Protein AF-0000000082580115 (afdb_homodimer)

pLDDT: mean 94.59, std 8.76, range [28.86, 98.94]

Structure (mmCIF, N/CA/C/O backbone):
data_AF-0000000082580115-model_v1
#
loop_
_entity.id
_entity.type
_entity.pdbx_description
1 polymer 'Tryptophan halogenase'
#
loop_
_atom_site.group_PDB
_atom_site.id
_atom_site.type_symbol
_atom_site.label_atom_id
_atom_site.label_alt_id
_atom_site.label_comp_id
_atom_site.label_asym_id
_atom_site.label_entity_id
_atom_site.label_seq_id
_atom_site.pdbx_PDB_ins_code
_atom_site.Cartn_x
_atom_site.Cartn_y
_atom_site.Cartn_z
_atom_site.occupancy
_atom_site.B_iso_or_equiv
_atom_site.auth_seq_id
_atom_site.auth_comp_id
_atom_site.auth_asym_id
_atom_site.auth_atom_id
_atom_site.pdbx_PDB_model_num
ATOM 1 N N . MET A 1 1 ? -33.094 -7.703 12.672 1 48.03 1 MET A N 1
ATOM 2 C CA . MET A 1 1 ? -33.906 -7.715 11.445 1 48.03 1 MET A CA 1
ATOM 3 C C . MET A 1 1 ? -33.094 -8.234 10.266 1 48.03 1 MET A C 1
ATOM 5 O O . MET A 1 1 ? -31.906 -7.91 10.133 1 48.03 1 MET A O 1
ATOM 9 N N . ASN A 1 2 ? -33.5 -9.344 9.727 1 67.31 2 ASN A N 1
ATOM 10 C CA . ASN A 1 2 ? -32.875 -9.93 8.555 1 67.31 2 ASN A CA 1
ATOM 11 C C . ASN A 1 2 ? -32.812 -8.945 7.395 1 67.31 2 ASN A C 1
ATOM 13 O O . ASN A 1 2 ? -33.812 -8.312 7.051 1 67.31 2 ASN A O 1
ATOM 17 N N . ASN A 1 3 ? -31.703 -8.391 7.023 1 82.38 3 ASN A N 1
ATOM 18 C CA . ASN A 1 3 ? -31.516 -7.531 5.863 1 82.38 3 ASN A CA 1
ATOM 19 C C . ASN A 1 3 ? -32.188 -8.102 4.625 1 82.38 3 ASN A C 1
ATOM 21 O O . ASN A 1 3 ? -31.797 -9.148 4.117 1 82.38 3 ASN A O 1
ATOM 25 N N . PRO A 1 4 ? -33.375 -7.523 4.305 1 87.88 4 PRO A N 1
ATOM 26 C CA . PRO A 1 4 ? -34.125 -8.07 3.178 1 87.88 4 PRO A CA 1
ATOM 27 C C . PRO A 1 4 ? -33.312 -8.102 1.881 1 87.88 4 PRO A C 1
ATOM 29 O O . PRO A 1 4 ? -33.656 -8.852 0.959 1 87.88 4 PRO A O 1
ATOM 32 N N . ASP A 1 5 ? -32.281 -7.352 1.838 1 92.88 5 ASP A N 1
ATOM 33 C CA . ASP A 1 5 ? -31.516 -7.254 0.603 1 92.88 5 ASP A CA 1
ATOM 34 C C . ASP A 1 5 ? -30.281 -8.141 0.657 1 92.88 5 ASP A C 1
ATOM 36 O O . ASP A 1 5 ? -29.484 -8.164 -0.285 1 92.88 5 ASP A O 1
ATOM 40 N N . ALA A 1 6 ? -30.172 -8.867 1.736 1 93.75 6 ALA A N 1
ATOM 41 C CA . ALA A 1 6 ? -29.016 -9.75 1.886 1 93.75 6 ALA A CA 1
ATOM 42 C C . ALA A 1 6 ? -29.031 -10.852 0.834 1 93.75 6 ALA A C 1
ATOM 44 O O . ALA A 1 6 ? -30.109 -11.305 0.41 1 93.75 6 ALA A O 1
ATOM 45 N N . LEU A 1 7 ? -27.859 -11.312 0.431 1 95.62 7 LEU A N 1
ATOM 46 C CA . LEU A 1 7 ? -27.766 -12.508 -0.402 1 95.62 7 LEU A CA 1
ATOM 47 C C . LEU A 1 7 ? -28.312 -13.727 0.336 1 95.62 7 LEU A C 1
ATOM 49 O O . LEU A 1 7 ? -28.062 -13.898 1.53 1 95.62 7 LEU A O 1
ATOM 53 N N . ARG A 1 8 ? -29.078 -14.477 -0.406 1 95.31 8 ARG A N 1
ATOM 54 C CA . ARG A 1 8 ? -29.609 -15.695 0.193 1 95.31 8 ARG A CA 1
ATOM 55 C C . ARG A 1 8 ? -28.906 -16.922 -0.361 1 95.31 8 ARG A C 1
ATOM 57 O O . ARG A 1 8 ? -28.75 -17.938 0.337 1 95.31 8 ARG A O 1
ATOM 64 N N . LYS A 1 9 ? -28.453 -16.812 -1.549 1 97.06 9 LYS A N 1
ATOM 65 C CA . LYS A 1 9 ? -27.828 -17.953 -2.207 1 97.06 9 LYS A CA 1
ATOM 66 C C . LYS A 1 9 ? -26.781 -17.484 -3.219 1 97.06 9 LYS A C 1
ATOM 68 O O . LYS A 1 9 ? -27.031 -16.578 -4.008 1 97.06 9 LYS A O 1
ATOM 73 N N . VAL A 1 10 ? -25.625 -18.094 -3.154 1 98 10 VAL A N 1
ATOM 74 C CA . VAL A 1 10 ? -24.547 -17.906 -4.121 1 98 10 VAL A CA 1
ATOM 75 C C . VAL A 1 10 ? -24.297 -19.203 -4.879 1 98 10 VAL A C 1
ATOM 77 O O . VAL A 1 10 ? -24.188 -20.266 -4.27 1 98 10 VAL A O 1
ATOM 80 N N . CYS A 1 11 ? -24.234 -19.125 -6.176 1 98.81 11 CYS A N 1
ATOM 81 C CA . CYS A 1 11 ? -23.984 -20.297 -7.012 1 98.81 11 CYS A CA 1
ATOM 82 C C . CYS A 1 11 ? -22.625 -20.188 -7.684 1 98.81 11 CYS A C 1
ATOM 84 O O . CYS A 1 11 ? -22.297 -19.188 -8.305 1 98.81 11 CYS A O 1
ATOM 86 N N . ILE A 1 12 ? -21.812 -21.188 -7.508 1 98.88 12 ILE A N 1
ATOM 87 C CA . ILE A 1 12 ? -20.516 -21.297 -8.18 1 98.88 12 ILE A CA 1
ATOM 88 C C . ILE A 1 12 ? -20.641 -22.25 -9.375 1 98.88 12 ILE A C 1
ATOM 90 O O . ILE A 1 12 ? -21.156 -23.359 -9.242 1 98.88 12 ILE A O 1
ATOM 94 N N . VAL A 1 13 ? -20.234 -21.781 -10.539 1 98.75 13 VAL A N 1
ATOM 95 C CA . VAL A 1 13 ? -20.281 -22.609 -11.734 1 98.75 13 VAL A CA 1
ATOM 96 C C . VAL A 1 13 ? -18.875 -23.062 -12.109 1 98.75 13 VAL A C 1
ATOM 98 O O . VAL A 1 13 ? -18.047 -22.25 -12.555 1 98.75 13 VAL A O 1
ATOM 101 N N . GLY A 1 14 ? -18.641 -24.344 -12.016 1 97.19 14 GLY A N 1
ATOM 102 C CA . GLY A 1 14 ? -17.328 -24.922 -12.266 1 97.19 14 GLY A CA 1
ATOM 103 C C . GLY A 1 14 ? -16.688 -25.5 -11.023 1 97.19 14 GLY A C 1
ATOM 104 O O . GLY A 1 14 ? -16.578 -24.828 -10 1 97.19 14 GLY A O 1
ATOM 105 N N . GLY A 1 15 ? -16.281 -26.75 -11.102 1 95.12 15 GLY A N 1
ATOM 106 C CA . GLY A 1 15 ? -15.742 -27.453 -9.945 1 95.12 15 GLY A CA 1
ATOM 107 C C . GLY A 1 15 ? -14.281 -27.828 -10.102 1 95.12 15 GLY A C 1
ATOM 108 O O . GLY A 1 15 ? -13.891 -28.953 -9.758 1 95.12 15 GLY A O 1
ATOM 109 N N . GLY A 1 16 ? -13.484 -27.016 -10.773 1 93.31 16 GLY A N 1
ATOM 110 C CA . GLY A 1 16 ? -12.039 -27.141 -10.734 1 93.31 16 GLY A CA 1
ATOM 111 C C . GLY A 1 16 ? -11.422 -26.531 -9.492 1 93.31 16 GLY A C 1
ATOM 112 O O . GLY A 1 16 ? -12.102 -26.359 -8.477 1 93.31 16 GLY A O 1
ATOM 113 N N . THR A 1 17 ? -10.148 -26.266 -9.523 1 92.81 17 THR A N 1
ATOM 114 C CA . THR A 1 17 ? -9.422 -25.703 -8.391 1 92.81 17 THR A CA 1
ATOM 115 C C . THR A 1 17 ? -10.031 -24.359 -7.965 1 92.81 17 THR A C 1
ATOM 117 O O . THR A 1 17 ? -10.266 -24.141 -6.773 1 92.81 17 THR A O 1
ATOM 120 N N . ALA A 1 18 ? -10.359 -23.516 -8.945 1 96.12 18 ALA A N 1
ATOM 121 C CA . ALA A 1 18 ? -10.922 -22.188 -8.648 1 96.12 18 ALA A CA 1
ATOM 122 C C . ALA A 1 18 ? -12.258 -22.312 -7.918 1 96.12 18 ALA A C 1
ATOM 124 O O . ALA A 1 18 ? -12.484 -21.641 -6.91 1 96.12 18 ALA A O 1
ATOM 125 N N . GLY A 1 19 ? -13.109 -23.219 -8.422 1 97.69 19 GLY A N 1
ATOM 126 C CA . GLY A 1 19 ? -14.43 -23.375 -7.84 1 97.69 19 GLY A CA 1
ATOM 127 C C . GLY A 1 19 ? -14.391 -23.891 -6.41 1 97.69 19 GLY A C 1
ATOM 128 O O . GLY A 1 19 ? -15.047 -23.328 -5.527 1 97.69 19 GLY A O 1
ATOM 129 N N . TRP A 1 20 ? -13.633 -24.859 -6.215 1 97.19 20 TRP A N 1
ATOM 130 C CA . TRP A 1 20 ? -13.656 -25.484 -4.895 1 97.19 20 TRP A CA 1
ATOM 131 C C . TRP A 1 20 ? -12.836 -24.672 -3.896 1 97.19 20 TRP A C 1
ATOM 133 O O . TRP A 1 20 ? -13.102 -24.703 -2.691 1 97.19 20 TRP A O 1
ATOM 143 N N . ILE A 1 21 ? -11.812 -23.891 -4.363 1 97.06 21 ILE A N 1
ATOM 144 C CA . ILE A 1 21 ? -11.188 -22.922 -3.471 1 97.06 21 ILE A CA 1
ATOM 145 C C . ILE A 1 21 ? -12.211 -21.875 -3.053 1 97.06 21 ILE A C 1
ATOM 147 O O . ILE A 1 21 ? -12.352 -21.562 -1.866 1 97.06 21 ILE A O 1
ATOM 151 N N . ALA A 1 22 ? -12.93 -21.328 -4.012 1 98.31 22 ALA A N 1
ATOM 152 C CA . ALA A 1 22 ? -13.945 -20.312 -3.715 1 98.31 22 ALA A CA 1
ATOM 153 C C . ALA A 1 22 ? -14.977 -20.859 -2.73 1 98.31 22 ALA A C 1
ATOM 155 O O . ALA A 1 22 ? -15.312 -20.188 -1.746 1 98.31 22 ALA A O 1
ATOM 156 N N . ALA A 1 23 ? -15.414 -22.109 -2.977 1 98.31 23 ALA A N 1
ATOM 157 C CA . ALA A 1 23 ? -16.422 -22.734 -2.117 1 98.31 23 ALA A CA 1
ATOM 158 C C . ALA A 1 23 ? -15.875 -22.938 -0.705 1 98.31 23 ALA A C 1
ATOM 160 O O . ALA A 1 23 ? -16.547 -22.609 0.277 1 98.31 23 ALA A O 1
ATOM 161 N N . ALA A 1 24 ? -14.672 -23.453 -0.649 1 97.88 24 ALA A N 1
ATOM 162 C CA . ALA A 1 24 ? -14.078 -23.766 0.646 1 97.88 24 ALA A CA 1
ATOM 163 C C . ALA A 1 24 ? -13.852 -22.5 1.466 1 97.88 24 ALA A C 1
ATOM 165 O O . ALA A 1 24 ? -14.156 -22.469 2.662 1 97.88 24 ALA A O 1
ATOM 166 N N . VAL A 1 25 ? -13.328 -21.484 0.812 1 97.25 25 VAL A N 1
ATOM 167 C CA . VAL A 1 25 ? -13.039 -20.234 1.496 1 97.25 25 VAL A CA 1
ATOM 168 C C . VAL A 1 25 ? -14.336 -19.594 1.988 1 97.25 25 VAL A C 1
ATOM 170 O O . VAL A 1 25 ? -14.43 -19.172 3.141 1 97.25 25 VAL A O 1
ATOM 173 N N . MET A 1 26 ? -15.352 -19.547 1.18 1 96.31 26 MET A N 1
ATOM 174 C CA . MET A 1 26 ? -16.625 -18.953 1.559 1 96.31 26 MET A CA 1
ATOM 175 C C . MET A 1 26 ? -17.281 -19.719 2.697 1 96.31 26 MET A C 1
ATOM 177 O O . MET A 1 26 ? -17.75 -19.141 3.672 1 96.31 26 MET A O 1
ATOM 181 N N . ALA A 1 27 ? -17.266 -21.047 2.533 1 96.06 27 ALA A N 1
ATOM 182 C CA . ALA A 1 27 ? -17.891 -21.891 3.545 1 96.06 27 ALA A CA 1
ATOM 183 C C . ALA A 1 27 ? -17.203 -21.734 4.898 1 96.06 27 ALA A C 1
ATOM 185 O O . ALA A 1 27 ? -17.859 -21.672 5.938 1 96.06 27 ALA A O 1
ATOM 186 N N . HIS A 1 28 ? -15.914 -21.703 4.816 1 93.44 28 HIS A N 1
ATOM 187 C CA . HIS A 1 28 ? -15.133 -21.594 6.047 1 93.44 28 HIS A CA 1
ATOM 188 C C . HIS A 1 28 ? -15.367 -20.234 6.723 1 93.44 28 HIS A C 1
ATOM 190 O O . HIS A 1 28 ? -15.5 -20.172 7.945 1 93.44 28 HIS A O 1
ATOM 196 N N . HIS A 1 29 ? -15.375 -19.156 5.973 1 86.88 29 HIS A N 1
ATOM 197 C CA . HIS A 1 29 ? -15.516 -17.812 6.504 1 86.88 29 HIS A CA 1
ATOM 198 C C . HIS A 1 29 ? -16.922 -17.578 7.039 1 86.88 29 HIS A C 1
ATOM 200 O O . HIS A 1 29 ? -17.109 -16.875 8.039 1 86.88 29 HIS A O 1
ATOM 206 N N . MET A 1 30 ? -17.875 -18.078 6.453 1 86 30 MET A N 1
ATOM 207 C CA . MET A 1 30 ? -19.266 -17.781 6.773 1 86 30 MET A CA 1
ATOM 208 C C . MET A 1 30 ? -19.797 -18.719 7.855 1 86 30 MET A C 1
ATOM 210 O O . MET A 1 30 ? -20.703 -18.344 8.609 1 86 30 MET A O 1
ATOM 214 N N . LYS A 1 31 ? -19.188 -19.906 7.957 1 79.69 31 LYS A N 1
ATOM 215 C CA . LYS A 1 31 ? -19.562 -20.906 8.953 1 79.69 31 LYS A CA 1
ATOM 216 C C . LYS A 1 31 ? -21.078 -21.141 8.969 1 79.69 31 LYS A C 1
ATOM 218 O O . LYS A 1 31 ? -21.703 -21.125 10.031 1 79.69 31 LYS A O 1
ATOM 223 N N . GLY A 1 32 ? -21.594 -21.203 7.746 1 77.44 32 GLY A N 1
ATOM 224 C CA . GLY A 1 32 ? -23 -21.531 7.586 1 77.44 32 GLY A CA 1
ATOM 225 C C . GLY A 1 32 ? -23.922 -20.344 7.816 1 77.44 32 GLY A C 1
ATOM 226 O O . GLY A 1 32 ? -25.141 -20.5 7.824 1 77.44 32 GLY A O 1
ATOM 227 N N . ARG A 1 33 ? -23.281 -19.312 7.969 1 83.31 33 ARG A N 1
ATOM 228 C CA . ARG A 1 33 ? -24.078 -18.094 8.172 1 83.31 33 ARG A CA 1
ATOM 229 C C . ARG A 1 33 ? -24.078 -17.219 6.93 1 83.31 33 ARG A C 1
ATOM 231 O O . ARG A 1 33 ? -23.406 -17.547 5.938 1 83.31 33 ARG A O 1
ATOM 238 N N . LEU A 1 34 ? -25.047 -16.328 6.633 1 87.81 34 LEU A N 1
ATOM 239 C CA . LEU A 1 34 ? -25.172 -15.273 5.633 1 87.81 34 LEU A CA 1
ATOM 240 C C . LEU A 1 34 ? -25.984 -15.758 4.43 1 87.81 34 LEU A C 1
ATOM 242 O O . LEU A 1 34 ? -27.078 -15.266 4.168 1 87.81 34 LEU A O 1
ATOM 246 N N . PHE A 1 35 ? -25.297 -16.812 3.656 1 93.5 35 PHE A N 1
ATOM 247 C CA . PHE A 1 35 ? -26.031 -17.297 2.502 1 93.5 35 PHE A CA 1
ATOM 248 C C . PHE A 1 35 ? -25.688 -18.75 2.207 1 93.5 35 PHE A C 1
ATOM 250 O O . PHE A 1 35 ? -24.672 -19.266 2.695 1 93.5 35 PHE A O 1
ATOM 257 N N . GLU A 1 36 ? -26.562 -19.406 1.501 1 96.25 36 GLU A N 1
ATOM 258 C CA . GLU A 1 36 ? -26.328 -20.75 1.002 1 96.25 36 GLU A CA 1
ATOM 259 C C . GLU A 1 36 ? -25.344 -20.75 -0.165 1 96.25 36 GLU A C 1
ATOM 261 O O . GLU A 1 36 ? -25.312 -19.797 -0.949 1 96.25 36 GLU A O 1
ATOM 266 N N . ILE A 1 37 ? -24.547 -21.828 -0.242 1 98.06 37 ILE A N 1
ATOM 267 C CA . ILE A 1 37 ? -23.594 -21.953 -1.336 1 98.06 37 ILE A CA 1
ATOM 268 C C . ILE A 1 37 ? -23.875 -23.234 -2.117 1 98.06 37 ILE A C 1
ATOM 270 O O . ILE A 1 37 ? -23.953 -24.328 -1.534 1 98.06 37 ILE A O 1
ATOM 274 N N . GLU A 1 38 ? -24.078 -23.078 -3.387 1 98.56 38 GLU A N 1
ATOM 275 C CA . GLU A 1 38 ? -24.25 -24.219 -4.293 1 98.56 38 GLU A CA 1
ATOM 276 C C . GLU A 1 38 ? -23.234 -24.188 -5.422 1 98.56 38 GLU A C 1
ATOM 278 O O . GLU A 1 38 ? -23.031 -23.141 -6.051 1 98.56 38 GLU A O 1
ATOM 283 N N . LEU A 1 39 ? -22.5 -25.281 -5.609 1 98.75 39 LEU A N 1
ATOM 284 C CA . LEU A 1 39 ? -21.516 -25.391 -6.688 1 98.75 39 LEU A CA 1
ATOM 285 C C . LEU A 1 39 ? -21.969 -26.406 -7.727 1 98.75 39 LEU A C 1
ATOM 287 O O . LEU A 1 39 ? -22.266 -27.562 -7.391 1 98.75 39 LEU A O 1
ATOM 291 N N . VAL A 1 40 ? -22.062 -25.969 -8.977 1 98.56 40 VAL A N 1
ATOM 292 C CA . VAL A 1 40 ? -22.484 -26.812 -10.094 1 98.56 40 VAL A CA 1
ATOM 293 C C . VAL A 1 40 ? -21.25 -27.25 -10.891 1 98.56 40 VAL A C 1
ATOM 295 O O . VAL A 1 40 ? -20.453 -26.406 -11.312 1 98.56 40 VAL A O 1
ATOM 298 N N . GLU A 1 41 ? -21.094 -28.484 -11 1 96.94 41 GLU A N 1
ATOM 299 C CA . GLU A 1 41 ? -20.016 -29.047 -11.812 1 96.94 41 GLU A CA 1
ATOM 300 C C . GLU A 1 41 ? -20.469 -30.344 -12.484 1 96.94 41 GLU A C 1
ATOM 302 O O . GLU A 1 41 ? -21.547 -30.859 -12.188 1 96.94 41 GLU A O 1
ATOM 307 N N . SER A 1 42 ? -19.656 -30.734 -13.445 1 92.06 42 SER A N 1
ATOM 308 C CA . SER A 1 42 ? -19.922 -32.031 -14.062 1 92.06 42 SER A CA 1
ATOM 309 C C . SER A 1 42 ? -18.641 -32.844 -14.188 1 92.06 42 SER A C 1
ATOM 311 O O . SER A 1 42 ? -17.594 -32.344 -14.609 1 92.06 42 SER A O 1
ATOM 313 N N . ASP A 1 43 ? -18.672 -34.094 -13.867 1 84.19 43 ASP A N 1
ATOM 314 C CA . ASP A 1 43 ? -17.547 -35.031 -14.039 1 84.19 43 ASP A CA 1
ATOM 315 C C . ASP A 1 43 ? -17.219 -35.219 -15.516 1 84.19 43 ASP A C 1
ATOM 317 O O . ASP A 1 43 ? -16.125 -35.656 -15.859 1 84.19 43 ASP A O 1
ATOM 321 N N . ASP A 1 44 ? -18.141 -34.844 -16.359 1 79.38 44 ASP A N 1
ATOM 322 C CA . ASP A 1 44 ? -17.984 -35 -17.797 1 79.38 44 ASP A CA 1
ATOM 323 C C . ASP A 1 44 ? -17.094 -33.906 -18.391 1 79.38 44 ASP A C 1
ATOM 325 O O . ASP A 1 44 ? -16.609 -34.031 -19.516 1 79.38 44 ASP A O 1
ATOM 329 N N . ILE A 1 45 ? -17.031 -32.969 -17.656 1 74.94 45 ILE A N 1
ATOM 330 C CA . ILE A 1 45 ? -16.188 -31.859 -18.109 1 74.94 45 ILE A CA 1
ATOM 331 C C . ILE A 1 45 ? -14.797 -31.984 -17.5 1 74.94 45 ILE A C 1
ATOM 333 O O . ILE A 1 45 ? -14.641 -31.969 -16.281 1 74.94 45 ILE A O 1
ATOM 337 N N . GLY A 1 46 ? -13.828 -32.344 -18.328 1 67.88 46 GLY A N 1
ATOM 338 C CA . GLY A 1 46 ? -12.461 -32.5 -17.875 1 67.88 46 GLY A CA 1
ATOM 339 C C . GLY A 1 46 ? -11.906 -31.234 -17.234 1 67.88 46 GLY A C 1
ATOM 340 O O . GLY A 1 46 ? -12.297 -30.109 -17.594 1 67.88 46 GLY A O 1
ATOM 341 N N . THR A 1 47 ? -11.211 -31.484 -16.141 1 64.94 47 THR A N 1
ATOM 342 C CA . THR A 1 47 ? -10.531 -30.359 -15.516 1 64.94 47 THR A CA 1
ATOM 343 C C . THR A 1 47 ? -9.156 -30.141 -16.141 1 64.94 47 THR A C 1
ATOM 345 O O . THR A 1 47 ? -8.5 -31.094 -16.562 1 64.94 47 THR A O 1
ATOM 348 N N . ILE A 1 48 ? -8.805 -28.922 -16.594 1 56.91 48 ILE A N 1
ATOM 349 C CA . ILE A 1 48 ? -7.52 -28.594 -17.203 1 56.91 48 ILE A CA 1
ATOM 350 C C . ILE A 1 48 ? -6.406 -28.719 -16.172 1 56.91 48 ILE A C 1
ATOM 352 O O . ILE A 1 48 ? -5.227 -28.797 -16.516 1 56.91 48 ILE A O 1
ATOM 356 N N . GLY A 1 49 ? -6.414 -29.516 -15.102 1 58.53 49 GLY A N 1
ATOM 357 C CA . GLY A 1 49 ? -5.348 -29.5 -14.117 1 58.53 49 GLY A CA 1
ATOM 358 C C . GLY A 1 49 ? -4.086 -30.203 -14.594 1 58.53 49 GLY A C 1
ATOM 359 O O . GLY A 1 49 ? -4.031 -31.422 -14.641 1 58.53 49 GLY A O 1
ATOM 360 N N . VAL A 1 50 ? -2.998 -29.594 -15.516 1 52.72 50 VAL A N 1
ATOM 361 C CA . VAL A 1 50 ? -1.76 -30.109 -16.078 1 52.72 50 VAL A CA 1
ATOM 362 C C . VAL A 1 50 ? -0.708 -30.25 -14.984 1 52.72 50 VAL A C 1
ATOM 364 O O . VAL A 1 50 ? 0.369 -30.812 -15.219 1 52.72 50 VAL A O 1
ATOM 367 N N . GLY A 1 51 ? -0.903 -30.406 -13.688 1 56.72 51 GLY A N 1
ATOM 368 C CA . GLY A 1 51 ? 0.041 -30.281 -12.586 1 56.72 51 GLY A CA 1
ATOM 369 C C . GLY A 1 51 ? 0.272 -28.859 -12.141 1 56.72 51 GLY A C 1
ATOM 370 O O . GLY A 1 51 ? 0.51 -27.969 -12.977 1 56.72 51 GLY A O 1
ATOM 371 N N . GLU A 1 52 ? -0.001 -28.734 -10.773 1 79.75 52 GLU A N 1
ATOM 372 C CA . GLU A 1 52 ? -0.014 -27.344 -10.344 1 79.75 52 GLU A CA 1
ATOM 373 C C . GLU A 1 52 ? 1.066 -27.078 -9.297 1 79.75 52 GLU A C 1
ATOM 375 O O . GLU A 1 52 ? 1.315 -27.922 -8.43 1 79.75 52 GLU A O 1
ATOM 380 N N . SER A 1 53 ? 1.919 -26.328 -9.688 1 91.5 53 SER A N 1
ATOM 381 C CA . SER A 1 53 ? 2.844 -25.703 -8.742 1 91.5 53 SER A CA 1
ATOM 382 C C . SER A 1 53 ? 2.18 -24.547 -7.996 1 91.5 53 SER A C 1
ATOM 384 O O . SER A 1 53 ? 1.311 -23.875 -8.539 1 91.5 53 SER A O 1
ATOM 386 N N . THR A 1 54 ? 2.498 -24.516 -6.703 1 95.81 54 THR A N 1
ATOM 387 C CA . THR A 1 54 ? 1.96 -23.406 -5.91 1 95.81 54 THR A CA 1
ATOM 388 C C . THR A 1 54 ? 3.08 -22.484 -5.438 1 95.81 54 THR A C 1
ATOM 390 O O . THR A 1 54 ? 4.238 -22.656 -5.824 1 95.81 54 THR A O 1
ATOM 393 N N . ILE A 1 55 ? 2.668 -21.453 -4.75 1 95.88 55 ILE A N 1
ATOM 394 C CA . ILE A 1 55 ? 3.586 -20.484 -4.148 1 95.88 55 ILE A CA 1
ATOM 395 C C . ILE A 1 55 ? 3.238 -20.297 -2.676 1 95.88 55 ILE A C 1
ATOM 397 O O . ILE A 1 55 ? 2.178 -20.734 -2.217 1 95.88 55 ILE A O 1
ATOM 401 N N . PRO A 1 56 ? 4.09 -19.656 -1.957 1 96.06 56 PRO A N 1
ATOM 402 C CA . PRO A 1 56 ? 3.982 -19.625 -0.497 1 96.06 56 PRO A CA 1
ATOM 403 C C . PRO A 1 56 ? 2.619 -19.141 -0.01 1 96.06 56 PRO A C 1
ATOM 405 O O . PRO A 1 56 ? 2.09 -19.672 0.976 1 96.06 56 PRO A O 1
ATOM 408 N N . PRO A 1 57 ? 1.981 -18.234 -0.654 1 94.81 57 PRO A N 1
ATOM 409 C CA . PRO A 1 57 ? 0.657 -17.828 -0.175 1 94.81 57 PRO A CA 1
ATOM 410 C C . PRO A 1 57 ? -0.334 -18.984 -0.14 1 94.81 57 PRO A C 1
ATOM 412 O O . PRO A 1 57 ? -1.313 -18.953 0.609 1 94.81 57 PRO A O 1
ATOM 415 N N . PHE A 1 58 ? -0.115 -20 -0.916 1 95.81 58 PHE A N 1
ATOM 416 C CA . PHE A 1 58 ? -0.98 -21.172 -0.89 1 95.81 58 PHE A CA 1
ATOM 417 C C . PHE A 1 58 ? -0.96 -21.844 0.484 1 95.81 58 PHE A C 1
ATOM 419 O O . PHE A 1 58 ? -1.981 -22.344 0.949 1 95.81 58 PHE A O 1
ATOM 426 N N . MET A 1 59 ? 0.164 -21.828 1.132 1 96.12 59 MET A N 1
ATOM 427 C CA . MET A 1 59 ? 0.277 -22.391 2.473 1 96.12 59 MET A CA 1
ATOM 428 C C . MET A 1 59 ? -0.555 -21.594 3.473 1 96.12 59 MET A C 1
ATOM 430 O O . MET A 1 59 ? -1.12 -22.172 4.41 1 96.12 59 MET A O 1
ATOM 434 N N . GLU A 1 60 ? -0.604 -20.328 3.24 1 94.69 60 GLU A N 1
ATOM 435 C CA . GLU A 1 60 ? -1.45 -19.5 4.082 1 94.69 60 GLU A CA 1
ATOM 436 C C . GLU A 1 60 ? -2.926 -19.828 3.9 1 94.69 60 GLU A C 1
ATOM 438 O O . GLU A 1 60 ? -3.699 -19.797 4.859 1 94.69 60 GLU A O 1
ATOM 443 N N . LEU A 1 61 ? -3.283 -20.078 2.672 1 95.06 61 LEU A N 1
ATOM 444 C CA . LEU A 1 61 ? -4.652 -20.5 2.391 1 95.06 61 LEU A CA 1
ATOM 445 C C . LEU A 1 61 ? -4.996 -21.781 3.141 1 95.06 61 LEU A C 1
ATOM 447 O O . LEU A 1 61 ? -6.039 -21.859 3.791 1 95.06 61 LEU A O 1
ATOM 451 N N . ILE A 1 62 ? -4.098 -22.719 3.096 1 96.81 62 ILE A N 1
ATOM 452 C CA . ILE A 1 62 ? -4.301 -24 3.76 1 96.81 62 ILE A CA 1
ATOM 453 C C . ILE A 1 62 ? -4.457 -23.781 5.266 1 96.81 62 ILE A C 1
ATOM 455 O O . ILE A 1 62 ? -5.359 -24.344 5.887 1 96.81 62 ILE A O 1
ATOM 459 N N . ALA A 1 63 ? -3.637 -22.969 5.781 1 96.25 63 ALA A N 1
ATOM 460 C CA . ALA A 1 63 ? -3.691 -22.656 7.207 1 96.25 63 ALA A CA 1
ATOM 461 C C . ALA A 1 63 ? -4.992 -21.938 7.566 1 96.25 63 ALA A C 1
ATOM 463 O O . ALA A 1 63 ? -5.625 -22.25 8.57 1 96.25 63 ALA A O 1
ATOM 464 N N . LYS A 1 64 ? -5.359 -21.031 6.758 1 94.06 64 LYS A N 1
ATOM 465 C CA . LYS A 1 64 ? -6.562 -20.234 7.008 1 94.06 64 LYS A CA 1
ATOM 466 C C . LYS A 1 64 ? -7.812 -21.109 6.98 1 94.06 64 LYS A C 1
ATOM 468 O O . LYS A 1 64 ? -8.805 -20.812 7.645 1 94.06 64 LYS A O 1
ATOM 473 N N . LEU A 1 65 ? -7.773 -22.156 6.25 1 96.81 65 LEU A N 1
ATOM 474 C CA . LEU A 1 65 ? -8.906 -23.062 6.137 1 96.81 65 LEU A CA 1
ATOM 475 C C . LEU A 1 65 ? -8.883 -24.109 7.25 1 96.81 65 LEU A C 1
ATOM 477 O O . LEU A 1 65 ? -9.711 -25.031 7.266 1 96.81 65 LEU A O 1
ATOM 481 N N . ASP A 1 66 ? -7.879 -24.016 8.125 1 96.19 66 ASP A N 1
ATOM 482 C CA . ASP A 1 66 ? -7.707 -24.922 9.258 1 96.19 66 ASP A CA 1
ATOM 483 C C . ASP A 1 66 ? -7.477 -26.359 8.773 1 96.19 66 ASP A C 1
ATOM 485 O O . ASP A 1 66 ? -8 -27.297 9.359 1 96.19 66 ASP A O 1
ATOM 489 N N . ILE A 1 67 ? -6.801 -26.422 7.684 1 97.75 67 ILE A N 1
ATOM 490 C CA . ILE A 1 67 ? -6.445 -27.734 7.133 1 97.75 67 ILE A CA 1
ATOM 491 C C . ILE A 1 67 ? -5.098 -28.172 7.691 1 97.75 67 ILE A C 1
ATOM 493 O O . ILE A 1 67 ? -4.148 -27.391 7.75 1 97.75 67 ILE A O 1
ATOM 497 N N . ASP A 1 68 ? -5.078 -29.406 8.156 1 97.62 68 ASP A N 1
ATOM 498 C CA . ASP A 1 68 ? -3.805 -29.984 8.578 1 97.62 68 ASP A CA 1
ATOM 499 C C . ASP A 1 68 ? -2.867 -30.172 7.383 1 97.62 68 ASP A C 1
ATOM 501 O O . ASP A 1 68 ? -3.186 -30.922 6.453 1 97.62 68 ASP A O 1
ATOM 505 N N . GLU A 1 69 ? -1.796 -29.594 7.445 1 96.88 69 GLU A N 1
ATOM 506 C CA . GLU A 1 69 ? -0.876 -29.578 6.309 1 96.88 69 GLU A CA 1
ATOM 507 C C . GLU A 1 69 ? -0.366 -30.969 5.98 1 96.88 69 GLU A C 1
ATOM 509 O O . GLU A 1 69 ? -0.305 -31.359 4.809 1 96.88 69 GLU A O 1
ATOM 514 N N . GLN A 1 70 ? 0.056 -31.75 6.973 1 96.75 70 GLN A N 1
ATOM 515 C CA . GLN A 1 70 ? 0.59 -33.094 6.742 1 96.75 70 GLN A CA 1
ATOM 516 C C . GLN A 1 70 ? -0.451 -34 6.09 1 96.75 70 GLN A C 1
ATOM 518 O O . GLN A 1 70 ? -0.138 -34.719 5.156 1 96.75 70 GLN A O 1
ATOM 523 N N . ASP A 1 71 ? -1.587 -33.875 6.598 1 97.19 71 ASP A N 1
ATOM 524 C CA . ASP A 1 71 ? -2.678 -34.656 6.027 1 97.19 71 ASP A CA 1
ATOM 525 C C . ASP A 1 71 ? -2.963 -34.25 4.59 1 97.19 71 ASP A C 1
ATOM 527 O O . ASP A 1 71 ? -3.176 -35.094 3.719 1 97.19 71 ASP A O 1
ATOM 531 N N . PHE A 1 72 ? -3.004 -32.969 4.398 1 98 72 PHE A N 1
ATOM 532 C CA . PHE A 1 72 ? -3.23 -32.438 3.061 1 98 72 PHE A CA 1
ATOM 533 C C . PHE A 1 72 ? -2.178 -32.969 2.086 1 98 72 PHE A C 1
ATOM 535 O O . PHE A 1 72 ? -2.51 -33.438 1.007 1 98 72 PHE A O 1
ATOM 542 N N . VAL A 1 73 ? -0.901 -32.906 2.459 1 98.06 73 VAL A N 1
ATOM 543 C CA . VAL A 1 73 ? 0.218 -33.312 1.621 1 98.06 73 VAL A CA 1
ATOM 544 C C . VAL A 1 73 ? 0.067 -34.781 1.26 1 98.06 73 VAL A C 1
ATOM 546 O O . VAL A 1 73 ? 0.241 -35.188 0.101 1 98.06 73 VAL A O 1
ATOM 549 N N . ARG A 1 74 ? -0.322 -35.562 2.205 1 97.44 74 ARG A N 1
ATOM 550 C CA . ARG A 1 74 ? -0.515 -37 1.979 1 97.44 74 ARG A CA 1
ATOM 551 C C . ARG A 1 74 ? -1.671 -37.25 1.017 1 97.44 74 ARG A C 1
ATOM 553 O O . ARG A 1 74 ? -1.521 -37.969 0.033 1 97.44 74 ARG A O 1
ATOM 560 N N . GLN A 1 75 ? -2.711 -36.594 1.255 1 97 75 GLN A N 1
ATOM 561 C CA . GLN A 1 75 ? -3.941 -36.875 0.523 1 97 75 GLN A CA 1
ATOM 562 C C . GLN A 1 75 ? -3.842 -36.406 -0.925 1 97 75 GLN A C 1
ATOM 564 O O . GLN A 1 75 ? -4.418 -37 -1.823 1 97 75 GLN A O 1
ATOM 569 N N . VAL A 1 76 ? -3.094 -35.375 -1.158 1 96.19 76 VAL A N 1
ATOM 570 C CA . VAL A 1 76 ? -3.07 -34.844 -2.514 1 96.19 76 VAL A CA 1
ATOM 571 C C . VAL A 1 76 ? -1.771 -35.25 -3.209 1 96.19 76 VAL A C 1
ATOM 573 O O . VAL A 1 76 ? -1.471 -34.75 -4.301 1 96.19 76 VAL A O 1
ATOM 576 N N . GLN A 1 77 ? -0.972 -36.094 -2.598 1 96.44 77 GLN A N 1
ATOM 577 C CA . GLN A 1 77 ? 0.257 -36.625 -3.176 1 96.44 77 GLN A CA 1
ATOM 578 C C . GLN A 1 77 ? 1.269 -35.5 -3.441 1 96.44 77 GLN A C 1
ATOM 580 O O . GLN A 1 77 ? 1.962 -35.531 -4.461 1 96.44 77 GLN A O 1
ATOM 585 N N . ALA A 1 78 ? 1.32 -34.531 -2.547 1 97.56 78 ALA A N 1
ATOM 586 C CA . ALA A 1 78 ? 2.121 -33.344 -2.777 1 97.56 78 ALA A CA 1
ATOM 587 C C . ALA A 1 78 ? 3.584 -33.594 -2.422 1 97.56 78 ALA A C 1
ATOM 589 O O . ALA A 1 78 ? 3.908 -34.531 -1.709 1 97.56 78 ALA A O 1
ATOM 590 N N . SER A 1 79 ? 4.449 -32.844 -2.959 1 97.75 79 SER A N 1
ATOM 591 C CA . SER A 1 79 ? 5.832 -32.656 -2.545 1 97.75 79 SER A CA 1
ATOM 592 C C . SER A 1 79 ? 6.121 -31.172 -2.25 1 97.75 79 SER A C 1
ATOM 594 O O . SER A 1 79 ? 5.258 -30.312 -2.447 1 97.75 79 SER A O 1
ATOM 596 N N . PHE A 1 80 ? 7.277 -30.906 -1.706 1 98.31 80 PHE A N 1
ATOM 597 C CA . PHE A 1 80 ? 7.59 -29.547 -1.261 1 98.31 80 PHE A CA 1
ATOM 598 C C . PHE A 1 80 ? 8.352 -28.781 -2.34 1 98.31 80 PHE A C 1
ATOM 600 O O . PHE A 1 80 ? 9.086 -29.391 -3.129 1 98.31 80 PHE A O 1
ATOM 607 N N . LYS A 1 81 ? 8.133 -27.516 -2.379 1 98.31 81 LYS A N 1
ATOM 608 C CA . LYS A 1 81 ? 8.703 -26.609 -3.367 1 98.31 81 LYS A CA 1
ATOM 609 C C . LYS A 1 81 ? 9.375 -25.422 -2.695 1 98.31 81 LYS A C 1
ATOM 611 O O . LYS A 1 81 ? 8.75 -24.734 -1.876 1 98.31 81 LYS A O 1
ATOM 616 N N . LEU A 1 82 ? 10.609 -25.188 -3.041 1 98.69 82 LEU A N 1
ATOM 617 C CA . LEU A 1 82 ? 11.391 -24.141 -2.41 1 98.69 82 LEU A CA 1
ATOM 618 C C . LEU A 1 82 ? 11.625 -22.984 -3.379 1 98.69 82 LEU A C 1
ATOM 620 O O . LEU A 1 82 ? 12.125 -21.922 -2.984 1 98.69 82 LEU A O 1
ATOM 624 N N . GLY A 1 83 ? 11.281 -23.125 -4.598 1 98.38 83 GLY A N 1
ATOM 625 C CA . GLY A 1 83 ? 11.461 -22.094 -5.613 1 98.38 83 GLY A CA 1
ATOM 626 C C . GLY A 1 83 ? 11.391 -22.641 -7.027 1 98.38 83 GLY A C 1
ATOM 627 O O . GLY A 1 83 ? 10.766 -23.672 -7.273 1 98.38 83 GLY A O 1
ATOM 628 N N . ILE A 1 84 ? 11.953 -21.906 -7.977 1 98.56 84 ILE A N 1
ATOM 629 C CA . ILE A 1 84 ? 11.914 -22.25 -9.398 1 98.56 84 ILE A CA 1
ATOM 630 C C . ILE A 1 84 ? 13.297 -22.078 -10.008 1 98.56 84 ILE A C 1
ATOM 632 O O . ILE A 1 84 ? 13.945 -21.047 -9.805 1 98.56 84 ILE A O 1
ATOM 636 N N . GLU A 1 85 ? 13.781 -23.078 -10.641 1 98.62 85 GLU A N 1
ATOM 637 C CA . GLU A 1 85 ? 15 -22.969 -11.438 1 98.62 85 GLU A CA 1
ATOM 638 C C . GLU A 1 85 ? 14.68 -22.625 -12.891 1 98.62 85 GLU A C 1
ATOM 640 O O . GLU A 1 85 ? 13.883 -23.297 -13.539 1 98.62 85 GLU A O 1
ATOM 645 N N . PHE A 1 86 ? 15.289 -21.578 -13.359 1 98.81 86 PHE A N 1
ATOM 646 C CA . PHE A 1 86 ? 15.148 -21.156 -14.75 1 98.81 86 PHE A CA 1
ATOM 647 C C . PHE A 1 86 ? 16.391 -21.484 -15.547 1 98.81 86 PHE A C 1
ATOM 649 O O . PHE A 1 86 ? 17.469 -20.938 -15.297 1 98.81 86 PHE A O 1
ATOM 656 N N . LYS A 1 87 ? 16.219 -22.391 -16.469 1 98.69 87 LYS A N 1
ATOM 657 C CA . LYS A 1 87 ? 17.344 -22.844 -17.297 1 98.69 87 LYS A CA 1
ATOM 658 C C . LYS A 1 87 ? 17.203 -22.328 -18.734 1 98.69 87 LYS A C 1
ATOM 660 O O . LYS A 1 87 ? 16.125 -22.422 -19.328 1 98.69 87 LYS A O 1
ATOM 665 N N . ASP A 1 88 ? 18.25 -21.734 -19.297 1 98.69 88 ASP A N 1
ATOM 666 C CA . ASP A 1 88 ? 18.391 -21.375 -20.703 1 98.69 88 ASP A CA 1
ATOM 667 C C . ASP A 1 88 ? 17.516 -20.156 -21.047 1 98.69 88 ASP A C 1
ATOM 669 O O . ASP A 1 88 ? 17.125 -19.984 -22.203 1 98.69 88 ASP A O 1
ATOM 673 N N . TRP A 1 89 ? 17.172 -19.375 -20.031 1 98.81 89 TRP A N 1
ATOM 674 C CA . TRP A 1 89 ? 16.281 -18.234 -20.281 1 98.81 89 TRP A CA 1
ATOM 675 C C . TRP A 1 89 ? 17.094 -17 -20.703 1 98.81 89 TRP A C 1
ATOM 677 O O . TRP A 1 89 ? 16.766 -16.359 -21.703 1 98.81 89 TRP A O 1
ATOM 687 N N . PHE A 1 90 ? 18.125 -16.688 -19.906 1 98.69 90 PHE A N 1
ATOM 688 C CA . PHE A 1 90 ? 18.984 -15.547 -20.25 1 98.69 90 PHE A CA 1
ATOM 689 C C . PHE A 1 90 ? 19.906 -15.891 -21.422 1 98.69 90 PHE A C 1
ATOM 691 O O . PHE A 1 90 ? 19.875 -15.227 -22.453 1 98.69 90 PHE A O 1
ATOM 698 N N . ARG A 1 91 ? 20.688 -16.922 -21.188 1 98.06 91 ARG A N 1
ATOM 699 C CA . ARG A 1 91 ? 21.562 -17.531 -22.188 1 98.06 91 ARG A CA 1
ATOM 700 C C . ARG A 1 91 ? 21.484 -19.062 -22.109 1 98.06 91 ARG A C 1
ATOM 702 O O . ARG A 1 91 ? 21.203 -19.625 -21.047 1 98.06 91 ARG A O 1
ATOM 709 N N . LYS A 1 92 ? 21.75 -19.641 -23.281 1 97.81 92 LYS A N 1
ATOM 710 C CA . LYS A 1 92 ? 21.828 -21.094 -23.281 1 97.81 92 LYS A CA 1
ATOM 711 C C . LYS A 1 92 ? 22.906 -21.578 -22.312 1 97.81 92 LYS A C 1
ATOM 713 O O . LYS A 1 92 ? 23.969 -20.953 -22.172 1 97.81 92 LYS A O 1
ATOM 718 N N . ASP A 1 93 ? 22.609 -22.609 -21.625 1 97.12 93 ASP A N 1
ATOM 719 C CA . ASP A 1 93 ? 23.516 -23.312 -20.719 1 97.12 93 ASP A CA 1
ATOM 720 C C . ASP A 1 93 ? 23.766 -22.516 -19.453 1 97.12 93 ASP A C 1
ATOM 722 O O . ASP A 1 93 ? 24.766 -22.719 -18.766 1 97.12 93 ASP A O 1
ATOM 726 N N . GLU A 1 94 ? 22.922 -21.531 -19.188 1 97.56 94 GLU A N 1
ATOM 727 C CA . GLU A 1 94 ? 22.938 -20.812 -17.906 1 97.56 94 GLU A CA 1
ATOM 728 C C . GLU A 1 94 ? 21.609 -21.016 -17.156 1 97.56 94 GLU A C 1
ATOM 730 O O . GLU A 1 94 ? 20.578 -21.266 -17.781 1 97.56 94 GLU A O 1
ATOM 735 N N . SER A 1 95 ? 21.719 -20.984 -15.836 1 98.12 95 SER A N 1
ATOM 736 C CA . SER A 1 95 ? 20.516 -21.109 -15.008 1 98.12 95 SER A CA 1
ATOM 737 C C . SER A 1 95 ? 20.516 -20.078 -13.891 1 98.12 95 SER A C 1
ATOM 739 O O . SER A 1 95 ? 21.578 -19.562 -13.5 1 98.12 95 SER A O 1
ATOM 741 N N . TYR A 1 96 ? 19.391 -19.688 -13.43 1 98.25 96 TYR A N 1
ATOM 742 C CA . TYR A 1 96 ? 19.219 -18.922 -12.211 1 98.25 96 TYR A CA 1
ATOM 743 C C . TYR A 1 96 ? 18.031 -19.438 -11.398 1 98.25 96 TYR A C 1
ATOM 745 O O . TYR A 1 96 ? 17.281 -20.312 -11.867 1 98.25 96 TYR A O 1
ATOM 753 N N . PHE A 1 97 ? 17.922 -19 -10.133 1 98.69 97 PHE A N 1
ATOM 754 C CA . PHE A 1 97 ? 16.922 -19.531 -9.219 1 98.69 97 PHE A CA 1
ATOM 755 C C . PHE A 1 97 ? 16.094 -18.406 -8.602 1 98.69 97 PHE A C 1
ATOM 757 O O . PHE A 1 97 ? 16.641 -17.344 -8.273 1 98.69 97 PHE A O 1
ATOM 764 N N . HIS A 1 98 ? 14.82 -18.531 -8.586 1 98.62 98 HIS A N 1
ATOM 765 C CA . HIS A 1 98 ? 13.883 -17.688 -7.84 1 98.62 98 HIS A CA 1
ATOM 766 C C . HIS A 1 98 ? 13.445 -18.359 -6.547 1 98.62 98 HIS A C 1
ATOM 768 O O . HIS A 1 98 ? 12.508 -19.156 -6.551 1 98.62 98 HIS A O 1
ATOM 774 N N . PRO A 1 99 ? 14.062 -18.016 -5.41 1 98.62 99 PRO A N 1
ATOM 775 C CA . PRO A 1 99 ? 13.805 -18.703 -4.145 1 98.62 99 PRO A CA 1
ATOM 776 C C . PRO A 1 99 ? 12.578 -18.172 -3.414 1 98.62 99 PRO A C 1
ATOM 778 O O . PRO A 1 99 ? 12.18 -17.031 -3.633 1 98.62 99 PRO A O 1
ATOM 781 N N . PHE A 1 100 ? 12.031 -19.016 -2.625 1 98.06 100 PHE A N 1
ATOM 782 C CA . PHE A 1 100 ? 11.008 -18.562 -1.692 1 98.06 100 PHE A CA 1
ATOM 783 C C . PHE A 1 100 ? 11.625 -18.188 -0.353 1 98.06 100 PHE A C 1
ATOM 785 O O . PHE A 1 100 ? 12.367 -18.969 0.243 1 98.06 100 PHE A O 1
ATOM 792 N N . GLY A 1 101 ? 11.266 -17.047 0.102 1 97.25 101 GLY A N 1
ATOM 793 C CA . GLY A 1 101 ? 11.82 -16.578 1.363 1 97.25 101 GLY A CA 1
ATOM 794 C C . GLY A 1 101 ? 12.922 -15.547 1.188 1 97.25 101 GLY A C 1
ATOM 795 O O . GLY A 1 101 ? 13.016 -14.898 0.142 1 97.25 101 GLY A O 1
ATOM 796 N N . ASP A 1 102 ? 13.781 -15.438 2.09 1 97 102 ASP A N 1
ATOM 797 C CA . ASP A 1 102 ? 14.75 -14.352 2.15 1 97 102 ASP A CA 1
ATOM 798 C C . ASP A 1 102 ? 16.031 -14.703 1.395 1 97 102 ASP A C 1
ATOM 800 O O . ASP A 1 102 ? 16.328 -15.883 1.191 1 97 102 ASP A O 1
ATOM 804 N N . VAL A 1 103 ? 16.688 -13.727 0.938 1 97.94 103 VAL A N 1
ATOM 805 C CA . VAL A 1 103 ? 18.078 -13.781 0.508 1 97.94 103 VAL A CA 1
ATOM 806 C C . VAL A 1 103 ? 18.938 -12.914 1.421 1 97.94 103 VAL A C 1
ATOM 808 O O . VAL A 1 103 ? 18.891 -11.68 1.343 1 97.94 103 VAL A O 1
ATOM 811 N N . GLY A 1 104 ? 19.641 -13.578 2.246 1 96.81 104 GLY A N 1
ATOM 812 C CA . GLY A 1 104 ? 20.438 -12.852 3.217 1 96.81 104 GLY A CA 1
ATOM 813 C C . GLY A 1 104 ? 19.609 -12.102 4.238 1 96.81 104 GLY A C 1
ATOM 814 O O . GLY A 1 104 ? 18.406 -12.297 4.328 1 96.81 104 GLY A O 1
ATOM 815 N N . GLN A 1 105 ? 20.328 -11.375 5.094 1 94.31 105 GLN A N 1
ATOM 816 C CA . GLN A 1 105 ? 19.688 -10.57 6.133 1 94.31 105 GLN A CA 1
ATOM 817 C C . GLN A 1 105 ? 20.125 -9.109 6.035 1 94.31 105 GLN A C 1
ATOM 819 O O . GLN A 1 105 ? 21.234 -8.812 5.59 1 94.31 105 GLN A O 1
ATOM 824 N N . ARG A 1 106 ? 19.234 -8.281 6.422 1 93.81 106 ARG A N 1
ATOM 825 C CA . ARG A 1 106 ? 19.547 -6.855 6.484 1 93.81 106 ARG A CA 1
ATOM 826 C C . ARG A 1 106 ? 20.766 -6.598 7.375 1 93.81 106 ARG A C 1
ATOM 828 O O . ARG A 1 106 ? 20.938 -7.27 8.398 1 93.81 106 ARG A O 1
ATOM 835 N N . VAL A 1 107 ? 21.531 -5.699 7 1 93.44 107 VAL A N 1
ATOM 836 C CA . VAL A 1 107 ? 22.672 -5.262 7.781 1 93.44 107 VAL A CA 1
ATOM 837 C C . VAL A 1 107 ? 22.5 -3.803 8.195 1 93.44 107 VAL A C 1
ATOM 839 O O . VAL A 1 107 ? 22.547 -2.902 7.355 1 93.44 107 VAL A O 1
ATOM 842 N N . GLU A 1 108 ? 22.281 -3.607 9.445 1 87.5 108 GLU A N 1
ATOM 843 C CA . GLU A 1 108 ? 21.938 -2.279 9.953 1 87.5 108 GLU A CA 1
ATOM 844 C C . GLU A 1 108 ? 20.703 -1.717 9.25 1 87.5 108 GLU A C 1
ATOM 846 O O . GLU A 1 108 ? 19.641 -2.348 9.258 1 87.5 108 GLU A O 1
ATOM 851 N N . LEU A 1 109 ? 20.906 -0.63 8.453 1 86.69 109 LEU A N 1
ATOM 852 C CA . LEU A 1 109 ? 19.781 0.027 7.793 1 86.69 109 LEU A CA 1
ATOM 853 C C . LEU A 1 109 ? 19.719 -0.358 6.316 1 86.69 109 LEU A C 1
ATOM 855 O O . LEU A 1 109 ? 18.859 0.131 5.582 1 86.69 109 LEU A O 1
ATOM 859 N N . SER A 1 110 ? 20.578 -1.307 5.938 1 93.31 110 SER A N 1
ATOM 860 C CA . SER A 1 110 ? 20.688 -1.58 4.508 1 93.31 110 SER A CA 1
ATOM 861 C C . SER A 1 110 ? 20.156 -2.965 4.164 1 93.31 110 SER A C 1
ATOM 863 O O . SER A 1 110 ? 20.406 -3.932 4.887 1 93.31 110 SER A O 1
ATOM 865 N N . ASP A 1 111 ? 19.453 -3.037 3.094 1 95.31 111 ASP A N 1
ATOM 866 C CA . ASP A 1 111 ? 18.984 -4.316 2.568 1 95.31 111 ASP A CA 1
ATOM 867 C C . ASP A 1 111 ? 20.156 -5.199 2.15 1 95.31 111 ASP A C 1
ATOM 869 O O . ASP A 1 111 ? 21.172 -4.699 1.658 1 95.31 111 ASP A O 1
ATOM 873 N N . PHE A 1 112 ? 19.969 -6.438 2.246 1 97.25 112 PHE A N 1
ATOM 874 C CA . PHE A 1 112 ? 21.047 -7.391 1.951 1 97.25 112 PHE A CA 1
ATOM 875 C C . PHE A 1 112 ? 21.562 -7.203 0.529 1 97.25 112 PHE A C 1
ATOM 877 O O . PHE A 1 112 ? 22.766 -7.234 0.293 1 97.25 112 PHE A O 1
ATOM 884 N N . TYR A 1 113 ? 20.625 -7.062 -0.433 1 97.75 113 TYR A N 1
ATOM 885 C CA . TYR A 1 113 ? 21.031 -6.973 -1.831 1 97.75 113 TYR A CA 1
ATOM 886 C C . TYR A 1 113 ? 22.016 -5.836 -2.043 1 97.75 113 TYR A C 1
ATOM 888 O O . TYR A 1 113 ? 22.953 -5.965 -2.826 1 97.75 113 TYR A O 1
ATOM 896 N N . GLN A 1 114 ? 21.797 -4.746 -1.356 1 97.38 114 GLN A N 1
ATOM 897 C CA . GLN A 1 114 ? 22.656 -3.576 -1.477 1 97.38 114 GLN A CA 1
ATOM 898 C C . GLN A 1 114 ? 24.047 -3.861 -0.932 1 97.38 114 GLN A C 1
ATOM 900 O O . GLN A 1 114 ? 25.047 -3.453 -1.526 1 97.38 114 GLN A O 1
ATOM 905 N N . CYS A 1 115 ? 24.109 -4.566 0.154 1 97.38 115 CYS A N 1
ATOM 906 C CA . CYS A 1 115 ? 25.375 -4.965 0.747 1 97.38 115 CYS A CA 1
ATOM 907 C C . CYS A 1 115 ? 26.125 -5.934 -0.164 1 97.38 115 CYS A C 1
ATOM 909 O O . CYS A 1 115 ? 27.328 -5.789 -0.372 1 97.38 115 CYS A O 1
ATOM 911 N N . TRP A 1 116 ? 25.359 -6.902 -0.634 1 97.69 116 TRP A N 1
ATOM 912 C CA . TRP A 1 116 ? 25.922 -7.871 -1.568 1 97.69 116 TRP A CA 1
ATOM 913 C C . TRP A 1 116 ? 26.469 -7.18 -2.811 1 97.69 116 TRP A C 1
ATOM 915 O O . TRP A 1 116 ? 27.578 -7.504 -3.275 1 97.69 116 TRP A O 1
ATOM 925 N N . ARG A 1 117 ? 25.734 -6.184 -3.396 1 96.88 117 ARG A N 1
ATOM 926 C CA . ARG A 1 117 ? 26.156 -5.461 -4.598 1 96.88 117 ARG A CA 1
ATOM 927 C C . ARG A 1 117 ? 27.438 -4.691 -4.352 1 96.88 117 ARG A C 1
ATOM 929 O O . ARG A 1 117 ? 28.328 -4.676 -5.207 1 96.88 117 ARG A O 1
ATOM 936 N N . LYS A 1 118 ? 27.547 -4.062 -3.188 1 96.44 118 LYS A N 1
ATOM 937 C CA . LYS A 1 118 ? 28.797 -3.4 -2.838 1 96.44 118 LYS A CA 1
ATOM 938 C C . LYS A 1 118 ? 29.969 -4.383 -2.859 1 96.44 118 LYS A C 1
ATOM 940 O O . LYS A 1 118 ? 31.031 -4.086 -3.42 1 96.44 118 LYS A O 1
ATOM 945 N N . ALA A 1 119 ? 29.781 -5.523 -2.273 1 96.56 119 ALA A N 1
ATOM 946 C CA . ALA A 1 119 ? 30.828 -6.543 -2.211 1 96.56 119 ALA A CA 1
ATOM 947 C C . ALA A 1 119 ? 31.234 -7 -3.611 1 96.56 119 ALA A C 1
ATOM 949 O O . ALA A 1 119 ? 32.406 -7.141 -3.904 1 96.56 119 ALA A O 1
ATOM 950 N N . THR A 1 120 ? 30.266 -7.215 -4.438 1 96 120 THR A N 1
ATOM 951 C CA . THR A 1 120 ? 30.562 -7.711 -5.777 1 96 120 THR A CA 1
ATOM 952 C C . THR A 1 120 ? 31.266 -6.641 -6.605 1 96 120 THR A C 1
ATOM 954 O O . THR A 1 120 ? 32.125 -6.957 -7.43 1 96 120 THR A O 1
ATOM 957 N N . LEU A 1 121 ? 30.922 -5.41 -6.434 1 94.62 121 LEU A N 1
ATOM 958 C CA . LEU A 1 121 ? 31.594 -4.316 -7.121 1 94.62 121 LEU A CA 1
ATOM 959 C C . LEU A 1 121 ? 33.031 -4.18 -6.633 1 94.62 121 LEU A C 1
ATOM 961 O O . LEU A 1 121 ? 33.906 -3.707 -7.375 1 94.62 121 LEU A O 1
ATOM 965 N N . ALA A 1 122 ? 33.25 -4.633 -5.457 1 94.81 122 ALA A N 1
ATOM 966 C CA . ALA A 1 122 ? 34.594 -4.598 -4.887 1 94.81 122 ALA A CA 1
ATOM 967 C C . ALA A 1 122 ? 35.406 -5.805 -5.336 1 94.81 122 ALA A C 1
ATOM 969 O O . ALA A 1 122 ? 36.562 -5.961 -4.934 1 94.81 122 ALA A O 1
ATOM 970 N N . GLY A 1 123 ? 34.812 -6.73 -6.027 1 94.38 123 GLY A N 1
ATOM 971 C CA . GLY A 1 123 ? 35.562 -7.805 -6.645 1 94.38 123 GLY A CA 1
ATOM 972 C C . GLY A 1 123 ? 35.344 -9.156 -6.004 1 94.38 123 GLY A C 1
ATOM 973 O O . GLY A 1 123 ? 35.875 -10.172 -6.453 1 94.38 123 GLY A O 1
ATOM 974 N N . HIS A 1 124 ? 34.469 -9.148 -4.957 1 94.94 124 HIS A N 1
ATOM 975 C CA . HIS A 1 124 ? 34.156 -10.43 -4.344 1 94.94 124 HIS A CA 1
ATOM 976 C C . HIS A 1 124 ? 33.25 -11.273 -5.238 1 94.94 124 HIS A C 1
ATOM 978 O O . HIS A 1 124 ? 32.312 -10.75 -5.84 1 94.94 124 HIS A O 1
ATOM 984 N N . ASP A 1 125 ? 33.594 -12.469 -5.367 1 91.56 125 ASP A N 1
ATOM 985 C CA . ASP A 1 125 ? 32.812 -13.383 -6.207 1 91.56 125 ASP A CA 1
ATOM 986 C C . ASP A 1 125 ? 31.812 -14.164 -5.383 1 91.56 125 ASP A C 1
ATOM 988 O O . ASP A 1 125 ? 32.062 -15.297 -4.965 1 91.56 125 ASP A O 1
ATOM 992 N N . PHE A 1 126 ? 30.688 -13.648 -5.094 1 92.31 126 PHE A N 1
ATOM 993 C CA . PHE A 1 126 ? 29.609 -14.242 -4.32 1 92.31 126 PHE A CA 1
ATOM 994 C C . PHE A 1 126 ? 28.359 -14.438 -5.188 1 92.31 126 PHE A C 1
ATOM 996 O O . PHE A 1 126 ? 27.703 -13.469 -5.559 1 92.31 126 PHE A O 1
ATOM 1003 N N . PRO A 1 127 ? 28.062 -15.672 -5.559 1 95.44 127 PRO A N 1
ATOM 1004 C CA . PRO A 1 127 ? 26.75 -15.828 -6.164 1 95.44 127 PRO A CA 1
ATOM 1005 C C . PRO A 1 127 ? 25.609 -15.445 -5.219 1 95.44 127 PRO A C 1
ATOM 1007 O O . PRO A 1 127 ? 25.578 -15.898 -4.07 1 95.44 127 PRO A O 1
ATOM 1010 N N . LEU A 1 128 ? 24.734 -14.594 -5.625 1 97.62 128 LEU A N 1
ATOM 1011 C CA . LEU A 1 128 ? 23.656 -14.055 -4.805 1 97.62 128 LEU A CA 1
ATOM 1012 C C . LEU A 1 128 ? 22.875 -15.18 -4.129 1 97.62 128 LEU A C 1
ATOM 1014 O O . LEU A 1 128 ? 22.547 -15.086 -2.943 1 97.62 128 LEU A O 1
ATOM 1018 N N . GLN A 1 129 ? 22.656 -16.234 -4.852 1 97.94 129 GLN A N 1
ATOM 1019 C CA . GLN A 1 129 ? 21.766 -17.312 -4.418 1 97.94 129 GLN A CA 1
ATOM 1020 C C . GLN A 1 129 ? 22.438 -18.188 -3.367 1 97.94 129 GLN A C 1
ATOM 1022 O O . GLN A 1 129 ? 21.766 -19.016 -2.73 1 97.94 129 GLN A O 1
ATOM 1027 N N . ASP A 1 130 ? 23.719 -18.047 -3.145 1 98.06 130 ASP A N 1
ATOM 1028 C CA . ASP A 1 130 ? 24.391 -18.734 -2.053 1 98.06 130 ASP A CA 1
ATOM 1029 C C . ASP A 1 130 ? 23.906 -18.234 -0.696 1 98.06 130 ASP A C 1
ATOM 1031 O O . ASP A 1 130 ? 24.156 -18.875 0.332 1 98.06 130 ASP A O 1
ATOM 1035 N N . PHE A 1 131 ? 23.219 -17.141 -0.756 1 98.38 131 PHE A N 1
ATOM 1036 C CA . PHE A 1 131 ? 22.734 -16.547 0.487 1 98.38 131 PHE A CA 1
ATOM 1037 C C . PHE A 1 131 ? 21.234 -16.781 0.664 1 98.38 131 PHE A C 1
ATOM 1039 O O . PHE A 1 131 ? 20.625 -16.234 1.571 1 98.38 131 PHE A O 1
ATOM 1046 N N . ALA A 1 132 ? 20.609 -17.531 -0.144 1 98.56 132 ALA A N 1
ATOM 1047 C CA . ALA A 1 132 ? 19.188 -17.891 -0.064 1 98.56 132 ALA A CA 1
ATOM 1048 C C . ALA A 1 132 ? 19.016 -19.312 0.458 1 98.56 132 ALA A C 1
ATOM 1050 O O . ALA A 1 132 ? 19.281 -20.281 -0.263 1 98.56 132 ALA A O 1
ATOM 1051 N N . PRO A 1 133 ? 18.547 -19.438 1.656 1 98.56 133 PRO A N 1
ATOM 1052 C CA . PRO A 1 133 ? 18.406 -20.797 2.207 1 98.56 133 PRO A CA 1
ATOM 1053 C C . PRO A 1 133 ? 17.594 -21.719 1.303 1 98.56 133 PRO A C 1
ATOM 1055 O O . PRO A 1 133 ? 17.938 -22.891 1.131 1 98.56 133 PRO A O 1
ATOM 1058 N N . ALA A 1 134 ? 16.547 -21.219 0.694 1 98.75 134 ALA A N 1
ATOM 1059 C CA . ALA A 1 134 ? 15.703 -22.031 -0.177 1 98.75 134 ALA A CA 1
ATOM 1060 C C . ALA A 1 134 ? 16.484 -22.531 -1.385 1 98.75 134 ALA A C 1
ATOM 1062 O O . ALA A 1 134 ? 16.344 -23.688 -1.786 1 98.75 134 ALA A O 1
ATOM 1063 N N . THR A 1 135 ? 17.328 -21.688 -1.959 1 98.69 135 THR A N 1
ATOM 1064 C CA . THR A 1 135 ? 18.125 -22.078 -3.113 1 98.69 135 THR A CA 1
ATOM 1065 C C . THR A 1 135 ? 19.141 -23.156 -2.73 1 98.69 135 THR A C 1
ATOM 1067 O O . THR A 1 135 ? 19.297 -24.156 -3.439 1 98.69 135 THR A O 1
ATOM 1070 N N . VAL A 1 136 ? 19.828 -22.922 -1.624 1 98.69 136 VAL A N 1
ATOM 1071 C CA . VAL A 1 136 ? 20.875 -23.859 -1.194 1 98.69 136 VAL A CA 1
ATOM 1072 C C . VAL A 1 136 ? 20.25 -25.203 -0.859 1 98.69 136 VAL A C 1
ATOM 1074 O O . VAL A 1 136 ? 20.781 -26.25 -1.254 1 98.69 136 VAL A O 1
ATOM 1077 N N . MET A 1 137 ? 19.125 -25.188 -0.195 1 98.81 137 MET A N 1
ATOM 1078 C CA . MET A 1 137 ? 18.422 -26.422 0.099 1 98.81 137 MET A CA 1
ATOM 1079 C C . MET A 1 137 ? 17.969 -27.109 -1.186 1 98.81 137 MET A C 1
ATOM 1081 O O . MET A 1 137 ? 18.172 -28.328 -1.352 1 98.81 137 MET A O 1
ATOM 1085 N N . ALA A 1 138 ? 17.391 -26.375 -2.086 1 98.69 138 ALA A N 1
ATOM 1086 C CA . ALA A 1 138 ? 16.859 -26.906 -3.336 1 98.69 138 ALA A CA 1
ATOM 1087 C C . ALA A 1 138 ? 17.953 -27.578 -4.156 1 98.69 138 ALA A C 1
ATOM 1089 O O . ALA A 1 138 ? 17.781 -28.719 -4.613 1 98.69 138 ALA A O 1
ATOM 1090 N N . HIS A 1 139 ? 19.047 -26.906 -4.336 1 98 139 HIS A N 1
ATOM 1091 C CA . HIS A 1 139 ? 20.141 -27.406 -5.164 1 98 139 HIS A CA 1
ATOM 1092 C C . HIS A 1 139 ? 20.766 -28.656 -4.543 1 98 139 HIS A C 1
ATOM 1094 O O . HIS A 1 139 ? 21.281 -29.516 -5.262 1 98 139 HIS A O 1
ATOM 1100 N N . ALA A 1 140 ? 20.688 -28.734 -3.221 1 98.06 140 ALA A N 1
ATOM 1101 C CA . ALA A 1 140 ? 21.234 -29.906 -2.523 1 98.06 140 ALA A CA 1
ATOM 1102 C C . ALA A 1 140 ? 20.203 -31.031 -2.436 1 98.06 140 ALA A C 1
ATOM 1104 O O . ALA A 1 140 ? 20.5 -32.125 -1.946 1 98.06 140 ALA A O 1
ATOM 1105 N N . GLY A 1 141 ? 18.953 -30.797 -2.863 1 97.81 141 GLY A N 1
ATOM 1106 C CA . GLY A 1 141 ? 17.875 -31.781 -2.775 1 97.81 141 GLY A CA 1
ATOM 1107 C C . GLY A 1 141 ? 17.422 -32.031 -1.354 1 97.81 141 GLY A C 1
ATOM 1108 O O . GLY A 1 141 ? 16.984 -33.125 -1.022 1 97.81 141 GLY A O 1
ATOM 1109 N N . ARG A 1 142 ? 17.656 -31.031 -0.54 1 98.06 142 ARG A N 1
ATOM 1110 C CA . ARG A 1 142 ? 17.375 -31.188 0.886 1 98.06 142 ARG A CA 1
ATOM 1111 C C . ARG A 1 142 ? 16.188 -30.328 1.302 1 98.06 142 ARG A C 1
ATOM 1113 O O . ARG A 1 142 ? 15.859 -29.344 0.646 1 98.06 142 ARG A O 1
ATOM 1120 N N . PHE A 1 143 ? 15.539 -30.781 2.396 1 98 143 PHE A N 1
ATOM 1121 C CA . PHE A 1 143 ? 14.352 -30.047 2.824 1 98 143 PHE A CA 1
ATOM 1122 C C . PHE A 1 143 ? 14.094 -30.25 4.312 1 98 143 PHE A C 1
ATOM 1124 O O . PHE A 1 143 ? 14.32 -31.344 4.844 1 98 143 PHE A O 1
ATOM 1131 N N . MET A 1 144 ? 13.68 -29.203 4.879 1 96.38 144 MET A N 1
ATOM 1132 C CA . MET A 1 144 ? 13.102 -29.125 6.219 1 96.38 144 MET A CA 1
ATOM 1133 C C . MET A 1 144 ? 12.117 -27.969 6.324 1 96.38 144 MET A C 1
ATOM 1135 O O . MET A 1 144 ? 12.188 -27 5.551 1 96.38 144 MET A O 1
ATOM 1139 N N . LEU A 1 145 ? 11.172 -28.141 7.227 1 95.94 145 LEU A N 1
ATOM 1140 C CA . LEU A 1 145 ? 10.266 -27.016 7.449 1 95.94 145 LEU A CA 1
ATOM 1141 C C . LEU A 1 145 ? 10.992 -25.844 8.102 1 95.94 145 LEU A C 1
ATOM 1143 O O . LEU A 1 145 ? 11.398 -25.938 9.266 1 95.94 145 LEU A O 1
ATOM 1147 N N . PRO A 1 146 ? 11.039 -24.703 7.445 1 92.94 146 PRO A N 1
ATOM 1148 C CA . PRO A 1 146 ? 11.859 -23.609 7.965 1 92.94 146 PRO A CA 1
ATOM 1149 C C . PRO A 1 146 ? 11.336 -23.062 9.289 1 92.94 146 PRO A C 1
ATOM 1151 O O . PRO A 1 146 ? 12.125 -22.672 10.156 1 92.94 146 PRO A O 1
ATOM 1154 N N . PHE A 1 147 ? 10.039 -23 9.43 1 88.62 147 PHE A N 1
ATOM 1155 C CA . PHE A 1 147 ? 9.484 -22.406 10.648 1 88.62 147 PHE A CA 1
ATOM 1156 C C . PHE A 1 147 ? 9.82 -23.266 11.859 1 88.62 147 PHE A C 1
ATOM 1158 O O . PHE A 1 147 ? 9.742 -22.812 13 1 88.62 147 PHE A O 1
ATOM 1165 N N . LYS A 1 148 ? 10.227 -24.516 11.664 1 88.62 148 LYS A N 1
ATOM 1166 C CA . LYS A 1 148 ? 10.656 -25.406 12.742 1 88.62 148 LYS A CA 1
ATOM 1167 C C . LYS A 1 148 ? 12.148 -25.25 13.008 1 88.62 148 LYS A C 1
ATOM 1169 O O . LYS A 1 148 ? 12.68 -25.859 13.953 1 88.62 148 LYS A O 1
ATOM 1174 N N . ALA A 1 149 ? 12.758 -24.625 12.172 1 89.81 149 ALA A N 1
ATOM 1175 C CA . ALA A 1 149 ? 14.188 -24.375 12.312 1 89.81 149 ALA A CA 1
ATOM 1176 C C . ALA A 1 149 ? 14.477 -22.906 12.57 1 89.81 149 ALA A C 1
ATOM 1178 O O . ALA A 1 149 ? 15.344 -22.312 11.922 1 89.81 149 ALA A O 1
ATOM 1179 N N . ARG A 1 150 ? 13.742 -22.562 13.648 1 83.88 150 ARG A N 1
ATOM 1180 C CA . ARG A 1 150 ? 13.922 -21.156 14.016 1 83.88 150 ARG A CA 1
ATOM 1181 C C . ARG A 1 150 ? 15.32 -20.906 14.555 1 83.88 150 ARG A C 1
ATOM 1183 O O . ARG A 1 150 ? 15.969 -21.828 15.078 1 83.88 150 ARG A O 1
ATOM 1190 N N . ASN A 1 151 ? 16.109 -19.953 14.219 1 91.06 151 ASN A N 1
ATOM 1191 C CA . ASN A 1 151 ? 17.422 -19.547 14.711 1 91.06 151 ASN A CA 1
ATOM 1192 C C . ASN A 1 151 ? 18.531 -20.297 13.984 1 91.06 151 ASN A C 1
ATOM 1194 O O . ASN A 1 151 ? 19.578 -20.594 14.578 1 91.06 151 ASN A O 1
ATOM 1198 N N . THR A 1 152 ? 18.156 -20.922 12.992 1 95.69 152 THR A N 1
ATOM 1199 C CA . THR A 1 152 ? 19.141 -21.547 12.133 1 95.69 152 THR A CA 1
ATOM 1200 C C . THR A 1 152 ? 19.312 -20.734 10.844 1 95.69 152 THR A C 1
ATOM 1202 O O . THR A 1 152 ? 18.5 -19.859 10.539 1 95.69 152 THR A O 1
ATOM 1205 N N . PRO A 1 153 ? 20.281 -21.062 10.07 1 95.94 153 PRO A N 1
ATOM 1206 C CA . PRO A 1 153 ? 20.562 -20.312 8.836 1 95.94 153 PRO A CA 1
ATOM 1207 C C . PRO A 1 153 ? 19.469 -20.516 7.781 1 95.94 153 PRO A C 1
ATOM 1209 O O . PRO A 1 153 ? 19.453 -19.797 6.777 1 95.94 153 PRO A O 1
ATOM 1212 N N . ILE A 1 154 ? 18.562 -21.469 7.969 1 97.25 154 ILE A N 1
ATOM 1213 C CA . ILE A 1 154 ? 17.578 -21.703 6.926 1 97.25 154 ILE A CA 1
ATOM 1214 C C . ILE A 1 154 ? 16.25 -21.062 7.324 1 97.25 154 ILE A C 1
ATOM 1216 O O . ILE A 1 154 ? 15.242 -21.219 6.625 1 97.25 154 ILE A O 1
ATOM 1220 N N . ALA A 1 155 ? 16.219 -20.328 8.461 1 95.88 155 ALA A N 1
ATOM 1221 C CA . ALA A 1 155 ? 14.992 -19.797 9.047 1 95.88 155 ALA A CA 1
ATOM 1222 C C . ALA A 1 155 ? 14.281 -18.859 8.078 1 95.88 155 ALA A C 1
ATOM 1224 O O . ALA A 1 155 ? 13.055 -18.75 8.109 1 95.88 155 ALA A O 1
ATOM 1225 N N . GLY A 1 156 ? 15.008 -18.234 7.238 1 96.19 156 GLY A N 1
ATOM 1226 C CA . GLY A 1 156 ? 14.438 -17.234 6.336 1 96.19 156 GLY A CA 1
ATOM 1227 C C . GLY A 1 156 ? 13.812 -17.859 5.098 1 96.19 156 GLY A C 1
ATOM 1228 O O . GLY A 1 156 ? 13.203 -17.156 4.285 1 96.19 156 GLY A O 1
ATOM 1229 N N . ALA A 1 157 ? 13.859 -19.188 4.949 1 97.81 157 ALA A N 1
ATOM 1230 C CA . ALA A 1 157 ? 13.281 -19.859 3.785 1 97.81 157 ALA A CA 1
ATOM 1231 C C . ALA A 1 157 ? 11.758 -19.938 3.902 1 97.81 157 ALA A C 1
ATOM 1233 O O . ALA A 1 157 ? 11.211 -19.859 5.004 1 97.81 157 ALA A O 1
ATOM 1234 N N . SER A 1 158 ? 11.156 -19.969 2.812 1 97.5 158 SER A N 1
ATOM 1235 C CA . SER A 1 158 ? 9.734 -20.297 2.68 1 97.5 158 SER A CA 1
ATOM 1236 C C . SER A 1 158 ? 9.531 -21.469 1.719 1 97.5 158 SER A C 1
ATOM 1238 O O . SER A 1 158 ? 10.492 -21.953 1.115 1 97.5 158 SER A O 1
ATOM 1240 N N . TYR A 1 159 ? 8.391 -21.953 1.729 1 97.88 159 TYR A N 1
ATOM 1241 C CA . TYR A 1 159 ? 8.125 -23.094 0.852 1 97.88 159 TYR A CA 1
ATOM 1242 C C . TYR A 1 159 ? 6.664 -23.094 0.401 1 97.88 159 TYR A C 1
ATOM 1244 O O . TYR A 1 159 ? 5.848 -22.328 0.908 1 97.88 159 TYR A O 1
ATOM 1252 N N . ALA A 1 160 ? 6.395 -23.891 -0.593 1 97.81 160 ALA A N 1
ATOM 1253 C CA . ALA A 1 160 ? 5.074 -24.219 -1.128 1 97.81 160 ALA A CA 1
ATOM 1254 C C . ALA A 1 160 ? 4.988 -25.688 -1.532 1 97.81 160 ALA A C 1
ATOM 1256 O O . ALA A 1 160 ? 5.68 -26.531 -0.961 1 97.81 160 ALA A O 1
ATOM 1257 N N . LEU A 1 161 ? 4.051 -26 -2.369 1 97.75 161 LEU A N 1
ATOM 1258 C CA . LEU A 1 161 ? 3.84 -27.406 -2.689 1 97.75 161 LEU A CA 1
ATOM 1259 C C . LEU A 1 161 ? 3.709 -27.609 -4.195 1 97.75 161 LEU A C 1
ATOM 1261 O O . LEU A 1 161 ? 3.209 -26.734 -4.902 1 97.75 161 LEU A O 1
ATOM 1265 N N . HIS A 1 162 ? 4.188 -28.703 -4.645 1 97.19 162 HIS A N 1
ATOM 1266 C CA . HIS A 1 162 ? 3.68 -29.328 -5.859 1 97.19 162 HIS A CA 1
ATOM 1267 C C . HIS A 1 162 ? 2.479 -30.219 -5.555 1 97.19 162 HIS A C 1
ATOM 1269 O O . HIS A 1 162 ? 2.543 -31.078 -4.668 1 97.19 162 HIS A O 1
ATOM 1275 N N . VAL A 1 163 ? 1.431 -29.984 -6.336 1 95.94 163 VAL A N 1
ATOM 1276 C CA . VAL A 1 163 ? 0.208 -30.672 -5.945 1 95.94 163 VAL A CA 1
ATOM 1277 C C . VAL A 1 163 ? -0.434 -31.328 -7.172 1 95.94 163 VAL A C 1
ATOM 1279 O O . VAL A 1 163 ? -0.113 -30.969 -8.305 1 95.94 163 VAL A O 1
ATOM 1282 N N . ASP A 1 164 ? -1.258 -32.312 -6.875 1 93.56 164 ASP A N 1
ATOM 1283 C CA . ASP A 1 164 ? -2.188 -32.844 -7.867 1 93.56 164 ASP A CA 1
ATOM 1284 C C . ASP A 1 164 ? -3.486 -32.062 -7.891 1 93.56 164 ASP A C 1
ATOM 1286 O O . ASP A 1 164 ? -4.297 -32.156 -6.969 1 93.56 164 ASP A O 1
ATOM 1290 N N . ALA A 1 165 ? -3.691 -31.328 -8.953 1 91.06 165 ALA A N 1
ATOM 1291 C CA . ALA A 1 165 ? -4.809 -30.391 -9.039 1 91.06 165 ALA A CA 1
ATOM 1292 C C . ALA A 1 165 ? -6.141 -31.109 -8.812 1 91.06 165 ALA A C 1
ATOM 1294 O O . ALA A 1 165 ? -7.031 -30.578 -8.148 1 91.06 165 ALA A O 1
ATOM 1295 N N . LYS A 1 166 ? -6.289 -32.25 -9.375 1 90.12 166 LYS A N 1
ATOM 1296 C CA . LYS A 1 166 ? -7.527 -33 -9.234 1 90.12 166 LYS A CA 1
ATOM 1297 C C . LYS A 1 166 ? -7.762 -33.406 -7.781 1 90.12 166 LYS A C 1
ATOM 1299 O O . LYS A 1 166 ? -8.883 -33.312 -7.277 1 90.12 166 LYS A O 1
ATOM 1304 N N . ARG A 1 167 ? -6.727 -33.844 -7.152 1 93.31 167 ARG A N 1
ATOM 1305 C CA . ARG A 1 167 ? -6.836 -34.281 -5.762 1 93.31 167 ARG A CA 1
ATOM 1306 C C . ARG A 1 167 ? -7.074 -33.062 -4.836 1 93.31 167 ARG A C 1
ATOM 1308 O O . ARG A 1 167 ? -7.762 -33.188 -3.822 1 93.31 167 ARG A O 1
ATOM 1315 N N . VAL A 1 168 ? -6.477 -31.953 -5.191 1 94.5 168 VAL A N 1
ATOM 1316 C CA . VAL A 1 168 ? -6.727 -30.75 -4.422 1 94.5 168 VAL A CA 1
ATOM 1317 C C . VAL A 1 168 ? -8.211 -30.391 -4.477 1 94.5 168 VAL A C 1
ATOM 1319 O O . VAL A 1 168 ? -8.836 -30.141 -3.445 1 94.5 168 VAL A O 1
ATOM 1322 N N . ALA A 1 169 ? -8.75 -30.375 -5.684 1 93.75 169 ALA A N 1
ATOM 1323 C CA . ALA A 1 169 ? -10.172 -30.078 -5.848 1 93.75 169 ALA A CA 1
ATOM 1324 C C . ALA A 1 169 ? -11.031 -31.047 -5.047 1 93.75 169 ALA A C 1
ATOM 1326 O O . ALA A 1 169 ? -11.984 -30.641 -4.375 1 93.75 169 ALA A O 1
ATOM 1327 N N . GLN A 1 170 ? -10.688 -32.312 -5.094 1 94.5 170 GLN A N 1
ATOM 1328 C CA . GLN A 1 170 ? -11.438 -33.344 -4.363 1 94.5 170 GLN A CA 1
ATOM 1329 C C . GLN A 1 170 ? -11.336 -33.125 -2.857 1 94.5 170 GLN A C 1
ATOM 1331 O O . GLN A 1 170 ? -12.336 -33.219 -2.141 1 94.5 170 GLN A O 1
ATOM 1336 N N . PHE A 1 171 ? -10.141 -32.875 -2.432 1 96.94 171 PHE A N 1
ATOM 1337 C CA . PHE A 1 171 ? -9.922 -32.594 -1.015 1 96.94 171 PHE A CA 1
ATOM 1338 C C . PHE A 1 171 ? -10.758 -31.406 -0.551 1 96.94 171 PHE A C 1
ATOM 1340 O O . PHE A 1 171 ? -11.453 -31.484 0.463 1 96.94 171 PHE A O 1
ATOM 1347 N N . LEU A 1 172 ? -10.711 -30.328 -1.323 1 97.31 172 LEU A N 1
ATOM 1348 C CA . LEU A 1 172 ? -11.398 -29.109 -0.945 1 97.31 172 LEU A CA 1
ATOM 1349 C C . LEU A 1 172 ? -12.914 -29.281 -1.07 1 97.31 172 LEU A C 1
ATOM 1351 O O . LEU A 1 172 ? -13.672 -28.656 -0.324 1 97.31 172 LEU A O 1
ATOM 1355 N N . ARG A 1 173 ? -13.352 -30.094 -2.039 1 97.06 173 ARG A N 1
ATOM 1356 C CA . ARG A 1 173 ? -14.766 -30.438 -2.119 1 97.06 173 ARG A CA 1
ATOM 1357 C C . ARG A 1 173 ? -15.25 -31.047 -0.808 1 97.06 173 ARG A C 1
ATOM 1359 O O . ARG A 1 173 ? -16.266 -30.609 -0.254 1 97.06 173 ARG A O 1
ATOM 1366 N N . GLY A 1 174 ? -14.508 -32.062 -0.344 1 97.69 174 GLY A N 1
ATOM 1367 C CA . GLY A 1 174 ? -14.875 -32.656 0.929 1 97.69 174 GLY A CA 1
ATOM 1368 C C . GLY A 1 174 ? -14.914 -31.656 2.068 1 97.69 174 GLY A C 1
ATOM 1369 O O . GLY A 1 174 ? -15.852 -31.672 2.871 1 97.69 174 GLY A O 1
ATOM 1370 N N . HIS A 1 175 ? -13.906 -30.812 2.109 1 97.25 175 HIS A N 1
ATOM 1371 C CA . HIS A 1 175 ? -13.805 -29.781 3.131 1 97.25 175 HIS A CA 1
ATOM 1372 C C . HIS A 1 175 ? -15.008 -28.844 3.082 1 97.25 175 HIS A C 1
ATOM 1374 O O . HIS A 1 175 ? -15.586 -28.516 4.121 1 97.25 175 HIS A O 1
ATOM 1380 N N . ALA A 1 176 ? -15.383 -28.438 1.872 1 97.56 176 ALA A N 1
ATOM 1381 C CA . ALA A 1 176 ? -16.484 -27.5 1.664 1 97.56 176 ALA A CA 1
ATOM 1382 C C . ALA A 1 176 ? -17.828 -28.141 1.957 1 97.56 176 ALA A C 1
ATOM 1384 O O . ALA A 1 176 ? -18.688 -27.547 2.621 1 97.56 176 ALA A O 1
ATOM 1385 N N . GLU A 1 177 ? -18.016 -29.359 1.486 1 97.69 177 GLU A N 1
ATOM 1386 C CA . GLU A 1 177 ? -19.266 -30.078 1.707 1 97.69 177 GLU A CA 1
ATOM 1387 C C . GLU A 1 177 ? -19.516 -30.328 3.193 1 97.69 177 GLU A C 1
ATOM 1389 O O . GLU A 1 177 ? -20.656 -30.219 3.666 1 97.69 177 GLU A O 1
ATOM 1394 N N . ALA A 1 178 ? -18.469 -30.594 3.891 1 96.88 178 ALA A N 1
ATOM 1395 C CA . ALA A 1 178 ? -18.562 -30.797 5.332 1 96.88 178 ALA A CA 1
ATOM 1396 C C . ALA A 1 178 ? -19.016 -29.516 6.035 1 96.88 178 ALA A C 1
ATOM 1398 O O . ALA A 1 178 ? -19.469 -29.562 7.176 1 96.88 178 ALA A O 1
ATOM 1399 N N . ARG A 1 179 ? -18.969 -28.453 5.375 1 96 179 ARG A N 1
ATOM 1400 C CA . ARG A 1 179 ? -19.312 -27.172 5.965 1 96 179 ARG A CA 1
ATOM 1401 C C . ARG A 1 179 ? -20.547 -26.578 5.316 1 96 179 ARG A C 1
ATOM 1403 O O . ARG A 1 179 ? -20.797 -25.375 5.406 1 96 179 ARG A O 1
ATOM 1410 N N . GLY A 1 180 ? -21.188 -27.375 4.527 1 96.12 180 GLY A N 1
ATOM 1411 C CA . GLY A 1 180 ? -22.547 -27 4.148 1 96.12 180 GLY A CA 1
ATOM 1412 C C . GLY A 1 180 ? -22.688 -26.641 2.682 1 96.12 180 GLY A C 1
ATOM 1413 O O . GLY A 1 180 ? -23.781 -26.328 2.213 1 96.12 180 GLY A O 1
ATOM 1414 N N . VAL A 1 181 ? -21.656 -26.734 1.889 1 98.06 181 VAL A N 1
ATOM 1415 C CA . VAL A 1 181 ? -21.766 -26.453 0.464 1 98.06 181 VAL A CA 1
ATOM 1416 C C . VAL A 1 181 ? -22.531 -27.562 -0.238 1 98.06 181 VAL A C 1
ATOM 1418 O O . VAL A 1 181 ? -22.266 -28.75 -0 1 98.06 181 VAL A O 1
ATOM 1421 N N . LYS A 1 182 ? -23.469 -27.156 -1.037 1 98.25 182 LYS A N 1
ATOM 1422 C CA . LYS A 1 182 ? -24.203 -28.125 -1.837 1 98.25 182 LYS A CA 1
ATOM 1423 C C . LYS A 1 182 ? -23.562 -28.312 -3.207 1 98.25 182 LYS A C 1
ATOM 1425 O O . LYS A 1 182 ? -23.438 -27.359 -3.977 1 98.25 182 LYS A O 1
ATOM 1430 N N . ARG A 1 183 ? -23.078 -29.453 -3.48 1 98.44 183 ARG A N 1
ATOM 1431 C CA . ARG A 1 183 ? -22.609 -29.797 -4.82 1 98.44 183 ARG A CA 1
ATOM 1432 C C . ARG A 1 183 ? -23.766 -30.281 -5.695 1 98.44 183 ARG A C 1
ATOM 1434 O O . ARG A 1 183 ? -24.562 -31.141 -5.273 1 98.44 183 ARG A O 1
ATOM 1441 N N . THR A 1 184 ? -23.891 -29.781 -6.828 1 98.38 184 THR A N 1
ATOM 1442 C CA . THR A 1 184 ? -24.859 -30.219 -7.812 1 98.38 184 THR A CA 1
ATOM 1443 C C . THR A 1 184 ? -24.172 -30.688 -9.094 1 98.38 184 THR A C 1
ATOM 1445 O O . THR A 1 184 ? -23.469 -29.922 -9.734 1 98.38 184 THR A O 1
ATOM 1448 N N . GLU A 1 185 ? -24.359 -31.938 -9.422 1 97.38 185 GLU A N 1
ATOM 1449 C CA . GLU A 1 185 ? -23.828 -32.5 -10.672 1 97.38 185 GLU A CA 1
ATOM 1450 C C . GLU A 1 185 ? -24.688 -32.094 -11.859 1 97.38 185 GLU A C 1
ATOM 1452 O O . GLU A 1 185 ? -25.891 -32.312 -11.867 1 97.38 185 GLU A O 1
ATOM 1457 N N . GLY A 1 186 ? -24.094 -31.453 -12.828 1 96.75 186 GLY A N 1
ATOM 1458 C CA . GLY A 1 186 ? -24.828 -31.094 -14.031 1 96.75 186 GLY A CA 1
ATOM 1459 C C . GLY A 1 186 ? -24.047 -30.172 -14.945 1 96.75 186 GLY A C 1
ATOM 1460 O O . GLY A 1 186 ? -23.047 -29.562 -14.523 1 96.75 186 GLY A O 1
ATOM 1461 N N . ILE A 1 187 ? -24.484 -30.141 -16.172 1 96.75 187 ILE A N 1
ATOM 1462 C CA . ILE A 1 187 ? -23.922 -29.266 -17.172 1 96.75 187 ILE A CA 1
ATOM 1463 C C . ILE A 1 187 ? -24.891 -28.109 -17.453 1 96.75 187 ILE A C 1
ATOM 1465 O O . ILE A 1 187 ? -26.047 -28.328 -17.781 1 96.75 187 ILE A O 1
ATOM 1469 N N . VAL A 1 188 ? -24.406 -26.922 -17.281 1 97.94 188 VAL A N 1
ATOM 1470 C CA . VAL A 1 188 ? -25.219 -25.75 -17.562 1 97.94 188 VAL A CA 1
ATOM 1471 C C . VAL A 1 188 ? -25.391 -25.594 -19.078 1 97.94 188 VAL A C 1
ATOM 1473 O O . VAL A 1 188 ? -24.406 -25.516 -19.812 1 97.94 188 VAL A O 1
ATOM 1476 N N . THR A 1 189 ? -26.594 -25.5 -19.547 1 97.31 189 THR A N 1
ATOM 1477 C CA . THR A 1 189 ? -26.828 -25.422 -20.984 1 97.31 189 THR A CA 1
ATOM 1478 C C . THR A 1 189 ? -27.438 -24.062 -21.344 1 97.31 189 THR A C 1
ATOM 1480 O O . THR A 1 189 ? -27.391 -23.656 -22.516 1 97.31 189 THR A O 1
ATOM 1483 N N . ASP A 1 190 ? -28.062 -23.422 -20.359 1 97.81 190 ASP A N 1
ATOM 1484 C CA . ASP A 1 190 ? -28.688 -22.125 -20.625 1 97.81 190 ASP A CA 1
ATOM 1485 C C . ASP A 1 190 ? -28.594 -21.219 -19.406 1 97.81 190 ASP A C 1
ATOM 1487 O O . ASP A 1 190 ? -28.562 -21.688 -18.266 1 97.81 190 ASP A O 1
ATOM 1491 N N . VAL A 1 191 ? -28.453 -19.953 -19.703 1 98.69 191 VAL A N 1
ATOM 1492 C CA . VAL A 1 191 ? -28.375 -18.906 -18.672 1 98.69 191 VAL A CA 1
ATOM 1493 C C . VAL A 1 191 ? -29.422 -17.828 -18.938 1 98.69 191 VAL A C 1
ATOM 1495 O O . VAL A 1 191 ? -29.406 -17.188 -20 1 98.69 191 VAL A O 1
ATOM 1498 N N . ALA A 1 192 ? -30.344 -17.609 -18.031 1 98.56 192 ALA A N 1
ATOM 1499 C CA . ALA A 1 192 ? -31.375 -16.578 -18.172 1 98.56 192 ALA A CA 1
ATOM 1500 C C . ALA A 1 192 ? -30.984 -15.305 -17.438 1 98.56 192 ALA A C 1
ATOM 1502 O O . ALA A 1 192 ? -30.422 -15.367 -16.344 1 98.56 192 ALA A O 1
ATOM 1503 N N . LEU A 1 193 ? -31.297 -14.211 -18 1 98.38 193 LEU A N 1
ATOM 1504 C CA . LEU A 1 193 ? -31.094 -12.906 -17.391 1 98.38 193 LEU A CA 1
ATOM 1505 C C . LEU A 1 193 ? -32.438 -12.289 -16.984 1 98.38 193 LEU A C 1
ATOM 1507 O O . LEU A 1 193 ? -33.438 -12.484 -17.672 1 98.38 193 LEU A O 1
ATOM 1511 N N . ASP A 1 194 ? -32.438 -11.602 -15.93 1 97.94 194 ASP A N 1
ATOM 1512 C CA . ASP A 1 194 ? -33.656 -10.898 -15.539 1 97.94 194 ASP A CA 1
ATOM 1513 C C . ASP A 1 194 ? -33.719 -9.5 -16.156 1 97.94 194 ASP A C 1
ATOM 1515 O O . ASP A 1 194 ? -32.906 -9.18 -17.047 1 97.94 194 ASP A O 1
ATOM 1519 N N . ALA A 1 195 ? -34.625 -8.633 -15.719 1 96.75 195 ALA A N 1
ATOM 1520 C CA . ALA A 1 195 ? -34.875 -7.324 -16.328 1 96.75 195 ALA A CA 1
ATOM 1521 C C . ALA A 1 195 ? -33.719 -6.371 -16.078 1 96.75 195 ALA A C 1
ATOM 1523 O O . ALA A 1 195 ? -33.5 -5.422 -16.828 1 96.75 195 ALA A O 1
ATOM 1524 N N . ARG A 1 196 ? -32.906 -6.648 -15.125 1 95.12 196 ARG A N 1
ATOM 1525 C CA . ARG A 1 196 ? -31.766 -5.82 -14.766 1 95.12 196 ARG A CA 1
ATOM 1526 C C . ARG A 1 196 ? -30.531 -6.23 -15.555 1 95.12 196 ARG A C 1
ATOM 1528 O O . ARG A 1 196 ? -29.484 -5.566 -15.492 1 95.12 196 ARG A O 1
ATOM 1535 N N . GLY A 1 197 ? -30.641 -7.285 -16.266 1 97.94 197 GLY A N 1
ATOM 1536 C CA . GLY A 1 197 ? -29.484 -7.844 -16.922 1 97.94 197 GLY A CA 1
ATOM 1537 C C . GLY A 1 197 ? -28.656 -8.742 -16.031 1 97.94 197 GLY A C 1
ATOM 1538 O O . GLY A 1 197 ? -27.516 -9.109 -16.375 1 97.94 197 GLY A O 1
ATOM 1539 N N . PHE A 1 198 ? -29.219 -9.039 -14.844 1 98.5 198 PHE A N 1
ATOM 1540 C CA . PHE A 1 198 ? -28.547 -9.961 -13.922 1 98.5 198 PHE A CA 1
ATOM 1541 C C . PHE A 1 198 ? -28.828 -11.406 -14.32 1 98.5 198 PHE A C 1
ATOM 1543 O O . PHE A 1 198 ? -29.906 -11.727 -14.812 1 98.5 198 PHE A O 1
ATOM 1550 N N . VAL A 1 199 ? -27.844 -12.25 -14.125 1 98.75 199 VAL A N 1
ATOM 1551 C CA . VAL A 1 199 ? -28.094 -13.68 -14.25 1 98.75 199 VAL A CA 1
ATOM 1552 C C . VAL A 1 199 ? -29.125 -14.117 -13.203 1 98.75 199 VAL A C 1
ATOM 1554 O O . VAL A 1 199 ? -28.984 -13.812 -12.016 1 98.75 199 VAL A O 1
ATOM 1557 N N . SER A 1 200 ? -30.219 -14.781 -13.656 1 98.12 200 SER A N 1
ATOM 1558 C CA . SER A 1 200 ? -31.297 -15.141 -12.734 1 98.12 200 SER A CA 1
ATOM 1559 C C . SER A 1 200 ? -31.359 -16.656 -12.531 1 98.12 200 SER A C 1
ATOM 1561 O O . SER A 1 200 ? -31.531 -17.125 -11.406 1 98.12 200 SER A O 1
ATOM 1563 N N . THR A 1 201 ? -31.219 -17.344 -13.641 1 98.19 201 THR A N 1
ATOM 1564 C CA . THR A 1 201 ? -31.469 -18.781 -13.57 1 98.19 201 THR A CA 1
ATOM 1565 C C . THR A 1 201 ? -30.547 -19.531 -14.523 1 98.19 201 THR A C 1
ATOM 1567 O O . THR A 1 201 ? -30.328 -19.109 -15.656 1 98.19 201 THR A O 1
ATOM 1570 N N . LEU A 1 202 ? -29.969 -20.688 -14 1 98.75 202 LEU A N 1
ATOM 1571 C CA . LEU A 1 202 ? -29.234 -21.641 -14.828 1 98.75 202 LEU A CA 1
ATOM 1572 C C . LEU A 1 202 ? -30.078 -22.859 -15.148 1 98.75 202 LEU A C 1
ATOM 1574 O O . LEU A 1 202 ? -30.797 -23.359 -14.281 1 98.75 202 LEU A O 1
ATOM 1578 N N . THR A 1 203 ? -30.047 -23.25 -16.375 1 98.69 203 THR A N 1
ATOM 1579 C CA . THR A 1 203 ? -30.688 -24.5 -16.781 1 98.69 203 THR A CA 1
ATOM 1580 C C . THR A 1 203 ? -29.641 -25.578 -17.062 1 98.69 203 THR A C 1
ATOM 1582 O O . THR A 1 203 ? -28.703 -25.344 -17.812 1 98.69 203 THR A O 1
ATOM 1585 N N . LEU A 1 204 ? -29.797 -26.672 -16.391 1 98.19 204 LEU A N 1
ATOM 1586 C CA . LEU A 1 204 ? -28.891 -27.797 -16.594 1 98.19 204 LEU A CA 1
ATOM 1587 C C . LEU A 1 204 ? -29.375 -28.672 -17.75 1 98.19 204 LEU A C 1
ATOM 1589 O O . LEU A 1 204 ? -30.531 -28.578 -18.172 1 98.19 204 LEU A O 1
ATOM 1593 N N . LYS A 1 205 ? -28.516 -29.484 -18.25 1 97.25 205 LYS A N 1
ATOM 1594 C CA . LYS A 1 205 ? -28.781 -30.359 -19.406 1 97.25 205 LYS A CA 1
ATOM 1595 C C . LYS A 1 205 ? -29.969 -31.266 -19.125 1 97.25 205 LYS A C 1
ATOM 1597 O O . LYS A 1 205 ? -30.75 -31.578 -20.031 1 97.25 205 LYS A O 1
ATOM 1602 N N . ASP A 1 206 ? -30.234 -31.703 -17.859 1 96.94 206 ASP A N 1
ATOM 16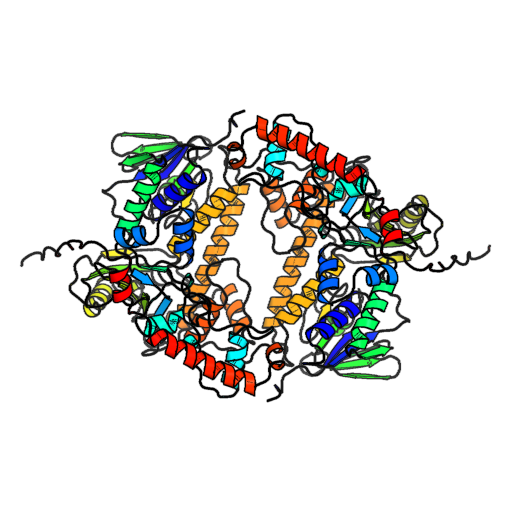03 C CA . ASP A 1 206 ? -31.312 -32.625 -17.531 1 96.94 206 ASP A CA 1
ATOM 1604 C C . ASP A 1 206 ? -32.625 -31.859 -17.25 1 96.94 206 ASP A C 1
ATOM 1606 O O . ASP A 1 206 ? -33.594 -32.438 -16.812 1 96.94 206 ASP A O 1
ATOM 1610 N N . GLY A 1 207 ? -32.594 -30.531 -17.312 1 96.81 207 GLY A N 1
ATOM 1611 C CA . GLY A 1 207 ? -33.812 -29.75 -17.188 1 96.81 207 GLY A CA 1
ATOM 1612 C C . GLY A 1 207 ? -33.938 -29.062 -15.844 1 96.81 207 GLY A C 1
ATOM 1613 O O . GLY A 1 207 ? -34.75 -28.141 -15.695 1 96.81 207 GLY A O 1
ATOM 1614 N N . ARG A 1 208 ? -33.156 -29.422 -14.836 1 97.75 208 ARG A N 1
ATOM 1615 C CA . ARG A 1 208 ? -33.188 -28.75 -13.539 1 97.75 208 ARG A CA 1
ATOM 1616 C C . ARG A 1 208 ? -32.781 -27.297 -13.672 1 97.75 208 ARG A C 1
ATOM 1618 O O . ARG A 1 208 ? -31.984 -26.953 -14.555 1 97.75 208 ARG A O 1
ATOM 1625 N N . THR A 1 209 ? -33.312 -26.531 -12.852 1 98.38 209 THR A N 1
ATOM 1626 C CA . THR A 1 209 ? -32.969 -25.125 -12.828 1 98.38 209 THR A CA 1
ATOM 1627 C C . THR A 1 209 ? -32.375 -24.734 -11.469 1 98.38 209 THR A C 1
ATOM 1629 O O . THR A 1 209 ? -32.719 -25.312 -10.445 1 98.38 209 THR A O 1
ATOM 1632 N N . ILE A 1 210 ? -31.469 -23.859 -11.492 1 98.5 210 ILE A N 1
ATOM 1633 C CA . ILE A 1 210 ? -30.844 -23.344 -10.281 1 98.5 210 ILE A CA 1
ATOM 1634 C C . ILE A 1 210 ? -30.969 -21.828 -10.25 1 98.5 210 ILE A C 1
ATOM 1636 O O . ILE A 1 210 ? -30.516 -21.141 -11.172 1 98.5 210 ILE A O 1
ATOM 1640 N N . ASP A 1 211 ? -31.641 -21.297 -9.242 1 98.25 211 ASP A N 1
ATOM 1641 C CA . ASP A 1 211 ? -31.734 -19.859 -9 1 98.25 211 ASP A CA 1
ATOM 1642 C C . ASP A 1 211 ? -30.75 -19.438 -7.902 1 98.25 211 ASP A C 1
ATOM 1644 O O . ASP A 1 211 ? -30.516 -20.172 -6.945 1 98.25 211 ASP A O 1
ATOM 1648 N N . ALA A 1 212 ? -30.188 -18.266 -8.031 1 98.38 212 ALA A N 1
ATOM 1649 C CA . ALA A 1 212 ? -29.328 -17.672 -7.012 1 98.38 212 ALA A CA 1
ATOM 1650 C C . ALA A 1 212 ? -29.328 -16.156 -7.113 1 98.38 212 ALA A C 1
ATOM 1652 O O . ALA A 1 212 ? -29.812 -15.594 -8.094 1 98.38 212 ALA A O 1
ATOM 1653 N N . ASP A 1 213 ? -28.844 -15.492 -6.109 1 98.06 213 ASP A N 1
ATOM 1654 C CA . ASP A 1 213 ? -28.766 -14.039 -6.082 1 98.06 213 ASP A CA 1
ATOM 1655 C C . ASP A 1 213 ? -27.469 -13.547 -6.703 1 98.06 213 ASP A C 1
ATOM 1657 O O . ASP A 1 213 ? -27.406 -12.43 -7.23 1 98.06 213 ASP A O 1
ATOM 1661 N N . PHE A 1 214 ? -26.422 -14.328 -6.559 1 98.56 214 PHE A N 1
ATOM 1662 C CA . PHE A 1 214 ? -25.078 -14.008 -7.008 1 98.56 214 PHE A CA 1
ATOM 1663 C C . PHE A 1 214 ? -24.391 -15.25 -7.559 1 98.56 214 PHE A C 1
ATOM 1665 O O . PHE A 1 214 ? -24.609 -16.359 -7.078 1 98.56 214 PHE A O 1
ATOM 1672 N N . PHE A 1 215 ? -23.531 -15.008 -8.555 1 98.94 215 PHE A N 1
ATOM 1673 C CA . PHE A 1 215 ? -22.891 -16.125 -9.234 1 98.94 215 PHE A CA 1
ATOM 1674 C C . PHE A 1 215 ? -21.375 -15.93 -9.297 1 98.94 215 PHE A C 1
ATOM 1676 O O . PHE A 1 215 ? -20.891 -14.82 -9.523 1 98.94 215 PHE A O 1
ATOM 1683 N N . ILE A 1 216 ? -20.641 -16.984 -9.078 1 98.88 216 ILE A N 1
ATOM 1684 C CA . ILE A 1 216 ? -19.203 -17.016 -9.273 1 98.88 216 ILE A CA 1
ATOM 1685 C C . ILE A 1 216 ? -18.859 -17.906 -10.453 1 98.88 216 ILE A C 1
ATOM 1687 O O . ILE A 1 216 ? -19.125 -19.109 -10.43 1 98.88 216 ILE A O 1
ATOM 1691 N N . ASP A 1 217 ? -18.312 -17.297 -11.453 1 98.88 217 ASP A N 1
ATOM 1692 C CA . ASP A 1 217 ? -17.984 -18 -12.695 1 98.88 217 ASP A CA 1
ATOM 1693 C C . ASP A 1 217 ? -16.609 -18.641 -12.602 1 98.88 217 ASP A C 1
ATOM 1695 O O . ASP A 1 217 ? -15.586 -17.969 -12.805 1 98.88 217 ASP A O 1
ATOM 1699 N N . CYS A 1 218 ? -16.578 -19.875 -12.391 1 98.12 218 CYS A N 1
ATOM 1700 C CA . CYS A 1 218 ? -15.375 -20.703 -12.391 1 98.12 218 CYS A CA 1
ATOM 1701 C C . CYS A 1 218 ? -15.391 -21.703 -13.547 1 98.12 218 CYS A C 1
ATOM 1703 O O . CYS A 1 218 ? -14.938 -22.828 -13.391 1 98.12 218 CYS A O 1
ATOM 1705 N N . SER A 1 219 ? -15.906 -21.266 -14.664 1 96.94 219 SER A N 1
ATOM 1706 C CA . SER A 1 219 ? -16.125 -22.156 -15.797 1 96.94 219 SER A CA 1
ATOM 1707 C C . SER A 1 219 ? -14.914 -22.156 -16.734 1 96.94 219 SER A C 1
ATOM 1709 O O . SER A 1 219 ? -15.055 -22.406 -17.938 1 96.94 219 SER A O 1
ATOM 1711 N N . GLY A 1 220 ? -13.766 -21.781 -16.219 1 94.38 220 GLY A N 1
ATOM 1712 C CA . GLY A 1 220 ? -12.531 -21.859 -16.984 1 94.38 220 GLY A CA 1
ATOM 1713 C C . GLY A 1 220 ? -12.492 -20.875 -18.141 1 94.38 220 GLY A C 1
ATOM 1714 O O . GLY A 1 220 ? -12.992 -19.75 -18.031 1 94.38 220 GLY A O 1
ATOM 1715 N N . PHE A 1 221 ? -11.844 -21.25 -19.219 1 93.56 221 PHE A N 1
ATOM 1716 C CA . PHE A 1 221 ? -11.633 -20.391 -20.375 1 93.56 221 PHE A CA 1
ATOM 1717 C C . PHE A 1 221 ? -12.945 -20.125 -21.094 1 93.56 221 PHE A C 1
ATOM 1719 O O . PHE A 1 221 ? -13.062 -19.172 -21.859 1 93.56 221 PHE A O 1
ATOM 1726 N N . ARG A 1 222 ? -13.914 -20.984 -20.844 1 94.25 222 ARG A N 1
ATOM 1727 C CA . ARG A 1 222 ? -15.203 -20.812 -21.484 1 94.25 222 ARG A CA 1
ATOM 1728 C C . ARG A 1 222 ? -15.883 -19.531 -21.016 1 94.25 222 ARG A C 1
ATOM 1730 O O . ARG A 1 222 ? -16.594 -18.875 -21.797 1 94.25 222 ARG A O 1
ATOM 1737 N N . ALA A 1 223 ? -15.633 -19.203 -19.734 1 97.62 223 ALA A N 1
ATOM 1738 C CA . ALA A 1 223 ? -16.234 -18 -19.156 1 97.62 223 ALA A CA 1
ATOM 1739 C C . ALA A 1 223 ? -17.719 -17.922 -19.453 1 97.62 223 ALA A C 1
ATOM 1741 O O . ALA A 1 223 ? -18.219 -16.938 -20 1 97.62 223 ALA A O 1
ATOM 1742 N N . LEU A 1 224 ? -18.406 -18.922 -19 1 98.19 224 LEU A N 1
ATOM 1743 C CA . LEU A 1 224 ? -19.781 -19.203 -19.391 1 98.19 224 LEU A CA 1
ATOM 1744 C C . LEU A 1 224 ? -20.703 -18.047 -18.984 1 98.19 224 LEU A C 1
ATOM 1746 O O . LEU A 1 224 ? -21.594 -17.672 -19.75 1 98.19 224 LEU A O 1
ATOM 1750 N N . LEU A 1 225 ? -20.484 -17.531 -17.797 1 98.81 225 LEU A N 1
ATOM 1751 C CA . LEU A 1 225 ? -21.375 -16.5 -17.297 1 98.81 225 LEU A CA 1
ATOM 1752 C C . LEU A 1 225 ? -20.844 -15.102 -17.625 1 98.81 225 LEU A C 1
ATOM 1754 O O . LEU A 1 225 ? -21.484 -14.328 -18.328 1 98.81 225 LEU A O 1
ATOM 1758 N N . ILE A 1 226 ? -19.609 -14.797 -17.266 1 98.81 226 ILE A N 1
ATOM 1759 C CA . ILE A 1 226 ? -19.062 -13.453 -17.266 1 98.81 226 ILE A CA 1
ATOM 1760 C C . ILE A 1 226 ? -18.891 -12.961 -18.703 1 98.81 226 ILE A C 1
ATOM 1762 O O . ILE A 1 226 ? -19.031 -11.766 -18.969 1 98.81 226 ILE A O 1
ATOM 1766 N N . GLU A 1 227 ? -18.547 -13.891 -19.609 1 98.06 227 GLU A N 1
ATOM 1767 C CA . GLU A 1 227 ? -18.312 -13.461 -20.984 1 98.06 227 GLU A CA 1
ATOM 1768 C C . GLU A 1 227 ? -19.469 -13.875 -21.891 1 98.06 227 GLU A C 1
ATOM 1770 O O . GLU A 1 227 ? -20.094 -13.023 -22.531 1 98.06 227 GLU A O 1
ATOM 1775 N N . LYS A 1 228 ? -19.797 -15.164 -21.953 1 98 228 LYS A N 1
ATOM 1776 C CA . LYS A 1 228 ? -20.797 -15.641 -22.906 1 98 228 LYS A CA 1
ATOM 1777 C C . LYS A 1 228 ? -22.172 -15.031 -22.594 1 98 228 LYS A C 1
ATOM 1779 O O . LYS A 1 228 ? -22.891 -14.641 -23.516 1 98 228 LYS A O 1
ATOM 1784 N N . ALA A 1 229 ? -22.516 -14.984 -21.281 1 98.38 229 ALA A N 1
ATOM 1785 C CA . ALA A 1 229 ? -23.828 -14.469 -20.922 1 98.38 229 ALA A CA 1
ATOM 1786 C C . ALA A 1 229 ? -23.812 -12.953 -20.812 1 98.38 229 ALA A C 1
ATOM 1788 O O . ALA A 1 229 ? -24.75 -12.281 -21.266 1 98.38 229 ALA A O 1
ATOM 1789 N N . LEU A 1 230 ? -22.688 -12.344 -20.219 1 98.38 230 LEU A N 1
ATOM 1790 C CA . LEU A 1 230 ? -22.766 -10.938 -19.844 1 98.38 230 LEU A CA 1
ATOM 1791 C C . LEU A 1 230 ? -21.906 -10.078 -20.766 1 98.38 230 LEU A C 1
ATOM 1793 O O . LEU A 1 230 ? -22.047 -8.859 -20.781 1 98.38 230 LEU A O 1
ATOM 1797 N N . GLY A 1 231 ? -21 -10.656 -21.484 1 97.06 231 GLY A N 1
ATOM 1798 C CA . GLY A 1 231 ? -20.172 -9.875 -22.391 1 97.06 231 GLY A CA 1
ATOM 1799 C C . GLY A 1 231 ? -19.281 -8.875 -21.672 1 97.06 231 GLY A C 1
ATOM 1800 O O . GLY A 1 231 ? -19.281 -7.688 -22 1 97.06 231 GLY A O 1
ATOM 1801 N N . SER A 1 232 ? -18.422 -9.312 -20.781 1 95.94 232 SER A N 1
ATOM 1802 C CA . SER A 1 232 ? -17.672 -8.43 -19.906 1 95.94 232 SER A CA 1
ATOM 1803 C C . SER A 1 232 ? -16.438 -7.879 -20.594 1 95.94 232 SER A C 1
ATOM 1805 O O . SER A 1 232 ? -15.844 -6.898 -20.141 1 95.94 232 SER A O 1
ATOM 1807 N N . GLY A 1 233 ? -15.992 -8.469 -21.703 1 96.06 233 GLY A N 1
ATOM 1808 C CA . GLY A 1 233 ? -14.828 -7.984 -22.438 1 96.06 233 GLY A CA 1
ATOM 1809 C C . GLY A 1 233 ? -13.523 -8.586 -21.938 1 96.06 233 GLY A C 1
ATOM 1810 O O . GLY A 1 233 ? -13.469 -9.18 -20.859 1 96.06 233 GLY A O 1
ATOM 1811 N N . TYR A 1 234 ? -12.461 -8.461 -22.75 1 97.12 234 TYR A N 1
ATOM 1812 C CA . TYR A 1 234 ? -11.164 -9.07 -22.469 1 97.12 234 TYR A CA 1
ATOM 1813 C C . TYR A 1 234 ? -10.023 -8.211 -23 1 97.12 234 TYR A C 1
ATOM 1815 O O . TYR A 1 234 ? -10.039 -7.797 -24.156 1 97.12 234 TYR A O 1
ATOM 1823 N N . THR A 1 235 ? -9.125 -7.812 -22.156 1 97.88 235 THR A N 1
ATOM 1824 C CA . THR A 1 235 ? -7.895 -7.145 -22.562 1 97.88 235 THR A CA 1
ATOM 1825 C C . THR A 1 235 ? -6.824 -8.164 -22.953 1 97.88 235 THR A C 1
ATOM 1827 O O . THR A 1 235 ? -6.336 -8.906 -22.094 1 97.88 235 THR A O 1
ATOM 1830 N N . ASP A 1 236 ? -6.465 -8.125 -24.141 1 97.88 236 ASP A N 1
ATOM 1831 C CA . ASP A 1 236 ? -5.531 -9.086 -24.719 1 97.88 236 ASP A CA 1
ATOM 1832 C C . ASP A 1 236 ? -4.086 -8.672 -24.438 1 97.88 236 ASP A C 1
ATOM 1834 O O . ASP A 1 236 ? -3.721 -7.508 -24.594 1 97.88 236 ASP A O 1
ATOM 1838 N N . TRP A 1 237 ? -3.248 -9.609 -24 1 98.12 237 TRP A N 1
ATOM 1839 C CA . TRP A 1 237 ? -1.851 -9.328 -23.688 1 98.12 237 TRP A CA 1
ATOM 1840 C C . TRP A 1 237 ? -0.917 -10.125 -24.594 1 98.12 237 TRP A C 1
ATOM 1842 O O . TRP A 1 237 ? 0.263 -10.297 -24.281 1 98.12 237 TRP A O 1
ATOM 1852 N N . SER A 1 238 ? -1.416 -10.594 -25.734 1 97.25 238 SER A N 1
ATOM 1853 C CA . SER A 1 238 ? -0.63 -11.414 -26.656 1 97.25 238 SER A CA 1
ATOM 1854 C C . SER A 1 238 ? 0.512 -10.609 -27.266 1 97.25 238 SER A C 1
ATOM 1856 O O . SER A 1 238 ? 1.428 -11.18 -27.859 1 97.25 238 SER A O 1
ATOM 1858 N N . ASN A 1 239 ? 0.501 -9.328 -27.141 1 96.44 239 ASN A N 1
ATOM 1859 C CA . ASN A 1 239 ? 1.594 -8.5 -27.641 1 96.44 239 ASN A CA 1
ATOM 1860 C C . ASN A 1 239 ? 2.803 -8.547 -26.703 1 96.44 239 ASN A C 1
ATOM 1862 O O . ASN A 1 239 ? 3.906 -8.156 -27.094 1 96.44 239 ASN A O 1
ATOM 1866 N N . TYR A 1 240 ? 2.588 -8.953 -25.453 1 97.19 240 TYR A N 1
ATOM 1867 C CA . TYR A 1 240 ? 3.666 -9.047 -24.484 1 97.19 240 TYR A CA 1
ATOM 1868 C C . TYR A 1 240 ? 4.031 -10.5 -24.203 1 97.19 240 TYR A C 1
ATOM 1870 O O . TYR A 1 240 ? 5.176 -10.805 -23.859 1 97.19 240 TYR A O 1
ATOM 1878 N N . LEU A 1 241 ? 3.066 -11.359 -24.25 1 98.12 241 LEU A N 1
ATOM 1879 C CA . LEU A 1 241 ? 3.197 -12.789 -23.984 1 98.12 241 LEU A CA 1
ATOM 1880 C C . LEU A 1 241 ? 2.799 -13.602 -25.219 1 98.12 241 LEU A C 1
ATOM 1882 O O . LEU A 1 241 ? 1.609 -13.781 -25.484 1 98.12 241 LEU A O 1
ATOM 1886 N N . PHE A 1 242 ? 3.742 -14.195 -25.828 1 98.25 242 PHE A N 1
ATOM 1887 C CA . PHE A 1 242 ? 3.547 -14.703 -27.188 1 98.25 242 PHE A CA 1
ATOM 1888 C C . PHE A 1 242 ? 3.057 -16.141 -27.156 1 98.25 242 PHE A C 1
ATOM 1890 O O . PHE A 1 242 ? 2.543 -16.656 -28.156 1 98.25 242 PHE A O 1
ATOM 1897 N N . CYS A 1 243 ? 3.297 -16.875 -26.047 1 98.38 243 CYS A N 1
ATOM 1898 C CA . CYS A 1 243 ? 2.844 -18.25 -25.969 1 98.38 243 CYS A CA 1
ATOM 1899 C C . CYS A 1 243 ? 1.325 -18.328 -25.859 1 98.38 243 CYS A C 1
ATOM 1901 O O . CYS A 1 243 ? 0.708 -17.5 -25.188 1 98.38 243 CYS A O 1
ATOM 1903 N N . ASP A 1 244 ? 0.739 -19.344 -26.531 1 97.81 244 ASP A N 1
ATOM 1904 C CA . ASP A 1 244 ? -0.718 -19.422 -26.547 1 97.81 244 ASP A CA 1
ATOM 1905 C C . ASP A 1 244 ? -1.183 -20.875 -26.469 1 97.81 244 ASP A C 1
ATOM 1907 O O . ASP A 1 244 ? -2.357 -21.172 -26.703 1 97.81 244 ASP A O 1
ATOM 1911 N N . ARG A 1 245 ? -0.21 -21.828 -26.203 1 96.69 245 ARG A N 1
ATOM 1912 C CA . ARG A 1 245 ? -0.503 -23.25 -26.078 1 96.69 245 ARG A CA 1
ATOM 1913 C C . ARG A 1 245 ? 0.337 -23.875 -24.969 1 96.69 245 ARG A C 1
ATOM 1915 O O . ARG A 1 245 ? 1.443 -23.422 -24.688 1 96.69 245 ARG A O 1
ATOM 1922 N N . ALA A 1 246 ? -0.255 -24.891 -24.422 1 95.69 246 ALA A N 1
ATOM 1923 C CA . ALA A 1 246 ? 0.486 -25.75 -23.5 1 95.69 246 ALA A CA 1
ATOM 1924 C C . ALA A 1 246 ? 0.205 -27.219 -23.781 1 95.69 246 ALA A C 1
ATOM 1926 O O . ALA A 1 246 ? -0.917 -27.594 -24.141 1 95.69 246 ALA A O 1
ATOM 1927 N N . ILE A 1 247 ? 1.2 -28.016 -23.688 1 95.75 247 ILE A N 1
ATOM 1928 C CA . ILE A 1 247 ? 1.062 -29.469 -23.719 1 95.75 247 ILE A CA 1
ATOM 1929 C C . ILE A 1 247 ? 1.404 -30.047 -22.344 1 95.75 247 ILE A C 1
ATOM 1931 O O . ILE A 1 247 ? 2.426 -29.688 -21.75 1 95.75 247 ILE A O 1
ATOM 1935 N N . ALA A 1 248 ? 0.577 -30.891 -21.844 1 93.62 248 ALA A N 1
ATOM 1936 C CA . ALA A 1 248 ? 0.83 -31.516 -20.547 1 93.62 248 ALA A CA 1
ATOM 1937 C C . ALA A 1 248 ? 0.979 -33.031 -20.688 1 93.62 248 ALA A C 1
ATOM 1939 O O . ALA A 1 248 ? 0.264 -33.656 -21.469 1 93.62 248 ALA A O 1
ATOM 1940 N N . ALA A 1 249 ? 1.914 -33.562 -19.984 1 94 249 ALA A N 1
ATOM 1941 C CA . ALA A 1 249 ? 2.131 -35 -19.875 1 94 249 ALA A CA 1
ATOM 1942 C C . ALA A 1 249 ? 2.578 -35.406 -18.469 1 94 249 ALA A C 1
ATOM 1944 O O . ALA A 1 249 ? 3.225 -34.594 -17.781 1 94 249 ALA A O 1
ATOM 1945 N N . GLN A 1 250 ? 2.18 -36.594 -18.047 1 93.88 250 GLN A N 1
ATOM 1946 C CA . GLN A 1 250 ? 2.598 -37.125 -16.766 1 93.88 250 GLN A CA 1
ATOM 1947 C C . GLN A 1 250 ? 3.514 -38.344 -16.938 1 93.88 250 GLN A C 1
ATOM 1949 O O . GLN A 1 250 ? 3.295 -39.188 -17.828 1 93.88 250 GLN A O 1
ATOM 1954 N N . THR A 1 251 ? 4.527 -38.438 -16.141 1 94.94 251 THR A N 1
ATOM 1955 C CA . THR A 1 251 ? 5.449 -39.562 -16.188 1 94.94 251 THR A CA 1
ATOM 1956 C C . THR A 1 251 ? 5.566 -40.188 -14.805 1 94.94 251 THR A C 1
ATOM 1958 O O . THR A 1 251 ? 5.242 -39.562 -13.789 1 94.94 251 THR A O 1
ATOM 1961 N N . GLU A 1 252 ? 6 -41.375 -14.805 1 94.56 252 GLU A N 1
ATOM 1962 C CA . GLU A 1 252 ? 6.449 -41.969 -13.555 1 94.56 252 GLU A CA 1
ATOM 1963 C C . GLU A 1 252 ? 7.645 -41.219 -12.977 1 94.56 252 GLU A C 1
ATOM 1965 O O . GLU A 1 252 ? 8.359 -40.531 -13.695 1 94.56 252 GLU A O 1
ATOM 1970 N N . ASN A 1 253 ? 7.75 -41.375 -11.648 1 94.06 253 ASN A N 1
ATOM 1971 C CA . ASN A 1 253 ? 8.922 -40.781 -11.016 1 94.06 253 ASN A CA 1
ATOM 1972 C C . ASN A 1 253 ? 10.188 -41.562 -11.352 1 94.06 253 ASN A C 1
ATOM 1974 O O . ASN A 1 253 ? 10.164 -42.812 -11.43 1 94.06 253 ASN A O 1
ATOM 1978 N N . VAL A 1 254 ? 11.289 -40.906 -11.609 1 94.06 254 VAL A N 1
ATOM 1979 C CA . VAL A 1 254 ? 12.555 -41.594 -11.891 1 94.06 254 VAL A CA 1
ATOM 1980 C C . VAL A 1 254 ? 13.508 -41.375 -10.711 1 94.06 254 VAL A C 1
ATOM 1982 O O . VAL A 1 254 ? 14.688 -41.75 -10.789 1 94.06 254 VAL A O 1
ATOM 1985 N N . GLY A 1 255 ? 13.188 -40.938 -9.625 1 90.94 255 GLY A N 1
ATOM 1986 C CA . GLY A 1 255 ? 13.992 -40.688 -8.453 1 90.94 255 GLY A CA 1
ATOM 1987 C C . GLY A 1 255 ? 13.312 -39.75 -7.453 1 90.94 255 GLY A C 1
ATOM 1988 O O . GLY A 1 255 ? 12.109 -39.5 -7.559 1 90.94 255 GLY A O 1
ATOM 1989 N N . PRO A 1 256 ? 14.141 -39.375 -6.492 1 93.69 256 PRO A N 1
ATOM 1990 C CA . PRO A 1 256 ? 13.57 -38.469 -5.496 1 93.69 256 PRO A CA 1
ATOM 1991 C C . PRO A 1 256 ? 13.094 -37.156 -6.102 1 93.69 256 PRO A C 1
ATOM 1993 O O . PRO A 1 256 ? 13.742 -36.594 -7.004 1 93.69 256 PRO A O 1
ATOM 1996 N N . PRO A 1 257 ? 11.977 -36.688 -5.641 1 95.12 257 PRO A N 1
ATOM 1997 C CA . PRO A 1 257 ? 11.484 -35.406 -6.164 1 95.12 257 PRO A CA 1
ATOM 1998 C C . PRO A 1 257 ? 12.375 -34.219 -5.781 1 95.12 257 PRO A C 1
ATOM 2000 O O . PRO A 1 257 ? 12.688 -34.031 -4.602 1 95.12 257 PRO A O 1
ATOM 2003 N N . ARG A 1 258 ? 12.719 -33.469 -6.77 1 95.25 258 ARG A N 1
ATOM 2004 C CA . ARG A 1 258 ? 13.438 -32.219 -6.508 1 95.25 258 ARG A CA 1
ATOM 2005 C C . ARG A 1 258 ? 12.523 -31.188 -5.852 1 95.25 258 ARG A C 1
ATOM 2007 O O . ARG A 1 258 ? 11.359 -31.062 -6.227 1 95.25 258 ARG A O 1
ATOM 2014 N N . PRO A 1 259 ? 13.008 -30.453 -4.852 1 98 259 PRO A N 1
ATOM 2015 C CA . PRO A 1 259 ? 12.141 -29.516 -4.133 1 98 259 PRO A CA 1
ATOM 2016 C C . PRO A 1 259 ? 12.008 -28.156 -4.84 1 98 259 PRO A C 1
ATOM 2018 O O . PRO A 1 259 ? 12.07 -27.109 -4.191 1 98 259 PRO A O 1
ATOM 2021 N N . TYR A 1 260 ? 11.906 -28.125 -6.121 1 98.12 260 TYR A N 1
ATOM 2022 C CA . TYR A 1 260 ? 11.68 -26.922 -6.902 1 98.12 260 TYR A CA 1
ATOM 2023 C C . TYR A 1 260 ? 11.07 -27.25 -8.258 1 98.12 260 TYR A C 1
ATOM 2025 O O . TYR A 1 260 ? 11.117 -28.406 -8.703 1 98.12 260 TYR A O 1
ATOM 2033 N N . THR A 1 261 ? 10.445 -26.344 -8.891 1 97.81 261 THR A N 1
ATOM 2034 C CA . THR A 1 261 ? 9.977 -26.438 -10.266 1 97.81 261 THR A CA 1
ATOM 2035 C C . THR A 1 261 ? 11.102 -26.109 -11.242 1 97.81 261 THR A C 1
ATOM 2037 O O . THR A 1 261 ? 11.859 -25.172 -11.031 1 97.81 261 THR A O 1
ATOM 2040 N N . LEU A 1 262 ? 11.242 -26.922 -12.219 1 97.62 262 LEU A N 1
ATOM 2041 C CA . LEU A 1 262 ? 12.125 -26.562 -13.328 1 97.62 262 LEU A CA 1
ATOM 2042 C C . LEU A 1 262 ? 11.359 -25.844 -14.43 1 97.62 262 LEU A C 1
ATOM 2044 O O . LEU A 1 262 ? 10.312 -26.328 -14.875 1 97.62 262 LEU A O 1
ATOM 2048 N N . ALA A 1 263 ? 11.781 -24.719 -14.789 1 98.12 263 ALA A N 1
ATOM 2049 C CA . ALA A 1 263 ? 11.352 -24.016 -15.992 1 98.12 263 ALA A CA 1
ATOM 2050 C C . ALA A 1 263 ? 12.508 -23.875 -16.984 1 98.12 263 ALA A C 1
ATOM 2052 O O . ALA A 1 263 ? 13.422 -23.078 -16.781 1 98.12 263 ALA A O 1
ATOM 2053 N N . GLU A 1 264 ? 12.445 -24.641 -18.031 1 98.5 264 GLU A N 1
ATOM 2054 C CA . GLU A 1 264 ? 13.531 -24.672 -19 1 98.5 264 GLU A CA 1
ATOM 2055 C C . GLU A 1 264 ? 13.094 -24.062 -20.344 1 98.5 264 GLU A C 1
ATOM 2057 O O . GLU A 1 264 ? 12.188 -24.594 -20.984 1 98.5 264 GLU A O 1
ATOM 2062 N N . ALA A 1 265 ? 13.766 -22.984 -20.734 1 98.69 265 ALA A N 1
ATOM 2063 C CA . ALA A 1 265 ? 13.445 -22.344 -22 1 98.69 265 ALA A CA 1
ATOM 2064 C C . ALA A 1 265 ? 13.758 -23.281 -23.172 1 98.69 265 ALA A C 1
ATOM 2066 O O . ALA A 1 265 ? 14.766 -23.984 -23.172 1 98.69 265 ALA A O 1
ATOM 2067 N N . GLN A 1 266 ? 12.859 -23.344 -24.125 1 98.31 266 GLN A N 1
ATOM 2068 C CA . GLN A 1 266 ? 13 -24.094 -25.359 1 98.31 266 GLN A CA 1
ATOM 2069 C C . GLN A 1 266 ? 13.125 -23.156 -26.562 1 98.31 266 GLN A C 1
ATOM 2071 O O . GLN A 1 266 ? 13.406 -21.969 -26.391 1 98.31 266 GLN A O 1
ATOM 2076 N N . ASP A 1 267 ? 12.93 -23.672 -27.766 1 98.06 267 ASP A N 1
ATOM 2077 C CA . ASP A 1 267 ? 13.172 -22.875 -28.969 1 98.06 267 ASP A CA 1
ATOM 2078 C C . ASP A 1 267 ? 12.078 -21.828 -29.172 1 98.06 267 ASP A C 1
ATOM 2080 O O . ASP A 1 267 ? 12.312 -20.781 -29.766 1 98.06 267 ASP A O 1
ATOM 2084 N N . ALA A 1 268 ? 10.867 -22.156 -28.75 1 98.5 268 ALA A N 1
ATOM 2085 C CA . ALA A 1 268 ? 9.75 -21.219 -28.859 1 98.5 268 ALA A CA 1
ATOM 2086 C C . ALA A 1 268 ? 8.812 -21.328 -27.672 1 98.5 268 ALA A C 1
ATOM 2088 O O . ALA A 1 268 ? 7.605 -21.516 -27.828 1 98.5 268 ALA A O 1
ATOM 2089 N N . GLY A 1 269 ? 9.328 -21.078 -26.484 1 98.25 269 GLY A N 1
ATOM 2090 C CA . GLY A 1 269 ? 8.602 -21.234 -25.234 1 98.25 269 GLY A CA 1
ATOM 2091 C C . GLY A 1 269 ? 9.43 -21.891 -24.141 1 98.25 269 GLY A C 1
ATOM 2092 O O . GLY A 1 269 ? 10.609 -21.578 -23.984 1 98.25 269 GLY A O 1
ATOM 2093 N N . TRP A 1 270 ? 8.805 -22.719 -23.359 1 98.38 270 TRP A N 1
ATOM 2094 C CA . TRP A 1 270 ? 9.516 -23.328 -22.234 1 98.38 270 TRP A CA 1
ATOM 2095 C C . TRP A 1 270 ? 8.789 -24.578 -21.734 1 98.38 270 TRP A C 1
ATOM 2097 O O . TRP A 1 270 ? 7.613 -24.781 -22.047 1 98.38 270 TRP A O 1
ATOM 2107 N N . ARG A 1 271 ? 9.469 -25.406 -21.047 1 97.19 271 ARG A N 1
ATOM 2108 C CA . ARG A 1 271 ? 8.898 -26.609 -20.438 1 97.19 271 ARG A CA 1
ATOM 2109 C C . ARG A 1 271 ? 9.008 -26.562 -18.922 1 97.19 271 ARG A C 1
ATOM 2111 O O . ARG A 1 271 ? 9.914 -25.922 -18.375 1 97.19 271 ARG A O 1
ATOM 2118 N N . TRP A 1 272 ? 8.078 -27.266 -18.281 1 96.75 272 TRP A N 1
ATOM 2119 C CA . TRP A 1 272 ? 8.156 -27.359 -16.828 1 96.75 272 TRP A CA 1
ATOM 2120 C C . TRP A 1 272 ? 8.273 -28.828 -16.391 1 96.75 272 TRP A C 1
ATOM 2122 O O . TRP A 1 272 ? 7.961 -29.734 -17.156 1 96.75 272 TRP A O 1
ATOM 2132 N N . ARG A 1 273 ? 8.82 -29.062 -15.297 1 96.06 273 ARG A N 1
ATOM 2133 C CA . ARG A 1 273 ? 8.859 -30.328 -14.578 1 96.06 273 ARG A CA 1
ATOM 2134 C C . ARG A 1 273 ? 8.477 -30.125 -13.117 1 96.06 273 ARG A C 1
ATOM 2136 O O . ARG A 1 273 ? 9.117 -29.359 -12.391 1 96.06 273 ARG A O 1
ATOM 2143 N N . ILE A 1 274 ? 7.477 -30.812 -12.641 1 95.88 274 ILE A N 1
ATOM 2144 C CA . ILE A 1 274 ? 6.895 -30.688 -11.312 1 95.88 274 ILE A CA 1
ATOM 2145 C C . ILE A 1 274 ? 6.766 -32.062 -10.672 1 95.88 274 ILE A C 1
ATOM 2147 O O . ILE A 1 274 ? 5.848 -32.812 -10.992 1 95.88 274 ILE A O 1
ATOM 2151 N N . PRO A 1 275 ? 7.605 -32.375 -9.789 1 95.81 275 PRO A N 1
ATOM 2152 C CA . PRO A 1 275 ? 7.578 -33.719 -9.203 1 95.81 275 PRO A CA 1
ATOM 2153 C C . PRO A 1 275 ? 6.621 -33.844 -8.023 1 95.81 275 PRO A C 1
ATOM 2155 O O . PRO A 1 275 ? 6.66 -33 -7.109 1 95.81 275 PRO A O 1
ATOM 2158 N N . LEU A 1 276 ? 5.762 -34.812 -8.039 1 96.31 276 LEU A N 1
ATOM 2159 C CA . LEU A 1 276 ? 4.898 -35.188 -6.926 1 96.31 276 LEU A CA 1
ATOM 2160 C C . LEU A 1 276 ? 5.348 -36.531 -6.324 1 96.31 276 LEU A C 1
ATOM 2162 O O . LEU A 1 276 ? 6.387 -37.062 -6.707 1 96.31 276 LEU A O 1
ATOM 2166 N N . GLN A 1 277 ? 4.609 -37 -5.324 1 96.38 277 GLN A N 1
ATOM 2167 C CA . GLN A 1 277 ? 5.016 -38.25 -4.672 1 96.38 277 GLN A CA 1
ATOM 2168 C C . GLN A 1 277 ? 4.766 -39.438 -5.578 1 96.38 277 GLN A C 1
ATOM 2170 O O . GLN A 1 277 ? 5.539 -40.406 -5.57 1 96.38 277 GLN A O 1
ATOM 2175 N N . HIS A 1 278 ? 3.697 -39.375 -6.445 1 94.25 278 HIS A N 1
ATOM 2176 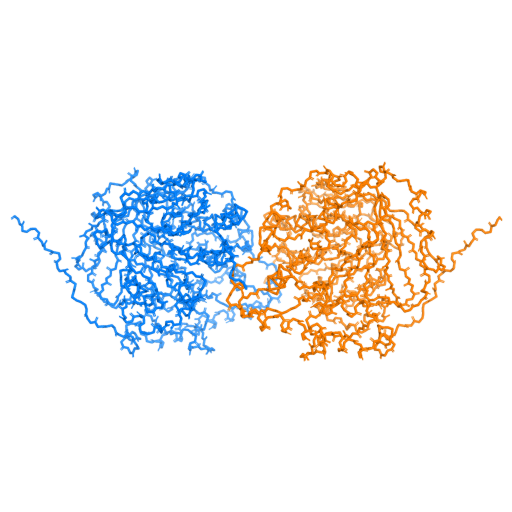C CA . HIS A 1 278 ? 3.312 -40.594 -7.172 1 94.25 278 HIS A CA 1
ATOM 2177 C C . HIS A 1 278 ? 3.674 -40.469 -8.648 1 94.25 278 HIS A C 1
ATOM 2179 O O . HIS A 1 278 ? 3.67 -41.469 -9.367 1 94.25 278 HIS A O 1
ATOM 2185 N N . ARG A 1 279 ? 3.926 -39.312 -9.125 1 94.44 279 ARG A N 1
ATOM 2186 C CA . ARG A 1 279 ? 4.227 -39.062 -10.531 1 94.44 279 ARG A CA 1
ATOM 2187 C C . ARG A 1 279 ? 4.895 -37.688 -10.711 1 94.44 279 ARG A C 1
ATOM 2189 O O . ARG A 1 279 ? 5.016 -36.938 -9.758 1 94.44 279 ARG A O 1
ATOM 2196 N N . THR A 1 280 ? 5.363 -37.438 -11.906 1 95.25 280 THR A N 1
ATOM 2197 C CA . THR A 1 280 ? 5.926 -36.125 -12.258 1 95.25 280 THR A CA 1
ATOM 2198 C C . THR A 1 280 ? 5.109 -35.469 -13.367 1 95.25 280 THR A C 1
ATOM 2200 O O . THR A 1 280 ? 4.781 -36.125 -14.367 1 95.25 280 THR A O 1
ATOM 2203 N N . GLY A 1 281 ? 4.676 -34.219 -13.094 1 94.38 281 GLY A N 1
ATOM 2204 C CA . GLY A 1 281 ? 4.035 -33.438 -14.133 1 94.38 281 GLY A CA 1
ATOM 2205 C C . GLY A 1 281 ? 5.027 -32.719 -15.039 1 94.38 281 GLY A C 1
ATOM 2206 O O . GLY A 1 281 ? 6.016 -32.156 -14.562 1 94.38 281 GLY A O 1
ATOM 2207 N N . ASN A 1 282 ? 4.801 -32.844 -16.359 1 95.38 282 ASN A N 1
ATOM 2208 C CA . ASN A 1 282 ? 5.605 -32.156 -17.375 1 95.38 282 ASN A CA 1
ATOM 2209 C C . ASN A 1 282 ? 4.734 -31.359 -18.328 1 95.38 282 ASN A C 1
ATOM 2211 O O . ASN A 1 282 ? 3.57 -31.688 -18.547 1 95.38 282 ASN A O 1
ATOM 2215 N N . GLY A 1 283 ? 5.32 -30.359 -18.844 1 95.81 283 GLY A N 1
ATOM 2216 C CA . GLY A 1 283 ? 4.594 -29.609 -19.859 1 95.81 283 GLY A CA 1
ATOM 2217 C C . GLY A 1 283 ? 5.492 -28.75 -20.719 1 95.81 283 GLY A C 1
ATOM 2218 O O . GLY A 1 283 ? 6.684 -28.609 -20.438 1 95.81 283 GLY A O 1
ATOM 2219 N N . HIS A 1 284 ? 4.973 -28.328 -21.828 1 97.31 284 HIS A N 1
ATOM 2220 C CA . HIS A 1 284 ? 5.617 -27.453 -22.797 1 97.31 284 HIS A CA 1
ATOM 2221 C C . HIS A 1 284 ? 4.691 -26.312 -23.203 1 97.31 284 HIS A C 1
ATOM 2223 O O . HIS A 1 284 ? 3.643 -26.531 -23.812 1 97.31 284 HIS A O 1
ATOM 2229 N N . VAL A 1 285 ? 4.977 -25.109 -22.781 1 97.69 285 VAL A N 1
ATOM 2230 C CA . VAL A 1 285 ? 4.285 -23.891 -23.188 1 97.69 285 VAL A CA 1
ATOM 2231 C C . VAL A 1 285 ? 4.98 -23.281 -24.406 1 97.69 285 VAL A C 1
ATOM 2233 O O . VAL A 1 285 ? 6.195 -23.078 -24.406 1 97.69 285 VAL A O 1
ATOM 2236 N N . TYR A 1 286 ? 4.238 -23.016 -25.453 1 98.25 286 TYR A N 1
ATOM 2237 C CA . TYR A 1 286 ? 4.891 -22.562 -26.672 1 98.25 286 TYR A CA 1
ATOM 2238 C C . TYR A 1 286 ? 3.99 -21.625 -27.453 1 98.25 286 TYR A C 1
ATOM 2240 O O . TYR A 1 286 ? 2.812 -21.453 -27.125 1 98.25 286 TYR A O 1
ATOM 2248 N N . SER A 1 287 ? 4.586 -20.906 -28.391 1 98.62 287 SER A N 1
ATOM 2249 C CA . SER A 1 287 ? 3.885 -20.016 -29.312 1 98.62 287 SER A CA 1
ATOM 2250 C C . SER A 1 287 ? 3.561 -20.734 -30.625 1 98.62 287 SER A C 1
ATOM 2252 O O . SER A 1 287 ? 4.465 -21.141 -31.359 1 98.62 287 SER A O 1
ATOM 2254 N N . SER A 1 288 ? 2.32 -20.766 -30.938 1 98.25 288 SER A N 1
ATOM 2255 C CA . SER A 1 288 ? 1.888 -21.438 -32.156 1 98.25 288 SER A CA 1
ATOM 2256 C C . SER A 1 288 ? 2.371 -20.688 -33.406 1 98.25 288 SER A C 1
ATOM 2258 O O . SER A 1 288 ? 2.342 -21.219 -34.5 1 98.25 288 SER A O 1
ATOM 2260 N N . GLU A 1 289 ? 2.771 -19.469 -33.188 1 98.31 289 GLU A N 1
ATOM 2261 C CA . GLU A 1 289 ? 3.373 -18.703 -34.281 1 98.31 289 GLU A CA 1
ATOM 2262 C C . GLU A 1 289 ? 4.699 -19.312 -34.719 1 98.31 289 GLU A C 1
ATOM 2264 O O . GLU A 1 289 ? 5.066 -19.234 -35.906 1 98.31 289 GLU A O 1
ATOM 2269 N N . PHE A 1 290 ? 5.391 -20.031 -33.875 1 98.69 290 PHE A N 1
ATOM 2270 C CA . PHE A 1 290 ? 6.766 -20.422 -34.156 1 98.69 290 PHE A CA 1
ATOM 2271 C C . PHE A 1 290 ? 6.926 -21.938 -34.062 1 98.69 290 PHE A C 1
ATOM 2273 O O . PHE A 1 290 ? 7.957 -22.484 -34.469 1 98.69 290 PHE A O 1
ATOM 2280 N N . MET A 1 291 ? 5.953 -22.562 -33.469 1 98.19 291 MET A N 1
ATOM 2281 C CA . MET A 1 291 ? 6.086 -24 -33.219 1 98.19 291 MET A CA 1
ATOM 2282 C C . MET A 1 291 ? 4.73 -24.688 -33.312 1 98.19 291 MET A C 1
ATOM 2284 O O . MET A 1 291 ? 3.754 -24.234 -32.719 1 98.19 291 MET A O 1
ATOM 2288 N N . SER A 1 292 ? 4.711 -25.797 -34.062 1 98.31 292 SER A N 1
ATOM 2289 C CA . SER A 1 292 ? 3.467 -26.562 -34.188 1 98.31 292 SER A CA 1
ATOM 2290 C C . SER A 1 292 ? 3.225 -27.422 -32.938 1 98.31 292 SER A C 1
ATOM 2292 O O . SER A 1 292 ? 4.156 -27.719 -32.188 1 98.31 292 SER A O 1
ATOM 2294 N N . ASP A 1 293 ? 1.994 -27.859 -32.812 1 98.06 293 ASP A N 1
ATOM 2295 C CA . ASP A 1 293 ? 1.647 -28.781 -31.719 1 98.06 293 ASP A CA 1
ATOM 2296 C C . ASP A 1 293 ? 2.467 -30.062 -31.812 1 98.06 293 ASP A C 1
ATOM 2298 O O . ASP A 1 293 ? 2.918 -30.578 -30.781 1 98.06 293 ASP A O 1
ATOM 2302 N N . GLU A 1 294 ? 2.639 -30.516 -32.969 1 97.88 294 GLU A N 1
ATOM 2303 C CA . GLU A 1 294 ? 3.379 -31.75 -33.156 1 97.88 294 GLU A CA 1
ATOM 2304 C C . GLU A 1 294 ? 4.84 -31.594 -32.75 1 97.88 294 GLU A C 1
ATOM 2306 O O . GLU A 1 294 ? 5.395 -32.469 -32.094 1 97.88 294 GLU A O 1
ATOM 2311 N N . GLU A 1 295 ? 5.391 -30.562 -33.219 1 98.19 295 GLU A N 1
ATOM 2312 C CA . GLU A 1 295 ? 6.789 -30.312 -32.875 1 98.19 295 GLU A CA 1
ATOM 2313 C C . GLU A 1 295 ? 6.969 -30.156 -31.359 1 98.19 295 GLU A C 1
ATOM 2315 O O . GLU A 1 295 ? 7.887 -30.734 -30.781 1 98.19 295 GLU A O 1
ATOM 2320 N N . ALA A 1 296 ? 6.141 -29.344 -30.766 1 98.19 296 ALA A N 1
ATOM 2321 C CA . ALA A 1 296 ? 6.191 -29.125 -29.328 1 98.19 296 ALA A CA 1
ATOM 2322 C C . ALA A 1 296 ? 6.023 -30.438 -28.562 1 98.19 296 ALA A C 1
ATOM 2324 O O . ALA A 1 296 ? 6.703 -30.672 -27.562 1 98.19 296 ALA A O 1
ATOM 2325 N N . THR A 1 297 ? 5.105 -31.312 -29.031 1 97.62 297 THR A N 1
ATOM 2326 C CA . THR A 1 297 ? 4.867 -32.594 -28.406 1 97.62 297 THR A CA 1
ATOM 2327 C C . THR A 1 297 ? 6.109 -33.5 -28.5 1 97.62 297 THR A C 1
ATOM 2329 O O . THR A 1 297 ? 6.504 -34.125 -27.516 1 97.62 297 THR A O 1
ATOM 2332 N N . ARG A 1 298 ? 6.676 -33.5 -29.656 1 97.62 298 ARG A N 1
ATOM 2333 C CA . ARG A 1 298 ? 7.883 -34.281 -29.859 1 97.62 298 ARG A CA 1
ATOM 2334 C C . ARG A 1 298 ? 9 -33.844 -28.906 1 97.62 298 ARG A C 1
ATOM 2336 O O . ARG A 1 298 ? 9.648 -34.656 -28.266 1 97.62 298 ARG A O 1
ATOM 2343 N N . ILE A 1 299 ? 9.195 -32.562 -28.859 1 97.62 299 ILE A N 1
ATOM 2344 C CA . ILE A 1 299 ? 10.242 -32 -28 1 97.62 299 ILE A CA 1
ATOM 2345 C C . ILE A 1 299 ? 9.984 -32.406 -26.547 1 97.62 299 ILE A C 1
ATOM 2347 O O . ILE A 1 299 ? 10.898 -32.844 -25.859 1 97.62 299 ILE A O 1
ATOM 2351 N N . LEU A 1 300 ? 8.758 -32.25 -26.094 1 97.38 300 LEU A N 1
ATOM 2352 C CA . LEU A 1 300 ? 8.406 -32.594 -24.719 1 97.38 300 LEU A CA 1
ATOM 2353 C C . LEU A 1 300 ? 8.695 -34.062 -24.453 1 97.38 300 LEU A C 1
ATOM 2355 O O . LEU A 1 300 ? 9.383 -34.406 -23.469 1 97.38 300 LEU A O 1
ATOM 2359 N N . LEU A 1 301 ? 8.242 -34.938 -25.297 1 97 301 LEU A N 1
ATOM 2360 C CA . LEU A 1 301 ? 8.336 -36.375 -25.078 1 97 301 LEU A CA 1
ATOM 2361 C C . LEU A 1 301 ? 9.789 -36.844 -25.156 1 97 301 LEU A C 1
ATOM 2363 O O . LEU A 1 301 ? 10.172 -37.844 -24.5 1 97 301 LEU A O 1
ATOM 2367 N N . GLU A 1 302 ? 10.586 -36.125 -25.906 1 96.94 302 GLU A N 1
ATOM 2368 C CA . GLU A 1 302 ? 12.008 -36.438 -25.984 1 96.94 302 GLU A CA 1
ATOM 2369 C C . GLU A 1 302 ? 12.734 -36.062 -24.703 1 96.94 302 GLU A C 1
ATOM 2371 O O . GLU A 1 302 ? 13.766 -36.656 -24.359 1 96.94 302 GLU A O 1
ATOM 2376 N N . LYS A 1 303 ? 12.195 -35.188 -24.016 1 95.94 303 LYS A N 1
ATOM 2377 C CA . LYS A 1 303 ? 12.93 -34.625 -22.906 1 95.94 303 LYS A CA 1
ATOM 2378 C C . LYS A 1 303 ? 12.398 -35.125 -21.562 1 95.94 303 LYS A C 1
ATOM 2380 O O . LYS A 1 303 ? 13.062 -35 -20.531 1 95.94 303 LYS A O 1
ATOM 2385 N N . VAL A 1 304 ? 11.188 -35.625 -21.531 1 94.94 304 VAL A N 1
ATOM 2386 C CA . VAL A 1 304 ? 10.641 -36.094 -20.266 1 94.94 304 VAL A CA 1
ATOM 2387 C C . VAL A 1 304 ? 11.477 -37.25 -19.734 1 94.94 304 VAL A C 1
ATOM 2389 O O . VAL A 1 304 ? 12.086 -37.969 -20.516 1 94.94 304 VAL A O 1
ATOM 2392 N N . GLU A 1 305 ? 11.516 -37.344 -18.438 1 93.81 305 GLU A N 1
ATOM 2393 C CA . GLU A 1 305 ? 12.172 -38.438 -17.75 1 93.81 305 GLU A CA 1
ATOM 2394 C C . GLU A 1 305 ? 11.148 -39.438 -17.203 1 93.81 305 GLU A C 1
ATOM 2396 O O . GLU A 1 305 ? 10.172 -39.031 -16.547 1 93.81 305 GLU A O 1
ATOM 2401 N N . GLY A 1 306 ? 11.336 -40.688 -17.531 1 92.88 306 GLY A N 1
ATOM 2402 C CA . GLY A 1 306 ? 10.398 -41.688 -17.078 1 92.88 306 GLY A CA 1
ATOM 2403 C C . GLY A 1 306 ? 9.359 -42.062 -18.125 1 92.88 306 GLY A C 1
ATOM 2404 O O . GLY A 1 306 ? 9.227 -41.375 -19.141 1 92.88 306 GLY A O 1
ATOM 2405 N N . GLU A 1 307 ? 8.609 -43.094 -17.844 1 94.88 307 GLU A N 1
ATOM 2406 C CA . GLU A 1 307 ? 7.559 -43.562 -18.75 1 94.88 307 GLU A CA 1
ATOM 2407 C C . GLU A 1 307 ? 6.332 -42.656 -18.688 1 94.88 307 GLU A C 1
ATOM 2409 O O . GLU A 1 307 ? 5.875 -42.312 -17.594 1 94.88 307 GLU A O 1
ATOM 2414 N N . VAL A 1 308 ? 5.852 -42.25 -19.859 1 94.56 308 VAL A N 1
ATOM 2415 C CA . VAL A 1 308 ? 4.652 -41.406 -19.922 1 94.56 308 VAL A CA 1
ATOM 2416 C C . VAL A 1 308 ? 3.434 -42.219 -19.5 1 94.56 308 VAL A C 1
ATOM 2418 O O . VAL A 1 308 ? 3.188 -43.312 -20.031 1 94.56 308 VAL A O 1
ATOM 2421 N N . VAL A 1 309 ? 2.684 -41.719 -18.578 1 92.62 309 VAL A N 1
ATOM 2422 C CA . VAL A 1 309 ? 1.557 -42.469 -18.047 1 92.62 309 VAL A CA 1
ATOM 2423 C C . VAL A 1 309 ? 0.25 -41.75 -18.359 1 92.62 309 VAL A C 1
ATOM 2425 O O . VAL A 1 309 ? -0.832 -42.344 -18.25 1 92.62 309 VAL A O 1
ATOM 2428 N N . ALA A 1 310 ? 0.281 -40.562 -18.75 1 90.12 310 ALA A N 1
ATOM 2429 C CA . ALA A 1 310 ? -0.882 -39.781 -19.156 1 90.12 310 ALA A CA 1
ATOM 2430 C C . ALA A 1 310 ? -0.483 -38.688 -20.125 1 90.12 310 ALA A C 1
ATOM 2432 O O . ALA A 1 310 ? 0.578 -38.062 -19.969 1 90.12 310 ALA A O 1
ATOM 2433 N N . GLY A 1 311 ? -1.446 -38.344 -21.031 1 87.94 311 GLY A N 1
ATOM 2434 C CA . GLY A 1 311 ? -1.146 -37.344 -22.062 1 87.94 311 GLY A CA 1
ATOM 2435 C C . GLY A 1 311 ? -0.415 -37.938 -23.25 1 87.94 311 GLY A C 1
ATOM 2436 O O . GLY A 1 311 ? -0.361 -39.156 -23.422 1 87.94 311 GLY A O 1
ATOM 2437 N N . PRO A 1 312 ? 0.046 -37.062 -24.062 1 93.31 312 PRO A N 1
ATOM 2438 C CA . PRO A 1 312 ? 0.057 -35.594 -24.047 1 93.31 312 PRO A CA 1
ATOM 2439 C C . PRO A 1 312 ? -1.31 -35 -24.375 1 93.31 312 PRO A C 1
ATOM 2441 O O . PRO A 1 312 ? -2.08 -35.594 -25.141 1 93.31 312 PRO A O 1
ATOM 2444 N N . MET A 1 313 ? -1.571 -33.875 -23.766 1 91.62 313 MET A N 1
ATOM 2445 C CA . MET A 1 313 ? -2.793 -33.125 -24 1 91.62 313 MET A CA 1
ATOM 2446 C C . MET A 1 313 ? -2.469 -31.672 -24.359 1 91.62 313 MET A C 1
ATOM 2448 O O . MET A 1 313 ? -1.755 -31 -23.609 1 91.62 313 MET A O 1
ATOM 2452 N N . VAL A 1 314 ? -2.977 -31.203 -25.484 1 94 314 VAL A N 1
ATOM 2453 C CA . VAL A 1 314 ? -2.748 -29.828 -25.906 1 94 314 VAL A CA 1
ATOM 2454 C C . VAL A 1 314 ? -3.844 -28.922 -25.344 1 94 314 VAL A C 1
ATOM 2456 O O . VAL A 1 314 ? -5.031 -29.25 -25.438 1 94 314 VAL A O 1
ATOM 2459 N N . VAL A 1 315 ? -3.48 -27.812 -24.766 1 92.94 315 VAL A N 1
ATOM 2460 C CA . VAL A 1 315 ? -4.418 -26.844 -24.219 1 92.94 315 VAL A CA 1
ATOM 2461 C C . VAL A 1 315 ? -4.137 -25.469 -24.812 1 92.94 315 VAL A C 1
ATOM 2463 O O . VAL A 1 315 ? -3.16 -24.812 -24.453 1 92.94 315 VAL A O 1
ATOM 2466 N N . PRO A 1 316 ? -5.02 -25 -25.688 1 94.75 316 PRO A N 1
ATOM 2467 C CA . PRO A 1 316 ? -4.887 -23.609 -26.141 1 94.75 316 PRO A CA 1
ATOM 2468 C C . PRO A 1 316 ? -5.312 -22.609 -25.078 1 94.75 316 PRO A C 1
ATOM 2470 O O . PRO A 1 316 ? -6.195 -22.891 -24.266 1 94.75 316 PRO A O 1
ATOM 2473 N N . PHE A 1 317 ? -4.684 -21.453 -25.031 1 94.81 317 PHE A N 1
ATOM 2474 C CA . PHE A 1 317 ? -5.086 -20.391 -24.125 1 94.81 317 PHE A CA 1
ATOM 2475 C C . PHE A 1 317 ? -4.781 -19.016 -24.719 1 94.81 317 PHE A C 1
ATOM 2477 O O . PHE A 1 317 ? -4.059 -18.922 -25.719 1 94.81 317 PHE A O 1
ATOM 2484 N N . ARG A 1 318 ? -5.43 -18.031 -24.141 1 94.94 318 ARG A N 1
ATOM 2485 C CA . ARG A 1 318 ? -5.191 -16.625 -24.484 1 94.94 318 ARG A CA 1
ATOM 2486 C C . ARG A 1 318 ? -4.773 -15.828 -23.25 1 94.94 318 ARG A C 1
ATOM 2488 O O . ARG A 1 318 ? -5.48 -15.812 -22.25 1 94.94 318 ARG A O 1
ATOM 2495 N N . THR A 1 319 ? -3.639 -15.156 -23.375 1 97.38 319 THR A N 1
ATOM 2496 C CA . THR A 1 319 ? -3.172 -14.352 -22.25 1 97.38 319 THR A CA 1
ATOM 2497 C C . THR A 1 319 ? -3.936 -13.031 -22.172 1 97.38 319 THR A C 1
ATOM 2499 O O . THR A 1 319 ? -4.258 -12.438 -23.203 1 97.38 319 THR A O 1
ATOM 2502 N N . GLY A 1 320 ? -4.277 -12.641 -21.031 1 98.12 320 GLY A N 1
ATOM 2503 C CA . GLY A 1 320 ? -5.016 -11.406 -20.828 1 98.12 320 GLY A CA 1
ATOM 2504 C C . GLY A 1 320 ? -5.832 -11.398 -19.547 1 98.12 320 GLY A C 1
ATOM 2505 O O . GLY A 1 320 ? -5.629 -12.242 -18.672 1 98.12 320 GLY A O 1
ATOM 2506 N N . VAL A 1 321 ? -6.691 -10.453 -19.422 1 98.5 321 VAL A N 1
ATOM 2507 C CA . VAL A 1 321 ? -7.543 -10.32 -18.234 1 98.5 321 VAL A CA 1
ATOM 2508 C C . VAL A 1 321 ? -8.891 -9.719 -18.641 1 98.5 321 VAL A C 1
ATOM 2510 O O . VAL A 1 321 ? -8.961 -8.922 -19.578 1 98.5 321 VAL A O 1
ATOM 2513 N N . ARG A 1 322 ? -9.922 -10.133 -18 1 98 322 ARG A N 1
ATOM 2514 C CA . ARG A 1 322 ? -11.242 -9.555 -18.219 1 98 322 ARG A CA 1
ATOM 2515 C C . ARG A 1 322 ? -11.234 -8.055 -17.922 1 98 322 ARG A C 1
ATOM 2517 O O . ARG A 1 322 ? -10.617 -7.605 -16.953 1 98 322 ARG A O 1
ATOM 2524 N N . GLU A 1 323 ? -11.906 -7.301 -18.75 1 96.75 323 GLU A N 1
ATOM 2525 C CA . GLU A 1 323 ? -12.07 -5.875 -18.484 1 96.75 323 GLU A CA 1
ATOM 2526 C C . GLU A 1 323 ? -12.891 -5.645 -17.219 1 96.75 323 GLU A C 1
ATOM 2528 O O . GLU A 1 323 ? -12.562 -4.773 -16.406 1 96.75 323 GLU A O 1
ATOM 2533 N N . ARG A 1 324 ? -13.953 -6.355 -17.125 1 97.62 324 ARG A N 1
ATOM 2534 C CA . ARG A 1 324 ? -14.766 -6.395 -15.922 1 97.62 324 ARG A CA 1
ATOM 2535 C C . ARG A 1 324 ? -14.805 -7.801 -15.328 1 97.62 324 ARG A C 1
ATOM 2537 O O . ARG A 1 324 ? -15.641 -8.617 -15.719 1 97.62 324 ARG A O 1
ATOM 2544 N N . ILE A 1 325 ? -13.945 -8.062 -14.352 1 98.81 325 ILE A N 1
ATOM 2545 C CA . ILE A 1 325 ? -13.852 -9.359 -13.688 1 98.81 325 ILE A CA 1
ATOM 2546 C C . ILE A 1 325 ? -15.133 -9.617 -12.891 1 98.81 325 ILE A C 1
ATOM 2548 O O . ILE A 1 325 ? -15.586 -10.758 -12.789 1 98.81 325 ILE A O 1
ATOM 2552 N N . TRP A 1 326 ? -15.617 -8.586 -12.312 1 98.88 326 TRP A N 1
ATOM 2553 C CA . TRP A 1 326 ? -16.938 -8.555 -11.703 1 98.88 326 TRP A CA 1
ATOM 2554 C C . TRP A 1 326 ? -17.891 -7.652 -12.492 1 98.88 326 TRP A C 1
ATOM 2556 O O . TRP A 1 326 ? -17.594 -6.477 -12.711 1 98.88 326 TRP A O 1
ATOM 2566 N N . TYR A 1 327 ? -19 -8.156 -12.992 1 98.75 327 TYR A N 1
ATOM 2567 C CA . TYR A 1 327 ? -20 -7.402 -13.719 1 98.75 327 TYR A CA 1
ATOM 2568 C C . TYR A 1 327 ? -21.406 -7.832 -13.305 1 98.75 327 TYR A C 1
ATOM 2570 O O . TYR A 1 327 ? -21.75 -9.016 -13.391 1 98.75 327 TYR A O 1
ATOM 2578 N N . ARG A 1 328 ? -22.203 -6.82 -12.836 1 98.44 328 ARG A N 1
ATOM 2579 C CA . ARG A 1 328 ? -23.547 -7.105 -12.336 1 98.44 328 ARG A CA 1
ATOM 2580 C C . ARG A 1 328 ? -23.5 -8.109 -11.188 1 98.44 328 ARG A C 1
ATOM 2582 O O . ARG A 1 328 ? -22.812 -7.879 -10.188 1 98.44 328 ARG A O 1
ATOM 2589 N N . ASN A 1 329 ? -24.203 -9.242 -11.297 1 98.81 329 ASN A N 1
ATOM 2590 C CA . ASN A 1 329 ? -24.203 -10.172 -10.18 1 98.81 329 ASN A CA 1
ATOM 2591 C C . ASN A 1 329 ? -23.328 -11.391 -10.469 1 98.81 329 ASN A C 1
ATOM 2593 O O . ASN A 1 329 ? -23.562 -12.477 -9.945 1 98.81 329 ASN A O 1
ATOM 2597 N N . VAL A 1 330 ? -22.25 -11.211 -11.336 1 98.94 330 VAL A N 1
ATOM 2598 C CA . VAL A 1 330 ? -21.359 -12.312 -11.672 1 98.94 330 VAL A CA 1
ATOM 2599 C C . VAL A 1 330 ? -19.906 -11.898 -11.398 1 98.94 330 VAL A C 1
ATOM 2601 O O . VAL A 1 330 ? -19.453 -10.844 -11.859 1 98.94 330 VAL A O 1
ATOM 2604 N N . LEU A 1 331 ? -19.25 -12.68 -10.633 1 98.94 331 LEU A N 1
ATOM 2605 C CA . LEU A 1 331 ? -17.812 -12.539 -10.367 1 98.94 331 LEU A CA 1
ATOM 2606 C C . LEU A 1 331 ? -17.031 -13.68 -11.016 1 98.94 331 LEU A C 1
ATOM 2608 O O . LEU A 1 331 ? -17.344 -14.852 -10.805 1 98.94 331 LEU A O 1
ATOM 2612 N N . ALA A 1 332 ? -16.047 -13.297 -11.789 1 98.88 332 ALA A N 1
ATOM 2613 C CA . ALA A 1 332 ? -15.188 -14.305 -12.398 1 98.88 332 ALA A CA 1
ATOM 2614 C C . ALA A 1 332 ? -14 -14.641 -11.5 1 98.88 332 ALA A C 1
ATOM 2616 O O . ALA A 1 332 ? -13.305 -13.742 -11.016 1 98.88 332 ALA A O 1
ATOM 2617 N N . ILE A 1 333 ? -13.758 -15.922 -11.266 1 98.56 333 ILE A N 1
ATOM 2618 C CA . ILE A 1 333 ? -12.633 -16.406 -10.484 1 98.56 333 ILE A CA 1
ATOM 2619 C C . ILE A 1 333 ? -11.891 -17.5 -11.258 1 98.56 333 ILE A C 1
ATOM 2621 O O . ILE A 1 333 ? -12.516 -18.422 -11.773 1 98.56 333 ILE A O 1
ATOM 2625 N N . GLY A 1 334 ? -10.562 -17.438 -11.281 1 96.56 334 GLY A N 1
ATOM 2626 C CA . GLY A 1 334 ? -9.758 -18.391 -12.039 1 96.56 334 GLY A CA 1
ATOM 2627 C C . GLY A 1 334 ? -9.578 -18 -13.492 1 96.56 334 GLY A C 1
ATOM 2628 O O . GLY A 1 334 ? -9.422 -16.812 -13.805 1 96.56 334 GLY A O 1
ATOM 2629 N N . LEU A 1 335 ? -9.633 -18.984 -14.391 1 95.88 335 LEU A N 1
ATOM 2630 C CA . LEU A 1 335 ? -9.312 -18.781 -15.805 1 95.88 335 LEU A CA 1
ATOM 2631 C C . LEU A 1 335 ? -10.375 -17.938 -16.484 1 95.88 335 LEU A C 1
ATOM 2633 O O . LEU A 1 335 ? -10.117 -17.328 -17.531 1 95.88 335 LEU A O 1
ATOM 2637 N N . SER A 1 336 ? -11.57 -17.859 -15.898 1 97.88 336 SER A N 1
ATOM 2638 C CA . SER A 1 336 ? -12.602 -17 -16.469 1 97.88 336 SER A CA 1
ATOM 2639 C C . SER A 1 336 ? -12.266 -15.516 -16.266 1 97.88 336 SER A C 1
ATOM 2641 O O . SER A 1 336 ? -12.805 -14.656 -16.953 1 97.88 336 SER A O 1
ATOM 2643 N N . SER A 1 337 ? -11.406 -15.211 -15.297 1 98.19 337 SER A N 1
ATOM 2644 C CA . SER A 1 337 ? -11.016 -13.836 -14.977 1 98.19 337 SER A CA 1
ATOM 2645 C C . SER A 1 337 ? -9.891 -13.359 -15.891 1 98.19 337 SER A C 1
ATOM 2647 O O . SER A 1 337 ? -9.844 -12.188 -16.266 1 98.19 337 SER A O 1
ATOM 2649 N N . GLY A 1 338 ? -9.055 -14.148 -16.109 1 97.31 338 GLY A N 1
ATOM 2650 C CA . GLY A 1 338 ? -7.832 -13.852 -16.844 1 97.31 338 GLY A CA 1
ATOM 2651 C C . GLY A 1 338 ? -6.781 -14.938 -16.719 1 97.31 338 GLY A C 1
ATOM 2652 O O . GLY A 1 338 ? -6.91 -15.844 -15.891 1 97.31 338 GLY A O 1
ATOM 2653 N N . PHE A 1 339 ? -5.852 -14.828 -17.609 1 96.44 339 PHE A N 1
ATOM 2654 C CA . PHE A 1 339 ? -4.773 -15.805 -17.609 1 96.44 339 PHE A CA 1
ATOM 2655 C C . PHE A 1 339 ? -3.484 -15.188 -18.141 1 96.44 339 PHE A C 1
ATOM 2657 O O . PHE A 1 339 ? -3.467 -14.609 -19.219 1 96.44 339 PHE A O 1
ATOM 2664 N N . ILE A 1 340 ? -2.439 -15.266 -17.453 1 95.5 340 ILE A N 1
ATOM 2665 C CA . ILE A 1 340 ? -1.146 -14.727 -17.859 1 95.5 340 ILE A CA 1
ATOM 2666 C C . ILE A 1 340 ? -0.317 -15.82 -18.516 1 95.5 340 ILE A C 1
ATOM 2668 O O . ILE A 1 340 ? -0.038 -15.758 -19.719 1 95.5 340 ILE A O 1
ATOM 2672 N N . GLU A 1 341 ? 0.077 -16.844 -17.875 1 92.56 341 GLU A N 1
ATOM 2673 C CA . GLU A 1 341 ? 0.779 -18.078 -18.219 1 92.56 341 GLU A CA 1
ATOM 2674 C C . GLU A 1 341 ? 1.118 -18.891 -16.969 1 92.56 341 GLU A C 1
ATOM 2676 O O . GLU A 1 341 ? 1.091 -18.359 -15.859 1 92.56 341 GLU A O 1
ATOM 2681 N N . PRO A 1 342 ? 1.351 -20.094 -17.172 1 91.94 342 PRO A N 1
ATOM 2682 C CA . PRO A 1 342 ? 1.594 -20.859 -15.938 1 91.94 342 PRO A CA 1
ATOM 2683 C C . PRO A 1 342 ? 3.037 -20.75 -15.453 1 91.94 342 PRO A C 1
ATOM 2685 O O . PRO A 1 342 ? 3.527 -21.641 -14.758 1 91.94 342 PRO A O 1
ATOM 2688 N N . LEU A 1 343 ? 3.676 -19.672 -15.922 1 95.06 343 LEU A N 1
ATOM 2689 C CA . LEU A 1 343 ? 5 -19.359 -15.406 1 95.06 343 LEU A CA 1
ATOM 2690 C C . LEU A 1 343 ? 4.906 -18.719 -14.023 1 95.06 343 LEU A C 1
ATOM 2692 O O . LEU A 1 343 ? 4.098 -17.797 -13.812 1 95.06 343 LEU A O 1
ATOM 2696 N N . GLU A 1 344 ? 5.578 -19.141 -12.977 1 94.12 344 GLU A N 1
ATOM 2697 C CA . GLU A 1 344 ? 5.652 -18.625 -11.609 1 94.12 344 GLU A CA 1
ATOM 2698 C C . GLU A 1 344 ? 4.41 -18.984 -10.812 1 94.12 344 GLU A C 1
ATOM 2700 O O . GLU A 1 344 ? 4.199 -18.469 -9.711 1 94.12 344 GLU A O 1
ATOM 2705 N N . SER A 1 345 ? 3.51 -19.75 -11.32 1 91.25 345 SER A N 1
ATOM 2706 C CA . SER A 1 345 ? 2.402 -20.359 -10.578 1 91.25 345 SER A CA 1
ATOM 2707 C C . SER A 1 345 ? 1.528 -19.281 -9.93 1 91.25 345 SER A C 1
ATOM 2709 O O . SER A 1 345 ? 1.211 -19.359 -8.742 1 91.25 345 SER A O 1
ATOM 2711 N N . THR A 1 346 ? 1.064 -18.297 -10.68 1 92 346 THR A N 1
ATOM 2712 C CA . THR A 1 346 ? 0.388 -17.156 -10.086 1 92 346 THR A CA 1
ATOM 2713 C C . THR A 1 346 ? -1.126 -17.344 -10.109 1 92 346 THR A C 1
ATOM 2715 O O . THR A 1 346 ? -1.859 -16.625 -9.43 1 92 346 THR A O 1
ATOM 2718 N N . ALA A 1 347 ? -1.649 -18.328 -10.844 1 91.75 347 ALA A N 1
ATOM 2719 C CA . ALA A 1 347 ? -3.086 -18.438 -11.086 1 91.75 347 ALA A CA 1
ATOM 2720 C C . ALA A 1 347 ? -3.844 -18.672 -9.781 1 91.75 347 ALA A C 1
ATOM 2722 O O . ALA A 1 347 ? -4.848 -18.016 -9.516 1 91.75 347 ALA A O 1
ATOM 2723 N N . ILE A 1 348 ? -3.377 -19.609 -9 1 92.62 348 ILE A N 1
ATOM 2724 C CA . ILE A 1 348 ? -4.066 -19.938 -7.758 1 92.62 348 ILE A CA 1
ATOM 2725 C C . ILE A 1 348 ? -4.016 -18.75 -6.805 1 92.62 348 ILE A C 1
ATOM 2727 O O . ILE A 1 348 ? -4.973 -18.5 -6.07 1 92.62 348 ILE A O 1
ATOM 2731 N N . HIS A 1 349 ? -2.855 -18.094 -6.812 1 93.81 349 HIS A N 1
ATOM 2732 C CA . HIS A 1 349 ? -2.732 -16.906 -5.988 1 93.81 349 HIS A CA 1
ATOM 2733 C C . HIS A 1 349 ? -3.818 -15.883 -6.32 1 93.81 349 HIS A C 1
ATOM 2735 O O . HIS A 1 349 ? -4.43 -15.305 -5.422 1 93.81 349 HIS A O 1
ATOM 2741 N N . LEU A 1 350 ? -4.078 -15.688 -7.539 1 96.31 350 LEU A N 1
ATOM 2742 C CA . LEU A 1 350 ? -5.047 -14.695 -7.984 1 96.31 350 LEU A CA 1
ATOM 2743 C C . LEU A 1 350 ? -6.469 -15.125 -7.633 1 96.31 350 LEU A C 1
ATOM 2745 O O . LEU A 1 350 ? -7.355 -14.281 -7.48 1 96.31 350 LEU A O 1
ATOM 2749 N N . ILE A 1 351 ? -6.707 -16.453 -7.465 1 96.56 351 ILE A N 1
ATOM 2750 C CA . ILE A 1 351 ? -8 -16.953 -7.008 1 96.56 351 ILE A CA 1
ATOM 2751 C C . ILE A 1 351 ? -8.25 -16.5 -5.57 1 96.56 351 ILE A C 1
ATOM 2753 O O . ILE A 1 351 ? -9.289 -15.922 -5.262 1 96.56 351 ILE A O 1
ATOM 2757 N N . TYR A 1 352 ? -7.301 -16.797 -4.809 1 93.88 352 TYR A N 1
ATOM 2758 C CA . TYR A 1 352 ? -7.473 -16.469 -3.395 1 93.88 352 TYR A CA 1
ATOM 2759 C C . TYR A 1 352 ? -7.523 -14.961 -3.184 1 93.88 352 TYR A C 1
ATOM 2761 O O . TYR A 1 352 ? -8.297 -14.469 -2.357 1 93.88 352 TYR A O 1
ATOM 2769 N N . ARG A 1 353 ? -6.699 -14.211 -3.902 1 95.31 353 ARG A N 1
ATOM 2770 C CA . ARG A 1 353 ? -6.762 -12.758 -3.848 1 95.31 353 ARG A CA 1
ATOM 2771 C C . ARG A 1 353 ? -8.148 -12.25 -4.238 1 95.31 353 ARG A C 1
ATOM 2773 O O . ARG A 1 353 ? -8.68 -11.336 -3.605 1 95.31 353 ARG A O 1
ATOM 2780 N N . GLY A 1 354 ? -8.633 -12.82 -5.281 1 97.56 354 GLY A N 1
ATOM 2781 C CA . GLY A 1 354 ? -9.984 -12.477 -5.707 1 97.56 354 GLY A CA 1
ATOM 2782 C C . GLY A 1 354 ? -11.023 -12.703 -4.629 1 97.56 354 GLY A C 1
ATOM 2783 O O . GLY A 1 354 ? -11.906 -11.867 -4.426 1 97.56 354 GLY A O 1
ATOM 2784 N N . MET A 1 355 ? -10.891 -13.781 -3.914 1 97.5 355 MET A N 1
ATOM 2785 C CA . MET A 1 355 ? -11.844 -14.102 -2.852 1 97.5 355 MET A CA 1
ATOM 2786 C C . MET A 1 355 ? -11.703 -13.125 -1.688 1 97.5 355 MET A C 1
ATOM 2788 O O . MET A 1 355 ? -12.703 -12.742 -1.071 1 97.5 355 MET A O 1
ATOM 2792 N N . ASP A 1 356 ? -10.484 -12.758 -1.398 1 95.38 356 ASP A N 1
ATOM 2793 C CA . ASP A 1 356 ? -10.266 -11.766 -0.354 1 95.38 356 ASP A CA 1
ATOM 2794 C C . ASP A 1 356 ? -10.992 -10.461 -0.672 1 95.38 356 ASP A C 1
ATOM 2796 O O . ASP A 1 356 ? -11.672 -9.898 0.19 1 95.38 356 ASP A O 1
ATOM 2800 N N . PHE A 1 357 ? -10.836 -10 -1.873 1 96.75 357 PHE A N 1
ATOM 2801 C CA . PHE A 1 357 ? -11.477 -8.75 -2.271 1 96.75 357 PHE A CA 1
ATOM 2802 C C . PHE A 1 357 ? -12.992 -8.922 -2.369 1 96.75 357 PHE A C 1
ATOM 2804 O O . PHE A 1 357 ? -13.742 -7.988 -2.094 1 96.75 357 PHE A O 1
ATOM 2811 N N . PHE A 1 358 ? -13.438 -10.133 -2.738 1 97.69 358 PHE A N 1
ATOM 2812 C CA . PHE A 1 358 ? -14.875 -10.383 -2.746 1 97.69 358 PHE A CA 1
ATOM 2813 C C . PHE A 1 358 ? -15.469 -10.18 -1.357 1 97.69 358 PHE A C 1
ATOM 2815 O O . PHE A 1 358 ? -16.5 -9.523 -1.208 1 97.69 358 PHE A O 1
ATOM 2822 N N . PHE A 1 359 ? -14.773 -10.734 -0.39 1 95.44 359 PHE A N 1
ATOM 2823 C CA . PHE A 1 359 ? -15.266 -10.586 0.976 1 95.44 359 PHE A CA 1
ATOM 2824 C C . PHE A 1 359 ? -15.234 -9.125 1.405 1 95.44 359 PHE A C 1
ATOM 2826 O O . PHE A 1 359 ? -16.156 -8.648 2.074 1 95.44 359 PHE A O 1
ATOM 2833 N N . ARG A 1 360 ? -14.266 -8.445 0.993 1 95.56 360 ARG A N 1
ATOM 2834 C CA . ARG A 1 360 ? -14.133 -7.035 1.356 1 95.56 360 ARG A CA 1
ATOM 2835 C C . ARG A 1 360 ? -15.25 -6.203 0.739 1 95.56 360 ARG A C 1
ATOM 2837 O O . ARG A 1 360 ? -15.727 -5.242 1.35 1 95.56 360 ARG A O 1
ATOM 2844 N N . PHE A 1 361 ? -15.648 -6.594 -0.485 1 97.5 361 PHE A N 1
ATOM 2845 C CA . PHE A 1 361 ? -16.656 -5.836 -1.225 1 97.5 361 PHE A CA 1
ATOM 2846 C C . PHE A 1 361 ? -17.953 -6.629 -1.348 1 97.5 361 PHE A C 1
ATOM 2848 O O . PHE A 1 361 ? -18.656 -6.516 -2.35 1 97.5 361 PHE A O 1
ATOM 2855 N N . LEU A 1 362 ? -18.203 -7.492 -0.38 1 96.56 362 LEU A N 1
ATOM 2856 C CA . LEU A 1 362 ? -19.375 -8.367 -0.401 1 96.56 362 LEU A CA 1
ATOM 2857 C C . LEU A 1 362 ? -20.641 -7.566 -0.664 1 96.56 362 LEU A C 1
ATOM 2859 O O . LEU A 1 362 ? -20.969 -6.645 0.085 1 96.56 362 LEU A O 1
ATOM 2863 N N . PRO A 1 363 ? -21.375 -7.93 -1.721 1 96.62 363 PRO A N 1
ATOM 2864 C CA . PRO A 1 363 ? -22.562 -7.168 -2.082 1 96.62 363 PRO A CA 1
ATOM 2865 C C . PRO A 1 363 ? -23.828 -7.688 -1.395 1 96.62 363 PRO A C 1
ATOM 2867 O O . PRO A 1 363 ? -23.812 -8.773 -0.804 1 96.62 363 PRO A O 1
ATOM 2870 N N . ASP A 1 364 ? -24.875 -6.914 -1.386 1 96 364 ASP A N 1
ATOM 2871 C CA . ASP A 1 364 ? -26.234 -7.41 -1.231 1 96 364 ASP A CA 1
ATOM 2872 C C . ASP A 1 364 ? -26.859 -7.723 -2.588 1 96 364 ASP A C 1
ATOM 2874 O O . ASP A 1 364 ? -26.156 -7.816 -3.596 1 96 364 ASP A O 1
ATOM 2878 N N . ARG A 1 365 ? -28.125 -7.918 -2.645 1 95.69 365 ARG A N 1
ATOM 2879 C CA . ARG A 1 365 ? -28.781 -8.375 -3.857 1 95.69 365 ARG A CA 1
ATOM 2880 C C . ARG A 1 365 ? -28.797 -7.289 -4.922 1 95.69 365 ARG A C 1
ATOM 2882 O O . ARG A 1 365 ? -29.109 -7.555 -6.09 1 95.69 365 ARG A O 1
ATOM 2889 N N . HIS A 1 366 ? -28.469 -6.047 -4.547 1 95 366 HIS A N 1
ATOM 2890 C CA . HIS A 1 366 ? -28.453 -4.938 -5.5 1 95 366 HIS A CA 1
ATOM 2891 C C . HIS A 1 366 ? -27.141 -4.902 -6.285 1 95 366 HIS A C 1
ATOM 2893 O O . HIS A 1 366 ? -27.094 -4.332 -7.379 1 95 366 HIS A O 1
ATOM 2899 N N . CYS A 1 367 ? -26.109 -5.484 -5.742 1 97 367 CYS A N 1
ATOM 2900 C CA . CYS A 1 367 ? -24.812 -5.535 -6.414 1 97 367 CYS A CA 1
ATOM 2901 C C . CYS A 1 367 ? -24.406 -4.156 -6.922 1 97 367 CYS A C 1
ATOM 2903 O O . CYS A 1 367 ? -24.172 -3.971 -8.117 1 97 367 CYS A O 1
ATOM 2905 N N . ASP A 1 368 ? -24.297 -3.211 -6.004 1 97.12 368 ASP A N 1
ATOM 2906 C CA . ASP A 1 368 ? -23.938 -1.837 -6.344 1 97.12 368 ASP A CA 1
ATOM 2907 C C . ASP A 1 368 ? -22.703 -1.792 -7.234 1 97.12 368 ASP A C 1
ATOM 2909 O O . ASP A 1 368 ? -21.656 -2.354 -6.891 1 97.12 368 ASP A O 1
ATOM 2913 N N . PRO A 1 369 ? -22.766 -1.122 -8.398 1 97.5 369 PRO A N 1
ATOM 2914 C CA . PRO A 1 369 ? -21.656 -1.099 -9.344 1 97.5 369 PRO A CA 1
ATOM 2915 C C . PRO A 1 369 ? -20.375 -0.495 -8.742 1 97.5 369 PRO A C 1
ATOM 2917 O O . PRO A 1 369 ? -19.281 -0.802 -9.195 1 97.5 369 PRO A O 1
ATOM 2920 N N . ALA A 1 370 ? -20.469 0.352 -7.742 1 97.69 370 ALA A N 1
ATOM 2921 C CA . ALA A 1 370 ? -19.281 0.952 -7.125 1 97.69 370 ALA A CA 1
ATOM 2922 C C . ALA A 1 370 ? -18.406 -0.112 -6.48 1 97.69 370 ALA A C 1
ATOM 2924 O O . ALA A 1 370 ? -17.188 0.013 -6.469 1 97.69 370 ALA A O 1
ATOM 2925 N N . LEU A 1 371 ? -19.031 -1.131 -5.887 1 98.19 371 LEU A N 1
ATOM 2926 C CA . LEU A 1 371 ? -18.297 -2.24 -5.305 1 98.19 371 LEU A CA 1
ATOM 2927 C C . LEU A 1 371 ? -17.547 -3.021 -6.383 1 98.19 371 LEU A C 1
ATOM 2929 O O . LEU A 1 371 ? -16.359 -3.316 -6.234 1 98.19 371 LEU A O 1
ATOM 2933 N N . ALA A 1 372 ? -18.266 -3.303 -7.469 1 98.38 372 ALA A N 1
ATOM 2934 C CA . ALA A 1 372 ? -17.656 -4.02 -8.594 1 98.38 372 ALA A CA 1
ATOM 2935 C C . ALA A 1 372 ? -16.516 -3.219 -9.211 1 98.38 372 ALA A C 1
ATOM 2937 O O . ALA A 1 372 ? -15.469 -3.775 -9.539 1 98.38 372 ALA A O 1
ATOM 2938 N N . ASP A 1 373 ? -16.766 -1.941 -9.359 1 97.75 373 ASP A N 1
ATOM 2939 C CA . ASP A 1 373 ? -15.75 -1.076 -9.953 1 97.75 373 ASP A CA 1
ATOM 2940 C C . ASP A 1 373 ? -14.461 -1.104 -9.133 1 97.75 373 ASP A C 1
ATOM 2942 O O . ASP A 1 373 ? -13.367 -1.156 -9.695 1 97.75 373 ASP A O 1
ATOM 2946 N N . GLU A 1 374 ? -14.594 -1.027 -7.836 1 97.5 374 GLU A N 1
ATOM 2947 C CA . GLU A 1 374 ? -13.406 -1.052 -6.988 1 97.5 374 GLU A CA 1
ATOM 2948 C C . GLU A 1 374 ? -12.727 -2.418 -7.023 1 97.5 374 GLU A C 1
ATOM 2950 O O . GLU A 1 374 ? -11.5 -2.508 -7.062 1 97.5 374 GLU A O 1
ATOM 2955 N N . TYR A 1 375 ? -13.516 -3.5 -6.992 1 97.94 375 TYR A N 1
ATOM 2956 C CA . TYR A 1 375 ? -12.977 -4.844 -7.152 1 97.94 375 TYR A CA 1
ATOM 2957 C C . TYR A 1 375 ? -12.164 -4.957 -8.438 1 97.94 375 TYR A C 1
ATOM 2959 O O . TYR A 1 375 ? -11.023 -5.434 -8.414 1 97.94 375 TYR A O 1
ATOM 2967 N N . ASN A 1 376 ? -12.781 -4.535 -9.508 1 98.38 376 ASN A N 1
ATOM 2968 C CA . ASN A 1 376 ? -12.148 -4.605 -10.82 1 98.38 376 ASN A CA 1
ATOM 2969 C C . ASN A 1 376 ? -10.844 -3.809 -10.859 1 98.38 376 ASN A C 1
ATOM 2971 O O . ASN A 1 376 ? -9.82 -4.301 -11.344 1 98.38 376 ASN A O 1
ATOM 2975 N N . ARG A 1 377 ? -10.898 -2.611 -10.32 1 96.12 377 ARG A N 1
ATOM 2976 C CA . ARG A 1 377 ? -9.703 -1.781 -10.289 1 96.12 377 ARG A CA 1
ATOM 2977 C C . ARG A 1 377 ? -8.562 -2.492 -9.562 1 96.12 377 ARG A C 1
ATOM 2979 O O . ARG A 1 377 ? -7.441 -2.547 -10.062 1 96.12 377 ARG A O 1
ATOM 2986 N N . ARG A 1 378 ? -8.828 -3.068 -8.453 1 95.25 378 ARG A N 1
ATOM 2987 C CA . ARG A 1 378 ? -7.812 -3.691 -7.613 1 95.25 378 ARG A CA 1
ATOM 2988 C C . ARG A 1 378 ? -7.277 -4.969 -8.258 1 95.25 378 ARG A C 1
ATOM 2990 O O . ARG A 1 378 ? -6.062 -5.18 -8.312 1 95.25 378 ARG A O 1
ATOM 2997 N N . MET A 1 379 ? -8.133 -5.754 -8.703 1 97.12 379 MET A N 1
ATOM 2998 C CA . MET A 1 379 ? -7.723 -7.035 -9.273 1 97.12 379 MET A CA 1
ATOM 2999 C C . MET A 1 379 ? -6.949 -6.836 -10.57 1 97.12 379 MET A C 1
ATOM 3001 O O . MET A 1 379 ? -5.945 -7.516 -10.812 1 97.12 379 MET A O 1
ATOM 3005 N N . VAL A 1 380 ? -7.418 -5.941 -11.398 1 97.06 380 VAL A N 1
ATOM 3006 C CA . VAL A 1 380 ? -6.723 -5.688 -12.656 1 97.06 380 VAL A CA 1
ATOM 3007 C C . VAL A 1 380 ? -5.32 -5.148 -12.375 1 97.06 380 VAL A C 1
ATOM 3009 O O . VAL A 1 380 ? -4.367 -5.48 -13.086 1 97.06 380 VAL A O 1
ATOM 3012 N N . ALA A 1 381 ? -5.203 -4.332 -11.352 1 94.94 381 ALA A N 1
ATOM 3013 C CA . ALA A 1 381 ? -3.885 -3.848 -10.961 1 94.94 381 ALA A CA 1
ATOM 3014 C C . ALA A 1 381 ? -2.969 -5.004 -10.57 1 94.94 381 ALA A C 1
ATOM 3016 O O . ALA A 1 381 ? -1.782 -5.008 -10.906 1 94.94 381 ALA A O 1
ATOM 3017 N N . ASP A 1 382 ? -3.459 -5.984 -9.828 1 95.94 382 ASP A N 1
ATOM 3018 C CA . ASP A 1 382 ? -2.674 -7.16 -9.461 1 95.94 382 ASP A CA 1
ATOM 3019 C C . ASP A 1 382 ? -2.254 -7.949 -10.695 1 95.94 382 ASP A C 1
ATOM 3021 O O . ASP A 1 382 ? -1.092 -8.336 -10.828 1 95.94 382 ASP A O 1
ATOM 3025 N N . TYR A 1 383 ? -3.23 -8.141 -11.602 1 97.19 383 TYR A N 1
ATOM 3026 C CA . TYR A 1 383 ? -2.922 -8.844 -12.844 1 97.19 383 TYR A CA 1
ATOM 3027 C C . TYR A 1 383 ? -1.81 -8.133 -13.609 1 97.19 383 TYR A C 1
ATOM 3029 O O . TYR A 1 383 ? -0.89 -8.773 -14.117 1 97.19 383 TYR A O 1
ATOM 3037 N N . THR A 1 384 ? -1.886 -6.879 -13.672 1 96.88 384 THR A N 1
ATOM 3038 C CA . THR A 1 384 ? -0.937 -6.086 -14.445 1 96.88 384 THR A CA 1
ATOM 3039 C C . THR A 1 384 ? 0.461 -6.172 -13.844 1 96.88 384 THR A C 1
ATOM 3041 O O . THR A 1 384 ? 1.449 -6.312 -14.57 1 96.88 384 THR A O 1
ATOM 3044 N N . GLU A 1 385 ? 0.524 -6.059 -12.57 1 96.62 385 GLU A N 1
ATOM 3045 C CA . GLU A 1 385 ? 1.817 -6.156 -11.898 1 96.62 385 GLU A CA 1
ATOM 3046 C C . GLU A 1 385 ? 2.436 -7.539 -12.102 1 96.62 385 GLU A C 1
ATOM 3048 O O . GLU A 1 385 ? 3.641 -7.656 -12.336 1 96.62 385 GLU A O 1
ATOM 3053 N N . ILE A 1 386 ? 1.656 -8.531 -12 1 96.94 386 ILE A N 1
ATOM 3054 C CA . ILE A 1 386 ? 2.139 -9.898 -12.188 1 96.94 386 ILE A CA 1
ATOM 3055 C C . ILE A 1 386 ? 2.551 -10.109 -13.641 1 96.94 386 ILE A C 1
ATOM 3057 O O . ILE A 1 386 ? 3.564 -10.758 -13.914 1 96.94 386 ILE A O 1
ATOM 3061 N N . ARG A 1 387 ? 1.72 -9.539 -14.562 1 97.62 387 ARG A N 1
ATOM 3062 C CA . ARG A 1 387 ? 2.1 -9.586 -15.969 1 97.62 387 ARG A CA 1
ATOM 3063 C C . ARG A 1 387 ? 3.498 -9.016 -16.172 1 97.62 387 ARG A C 1
ATOM 3065 O O . ARG A 1 387 ? 4.324 -9.617 -16.859 1 97.62 387 ARG A O 1
ATOM 3072 N N . ASP A 1 388 ? 3.771 -7.863 -15.594 1 97.75 388 ASP A N 1
ATOM 3073 C CA . ASP A 1 388 ? 5.074 -7.227 -15.75 1 97.75 388 ASP A CA 1
ATOM 3074 C C . ASP A 1 388 ? 6.195 -8.148 -15.273 1 97.75 388 ASP A C 1
ATOM 3076 O O . ASP A 1 388 ? 7.238 -8.25 -15.922 1 97.75 388 ASP A O 1
ATOM 3080 N N . PHE A 1 389 ? 5.996 -8.781 -14.164 1 98 389 PHE A N 1
ATOM 3081 C CA . PHE A 1 389 ? 7.008 -9.68 -13.625 1 98 389 PHE A CA 1
ATOM 3082 C C . PHE A 1 389 ? 7.258 -10.852 -14.57 1 98 389 PHE A C 1
ATOM 3084 O O . PHE A 1 389 ? 8.406 -11.25 -14.773 1 98 389 PHE A O 1
ATOM 3091 N N . ILE A 1 390 ? 6.176 -11.367 -15.133 1 98.12 390 ILE A N 1
ATOM 3092 C CA . ILE A 1 390 ? 6.305 -12.5 -16.047 1 98.12 390 ILE A CA 1
ATOM 3093 C C . ILE A 1 390 ? 6.996 -12.047 -17.328 1 98.12 390 ILE A C 1
ATOM 3095 O O . ILE A 1 390 ? 7.891 -12.734 -17.828 1 98.12 390 ILE A O 1
ATOM 3099 N N . VAL A 1 391 ? 6.594 -10.938 -17.859 1 98.56 391 VAL A N 1
ATOM 3100 C CA . VAL A 1 391 ? 7.172 -10.398 -19.094 1 98.56 391 VAL A CA 1
ATOM 3101 C C . VAL A 1 391 ? 8.672 -10.188 -18.906 1 98.56 391 VAL A C 1
ATOM 3103 O O . VAL A 1 391 ? 9.453 -10.375 -19.844 1 98.56 391 VAL A O 1
ATOM 3106 N N . LEU A 1 392 ? 9.094 -9.852 -17.719 1 98.56 392 LEU A N 1
ATOM 3107 C CA . LEU A 1 392 ? 10.492 -9.641 -17.359 1 98.56 392 LEU A CA 1
ATOM 3108 C C . LEU A 1 392 ? 11.344 -10.844 -17.75 1 98.56 392 LEU A C 1
ATOM 3110 O O . LEU A 1 392 ? 12.484 -10.688 -18.203 1 98.56 392 LEU A O 1
ATOM 3114 N N . HIS A 1 393 ? 10.844 -12.078 -17.594 1 98.56 393 HIS A N 1
ATOM 3115 C CA . HIS A 1 393 ? 11.586 -13.297 -17.906 1 98.56 393 HIS A CA 1
ATOM 3116 C C . HIS A 1 393 ? 11.875 -13.406 -19.391 1 98.56 393 HIS A C 1
ATOM 3118 O O . HIS A 1 393 ? 12.812 -14.094 -19.797 1 98.56 393 HIS A O 1
ATOM 3124 N N . TYR A 1 394 ? 11.031 -12.758 -20.203 1 98.69 394 TYR A N 1
ATOM 3125 C CA . TYR A 1 394 ? 11.117 -12.898 -21.656 1 98.69 394 TYR A CA 1
ATOM 3126 C C . TYR A 1 394 ? 11.898 -11.742 -22.266 1 98.69 394 TYR A C 1
ATOM 3128 O O . TYR A 1 394 ? 12.898 -11.953 -22.969 1 98.69 394 TYR A O 1
ATOM 3136 N N . CYS A 1 395 ? 11.484 -10.547 -21.969 1 98.5 395 CYS A N 1
ATOM 3137 C CA . CYS A 1 395 ? 11.898 -9.375 -22.734 1 98.5 395 CYS A CA 1
ATOM 3138 C C . CYS A 1 395 ? 13.344 -9.008 -22.422 1 98.5 395 CYS A C 1
ATOM 3140 O O . CYS A 1 395 ? 13.961 -8.234 -23.156 1 98.5 395 CYS A O 1
ATOM 3142 N N . THR A 1 396 ? 13.914 -9.57 -21.375 1 98.5 396 THR A N 1
ATOM 3143 C CA . THR A 1 396 ? 15.273 -9.211 -20.984 1 98.5 396 THR A CA 1
ATOM 3144 C C . THR A 1 396 ? 16.266 -10.305 -21.391 1 98.5 396 THR A C 1
ATOM 3146 O O . THR A 1 396 ? 17.406 -10.312 -20.953 1 98.5 396 THR A O 1
ATOM 3149 N N . THR A 1 397 ? 15.875 -11.266 -22.203 1 98.75 397 THR A N 1
ATOM 3150 C CA . THR A 1 397 ? 16.703 -12.383 -22.656 1 98.75 397 THR A CA 1
ATOM 3151 C C . THR A 1 397 ? 17.859 -11.891 -23.516 1 98.75 397 THR A C 1
ATOM 3153 O O . THR A 1 397 ? 17.75 -10.852 -24.172 1 98.75 397 THR A O 1
ATOM 3156 N N . ALA A 1 398 ? 18.984 -12.617 -23.469 1 98.38 398 ALA A N 1
ATOM 3157 C CA . ALA A 1 398 ? 20.094 -12.383 -24.375 1 98.38 398 ALA A CA 1
ATOM 3158 C C . ALA A 1 398 ? 20.094 -13.391 -25.516 1 98.38 398 ALA A C 1
ATOM 3160 O O . ALA A 1 398 ? 20.984 -13.383 -26.375 1 98.38 398 ALA A O 1
ATOM 3161 N N . ARG A 1 399 ? 19.078 -14.211 -25.5 1 98.25 399 ARG A N 1
ATOM 3162 C CA . ARG A 1 399 ? 18.984 -15.234 -26.531 1 98.25 399 ARG A CA 1
ATOM 3163 C C . ARG A 1 399 ? 18.656 -14.617 -27.891 1 98.25 399 ARG A C 1
ATOM 3165 O O . ARG A 1 399 ? 17.844 -13.688 -27.969 1 98.25 399 ARG A O 1
ATOM 3172 N N . ASP A 1 400 ? 19.266 -15.055 -28.891 1 97.75 400 ASP A N 1
ATOM 3173 C CA . ASP A 1 400 ? 19 -14.641 -30.266 1 97.75 400 ASP A CA 1
ATOM 3174 C C . ASP A 1 400 ? 19.062 -15.828 -31.219 1 97.75 400 ASP A C 1
ATOM 3176 O O . ASP A 1 400 ? 19.188 -15.656 -32.438 1 97.75 400 ASP A O 1
ATOM 3180 N N . ASP A 1 401 ? 19.016 -16.969 -30.656 1 98.25 401 ASP A N 1
ATOM 3181 C CA . ASP A 1 401 ? 19.312 -18.172 -31.422 1 98.25 401 ASP A CA 1
ATOM 3182 C C . ASP A 1 401 ? 18.094 -18.641 -32.219 1 98.25 401 ASP A C 1
ATOM 3184 O O . ASP A 1 401 ? 18.219 -19.406 -33.156 1 98.25 401 ASP A O 1
ATOM 3188 N N . THR A 1 402 ? 16.859 -18.312 -31.828 1 98.56 402 THR A N 1
ATOM 3189 C CA . THR A 1 402 ? 15.656 -18.672 -32.531 1 98.56 402 THR A CA 1
ATOM 3190 C C . THR A 1 402 ? 14.812 -17.438 -32.844 1 98.56 402 THR A C 1
ATOM 3192 O O . THR A 1 402 ? 14.953 -16.406 -32.188 1 98.56 402 THR A O 1
ATOM 3195 N N . PRO A 1 403 ? 13.922 -17.562 -33.844 1 98.56 403 PRO A N 1
ATOM 3196 C CA . PRO A 1 403 ? 13.047 -16.438 -34.125 1 98.56 403 PRO A CA 1
ATOM 3197 C C . PRO A 1 403 ? 12.195 -16 -32.938 1 98.56 403 PRO A C 1
ATOM 3199 O O . PRO A 1 403 ? 11.961 -14.812 -32.719 1 98.56 403 PRO A O 1
ATOM 3202 N N . PHE A 1 404 ? 11.789 -16.906 -32.156 1 98.62 404 PHE A N 1
ATOM 3203 C CA . PHE A 1 404 ? 10.969 -16.625 -30.984 1 98.62 404 PHE A CA 1
ATOM 3204 C C . PHE A 1 404 ? 11.727 -15.758 -29.984 1 98.62 404 PHE A C 1
ATOM 3206 O O . PHE A 1 404 ? 11.203 -14.742 -29.531 1 98.62 404 PHE A O 1
ATOM 3213 N N . TRP A 1 405 ? 12.875 -16.109 -29.688 1 98.69 405 TRP A N 1
ATOM 3214 C CA . TRP A 1 405 ? 13.625 -15.398 -28.656 1 98.69 405 TRP A CA 1
ATOM 3215 C C . TRP A 1 405 ? 14.109 -14.039 -29.172 1 98.69 405 TRP A C 1
ATOM 3217 O O . TRP A 1 405 ? 14.242 -13.094 -28.406 1 98.69 405 TRP A O 1
ATOM 3227 N N . ARG A 1 406 ? 14.367 -13.938 -30.516 1 98.75 406 ARG A N 1
ATOM 3228 C CA . ARG A 1 406 ? 14.641 -12.625 -31.078 1 98.75 406 ARG A CA 1
ATOM 3229 C C . ARG A 1 406 ? 13.43 -11.703 -30.953 1 98.75 406 ARG A C 1
ATOM 3231 O O . ARG A 1 406 ? 13.578 -10.516 -30.656 1 98.75 406 ARG A O 1
ATOM 3238 N N . LYS A 1 407 ? 12.234 -12.289 -31.125 1 98.62 407 LYS A N 1
ATOM 3239 C CA . LYS A 1 407 ? 11.016 -11.508 -30.938 1 98.62 407 LYS A CA 1
ATOM 3240 C C . LYS A 1 407 ? 10.867 -11.039 -29.5 1 98.62 407 LYS A C 1
ATOM 3242 O O . LYS A 1 407 ? 10.5 -9.898 -29.234 1 98.62 407 LYS A O 1
ATOM 3247 N N . CYS A 1 408 ? 11.164 -11.914 -28.562 1 98.62 408 CYS A N 1
ATOM 3248 C CA . CYS A 1 408 ? 11.109 -11.562 -27.156 1 98.62 408 CYS A CA 1
ATOM 3249 C C . CYS A 1 408 ? 12.094 -10.445 -26.828 1 98.62 408 CYS A C 1
ATOM 3251 O O . CYS A 1 408 ? 11.734 -9.453 -26.188 1 98.62 408 CYS A O 1
ATOM 3253 N N . ARG A 1 409 ? 13.297 -10.641 -27.297 1 98.06 409 ARG A N 1
ATOM 3254 C CA . ARG A 1 409 ? 14.383 -9.695 -27.031 1 98.06 409 ARG A CA 1
ATOM 3255 C C . ARG A 1 409 ? 14.047 -8.312 -27.578 1 98.06 409 ARG A C 1
ATOM 3257 O O . ARG A 1 409 ? 14.383 -7.301 -26.953 1 98.06 409 ARG A O 1
ATOM 3264 N N . ASP A 1 410 ? 13.359 -8.242 -28.719 1 98.12 410 ASP A N 1
ATOM 3265 C CA . ASP A 1 410 ? 13.211 -6.988 -29.453 1 98.12 410 ASP A CA 1
ATOM 3266 C C . ASP A 1 410 ? 11.836 -6.367 -29.203 1 98.12 410 ASP A C 1
ATOM 3268 O O . ASP A 1 410 ? 11.523 -5.297 -29.734 1 98.12 410 ASP A O 1
ATOM 3272 N N . MET A 1 411 ? 11.047 -6.98 -28.344 1 98 411 MET A N 1
ATOM 3273 C CA . MET A 1 411 ? 9.68 -6.504 -28.141 1 98 411 MET A CA 1
ATOM 3274 C C . MET A 1 411 ? 9.672 -5.184 -27.375 1 98 411 MET A C 1
ATOM 3276 O O . MET A 1 411 ? 10.648 -4.852 -26.688 1 98 411 MET A O 1
ATOM 3280 N N . ASP A 1 412 ? 8.578 -4.477 -27.531 1 97 412 ASP A N 1
ATOM 3281 C CA . ASP A 1 412 ? 8.352 -3.324 -26.656 1 97 412 ASP A CA 1
ATOM 3282 C C . ASP A 1 412 ? 7.945 -3.762 -25.25 1 97 412 ASP A C 1
ATOM 3284 O O . ASP A 1 412 ? 7.156 -4.695 -25.094 1 97 412 ASP A O 1
ATOM 3288 N N . TRP A 1 413 ? 8.57 -3.139 -24.266 1 97.81 413 TRP A N 1
ATOM 3289 C CA . TRP A 1 413 ? 8.234 -3.432 -22.891 1 97.81 413 TRP A CA 1
ATOM 3290 C C . TRP A 1 413 ? 6.996 -2.652 -22.453 1 97.81 413 TRP A C 1
ATOM 3292 O O . TRP A 1 413 ? 6.754 -1.543 -22.938 1 97.81 413 TRP A O 1
ATOM 3302 N N . PRO A 1 414 ? 6.184 -3.199 -21.531 1 97.44 414 PRO A N 1
ATOM 3303 C CA . PRO A 1 414 ? 5.254 -2.307 -20.844 1 97.44 414 PRO A CA 1
ATOM 3304 C C . PRO A 1 414 ? 5.957 -1.152 -20.125 1 97.44 414 PRO A C 1
ATOM 3306 O O . PRO A 1 414 ? 7.023 -1.343 -19.547 1 97.44 414 PRO A O 1
ATOM 3309 N N . ASP A 1 415 ? 5.383 0.048 -20.172 1 96.75 415 ASP A N 1
ATOM 3310 C CA . ASP A 1 415 ? 6.008 1.229 -19.578 1 96.75 415 ASP A CA 1
ATOM 3311 C C . ASP A 1 415 ? 6.293 1.02 -18.094 1 96.75 415 ASP A C 1
ATOM 3313 O O . ASP A 1 415 ? 7.355 1.408 -17.594 1 96.75 415 ASP A O 1
ATOM 3317 N N . SER A 1 416 ? 5.352 0.422 -17.406 1 95.75 416 SER A N 1
ATOM 3318 C CA . SER A 1 416 ? 5.516 0.192 -15.969 1 95.75 416 SER A CA 1
ATOM 3319 C C . SER A 1 416 ? 6.711 -0.709 -15.688 1 95.75 416 SER A C 1
ATOM 3321 O O . SER A 1 416 ? 7.441 -0.495 -14.711 1 95.75 416 SER A O 1
ATOM 3323 N N . LEU A 1 417 ? 6.945 -1.693 -16.5 1 97.81 417 LEU A N 1
ATOM 3324 C CA . LEU A 1 417 ? 8.094 -2.58 -16.344 1 97.81 417 LEU A CA 1
ATOM 3325 C C . LEU A 1 417 ? 9.391 -1.847 -16.641 1 97.81 417 LEU A C 1
ATOM 3327 O O . LEU A 1 417 ? 10.383 -2.008 -15.922 1 97.81 417 LEU A O 1
ATOM 3331 N N . LYS A 1 418 ? 9.391 -1.077 -17.719 1 97.56 418 LYS A N 1
ATOM 3332 C CA . LYS A 1 418 ? 10.57 -0.293 -18.062 1 97.56 418 LYS A CA 1
ATOM 3333 C C . LYS A 1 418 ? 11 0.601 -16.906 1 97.56 418 LYS A C 1
ATOM 3335 O O . LYS A 1 418 ? 12.188 0.682 -16.594 1 97.56 418 LYS A O 1
ATOM 3340 N N . GLU A 1 419 ? 10.07 1.234 -16.297 1 96.75 419 GLU A N 1
ATOM 3341 C CA . GLU A 1 419 ? 10.344 2.129 -15.18 1 96.75 419 GLU A CA 1
ATOM 3342 C C . GLU A 1 419 ? 10.945 1.37 -14 1 96.75 419 GLU A C 1
ATOM 3344 O O . GLU A 1 419 ? 11.875 1.853 -13.359 1 96.75 419 GLU A O 1
ATOM 3349 N N . ARG A 1 420 ? 10.445 0.208 -13.727 1 96.94 420 ARG A N 1
ATOM 3350 C CA . ARG A 1 420 ? 10.945 -0.618 -12.633 1 96.94 420 ARG A CA 1
ATOM 3351 C C . ARG A 1 420 ? 12.391 -1.039 -12.883 1 96.94 420 ARG A C 1
ATOM 3353 O O . ARG A 1 420 ? 13.219 -1.004 -11.977 1 96.94 420 ARG A O 1
ATOM 3360 N N . VAL A 1 421 ? 12.625 -1.421 -14.078 1 98.19 421 VAL A N 1
ATOM 3361 C CA . VAL A 1 421 ? 13.945 -1.938 -14.414 1 98.19 421 VAL A CA 1
ATOM 3362 C C . VAL A 1 421 ? 14.969 -0.802 -14.406 1 98.19 421 VAL A C 1
ATOM 3364 O O . VAL A 1 421 ? 16.078 -0.967 -13.914 1 98.19 421 VAL A O 1
ATOM 3367 N N . GLU A 1 422 ? 14.578 0.347 -14.922 1 97.75 422 GLU A N 1
ATOM 3368 C CA . GLU A 1 422 ? 15.484 1.491 -14.93 1 97.75 422 GLU A CA 1
ATOM 3369 C C . GLU A 1 422 ? 15.805 1.956 -13.508 1 97.75 422 GLU A C 1
ATOM 3371 O O . GLU A 1 422 ? 16.938 2.324 -13.211 1 97.75 422 GLU A O 1
ATOM 3376 N N . LEU A 1 423 ? 14.805 1.965 -12.641 1 98.06 423 LEU A N 1
ATOM 3377 C CA . LEU A 1 423 ? 15.039 2.295 -11.242 1 98.06 423 LEU A CA 1
ATOM 3378 C C . LEU A 1 423 ? 16.031 1.329 -10.609 1 98.06 423 LEU A C 1
ATOM 3380 O O . LEU A 1 423 ? 16.984 1.755 -9.953 1 98.06 423 LEU A O 1
ATOM 3384 N N . PHE A 1 424 ? 15.867 0.083 -10.883 1 98.19 424 PHE A N 1
ATOM 3385 C CA . PHE A 1 424 ? 16.75 -0.938 -10.344 1 98.19 424 PHE A CA 1
ATOM 3386 C C . PHE A 1 424 ? 18.172 -0.771 -10.883 1 98.19 424 PHE A C 1
ATOM 3388 O O . PHE A 1 424 ? 19.141 -0.899 -10.141 1 98.19 424 PHE A O 1
ATOM 3395 N N . ARG A 1 425 ? 18.297 -0.505 -12.172 1 97.94 425 ARG A N 1
ATOM 3396 C CA . ARG A 1 425 ? 19.594 -0.351 -12.828 1 97.94 425 ARG A CA 1
ATOM 3397 C C . ARG A 1 425 ? 20.391 0.795 -12.211 1 97.94 425 ARG A C 1
ATOM 3399 O O . ARG A 1 425 ? 21.625 0.779 -12.219 1 97.94 425 ARG A O 1
ATOM 3406 N N . SER A 1 426 ? 19.672 1.729 -11.68 1 97.19 426 SER A N 1
ATOM 3407 C CA . SER A 1 426 ? 20.344 2.889 -11.094 1 97.19 426 SER A CA 1
ATOM 3408 C C . SER A 1 426 ? 21.203 2.488 -9.906 1 97.19 426 SER A C 1
ATOM 3410 O O . SER A 1 426 ? 22.438 2.609 -9.961 1 97.19 426 SER A O 1
ATOM 3412 N N . ASN A 1 427 ? 20.609 1.904 -8.875 1 97 427 ASN A N 1
ATOM 3413 C CA . ASN A 1 427 ? 21.406 1.561 -7.703 1 97 427 ASN A CA 1
ATOM 3414 C C . ASN A 1 427 ? 20.797 0.385 -6.941 1 97 427 ASN A C 1
ATOM 3416 O O . ASN A 1 427 ? 21.031 0.236 -5.738 1 97 427 ASN A O 1
ATOM 3420 N N . GLY A 1 428 ? 19.938 -0.371 -7.574 1 97.44 428 GLY A N 1
ATOM 3421 C CA . GLY A 1 428 ? 19.359 -1.559 -6.961 1 97.44 428 GLY A CA 1
ATOM 3422 C C . GLY A 1 428 ? 18.078 -1.277 -6.207 1 97.44 428 GLY A C 1
ATOM 3423 O O . GLY A 1 428 ? 17.516 -2.174 -5.574 1 97.44 428 GLY A O 1
ATOM 3424 N N . THR A 1 429 ? 17.578 -0.06 -6.27 1 96.88 429 THR A N 1
ATOM 3425 C CA . THR A 1 429 ? 16.328 0.305 -5.621 1 96.88 429 THR A CA 1
ATOM 3426 C C . THR A 1 429 ? 15.141 -0.317 -6.348 1 96.88 429 THR A C 1
ATOM 3428 O O . THR A 1 429 ? 15.102 -0.333 -7.582 1 96.88 429 THR A O 1
ATOM 3431 N N . LEU A 1 430 ? 14.242 -0.834 -5.562 1 96 430 LEU A N 1
ATOM 3432 C CA . LEU A 1 430 ? 13.047 -1.456 -6.129 1 96 430 LEU A CA 1
ATOM 3433 C C . LEU A 1 430 ? 11.797 -0.647 -5.789 1 96 430 LEU A C 1
ATOM 3435 O O . LEU A 1 430 ? 11.688 -0.096 -4.691 1 96 430 LEU A O 1
ATOM 3439 N N . ARG A 1 431 ? 10.922 -0.618 -6.738 1 92.88 431 ARG A N 1
ATOM 3440 C CA . ARG A 1 431 ? 9.625 0.017 -6.531 1 92.88 431 ARG A CA 1
ATOM 3441 C C . ARG A 1 431 ? 8.758 -0.8 -5.574 1 92.88 431 ARG A C 1
ATOM 3443 O O . ARG A 1 431 ? 8.758 -2.031 -5.633 1 92.88 431 ARG A O 1
ATOM 3450 N N . GLU A 1 432 ? 8.031 -0.09 -4.797 1 83.12 432 GLU A N 1
ATOM 3451 C CA . GLU A 1 432 ? 7.055 -0.781 -3.961 1 83.12 432 GLU A CA 1
ATOM 3452 C C . GLU A 1 432 ? 5.914 -1.354 -4.801 1 83.12 432 GLU A C 1
ATOM 3454 O O . GLU A 1 432 ? 5.434 -0.703 -5.73 1 83.12 432 GLU A O 1
ATOM 3459 N N . GLY A 1 433 ? 5.574 -2.506 -4.523 1 77.31 433 GLY A N 1
ATOM 3460 C CA . GLY A 1 433 ? 4.516 -3.15 -5.281 1 77.31 433 GLY A CA 1
ATOM 3461 C C . GLY A 1 433 ? 3.152 -3.031 -4.625 1 77.31 433 GLY A C 1
ATOM 3462 O O . GLY A 1 433 ? 3.055 -2.705 -3.441 1 77.31 433 GLY A O 1
ATOM 3463 N N . LEU A 1 434 ? 2.109 -3.248 -5.445 1 75.56 434 LEU A N 1
ATOM 3464 C CA . LEU A 1 434 ? 0.729 -3.309 -4.977 1 75.56 434 LEU A CA 1
ATOM 3465 C C . LEU A 1 434 ? 0.37 -4.719 -4.52 1 75.56 434 LEU A C 1
ATOM 3467 O O . LEU A 1 434 ? -0.265 -4.898 -3.479 1 75.56 434 LEU A O 1
ATOM 3471 N N . ASP A 1 435 ? 0.827 -5.605 -5.41 1 78.94 435 ASP A N 1
ATOM 3472 C CA . ASP A 1 435 ? 0.543 -7.004 -5.094 1 78.94 435 ASP A CA 1
ATOM 3473 C C . ASP A 1 435 ? 1.518 -7.539 -4.047 1 78.94 435 ASP A C 1
ATOM 3475 O O . ASP A 1 435 ? 2.68 -7.129 -4.008 1 78.94 435 ASP A O 1
ATOM 3479 N N . GLU A 1 436 ? 1.094 -8.484 -3.283 1 74.75 436 GLU A N 1
ATOM 3480 C CA . GLU A 1 436 ? 1.88 -9.016 -2.176 1 74.75 436 GLU A CA 1
ATOM 3481 C C . GLU A 1 436 ? 2.734 -10.203 -2.625 1 74.75 436 GLU A C 1
ATOM 3483 O O . GLU A 1 436 ? 3.508 -10.75 -1.839 1 74.75 436 GLU A O 1
ATOM 3488 N N . LEU A 1 437 ? 2.598 -10.461 -3.869 1 88.81 437 LEU A N 1
ATOM 3489 C CA . LEU A 1 437 ? 3.191 -11.711 -4.32 1 88.81 437 LEU A CA 1
ATOM 3490 C C . LEU A 1 437 ? 4.688 -11.547 -4.578 1 88.81 437 LEU A C 1
ATOM 3492 O O . LEU A 1 437 ? 5.512 -12.125 -3.869 1 88.81 437 LEU A O 1
ATOM 3496 N N . PHE A 1 438 ? 5 -10.727 -5.52 1 93.56 438 PHE A N 1
ATOM 3497 C CA . PHE A 1 438 ? 6.398 -10.555 -5.891 1 93.56 438 PHE A CA 1
ATOM 3498 C C . PHE A 1 438 ? 7.004 -9.359 -5.168 1 93.56 438 PHE A C 1
ATOM 3500 O O . PHE A 1 438 ? 6.805 -8.211 -5.574 1 93.56 438 PHE A O 1
ATOM 3507 N N . ARG A 1 439 ? 7.766 -9.711 -4.156 1 92.62 439 ARG A N 1
ATOM 3508 C CA . ARG A 1 439 ? 8.43 -8.68 -3.373 1 92.62 439 ARG A CA 1
ATOM 3509 C C . ARG A 1 439 ? 9.891 -8.539 -3.783 1 92.62 439 ARG A C 1
ATOM 3511 O O . ARG A 1 439 ? 10.273 -8.938 -4.887 1 92.62 439 ARG A O 1
ATOM 3518 N N . SER A 1 440 ? 10.648 -7.93 -3 1 95.19 440 SER A N 1
ATOM 3519 C CA . SER A 1 440 ? 12 -7.523 -3.373 1 95.19 440 SER A CA 1
ATOM 3520 C C . SER A 1 440 ? 12.844 -8.719 -3.797 1 95.19 440 SER A C 1
ATOM 3522 O O . SER A 1 440 ? 13.539 -8.672 -4.812 1 95.19 440 SER A O 1
ATOM 3524 N N . VAL A 1 441 ? 12.711 -9.828 -3.117 1 96.56 441 VAL A N 1
ATOM 3525 C CA . VAL A 1 441 ? 13.516 -11.008 -3.396 1 96.56 441 VAL A CA 1
ATOM 3526 C C . VAL A 1 441 ? 13.188 -11.539 -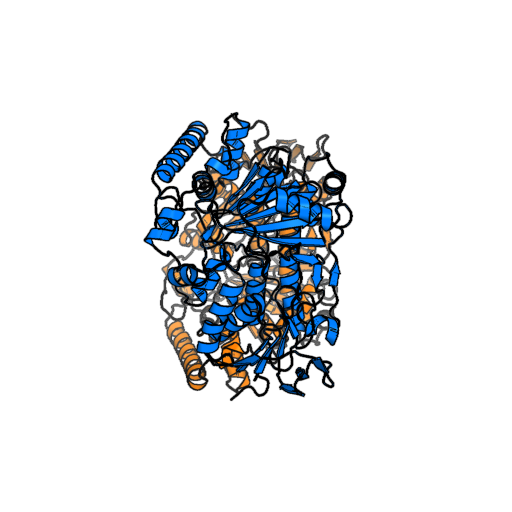4.789 1 96.56 441 VAL A C 1
ATOM 3528 O O . VAL A 1 441 ? 14.086 -11.938 -5.539 1 96.56 441 VAL A O 1
ATOM 3531 N N . SER A 1 442 ? 11.898 -11.555 -5.094 1 97.44 442 SER A N 1
ATOM 3532 C CA . SER A 1 442 ? 11.484 -12.016 -6.414 1 97.44 442 SER A CA 1
ATOM 3533 C C . SER A 1 442 ? 12.094 -11.148 -7.516 1 97.44 442 SER A C 1
ATOM 3535 O O . SER A 1 442 ? 12.688 -11.672 -8.461 1 97.44 442 SER A O 1
ATOM 3537 N N . TRP A 1 443 ? 12.023 -9.883 -7.344 1 97.5 443 TRP A N 1
ATOM 3538 C CA . TRP A 1 443 ? 12.461 -8.953 -8.383 1 97.5 443 TRP A CA 1
ATOM 3539 C C . TRP A 1 443 ? 13.977 -9.023 -8.555 1 97.5 443 TRP A C 1
ATOM 3541 O O . TRP A 1 443 ? 14.469 -9.242 -9.672 1 97.5 443 TRP A O 1
ATOM 3551 N N . PHE A 1 444 ? 14.758 -8.898 -7.438 1 97.44 444 PHE A N 1
ATOM 3552 C CA . PHE A 1 444 ? 16.203 -8.82 -7.68 1 97.44 444 PHE A CA 1
ATOM 3553 C C . PHE A 1 444 ? 16.75 -10.195 -8.047 1 97.44 444 PHE A C 1
ATOM 3555 O O . PHE A 1 444 ? 17.812 -10.289 -8.672 1 97.44 444 PHE A O 1
ATOM 3562 N N . SER A 1 445 ? 16.031 -11.328 -7.707 1 98.12 445 SER A N 1
ATOM 3563 C CA . SER A 1 445 ? 16.484 -12.648 -8.133 1 98.12 445 SER A CA 1
ATOM 3564 C C . SER A 1 445 ? 16.344 -12.812 -9.648 1 98.12 445 SER A C 1
ATOM 3566 O O . SER A 1 445 ? 17.25 -13.305 -10.312 1 98.12 445 SER A O 1
ATOM 3568 N N . VAL A 1 446 ? 15.195 -12.383 -10.188 1 98.38 446 VAL A N 1
ATOM 3569 C CA . VAL A 1 446 ? 14.953 -12.547 -11.617 1 98.38 446 VAL A CA 1
ATOM 3570 C C . VAL A 1 446 ? 15.766 -11.516 -12.406 1 98.38 446 VAL A C 1
ATOM 3572 O O . VAL A 1 446 ? 16.359 -11.844 -13.438 1 98.38 446 VAL A O 1
ATOM 3575 N N . LEU A 1 447 ? 15.852 -10.289 -11.875 1 98.5 447 LEU A N 1
ATOM 3576 C CA . LEU A 1 447 ? 16.656 -9.273 -12.539 1 98.5 447 LEU A CA 1
ATOM 3577 C C . LEU A 1 447 ? 18.125 -9.711 -12.641 1 98.5 447 LEU A C 1
ATOM 3579 O O . LEU A 1 447 ? 18.703 -9.688 -13.719 1 98.5 447 LEU A O 1
ATOM 3583 N N . GLU A 1 448 ? 18.656 -10.219 -11.539 1 97.56 448 GLU A N 1
ATOM 3584 C CA . GLU A 1 448 ? 20.031 -10.727 -11.539 1 97.56 448 GLU A CA 1
ATOM 3585 C C . GLU A 1 448 ? 20.172 -11.945 -12.453 1 97.56 448 GLU A C 1
ATOM 3587 O O . GLU A 1 448 ? 21.141 -12.055 -13.203 1 97.56 448 GLU A O 1
ATOM 3592 N N . GLY A 1 449 ? 19.188 -12.82 -12.328 1 98 449 GLY A N 1
ATOM 3593 C CA . GLY A 1 449 ? 19.203 -14.023 -13.148 1 98 449 GLY A CA 1
ATOM 3594 C C . GLY A 1 449 ? 19.156 -13.734 -14.641 1 98 449 GLY A C 1
ATOM 3595 O O . GLY A 1 449 ? 19.688 -14.5 -15.445 1 98 449 GLY A O 1
ATOM 3596 N N . MET A 1 450 ? 18.562 -12.594 -14.992 1 98.44 450 MET A N 1
ATOM 3597 C CA . MET A 1 450 ? 18.406 -12.227 -16.391 1 98.44 450 MET A CA 1
ATOM 3598 C C . MET A 1 450 ? 19.469 -11.211 -16.812 1 98.44 450 MET A C 1
ATOM 3600 O O . MET A 1 450 ? 19.328 -10.555 -17.859 1 98.44 450 MET A O 1
ATOM 3604 N N . GLY A 1 451 ? 20.422 -11.023 -16 1 97 451 GLY A N 1
ATOM 3605 C CA . GLY A 1 451 ? 21.609 -10.289 -16.391 1 97 451 GLY A CA 1
ATOM 3606 C C . GLY A 1 451 ? 21.5 -8.797 -16.156 1 97 451 GLY A C 1
ATOM 3607 O O . GLY A 1 451 ? 22.266 -8.008 -16.703 1 97 451 GLY A O 1
ATOM 3608 N N . ILE A 1 452 ? 20.547 -8.398 -15.375 1 97.81 452 ILE A N 1
ATOM 3609 C CA . ILE A 1 452 ? 20.375 -6.977 -15.078 1 97.81 452 ILE A CA 1
ATOM 3610 C C . ILE A 1 452 ? 20.922 -6.664 -13.688 1 97.81 452 ILE A C 1
ATOM 3612 O O . ILE A 1 452 ? 20.375 -7.133 -12.688 1 97.81 452 ILE A O 1
ATOM 3616 N N . ARG A 1 453 ? 21.922 -5.922 -13.586 1 96 453 ARG A N 1
ATOM 3617 C CA . ARG A 1 453 ? 22.531 -5.504 -12.328 1 96 453 ARG A CA 1
ATOM 3618 C C . ARG A 1 453 ? 22.594 -3.984 -12.219 1 96 453 ARG A C 1
ATOM 3620 O O . ARG A 1 453 ? 22.781 -3.293 -13.219 1 96 453 ARG A O 1
ATOM 3627 N N . PRO A 1 454 ? 22.5 -3.541 -11.07 1 97.19 454 PRO A N 1
ATOM 3628 C CA . PRO A 1 454 ? 22.594 -2.09 -10.891 1 97.19 454 PRO A CA 1
ATOM 3629 C C . PRO A 1 454 ? 24 -1.553 -11.148 1 97.19 454 PRO A C 1
ATOM 3631 O O . PRO A 1 454 ? 24.984 -2.26 -10.922 1 97.19 454 PRO A O 1
ATOM 3634 N N . ARG A 1 455 ? 24.047 -0.358 -11.562 1 95.62 455 ARG A N 1
ATOM 3635 C CA . ARG A 1 455 ? 25.297 0.307 -11.859 1 95.62 455 ARG A CA 1
ATOM 3636 C C . ARG A 1 455 ? 26.094 0.575 -10.586 1 95.62 455 ARG A C 1
ATOM 3638 O O . ARG A 1 455 ? 27.328 0.637 -10.609 1 95.62 455 ARG A O 1
ATOM 3645 N N . THR A 1 456 ? 25.422 0.772 -9.547 1 96.12 456 THR A N 1
ATOM 3646 C CA . THR A 1 456 ? 25.984 1.034 -8.234 1 96.12 456 THR A CA 1
ATOM 3647 C C . THR A 1 456 ? 25.094 0.459 -7.133 1 96.12 456 THR A C 1
ATOM 3649 O O . THR A 1 456 ? 24.406 -0.534 -7.348 1 96.12 456 THR A O 1
ATOM 3652 N N . TYR A 1 457 ? 25.297 0.856 -5.887 1 96.62 457 TYR A N 1
ATOM 3653 C CA . TYR A 1 457 ? 24.516 0.44 -4.73 1 96.62 457 TYR A CA 1
ATOM 3654 C C . TYR A 1 457 ? 24 1.648 -3.961 1 96.62 457 TYR A C 1
ATOM 3656 O O . TYR A 1 457 ? 24.375 2.787 -4.254 1 96.62 457 TYR A O 1
ATOM 3664 N N . HIS A 1 458 ? 23.094 1.443 -3.109 1 96.12 458 HIS A N 1
ATOM 3665 C CA . HIS A 1 458 ? 22.516 2.508 -2.295 1 96.12 458 HIS A CA 1
ATOM 3666 C C . HIS A 1 458 ? 23.562 3.113 -1.36 1 96.12 458 HIS A C 1
ATOM 3668 O O . HIS A 1 458 ? 24.234 2.389 -0.617 1 96.12 458 HIS A O 1
ATOM 3674 N N . PRO A 1 459 ? 23.625 4.371 -1.248 1 93.75 459 PRO A N 1
ATOM 3675 C CA . PRO A 1 459 ? 24.719 5.027 -0.535 1 93.75 459 PRO A CA 1
ATOM 3676 C C . PRO A 1 459 ? 24.734 4.707 0.959 1 93.75 459 PRO A C 1
ATOM 3678 O O . PRO A 1 459 ? 25.781 4.777 1.604 1 93.75 459 PRO A O 1
ATOM 3681 N N . LEU A 1 460 ? 23.656 4.344 1.546 1 91.69 460 LEU A N 1
ATOM 3682 C CA . LEU A 1 460 ? 23.578 4.047 2.971 1 91.69 460 LEU A CA 1
ATOM 3683 C C . LEU A 1 460 ? 24.5 2.9 3.346 1 91.69 460 LEU A C 1
ATOM 3685 O O . LEU A 1 460 ? 24.906 2.779 4.504 1 91.69 460 LEU A O 1
ATOM 3689 N N . VAL A 1 461 ? 24.859 2.074 2.367 1 93.81 461 VAL A N 1
ATOM 3690 C CA . VAL A 1 461 ? 25.703 0.906 2.602 1 93.81 461 VAL A CA 1
ATOM 3691 C C . VAL A 1 461 ? 27.109 1.353 2.988 1 93.81 461 VAL A C 1
ATOM 3693 O O . VAL A 1 461 ? 27.844 0.603 3.629 1 93.81 461 VAL A O 1
ATOM 3696 N N . ASP A 1 462 ? 27.453 2.561 2.686 1 91.75 462 ASP A N 1
ATOM 3697 C CA . ASP A 1 462 ? 28.812 3.059 2.906 1 91.75 462 ASP A CA 1
ATOM 3698 C C . ASP A 1 462 ? 29.078 3.299 4.391 1 91.75 462 ASP A C 1
ATOM 3700 O O . ASP A 1 462 ? 30.219 3.488 4.805 1 91.75 462 ASP A O 1
ATOM 3704 N N . ARG A 1 463 ? 28.031 3.238 5.184 1 88.19 463 ARG A N 1
ATOM 3705 C CA . ARG A 1 463 ? 28.188 3.375 6.625 1 88.19 463 ARG A CA 1
ATOM 3706 C C . ARG A 1 463 ? 28.766 2.104 7.234 1 88.19 463 ARG A C 1
ATOM 3708 O O . ARG A 1 463 ? 29.266 2.119 8.367 1 88.19 463 ARG A O 1
ATOM 3715 N N . ILE A 1 464 ? 28.688 1.001 6.512 1 91.56 464 ILE A N 1
ATOM 3716 C CA . ILE A 1 464 ? 29.078 -0.309 7.023 1 91.56 464 ILE A CA 1
ATOM 3717 C C . ILE A 1 464 ? 30.562 -0.541 6.773 1 91.56 464 ILE A C 1
ATOM 3719 O O . ILE A 1 464 ? 31.078 -0.249 5.688 1 91.56 464 ILE A O 1
ATOM 3723 N N . ASP A 1 465 ? 31.266 -1.026 7.801 1 92.25 465 ASP A N 1
ATOM 3724 C CA . ASP A 1 465 ? 32.656 -1.386 7.656 1 92.25 465 ASP A CA 1
ATOM 3725 C C . ASP A 1 465 ? 32.844 -2.498 6.625 1 92.25 465 ASP A C 1
ATOM 3727 O O . ASP A 1 465 ? 32.25 -3.572 6.754 1 92.25 465 ASP A O 1
ATOM 3731 N N . GLU A 1 466 ? 33.75 -2.291 5.664 1 93.12 466 GLU A N 1
ATOM 3732 C CA . GLU A 1 466 ? 33.844 -3.195 4.523 1 93.12 466 GLU A CA 1
ATOM 3733 C C . GLU A 1 466 ? 34.438 -4.547 4.949 1 93.12 466 GLU A C 1
ATOM 3735 O O . GLU A 1 466 ? 33.938 -5.594 4.523 1 93.12 466 GLU A O 1
ATOM 3740 N N . ALA A 1 467 ? 35.438 -4.461 5.742 1 93.94 467 ALA A N 1
ATOM 3741 C CA . ALA A 1 467 ? 36.094 -5.711 6.156 1 93.94 467 ALA A CA 1
ATOM 3742 C C . ALA A 1 467 ? 35.125 -6.598 6.918 1 93.94 467 ALA A C 1
ATOM 3744 O O . ALA A 1 467 ? 35.062 -7.809 6.688 1 93.94 467 ALA A O 1
ATOM 3745 N N . MET A 1 468 ? 34.406 -5.957 7.738 1 94.88 468 MET A N 1
ATOM 3746 C CA . MET A 1 468 ? 33.406 -6.676 8.516 1 94.88 468 MET A CA 1
ATOM 3747 C C . MET A 1 468 ? 32.312 -7.238 7.605 1 94.88 468 MET A C 1
ATOM 3749 O O . MET A 1 468 ? 31.875 -8.375 7.777 1 94.88 468 MET A O 1
ATOM 3753 N N . LEU A 1 469 ? 31.891 -6.441 6.668 1 95.56 469 LEU A N 1
ATOM 3754 C CA . LEU A 1 469 ? 30.844 -6.84 5.746 1 95.56 469 LEU A CA 1
ATOM 3755 C C . LEU A 1 469 ? 31.25 -8.062 4.934 1 95.56 469 LEU A C 1
ATOM 3757 O O . LEU A 1 469 ? 30.516 -9.047 4.867 1 95.56 469 LEU A O 1
ATOM 3761 N N . TYR A 1 470 ? 32.469 -8.07 4.383 1 95.88 470 TYR A N 1
ATOM 3762 C CA . TYR A 1 470 ? 32.906 -9.133 3.496 1 95.88 470 TYR A CA 1
ATOM 3763 C C . TYR A 1 470 ? 33.188 -10.414 4.273 1 95.88 470 TYR A C 1
ATOM 3765 O O . TYR A 1 470 ? 32.844 -11.508 3.816 1 95.88 470 TYR A O 1
ATOM 3773 N N . ALA A 1 471 ? 33.719 -10.227 5.469 1 96 471 ALA A N 1
ATOM 3774 C CA . ALA A 1 471 ? 33.938 -11.391 6.324 1 96 471 ALA A CA 1
ATOM 3775 C C . ALA A 1 471 ? 32.594 -12.016 6.754 1 96 471 ALA A C 1
ATOM 3777 O O . ALA A 1 471 ? 32.469 -13.242 6.828 1 96 471 ALA A O 1
ATOM 3778 N N . GLY A 1 472 ? 31.703 -11.125 7.023 1 96.62 472 GLY A N 1
ATOM 3779 C CA . GLY A 1 472 ? 30.375 -11.586 7.395 1 96.62 472 GLY A CA 1
ATOM 3780 C C . GLY A 1 472 ? 29.688 -12.367 6.293 1 96.62 472 GLY A C 1
ATOM 3781 O O . GLY A 1 472 ? 29.031 -13.383 6.551 1 96.62 472 GLY A O 1
ATOM 3782 N N . LEU A 1 473 ? 29.812 -11.922 5.102 1 96.94 473 LEU A N 1
ATOM 3783 C CA . LEU A 1 473 ? 29.219 -12.602 3.953 1 96.94 473 LEU A CA 1
ATOM 3784 C C . LEU A 1 473 ? 29.859 -13.977 3.75 1 96.94 473 LEU A C 1
ATOM 3786 O O . LEU A 1 473 ? 29.141 -14.961 3.514 1 96.94 473 LEU A O 1
ATOM 3790 N N . ASP A 1 474 ? 31.141 -14.023 3.879 1 96.25 474 ASP A N 1
ATOM 3791 C CA . ASP A 1 474 ? 31.844 -15.289 3.732 1 96.25 474 ASP A CA 1
ATOM 3792 C C . ASP A 1 474 ? 31.391 -16.297 4.781 1 96.25 474 ASP A C 1
ATOM 3794 O O . ASP A 1 474 ? 31.094 -17.453 4.457 1 96.25 474 ASP A O 1
ATOM 3798 N N . LYS A 1 475 ? 31.312 -15.812 5.949 1 96.94 475 LYS A N 1
ATOM 3799 C CA . LYS A 1 475 ? 30.906 -16.672 7.059 1 96.94 475 LYS A CA 1
ATOM 3800 C C . LYS A 1 475 ? 29.469 -17.156 6.887 1 96.94 475 LYS A C 1
ATOM 3802 O O . LYS A 1 475 ? 29.172 -18.328 7.121 1 96.94 475 LYS A O 1
ATOM 3807 N N . ALA A 1 476 ? 28.594 -16.234 6.531 1 97 476 ALA A N 1
ATOM 3808 C CA . ALA A 1 476 ? 27.188 -16.562 6.352 1 97 476 ALA A CA 1
ATOM 3809 C C . ALA A 1 476 ? 27.016 -17.625 5.273 1 97 476 ALA A C 1
ATOM 3811 O O . ALA A 1 476 ? 26.219 -18.562 5.434 1 97 476 ALA A O 1
ATOM 3812 N N . ARG A 1 477 ? 27.703 -17.453 4.199 1 97.06 477 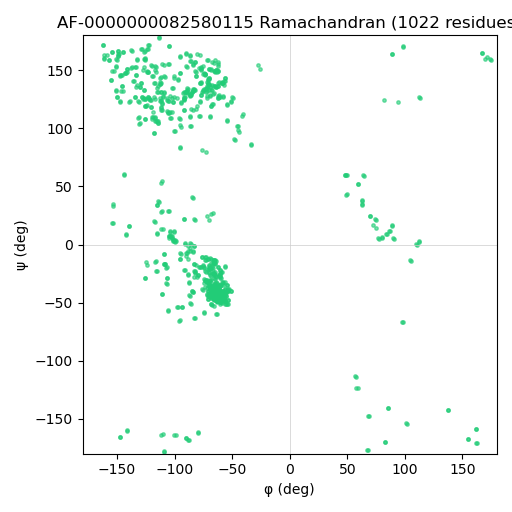ARG A N 1
ATOM 3813 C CA . ARG A 1 477 ? 27.641 -18.391 3.084 1 97.06 477 ARG A CA 1
ATOM 3814 C C . ARG A 1 477 ? 28.094 -19.781 3.514 1 97.06 477 ARG A C 1
ATOM 3816 O O . ARG A 1 477 ? 27.422 -20.781 3.217 1 97.06 477 ARG A O 1
ATOM 3823 N N . GLU A 1 478 ? 29.141 -19.844 4.25 1 97.19 478 GLU A N 1
ATOM 3824 C CA . GLU A 1 478 ? 29.688 -21.109 4.707 1 97.19 478 GLU A CA 1
ATOM 3825 C C . GLU A 1 478 ? 28.766 -21.781 5.723 1 97.19 478 GLU A C 1
ATOM 3827 O O . GLU A 1 478 ? 28.578 -23 5.688 1 97.19 478 GLU A O 1
ATOM 3832 N N . GLN A 1 479 ? 28.266 -20.969 6.562 1 97.81 479 GLN A N 1
ATOM 3833 C CA . GLN A 1 479 ? 27.375 -21.5 7.594 1 97.81 479 GLN A CA 1
ATOM 3834 C C . GLN A 1 479 ? 26.109 -22.078 6.98 1 97.81 479 GLN A C 1
ATOM 3836 O O . GLN A 1 479 ? 25.656 -23.156 7.395 1 97.81 479 GLN A O 1
ATOM 3841 N N . LEU A 1 480 ? 25.562 -21.375 6.066 1 98.25 480 LEU A N 1
ATOM 3842 C CA . LEU A 1 480 ? 24.344 -21.859 5.406 1 98.25 480 LEU A CA 1
ATOM 3843 C C . LEU A 1 480 ? 24.594 -23.172 4.672 1 98.25 480 LEU A C 1
ATOM 3845 O O . LEU A 1 480 ? 23.859 -24.141 4.848 1 98.25 480 LEU A O 1
ATOM 3849 N N . ALA A 1 481 ? 25.688 -23.25 3.891 1 98.06 481 ALA A N 1
ATOM 3850 C CA . ALA A 1 481 ? 26.031 -24.453 3.15 1 98.06 481 ALA A CA 1
ATOM 3851 C C . ALA A 1 481 ? 26.281 -25.625 4.098 1 98.06 481 ALA A C 1
ATOM 3853 O O . ALA A 1 481 ? 25.828 -26.75 3.838 1 98.06 481 ALA A O 1
ATOM 3854 N N . GLY A 1 482 ? 27 -25.312 5.164 1 98.19 482 GLY A N 1
ATOM 3855 C CA . GLY A 1 482 ? 27.297 -26.344 6.148 1 98.19 482 GLY A CA 1
ATOM 3856 C C . GLY A 1 482 ? 26.047 -26.906 6.812 1 98.19 482 GLY A C 1
ATOM 3857 O O . GLY A 1 482 ? 25.938 -28.125 6.992 1 98.19 482 GLY A O 1
ATOM 3858 N N . PHE A 1 483 ? 25.172 -26.047 7.164 1 98.19 483 PHE A N 1
ATOM 3859 C CA . PHE A 1 483 ? 23.938 -26.484 7.824 1 98.19 483 PHE A CA 1
ATOM 3860 C C . PHE A 1 483 ? 23.078 -27.312 6.883 1 98.19 483 PHE A C 1
ATOM 3862 O O . PHE A 1 483 ? 22.547 -28.344 7.277 1 98.19 483 PHE A O 1
ATOM 3869 N N . VAL A 1 484 ? 22.938 -26.906 5.66 1 98.44 484 VAL A N 1
ATOM 3870 C CA . VAL A 1 484 ? 22.078 -27.547 4.684 1 98.44 484 VAL A CA 1
ATOM 3871 C C . VAL A 1 484 ? 22.562 -28.969 4.406 1 98.44 484 VAL A C 1
ATOM 3873 O O . VAL A 1 484 ? 21.766 -29.875 4.203 1 98.44 484 VAL A O 1
ATOM 3876 N N . ARG A 1 485 ? 23.859 -29.172 4.461 1 97.5 485 ARG A N 1
ATOM 3877 C CA . ARG A 1 485 ? 24.438 -30.469 4.191 1 97.5 485 ARG A CA 1
ATOM 3878 C C . ARG A 1 485 ? 23.953 -31.516 5.203 1 97.5 485 ARG A C 1
ATOM 3880 O O . ARG A 1 485 ? 23.953 -32.719 4.918 1 97.5 485 ARG A O 1
ATOM 3887 N N . GLN A 1 486 ? 23.484 -31 6.289 1 97.12 486 GLN A N 1
ATOM 3888 C CA . GLN A 1 486 ? 23.078 -31.906 7.367 1 97.12 486 GLN A CA 1
ATOM 3889 C C . GLN A 1 486 ? 21.594 -32.219 7.312 1 97.12 486 GLN A C 1
ATOM 3891 O O . GLN A 1 486 ? 21.094 -33.062 8.055 1 97.12 486 GLN A O 1
ATOM 3896 N N . LEU A 1 487 ? 20.891 -31.562 6.496 1 97.81 487 LEU A N 1
ATOM 3897 C CA . LEU A 1 487 ? 19.438 -31.734 6.406 1 97.81 487 LEU A CA 1
ATOM 3898 C C . LEU A 1 487 ? 19.109 -33.031 5.688 1 97.81 487 LEU A C 1
ATOM 3900 O O . LEU A 1 487 ? 19.891 -33.531 4.891 1 97.81 487 LEU A O 1
ATOM 3904 N N . PRO A 1 488 ? 17.953 -33.594 5.98 1 97.56 488 PRO A N 1
ATOM 3905 C CA . PRO A 1 488 ? 17.516 -34.719 5.18 1 97.56 488 PRO A CA 1
ATOM 3906 C C . PRO A 1 488 ? 17.188 -34.344 3.736 1 97.56 488 PRO A C 1
ATOM 3908 O O . PRO A 1 488 ? 16.953 -33.156 3.443 1 97.56 488 PRO A O 1
ATOM 3911 N N . THR A 1 489 ? 17.25 -35.312 2.855 1 97.69 489 THR A N 1
ATOM 3912 C CA . THR A 1 489 ? 16.703 -35.125 1.523 1 97.69 489 THR A CA 1
ATOM 3913 C C . THR A 1 489 ? 15.188 -34.875 1.594 1 97.69 489 THR A C 1
ATOM 3915 O O . THR A 1 489 ? 14.547 -35.25 2.586 1 97.69 489 THR A O 1
ATOM 3918 N N . GLN A 1 490 ? 14.633 -34.25 0.582 1 97.94 490 GLN A N 1
ATOM 3919 C CA . GLN A 1 490 ? 13.188 -34.094 0.566 1 97.94 490 GLN A CA 1
ATOM 3920 C C . GLN A 1 490 ? 12.477 -35.438 0.71 1 97.94 490 GLN A C 1
ATOM 3922 O O . GLN A 1 490 ? 11.492 -35.562 1.447 1 97.94 490 GLN A O 1
ATOM 3927 N N . GLN A 1 491 ? 13.023 -36.5 0.016 1 97.75 491 GLN A N 1
ATOM 3928 C CA . GLN A 1 491 ? 12.406 -37.812 0.079 1 97.75 491 GLN A CA 1
ATOM 3929 C C . GLN A 1 491 ? 12.414 -38.344 1.505 1 97.75 491 GLN A C 1
ATOM 3931 O O . GLN A 1 491 ? 11.414 -38.906 1.969 1 97.75 491 GLN A O 1
ATOM 3936 N N . GLN A 1 492 ? 13.547 -38.219 2.127 1 98 492 GLN A N 1
ATOM 3937 C CA . GLN A 1 492 ? 13.641 -38.656 3.512 1 98 492 GLN A CA 1
ATOM 3938 C C . GLN A 1 492 ? 12.633 -37.938 4.398 1 98 492 GLN A C 1
ATOM 3940 O O . GLN A 1 492 ? 12.008 -38.562 5.266 1 98 492 GLN A O 1
ATOM 3945 N N . PHE A 1 493 ? 12.523 -36.656 4.215 1 97.94 493 PHE A N 1
ATOM 3946 C CA . PHE A 1 493 ? 11.57 -35.875 4.992 1 97.94 493 PHE A CA 1
ATOM 3947 C C . PHE A 1 493 ? 10.148 -36.344 4.738 1 97.94 493 PHE A C 1
ATOM 3949 O O . PHE A 1 493 ? 9.383 -36.562 5.68 1 97.94 493 PHE A O 1
ATOM 3956 N N . ILE A 1 494 ? 9.773 -36.5 3.463 1 97.94 494 ILE A N 1
ATOM 3957 C CA . ILE A 1 494 ? 8.438 -36.938 3.084 1 97.94 494 ILE A CA 1
ATOM 3958 C C . ILE A 1 494 ? 8.164 -38.312 3.709 1 97.94 494 ILE A C 1
ATOM 3960 O O . ILE A 1 494 ? 7.117 -38.531 4.32 1 97.94 494 ILE A O 1
ATOM 3964 N N . ASP A 1 495 ? 9.109 -39.219 3.639 1 97.69 495 ASP A N 1
ATOM 3965 C CA . ASP A 1 495 ? 8.953 -40.562 4.164 1 97.69 495 ASP A CA 1
ATOM 3966 C C . ASP A 1 495 ? 8.695 -40.562 5.668 1 97.69 495 ASP A C 1
ATOM 3968 O O . ASP A 1 495 ? 7.914 -41.344 6.18 1 97.69 495 ASP A O 1
ATOM 3972 N N . ALA A 1 496 ? 9.32 -39.625 6.262 1 97.25 496 ALA A N 1
ATOM 3973 C CA . ALA A 1 496 ? 9.266 -39.594 7.723 1 97.25 496 ALA A CA 1
ATOM 3974 C C . ALA A 1 496 ? 7.992 -38.906 8.203 1 97.25 496 ALA A C 1
ATOM 3976 O O . ALA A 1 496 ? 7.477 -39.219 9.273 1 97.25 496 ALA A O 1
ATOM 3977 N N . HIS A 1 497 ? 7.441 -38 7.422 1 96.5 497 HIS A N 1
ATOM 3978 C CA . HIS A 1 497 ? 6.469 -37.094 8.039 1 96.5 497 HIS A CA 1
ATOM 3979 C C . HIS A 1 497 ? 5.145 -37.125 7.281 1 96.5 497 HIS A C 1
ATOM 3981 O O . HIS A 1 497 ? 4.094 -36.844 7.855 1 96.5 497 HIS A O 1
ATOM 3987 N N . CYS A 1 498 ? 5.16 -37.406 5.945 1 97 498 CYS A N 1
ATOM 3988 C CA . CYS A 1 498 ? 3.928 -37.219 5.188 1 97 498 CYS A CA 1
ATOM 3989 C C . CYS A 1 498 ? 3.889 -38.125 3.965 1 97 498 CYS A C 1
ATOM 3991 O O . CYS A 1 498 ? 3.402 -37.719 2.906 1 97 498 CYS A O 1
ATOM 3993 N N . ARG A 1 499 ? 4.426 -39.281 4.059 1 97.12 499 ARG A N 1
ATOM 3994 C CA . ARG A 1 499 ? 4.402 -40.25 2.963 1 97.12 499 ARG A CA 1
ATOM 3995 C C . ARG A 1 499 ? 2.971 -40.562 2.557 1 97.12 499 ARG A C 1
ATOM 3997 O O . ARG A 1 499 ? 2.141 -40.906 3.402 1 97.12 499 ARG A O 1
ATOM 4004 N N . ALA A 1 500 ? 2.709 -40.438 1.27 1 96.69 500 ALA A N 1
ATOM 4005 C CA . ALA A 1 500 ? 1.375 -40.719 0.745 1 96.69 500 ALA A CA 1
ATOM 4006 C C . ALA A 1 500 ? 1.212 -42.219 0.424 1 96.69 500 ALA A C 1
ATOM 4008 O O . ALA A 1 500 ? 2.199 -42.906 0.196 1 96.69 500 ALA A O 1
ATOM 4009 N N . GLU A 1 501 ? -0.037 -42.656 0.394 1 93.88 501 GLU A N 1
ATOM 4010 C CA . GLU A 1 501 ? -0.333 -44 -0.048 1 93.88 501 GLU A CA 1
ATOM 4011 C C . GLU A 1 501 ? -0.052 -44.156 -1.538 1 93.88 501 GLU A C 1
ATOM 4013 O O . GLU A 1 501 ? -0.214 -43.219 -2.316 1 93.88 501 GLU A O 1
ATOM 4018 N N . LYS A 1 502 ? 0.271 -45.312 -1.86 1 91.19 502 LYS A N 1
ATOM 4019 C CA . LYS A 1 502 ? 0.572 -45.594 -3.262 1 91.19 502 LYS A CA 1
ATOM 4020 C C . LYS A 1 502 ? -0.678 -45.469 -4.129 1 91.19 502 LYS A C 1
ATOM 4022 O O . LYS A 1 502 ? -1.765 -45.875 -3.723 1 91.19 502 LYS A O 1
ATOM 4027 N N . VAL A 1 503 ? -0.512 -44.844 -5.281 1 89.5 503 VAL A N 1
ATOM 4028 C CA . VAL A 1 503 ? -1.589 -44.656 -6.25 1 89.5 503 VAL A CA 1
ATOM 4029 C C . VAL A 1 503 ? -1.259 -45.438 -7.531 1 89.5 503 VAL A C 1
ATOM 4031 O O . VAL A 1 503 ? -0.107 -45.469 -7.969 1 89.5 503 VAL A O 1
ATOM 4034 N N . ASP A 1 504 ? -2.244 -46.156 -8.07 1 80.56 504 ASP A N 1
ATOM 4035 C CA . ASP A 1 504 ? -2.062 -46.875 -9.336 1 80.56 504 ASP A CA 1
ATOM 4036 C C . ASP A 1 504 ? -2.152 -45.906 -10.523 1 80.56 504 ASP A C 1
ATOM 4038 O O . ASP A 1 504 ? -3.176 -45.25 -10.719 1 80.56 504 ASP A O 1
ATOM 4042 N N . LEU A 1 505 ? -1.043 -45.688 -11.164 1 80.56 505 LEU A N 1
ATOM 4043 C CA . LEU A 1 505 ? -1.023 -44.844 -12.344 1 80.56 505 LEU A CA 1
ATOM 4044 C C . LEU A 1 505 ? -1.479 -45.625 -13.578 1 80.56 505 LEU A C 1
ATOM 4046 O O . LEU A 1 505 ? -1.176 -46.812 -13.719 1 80.56 505 LEU A O 1
ATOM 4050 N N . ALA A 1 506 ? -2.627 -45.219 -14.227 1 66.25 506 ALA A N 1
ATOM 4051 C CA . ALA A 1 506 ? -3.16 -45.906 -15.391 1 66.25 506 ALA A CA 1
ATOM 4052 C C . ALA A 1 506 ? -2.102 -46.031 -16.484 1 66.25 506 ALA A C 1
ATOM 4054 O O . ALA A 1 506 ? -1.272 -45.125 -16.656 1 66.25 506 ALA A O 1
ATOM 4055 N N . ARG A 1 507 ? -1.711 -47.188 -16.938 1 58.41 507 ARG A N 1
ATOM 4056 C CA . ARG A 1 507 ? -0.829 -47.406 -18.062 1 58.41 507 ARG A CA 1
ATOM 4057 C C . ARG A 1 507 ? -1.514 -47.031 -19.375 1 58.41 507 ARG A C 1
ATOM 4059 O O . ARG A 1 507 ? -2.672 -47.375 -19.609 1 58.41 507 ARG A O 1
ATOM 4066 N N . PRO A 1 508 ? -0.991 -45.875 -19.984 1 52.28 508 PRO A N 1
ATOM 4067 C CA . PRO A 1 508 ? -1.628 -45.562 -21.266 1 52.28 508 PRO A CA 1
ATOM 4068 C C . PRO A 1 508 ? -1.899 -46.812 -22.109 1 52.28 508 PRO A C 1
ATOM 4070 O O . PRO A 1 508 ? -1.096 -47.75 -22.109 1 52.28 508 PRO A O 1
ATOM 4073 N N . VAL A 1 509 ? -3.209 -47.219 -22.344 1 41.72 509 VAL A N 1
ATOM 4074 C CA . VAL A 1 509 ? -3.5 -48.281 -23.281 1 41.72 509 VAL A CA 1
ATOM 4075 C C . VAL A 1 509 ? -2.758 -48.031 -24.594 1 41.72 509 VAL A C 1
ATOM 4077 O O . VAL A 1 509 ? -2.984 -47.031 -25.266 1 41.72 509 VAL A O 1
ATOM 4080 N N . MET A 1 510 ? -1.652 -48.469 -24.781 1 40.59 510 MET A N 1
ATOM 4081 C CA . MET A 1 510 ? -1.02 -48.438 -26.094 1 40.59 510 MET A CA 1
ATOM 4082 C C . MET A 1 510 ? -1.995 -48.875 -27.172 1 40.59 510 MET A C 1
ATOM 4084 O O . MET A 1 510 ? -2.668 -49.906 -27.031 1 40.59 510 MET A O 1
ATOM 4088 N N . ALA A 1 511 ? -2.713 -48.062 -27.984 1 40.47 511 ALA A N 1
ATOM 4089 C CA . ALA A 1 511 ? -3.328 -48.531 -29.219 1 40.47 511 ALA A CA 1
ATOM 4090 C C . ALA A 1 511 ? -2.465 -49.625 -29.875 1 40.47 511 ALA A C 1
ATOM 4092 O O . ALA A 1 511 ? -1.272 -49.406 -30.109 1 40.47 511 ALA A O 1
ATOM 4093 N N . GLY A 1 512 ? -2.545 -50.844 -29.594 1 31.41 512 GLY A N 1
ATOM 4094 C CA . GLY A 1 512 ? -1.903 -51.781 -30.484 1 31.41 512 GLY A CA 1
ATOM 4095 C C . GLY A 1 512 ? -1.801 -51.281 -31.906 1 31.41 512 GLY A C 1
ATOM 4096 O O . GLY A 1 512 ? -2.6 -50.438 -32.344 1 31.41 512 GLY A O 1
ATOM 4097 N N . ALA A 1 513 ? -0.754 -51.812 -32.688 1 28.97 513 ALA A N 1
ATOM 4098 C CA . ALA A 1 513 ? -0.655 -51.688 -34.156 1 28.97 513 ALA A CA 1
ATOM 4099 C C . ALA A 1 513 ? -1.962 -52.125 -34.812 1 28.97 513 ALA A C 1
ATOM 4101 O O . ALA A 1 513 ? -2.609 -53.062 -34.406 1 28.97 513 ALA A O 1
ATOM 4102 N N . MET B 1 1 ? 36.719 1.111 0.245 1 47.75 1 MET B N 1
ATOM 4103 C CA . MET B 1 1 ? 37 2.123 -0.771 1 47.75 1 MET B CA 1
ATOM 4104 C C . MET B 1 1 ? 35.906 3.189 -0.788 1 47.75 1 MET B C 1
ATOM 4106 O O . MET B 1 1 ? 34.719 2.875 -0.654 1 47.75 1 MET B O 1
ATOM 4110 N N . ASN B 1 2 ? 36.281 4.383 -0.462 1 66.56 2 ASN B N 1
ATOM 4111 C CA . ASN B 1 2 ? 35.375 5.527 -0.49 1 66.56 2 ASN B CA 1
ATOM 4112 C C . ASN B 1 2 ? 34.719 5.688 -1.855 1 66.56 2 ASN B C 1
ATOM 4114 O O . ASN B 1 2 ? 35.406 5.695 -2.883 1 66.56 2 ASN B O 1
ATOM 4118 N N . ASN B 1 3 ? 33.469 5.379 -2.053 1 82.31 3 ASN B N 1
ATOM 4119 C CA . ASN B 1 3 ? 32.719 5.598 -3.281 1 82.31 3 ASN B CA 1
ATOM 4120 C C . ASN B 1 3 ? 32.969 6.992 -3.85 1 82.31 3 ASN B C 1
ATOM 4122 O O . ASN B 1 3 ? 32.562 7.992 -3.24 1 82.31 3 ASN B O 1
ATOM 4126 N N . PRO B 1 4 ? 33.812 7.047 -4.891 1 87.75 4 PRO B N 1
ATOM 4127 C CA . PRO B 1 4 ? 34.156 8.359 -5.441 1 87.75 4 PRO B CA 1
ATOM 4128 C C . PRO B 1 4 ? 32.938 9.172 -5.871 1 87.75 4 PRO B C 1
ATOM 4130 O O . PRO B 1 4 ? 33.031 10.391 -5.996 1 87.75 4 PRO B O 1
ATOM 4133 N N . ASP B 1 5 ? 31.875 8.508 -6.055 1 92.75 5 ASP B N 1
ATOM 4134 C CA . ASP B 1 5 ? 30.688 9.188 -6.559 1 92.75 5 ASP B CA 1
ATOM 4135 C C . ASP B 1 5 ? 29.719 9.539 -5.422 1 92.75 5 ASP B C 1
ATOM 4137 O O . ASP B 1 5 ? 28.656 10.102 -5.656 1 92.75 5 ASP B O 1
ATOM 4141 N N . ALA B 1 6 ? 30.156 9.234 -4.23 1 93.69 6 ALA B N 1
ATOM 4142 C CA . ALA B 1 6 ? 29.312 9.523 -3.076 1 93.69 6 ALA B CA 1
ATOM 4143 C C . ALA B 1 6 ? 29.125 11.023 -2.896 1 93.69 6 ALA B C 1
ATOM 4145 O O . ALA B 1 6 ? 30.016 11.812 -3.219 1 93.69 6 ALA B O 1
ATOM 4146 N N . LEU B 1 7 ? 27.984 11.422 -2.355 1 95.56 7 LEU B N 1
ATOM 4147 C CA . LEU B 1 7 ? 27.781 12.805 -1.941 1 95.56 7 LEU B CA 1
ATOM 4148 C C . LEU B 1 7 ? 28.766 13.18 -0.837 1 95.56 7 LEU B C 1
ATOM 4150 O O . LEU B 1 7 ? 29.016 12.391 0.074 1 95.56 7 LEU B O 1
ATOM 4154 N N . ARG B 1 8 ? 29.312 14.359 -1.008 1 95.25 8 ARG B N 1
ATOM 4155 C CA . ARG B 1 8 ? 30.234 14.836 0.028 1 95.25 8 ARG B CA 1
ATOM 4156 C C . ARG B 1 8 ? 29.578 15.93 0.864 1 95.25 8 ARG B C 1
ATOM 4158 O O . ARG B 1 8 ? 29.875 16.078 2.053 1 95.25 8 ARG B O 1
ATOM 4165 N N . LYS B 1 9 ? 28.703 16.625 0.243 1 97 9 LYS B N 1
ATOM 4166 C CA . LYS B 1 9 ? 28.078 17.75 0.924 1 97 9 LYS B CA 1
ATOM 4167 C C . LYS B 1 9 ? 26.656 18 0.394 1 97 9 LYS B C 1
ATOM 4169 O O . LYS B 1 9 ? 26.438 18 -0.819 1 97 9 LYS B O 1
ATOM 4174 N N . VAL B 1 10 ? 25.734 18.172 1.306 1 98 10 VAL B N 1
ATOM 4175 C CA . VAL B 1 10 ? 24.359 18.547 1.006 1 98 10 VAL B CA 1
ATOM 4176 C C . VAL B 1 10 ? 24.078 19.922 1.604 1 98 10 VAL B C 1
ATOM 4178 O O . VAL B 1 10 ? 24.391 20.188 2.77 1 98 10 VAL B O 1
ATOM 4181 N N . CYS B 1 11 ? 23.516 20.812 0.817 1 98.81 11 CYS B N 1
ATOM 4182 C CA . CYS B 1 11 ? 23.172 22.156 1.27 1 98.81 11 CYS B CA 1
ATOM 4183 C C . CYS B 1 11 ? 21.656 22.344 1.32 1 98.81 11 CYS B C 1
ATOM 4185 O O . CYS B 1 11 ? 20.969 22.062 0.344 1 98.81 11 CYS B O 1
ATOM 4187 N N . ILE B 1 12 ? 21.156 22.719 2.447 1 98.88 12 ILE B N 1
ATOM 4188 C CA . ILE B 1 12 ? 19.75 23.078 2.625 1 98.88 12 ILE B CA 1
ATOM 4189 C C . ILE B 1 12 ? 19.578 24.594 2.57 1 98.88 12 ILE B C 1
ATOM 4191 O O . ILE B 1 12 ? 20.281 25.328 3.262 1 98.88 12 ILE B O 1
ATOM 4195 N N . VAL B 1 13 ? 18.688 25.047 1.703 1 98.75 13 VAL B N 1
ATOM 4196 C CA . VAL B 1 13 ? 18.438 26.484 1.599 1 98.75 13 VAL B CA 1
ATOM 4197 C C . VAL B 1 13 ? 17.078 26.812 2.227 1 98.75 13 VAL B C 1
ATOM 4199 O O . VAL B 1 13 ? 16.031 26.453 1.684 1 98.75 13 VAL B O 1
ATOM 4202 N N . GLY B 1 14 ? 17.125 27.562 3.295 1 97.19 14 GLY B N 1
ATOM 4203 C CA . GLY B 1 14 ? 15.93 27.906 4.059 1 97.19 14 GLY B CA 1
ATOM 4204 C C . GLY B 1 14 ? 15.914 27.297 5.445 1 97.19 14 GLY B C 1
ATOM 4205 O O . GLY B 1 14 ? 16.078 26.078 5.594 1 97.19 14 GLY B O 1
ATOM 4206 N N . GLY B 1 15 ? 15.727 28.125 6.441 1 95.12 15 GLY B N 1
ATOM 4207 C CA . GLY B 1 15 ? 15.789 27.672 7.824 1 95.12 15 GLY B CA 1
ATOM 4208 C C . GLY B 1 15 ? 14.469 27.781 8.555 1 95.12 15 GLY B C 1
ATOM 4209 O O . GLY B 1 15 ? 14.422 28.219 9.703 1 95.12 15 GLY B O 1
ATOM 4210 N N . GLY B 1 16 ? 13.344 27.578 7.883 1 93.38 16 GLY B N 1
ATOM 4211 C CA . GLY B 1 16 ? 12.062 27.375 8.531 1 93.38 16 GLY B CA 1
ATOM 4212 C C . GLY B 1 16 ? 11.859 25.969 9.047 1 93.38 16 GLY B C 1
ATOM 4213 O O . GLY B 1 16 ? 12.828 25.234 9.242 1 93.38 16 GLY B O 1
ATOM 4214 N N . THR B 1 17 ? 10.641 25.594 9.305 1 92.81 17 THR B N 1
ATOM 4215 C CA . THR B 1 17 ? 10.312 24.281 9.828 1 92.81 17 THR B CA 1
ATOM 4216 C C . THR B 1 17 ? 10.797 23.188 8.883 1 92.81 17 THR B C 1
ATOM 4218 O O . THR B 1 17 ? 11.406 22.203 9.32 1 92.81 17 THR B O 1
ATOM 4221 N N . ALA B 1 18 ? 10.586 23.375 7.566 1 96.12 18 ALA B N 1
ATOM 4222 C CA . ALA B 1 18 ? 10.977 22.375 6.578 1 96.12 18 ALA B CA 1
ATOM 4223 C C . ALA B 1 18 ? 12.484 22.156 6.59 1 96.12 18 ALA B C 1
ATOM 4225 O O . ALA B 1 18 ? 12.953 21.016 6.602 1 96.12 18 ALA B O 1
ATOM 4226 N N . GLY B 1 19 ? 13.227 23.266 6.625 1 97.69 19 GLY B N 1
ATOM 4227 C CA . GLY B 1 19 ? 14.68 23.188 6.59 1 97.69 19 GLY B CA 1
ATOM 4228 C C . GLY B 1 19 ? 15.266 22.484 7.801 1 97.69 19 GLY B C 1
ATOM 4229 O O . GLY B 1 19 ? 16.094 21.594 7.664 1 97.69 19 GLY B O 1
ATOM 4230 N N . TRP B 1 20 ? 14.812 22.859 8.906 1 97.19 20 TRP B N 1
ATOM 4231 C CA . TRP B 1 20 ? 15.43 22.328 10.117 1 97.19 20 TRP B CA 1
ATOM 4232 C C . TRP B 1 20 ? 14.922 20.922 10.414 1 97.19 20 TRP B C 1
ATOM 4234 O O . TRP B 1 20 ? 15.617 20.109 11.039 1 97.19 20 TRP B O 1
ATOM 4244 N N . ILE B 1 21 ? 13.68 20.562 9.961 1 97.06 21 ILE B N 1
ATOM 4245 C CA . ILE B 1 21 ? 13.281 19.156 10.016 1 97.06 21 ILE B CA 1
ATOM 4246 C C . ILE B 1 21 ? 14.195 18.328 9.109 1 97.06 21 ILE B C 1
ATOM 4248 O O . ILE B 1 21 ? 14.711 17.281 9.531 1 97.06 21 ILE B O 1
ATOM 4252 N N . ALA B 1 22 ? 14.391 18.781 7.891 1 98.31 22 ALA B N 1
ATOM 4253 C CA . ALA B 1 22 ? 15.258 18.062 6.957 1 98.31 22 ALA B CA 1
ATOM 4254 C C . ALA B 1 22 ? 16.656 17.891 7.531 1 98.31 22 ALA B C 1
ATOM 4256 O O . ALA B 1 22 ? 17.219 16.781 7.496 1 98.31 22 ALA B O 1
ATOM 4257 N N . ALA B 1 23 ? 17.188 18.984 8.133 1 98.31 23 ALA B N 1
ATOM 4258 C CA . ALA B 1 23 ? 18.516 18.953 8.703 1 98.31 23 ALA B CA 1
ATOM 4259 C C . ALA B 1 23 ? 18.594 17.969 9.875 1 98.31 23 ALA B C 1
ATOM 4261 O O . ALA B 1 23 ? 19.516 17.156 9.969 1 98.31 23 ALA B O 1
ATOM 4262 N N . ALA B 1 24 ? 17.609 18.062 10.734 1 97.88 24 ALA B N 1
ATOM 4263 C CA . ALA B 1 24 ? 17.594 17.234 11.938 1 97.88 24 ALA B CA 1
ATOM 4264 C C . ALA B 1 24 ? 17.484 15.758 11.578 1 97.88 24 ALA B C 1
ATOM 4266 O O . ALA B 1 24 ? 18.188 14.922 12.141 1 97.88 24 ALA B O 1
ATOM 4267 N N . VAL B 1 25 ? 16.578 15.461 10.664 1 97.19 25 VAL B N 1
ATOM 4268 C CA . VAL B 1 25 ? 16.359 14.078 10.258 1 97.19 25 VAL B CA 1
ATOM 4269 C C . VAL B 1 25 ? 17.625 13.523 9.602 1 97.19 25 VAL B C 1
ATOM 4271 O O . VAL B 1 25 ? 18.062 12.414 9.922 1 97.19 25 VAL B O 1
ATOM 4274 N N . MET B 1 26 ? 18.234 14.25 8.711 1 96.19 26 MET B N 1
ATOM 4275 C CA . MET B 1 26 ? 19.438 13.797 8.023 1 96.19 26 MET B CA 1
ATOM 4276 C C . MET B 1 26 ? 20.578 13.602 9.008 1 96.19 26 MET B C 1
ATOM 4278 O O . MET B 1 26 ? 21.281 12.586 8.969 1 96.19 26 MET B O 1
ATOM 4282 N N . ALA B 1 27 ? 20.734 14.609 9.883 1 96 27 ALA B N 1
ATOM 4283 C CA . ALA B 1 27 ? 21.828 14.547 10.844 1 96 27 ALA B CA 1
ATOM 4284 C C . ALA B 1 27 ? 21.672 13.344 11.773 1 96 27 ALA B C 1
ATOM 4286 O O . ALA B 1 27 ? 22.656 12.672 12.094 1 96 27 ALA B O 1
ATOM 4287 N N . HIS B 1 28 ? 20.469 13.156 12.18 1 93.25 28 HIS B N 1
ATOM 4288 C CA . HIS B 1 28 ? 20.203 12.055 13.102 1 93.25 28 HIS B CA 1
ATOM 4289 C C . HIS B 1 28 ? 20.438 10.703 12.43 1 93.25 28 HIS B C 1
ATOM 4291 O O . HIS B 1 28 ? 21 9.797 13.047 1 93.25 28 HIS B O 1
ATOM 4297 N N . HIS B 1 29 ? 19.984 10.508 11.219 1 86.56 29 HIS B N 1
ATOM 4298 C CA . HIS B 1 29 ? 20.094 9.242 10.5 1 86.56 29 HIS B CA 1
ATOM 4299 C C . HIS B 1 29 ? 21.547 8.953 10.117 1 86.56 29 HIS B C 1
ATOM 4301 O O . HIS B 1 29 ? 21.969 7.793 10.125 1 86.56 29 HIS B O 1
ATOM 4307 N N . MET B 1 30 ? 22.266 9.883 9.773 1 85.88 30 MET B N 1
ATOM 4308 C CA . MET B 1 30 ? 23.609 9.688 9.219 1 85.88 30 MET B CA 1
ATOM 4309 C C . MET B 1 30 ? 24.656 9.633 10.32 1 85.88 30 MET B C 1
ATOM 4311 O O . MET B 1 30 ? 25.703 8.992 10.164 1 85.88 30 MET B O 1
ATOM 4315 N N . LYS B 1 31 ? 24.359 10.273 11.469 1 79.75 31 LYS B N 1
ATOM 4316 C CA . LYS B 1 31 ? 25.25 10.289 12.633 1 79.75 31 LYS B CA 1
ATOM 4317 C C . LYS B 1 31 ? 26.656 10.68 12.234 1 79.75 31 LYS B C 1
ATOM 4319 O O . LYS B 1 31 ? 27.625 10.016 12.617 1 79.75 31 LYS B O 1
ATOM 4324 N N . GLY B 1 32 ? 26.688 11.695 11.383 1 77.56 32 GLY B N 1
ATOM 4325 C CA . GLY B 1 32 ? 27.969 12.258 10.992 1 77.56 32 GLY B CA 1
ATOM 4326 C C . GLY B 1 32 ? 28.688 11.453 9.93 1 77.56 32 GLY B C 1
ATOM 4327 O O . GLY B 1 32 ? 29.828 11.758 9.578 1 77.56 32 GLY B O 1
ATOM 4328 N N . ARG B 1 33 ? 27.984 10.531 9.516 1 83.25 33 ARG B N 1
ATOM 4329 C CA . ARG B 1 33 ? 28.562 9.703 8.469 1 83.25 33 ARG B CA 1
ATOM 4330 C C . ARG B 1 33 ? 27.938 10.016 7.113 1 83.25 33 ARG B C 1
ATOM 4332 O O . ARG B 1 33 ? 27.016 10.828 7.02 1 83.25 33 ARG B O 1
ATOM 4339 N N . LEU B 1 34 ? 28.562 9.797 5.914 1 87.69 34 LEU B N 1
ATOM 4340 C CA . LEU B 1 34 ? 28.125 9.844 4.523 1 87.69 34 LEU B CA 1
ATOM 4341 C C . LEU B 1 34 ? 28.484 11.172 3.883 1 87.69 34 LEU B C 1
ATOM 4343 O O . LEU B 1 34 ? 29.328 11.227 2.973 1 87.69 34 LEU B O 1
ATOM 4347 N N . PHE B 1 35 ? 27.75 12.328 4.445 1 93.44 35 PHE B N 1
ATOM 4348 C CA . PHE B 1 35 ? 28.094 13.617 3.855 1 93.44 35 PHE B CA 1
ATOM 4349 C C . PHE B 1 35 ? 27.906 14.742 4.871 1 93.44 35 PHE B C 1
ATOM 4351 O O . PHE B 1 35 ? 27.25 14.555 5.895 1 93.44 35 PHE B O 1
ATOM 4358 N N . GLU B 1 36 ? 28.562 15.836 4.605 1 96.19 36 GLU B N 1
ATOM 4359 C CA . GLU B 1 36 ? 28.391 17.062 5.383 1 96.19 36 GLU B CA 1
ATOM 4360 C C . GLU B 1 36 ? 27.047 17.734 5.066 1 96.19 36 GLU B C 1
ATOM 4362 O O . GLU B 1 36 ? 26.562 17.656 3.936 1 96.19 36 GLU B O 1
ATOM 4367 N N . ILE B 1 37 ? 26.469 18.359 6.102 1 98.06 37 ILE B N 1
ATOM 4368 C CA . ILE B 1 37 ? 25.219 19.078 5.922 1 98.06 37 ILE B CA 1
ATOM 4369 C C . ILE B 1 37 ? 25.406 20.547 6.289 1 98.06 37 ILE B C 1
ATOM 4371 O O . ILE B 1 37 ? 25.875 20.875 7.383 1 98.06 37 ILE B O 1
ATOM 4375 N N . GLU B 1 38 ? 25.094 21.406 5.371 1 98.56 38 GLU B N 1
ATOM 4376 C CA . GLU B 1 38 ? 25.109 22.859 5.594 1 98.56 38 GLU B CA 1
ATOM 4377 C C . GLU B 1 38 ? 23.75 23.469 5.301 1 98.56 38 GLU B C 1
ATOM 4379 O O . GLU B 1 38 ? 23.141 23.203 4.262 1 98.56 38 GLU B O 1
ATOM 4384 N N . LEU B 1 39 ? 23.203 24.219 6.254 1 98.75 39 LEU B N 1
ATOM 4385 C CA . LEU B 1 39 ? 21.922 24.891 6.074 1 98.75 39 LEU B CA 1
ATOM 4386 C C . LEU B 1 39 ? 22.109 26.406 6.043 1 98.75 39 LEU B C 1
ATOM 4388 O O . LEU B 1 39 ? 22.703 26.984 6.961 1 98.75 39 LEU B O 1
ATOM 4392 N N . VAL B 1 40 ? 21.656 27.031 4.961 1 98.56 40 VAL B N 1
ATOM 4393 C CA . VAL B 1 40 ? 21.766 28.484 4.773 1 98.56 40 VAL B CA 1
ATOM 4394 C C . VAL B 1 40 ? 20.422 29.141 5.086 1 98.56 40 VAL B C 1
ATOM 4396 O O . VAL B 1 40 ? 19.391 28.766 4.531 1 98.56 40 VAL B O 1
ATOM 4399 N N . GLU B 1 41 ? 20.453 30.016 5.98 1 96.94 41 GLU B N 1
ATOM 4400 C CA . GLU B 1 41 ? 19.266 30.797 6.32 1 96.94 41 GLU B CA 1
ATOM 4401 C C . GLU B 1 41 ? 19.641 32.219 6.699 1 96.94 41 GLU B C 1
ATOM 4403 O O . GLU B 1 41 ? 20.828 32.562 6.844 1 96.94 41 GLU B O 1
ATOM 4408 N N . SER B 1 42 ? 18.609 33.062 6.723 1 92.19 42 SER B N 1
ATOM 4409 C CA . SER B 1 42 ? 18.844 34.406 7.203 1 92.19 42 SER B CA 1
ATOM 4410 C C . SER B 1 42 ? 17.766 34.812 8.203 1 92.19 42 SER B C 1
ATOM 4412 O O . SER B 1 42 ? 16.578 34.625 7.969 1 92.19 42 SER B O 1
ATOM 4414 N N . ASP B 1 43 ? 18.125 35.438 9.273 1 84.44 43 ASP B N 1
ATOM 4415 C CA . ASP B 1 43 ? 17.188 36 10.258 1 84.44 43 ASP B CA 1
ATOM 4416 C C . ASP B 1 43 ? 16.375 37.125 9.664 1 84.44 43 ASP B C 1
ATOM 4418 O O . ASP B 1 43 ? 15.32 37.5 10.195 1 84.44 43 ASP B O 1
ATOM 4422 N N . ASP B 1 44 ? 16.828 37.625 8.555 1 80 44 ASP B N 1
ATOM 4423 C CA . ASP B 1 44 ? 16.172 38.781 7.91 1 80 44 ASP B CA 1
ATOM 4424 C C . ASP B 1 44 ? 14.969 38.312 7.094 1 80 44 ASP B C 1
ATOM 4426 O O . ASP B 1 44 ? 14.133 39.125 6.703 1 80 44 ASP B O 1
ATOM 4430 N N . ILE B 1 45 ? 15.016 37.125 6.867 1 75.44 45 ILE B N 1
ATOM 4431 C CA . ILE B 1 45 ? 13.898 36.562 6.113 1 75.44 45 ILE B CA 1
ATOM 4432 C C . ILE B 1 45 ? 12.875 35.969 7.074 1 75.44 45 ILE B C 1
ATOM 4434 O O . ILE B 1 45 ? 13.188 35.031 7.816 1 75.44 45 ILE B O 1
ATOM 4438 N N . GLY B 1 46 ? 11.734 36.625 7.188 1 68.88 46 GLY B N 1
ATOM 4439 C CA . GLY B 1 46 ? 10.688 36.125 8.07 1 68.88 46 GLY B CA 1
ATOM 4440 C C . GLY B 1 46 ? 10.227 34.719 7.727 1 68.88 46 GLY B C 1
ATOM 4441 O O . GLY B 1 46 ? 10.273 34.312 6.566 1 68.88 46 GLY B O 1
ATOM 4442 N N . THR B 1 47 ? 10.031 34 8.781 1 66.81 47 THR B N 1
ATOM 4443 C CA . THR B 1 47 ? 9.461 32.656 8.57 1 66.81 47 THR B CA 1
ATOM 4444 C C . THR B 1 47 ? 7.934 32.719 8.523 1 66.81 47 THR B C 1
ATOM 4446 O O . THR B 1 47 ? 7.328 33.562 9.195 1 66.81 47 THR B O 1
ATOM 4449 N N . ILE B 1 48 ? 7.27 32.156 7.508 1 57.78 48 ILE B N 1
ATOM 4450 C CA . ILE B 1 48 ? 5.82 32.156 7.355 1 57.78 48 ILE B CA 1
ATOM 4451 C C . ILE B 1 48 ? 5.184 31.297 8.43 1 57.78 48 ILE B C 1
ATOM 4453 O O . ILE B 1 48 ? 3.982 31.391 8.688 1 57.78 48 ILE B O 1
ATOM 4457 N N . GLY B 1 49 ? 5.707 31.047 9.617 1 58.5 49 GLY B N 1
ATOM 4458 C CA . GLY B 1 49 ? 5.047 30.141 10.547 1 58.5 49 GLY B CA 1
ATOM 4459 C C . GLY B 1 49 ? 3.795 30.734 11.164 1 58.5 49 GLY B C 1
ATOM 4460 O O . GLY B 1 49 ? 3.877 31.578 12.062 1 58.5 49 GLY B O 1
ATOM 4461 N N . VAL B 1 50 ? 2.408 30.812 10.469 1 52.69 50 VAL B N 1
ATOM 4462 C CA . VAL B 1 50 ? 1.154 31.406 10.906 1 52.69 50 VAL B CA 1
ATOM 4463 C C . VAL B 1 50 ? 0.562 30.594 12.062 1 52.69 50 VAL B C 1
ATOM 4465 O O . VAL B 1 50 ? -0.423 31.016 12.68 1 52.69 50 VAL B O 1
ATOM 4468 N N . GLY B 1 51 ? 1.162 29.766 12.875 1 57.72 51 GLY B N 1
ATOM 4469 C CA . GLY B 1 51 ? 0.639 28.828 13.859 1 57.72 51 GLY B CA 1
ATOM 4470 C C . GLY B 1 51 ? 0.457 27.422 13.32 1 57.72 51 GLY B C 1
ATOM 4471 O O . GLY B 1 51 ? -0.131 27.234 12.25 1 57.72 51 GLY B O 1
ATOM 4472 N N . GLU B 1 52 ? 1.203 26.469 14.094 1 80.06 52 GLU B N 1
ATOM 4473 C CA . GLU B 1 52 ? 1.276 25.188 13.398 1 80.06 52 GLU B CA 1
ATOM 4474 C C . GLU B 1 52 ? 0.642 24.078 14.227 1 80.06 52 GLU B C 1
ATOM 4476 O O . GLU B 1 52 ? 0.846 24 15.445 1 80.06 52 GLU B O 1
ATOM 4481 N N . SER B 1 53 ? -0.431 23.703 13.766 1 91.5 53 SER B N 1
ATOM 4482 C CA . SER B 1 53 ? -1.021 22.438 14.211 1 91.5 53 SER B CA 1
ATOM 4483 C C . SER B 1 53 ? -0.328 21.25 13.555 1 91.5 53 SER B C 1
ATOM 4485 O O . SER B 1 53 ? 0.141 21.344 12.422 1 91.5 53 SER B O 1
ATOM 4487 N N . THR B 1 54 ? -0.134 20.219 14.398 1 95.81 54 THR B N 1
ATOM 4488 C CA . THR B 1 54 ? 0.465 19.016 13.859 1 95.81 54 THR B CA 1
ATOM 4489 C C . THR B 1 54 ? -0.534 17.859 13.883 1 95.81 54 THR B C 1
ATOM 4491 O O . THR B 1 54 ? -1.702 18.047 14.227 1 95.81 54 THR B O 1
ATOM 4494 N N . ILE B 1 55 ? -0.078 16.734 13.367 1 95.88 55 ILE B N 1
ATOM 4495 C CA . ILE B 1 55 ? -0.852 15.5 13.359 1 95.88 55 ILE B CA 1
ATOM 4496 C C . ILE B 1 55 ? -0.015 14.359 13.945 1 95.88 55 ILE B C 1
ATOM 4498 O O . ILE B 1 55 ? 1.196 14.508 14.133 1 95.88 55 ILE B O 1
ATOM 4502 N N . PRO B 1 56 ? -0.628 13.266 14.227 1 96.06 56 PRO B N 1
ATOM 4503 C CA . PRO B 1 56 ? 0.011 12.219 15.023 1 96.06 56 PRO B CA 1
ATOM 4504 C C . PRO B 1 56 ? 1.355 11.781 14.445 1 96.06 56 PRO B C 1
ATOM 4506 O O . PRO B 1 56 ? 2.293 11.508 15.203 1 96.06 56 PRO B O 1
ATOM 4509 N N . PRO B 1 57 ? 1.541 11.742 13.172 1 94.88 57 PRO B N 1
ATOM 4510 C CA . PRO B 1 57 ? 2.861 11.352 12.664 1 94.88 57 PRO B CA 1
ATOM 4511 C C . PRO B 1 57 ? 3.973 12.273 13.164 1 94.88 57 PRO B C 1
ATOM 4513 O O . PRO B 1 57 ? 5.141 11.875 13.203 1 94.88 57 PRO B O 1
ATOM 4516 N N . PHE B 1 58 ? 3.652 13.477 13.531 1 95.81 58 PHE B N 1
ATOM 4517 C CA . PHE B 1 58 ? 4.648 14.391 14.07 1 95.81 58 PHE B CA 1
ATOM 4518 C C . PHE B 1 58 ? 5.254 13.836 15.352 1 95.81 58 PHE B C 1
ATOM 4520 O O . PHE B 1 58 ? 6.445 14.016 15.617 1 95.81 58 PHE B O 1
ATOM 4527 N N . MET B 1 59 ? 4.465 13.156 16.125 1 96.19 59 MET B N 1
ATOM 4528 C CA . MET B 1 59 ? 4.961 12.555 17.359 1 96.19 59 MET B CA 1
ATOM 4529 C C . MET B 1 59 ? 5.957 11.438 17.062 1 96.19 59 MET B C 1
ATOM 4531 O O . MET B 1 59 ? 6.914 11.234 17.812 1 96.19 59 MET B O 1
ATOM 4535 N N . GLU B 1 60 ? 5.703 10.773 16 1 94.69 60 GLU B N 1
ATOM 4536 C CA . GLU B 1 60 ? 6.645 9.742 15.562 1 94.69 60 GLU B CA 1
ATOM 4537 C C . GLU B 1 60 ? 7.98 10.359 15.156 1 94.69 60 GLU B C 1
ATOM 4539 O O . GLU B 1 60 ? 9.039 9.773 15.398 1 94.69 60 GLU B O 1
ATOM 4544 N N . LEU B 1 61 ? 7.891 11.469 14.477 1 95.06 61 LEU B N 1
ATOM 4545 C CA . LEU B 1 61 ? 9.102 12.188 14.102 1 95.06 61 LEU B CA 1
ATOM 4546 C C . LEU B 1 61 ? 9.914 12.562 15.336 1 95.06 61 LEU B C 1
ATOM 4548 O O . LEU B 1 61 ? 11.125 12.328 15.383 1 95.06 61 LEU B O 1
ATOM 4552 N N . ILE B 1 62 ? 9.242 13.062 16.328 1 96.81 62 ILE B N 1
ATOM 4553 C CA . ILE B 1 62 ? 9.891 13.477 17.562 1 96.81 62 ILE B CA 1
ATOM 4554 C C . ILE B 1 62 ? 10.555 12.273 18.219 1 96.81 62 ILE B C 1
ATOM 4556 O O . ILE B 1 62 ? 11.711 12.352 18.656 1 96.81 62 ILE B O 1
ATOM 4560 N N . ALA B 1 63 ? 9.859 11.211 18.234 1 96.25 63 ALA B N 1
ATOM 4561 C CA . ALA B 1 63 ? 10.391 9.977 18.812 1 96.25 63 ALA B CA 1
ATOM 4562 C C . ALA B 1 63 ? 11.586 9.461 18.016 1 96.25 63 ALA B C 1
ATOM 4564 O O . ALA B 1 63 ? 12.594 9.055 18.594 1 96.25 63 ALA B O 1
ATOM 4565 N N . LYS B 1 64 ? 11.469 9.508 16.766 1 94.06 64 LYS B N 1
ATOM 4566 C CA . LYS B 1 64 ? 12.523 9 15.891 1 94.06 64 LYS B CA 1
ATOM 4567 C C . LYS B 1 64 ? 13.805 9.82 16.047 1 94.06 64 LYS B C 1
ATOM 4569 O O . LYS B 1 64 ? 14.898 9.305 15.836 1 94.06 64 LYS B O 1
ATOM 4574 N N . LEU B 1 65 ? 13.664 11.039 16.375 1 96.75 65 LEU B N 1
ATOM 4575 C CA . LEU B 1 65 ? 14.812 11.922 16.547 1 96.75 65 LEU B CA 1
ATOM 4576 C C . LEU B 1 65 ? 15.391 11.812 17.953 1 96.75 65 LEU B C 1
ATOM 4578 O O . LEU B 1 65 ? 16.297 12.562 18.312 1 96.75 65 LEU B O 1
ATOM 4582 N N . ASP B 1 66 ? 14.781 10.938 18.766 1 96.12 66 ASP B N 1
ATOM 4583 C CA . ASP B 1 66 ? 15.203 10.703 20.156 1 96.12 66 ASP B CA 1
ATOM 4584 C C . ASP B 1 66 ? 15.055 11.969 21 1 96.12 66 ASP B C 1
ATOM 4586 O O . ASP B 1 66 ? 15.914 12.273 21.828 1 96.12 66 ASP B O 1
ATOM 4590 N N . ILE B 1 67 ? 14.047 12.688 20.656 1 97.69 67 ILE B N 1
ATOM 4591 C CA . ILE B 1 67 ? 13.742 13.898 21.422 1 97.69 67 ILE B CA 1
ATOM 4592 C C . ILE B 1 67 ? 12.805 13.562 22.578 1 97.69 67 ILE B C 1
ATOM 4594 O O . ILE B 1 67 ? 11.828 12.828 22.391 1 97.69 67 ILE B O 1
ATOM 4598 N N . ASP B 1 68 ? 13.164 14.062 23.734 1 97.62 68 ASP B N 1
ATOM 4599 C CA . ASP B 1 68 ? 12.258 13.922 24.875 1 97.62 68 ASP B CA 1
ATOM 4600 C C . ASP B 1 68 ? 10.992 14.75 24.672 1 97.62 68 ASP B C 1
ATOM 4602 O O . ASP B 1 68 ? 11.062 15.977 24.547 1 97.62 68 ASP B O 1
ATOM 4606 N N . GLU B 1 69 ? 9.93 14.133 24.688 1 96.94 69 GLU B N 1
ATOM 4607 C CA . GLU B 1 69 ? 8.664 14.781 24.359 1 96.94 69 GLU B CA 1
ATOM 4608 C C . GLU B 1 69 ? 8.32 15.867 25.359 1 96.94 69 GLU B C 1
ATOM 4610 O O . GLU B 1 69 ? 7.891 16.953 24.984 1 96.94 69 GLU B O 1
ATOM 4615 N N . GLN B 1 70 ? 8.438 15.594 26.656 1 96.75 70 GLN B N 1
ATOM 4616 C CA . GLN B 1 70 ? 8.094 16.562 27.703 1 96.75 70 GLN B CA 1
ATOM 4617 C C . GLN B 1 70 ? 8.945 17.812 27.578 1 96.75 70 GLN B C 1
ATOM 4619 O O . GLN B 1 70 ? 8.438 18.938 27.703 1 96.75 70 GLN B O 1
ATOM 4624 N N . ASP B 1 71 ? 10.156 17.562 27.375 1 97.19 71 ASP B N 1
ATOM 4625 C CA . ASP B 1 71 ? 11.07 18.688 27.203 1 97.19 71 ASP B CA 1
ATOM 4626 C C . ASP B 1 71 ? 10.719 19.5 25.953 1 97.19 71 ASP B C 1
ATOM 4628 O O . ASP B 1 71 ? 10.734 20.734 25.984 1 97.19 71 ASP B O 1
ATOM 4632 N N . PHE B 1 72 ? 10.477 18.797 24.922 1 98 72 PHE B N 1
ATOM 4633 C CA . PHE B 1 72 ? 10.094 19.453 23.672 1 98 72 PHE B CA 1
ATOM 4634 C C . PHE B 1 72 ? 8.859 20.328 23.875 1 98 72 PHE B C 1
ATOM 4636 O O . PHE B 1 72 ? 8.844 21.484 23.469 1 98 72 PHE B O 1
ATOM 4643 N N . VAL B 1 73 ? 7.824 19.781 24.516 1 98.06 73 VAL B N 1
ATOM 4644 C CA . VAL B 1 73 ? 6.562 20.484 24.75 1 98.06 73 VAL B CA 1
ATOM 4645 C C . VAL B 1 73 ? 6.812 21.75 25.547 1 98.06 73 VAL B C 1
ATOM 4647 O O . VAL B 1 73 ? 6.289 22.812 25.219 1 98.06 73 VAL B O 1
ATOM 4650 N N . ARG B 1 74 ? 7.652 21.656 26.531 1 97.5 74 ARG B N 1
ATOM 4651 C CA . ARG B 1 74 ? 7.984 22.812 27.359 1 97.5 74 ARG B CA 1
ATOM 4652 C C . ARG B 1 74 ? 8.719 23.875 26.562 1 97.5 74 ARG B C 1
ATOM 4654 O O . ARG B 1 74 ? 8.344 25.047 26.562 1 97.5 74 ARG B O 1
ATOM 4661 N N . GLN B 1 75 ? 9.648 23.438 25.812 1 97 75 GLN B N 1
ATOM 4662 C CA . GLN B 1 75 ? 10.539 24.359 25.141 1 97 75 GLN B CA 1
ATOM 4663 C C . GLN B 1 75 ? 9.828 25.078 24 1 97 75 GLN B C 1
ATOM 4665 O O . GLN B 1 75 ? 10.117 26.234 23.703 1 97 75 GLN B O 1
ATOM 4670 N N . VAL B 1 76 ? 8.891 24.438 23.406 1 96.12 76 VAL B N 1
ATOM 4671 C CA . VAL B 1 76 ? 8.273 25.062 22.234 1 96.12 76 VAL B CA 1
ATOM 4672 C C . VAL B 1 76 ? 6.895 25.609 22.609 1 96.12 76 VAL B C 1
ATOM 4674 O O . VAL B 1 76 ? 6.129 26.031 21.734 1 96.12 76 VAL B O 1
ATOM 4677 N N . GLN B 1 77 ? 6.539 25.594 23.875 1 96.38 77 GLN B N 1
ATOM 4678 C CA . GLN B 1 77 ? 5.293 26.156 24.391 1 96.38 77 GLN B CA 1
ATOM 4679 C C . GLN B 1 77 ? 4.082 25.438 23.797 1 96.38 77 GLN B C 1
ATOM 4681 O O . GLN B 1 77 ? 3.072 26.062 23.484 1 96.38 77 GLN B O 1
ATOM 4686 N N . ALA B 1 78 ? 4.195 24.125 23.625 1 97.5 78 ALA B N 1
ATOM 4687 C CA . ALA B 1 78 ? 3.176 23.359 22.922 1 97.5 78 ALA B CA 1
ATOM 4688 C C . ALA B 1 78 ? 2.012 23 23.844 1 97.5 78 ALA B C 1
ATOM 4690 O O . ALA B 1 78 ? 2.141 23.078 25.062 1 97.5 78 ALA B O 1
ATOM 4691 N N . SER B 1 79 ? 0.903 22.75 23.312 1 97.75 79 SER B N 1
ATOM 4692 C CA . SER B 1 79 ? -0.24 22.078 23.938 1 97.75 79 SER B CA 1
ATOM 4693 C C . SER B 1 79 ? -0.64 20.828 23.141 1 97.75 79 SER B C 1
ATOM 4695 O O . SER B 1 79 ? -0.073 20.547 22.094 1 97.75 79 SER B O 1
ATOM 4697 N N . PHE B 1 80 ? -1.539 20.062 23.703 1 98.31 80 PHE B N 1
ATOM 4698 C CA . PHE B 1 80 ? -1.889 18.781 23.094 1 98.31 80 PHE B CA 1
ATOM 4699 C C . PHE B 1 80 ? -3.117 18.906 22.203 1 98.31 80 PHE B C 1
ATOM 4701 O O . PHE B 1 80 ? -3.979 19.75 22.453 1 98.31 80 PHE B O 1
ATOM 4708 N N . LYS B 1 81 ? -3.143 18.125 21.172 1 98.31 81 LYS B N 1
ATOM 4709 C CA . LYS B 1 81 ? -4.184 18.141 20.156 1 98.31 81 LYS B CA 1
ATOM 4710 C C . LYS B 1 81 ? -4.746 16.734 19.938 1 98.31 81 LYS B C 1
ATOM 4712 O O . LYS B 1 81 ? -3.996 15.797 19.672 1 98.31 81 LYS B O 1
ATOM 4717 N N . LEU B 1 82 ? -6.039 16.641 20.031 1 98.69 82 LEU B N 1
ATOM 4718 C CA . LEU B 1 82 ? -6.699 15.336 19.922 1 98.69 82 LEU B CA 1
ATOM 4719 C C . LEU B 1 82 ? -7.469 15.227 18.609 1 98.69 82 LEU B C 1
ATOM 4721 O O . LEU B 1 82 ? -7.961 14.156 18.266 1 98.69 82 LEU B O 1
ATOM 4725 N N . GLY B 1 83 ? -7.586 16.266 17.891 1 98.38 83 GLY B N 1
ATOM 4726 C CA . GLY B 1 83 ? -8.305 16.281 16.625 1 98.38 83 GLY B CA 1
ATOM 4727 C C . GLY B 1 83 ? -8.68 17.688 16.172 1 98.38 83 GLY B C 1
ATOM 4728 O O . GLY B 1 83 ? -8.023 18.656 16.547 1 98.38 83 GLY B O 1
ATOM 4729 N N . ILE B 1 84 ? -9.672 17.781 15.297 1 98.56 84 ILE B N 1
ATOM 4730 C CA . ILE B 1 84 ? -10.109 19.047 14.711 1 98.56 84 ILE B CA 1
ATOM 4731 C C . ILE B 1 84 ? -11.633 19.141 14.742 1 98.56 84 ILE B C 1
ATOM 4733 O O . ILE B 1 84 ? -12.32 18.188 14.359 1 98.56 84 ILE B O 1
ATOM 4737 N N . GLU B 1 85 ? -12.133 20.188 15.281 1 98.69 85 GLU B N 1
ATOM 4738 C CA . GLU B 1 85 ? -13.562 20.484 15.203 1 98.69 85 GLU B CA 1
ATOM 4739 C C . GLU B 1 85 ? -13.875 21.359 13.984 1 98.69 85 GLU B C 1
ATOM 4741 O O . GLU B 1 85 ? -13.273 22.422 13.805 1 98.69 85 GLU B O 1
ATOM 4746 N N . PHE B 1 86 ? -14.781 20.891 13.18 1 98.81 86 PHE B N 1
ATOM 4747 C CA . PHE B 1 86 ? -15.242 21.625 12.008 1 98.81 86 PHE B CA 1
ATOM 4748 C C . PHE B 1 86 ? -16.625 22.219 12.258 1 98.81 86 PHE B C 1
ATOM 4750 O O . PHE B 1 86 ? -17.609 21.484 12.414 1 98.81 86 PHE B O 1
ATOM 4757 N N . LYS B 1 87 ? -16.656 23.531 12.312 1 98.69 87 LYS B N 1
ATOM 4758 C CA . LYS B 1 87 ? -17.906 24.219 12.57 1 98.69 87 LYS B CA 1
ATOM 4759 C C . LYS B 1 87 ? -18.406 24.938 11.32 1 98.69 87 LYS B C 1
ATOM 4761 O O . LYS B 1 87 ? -17.625 25.625 10.641 1 98.69 87 LYS B O 1
ATOM 4766 N N . ASP B 1 88 ? -19.672 24.766 10.945 1 98.69 88 ASP B N 1
ATOM 4767 C CA . ASP B 1 88 ? -20.375 25.531 9.914 1 98.69 88 ASP B CA 1
ATOM 4768 C C . ASP B 1 88 ? -19.922 25.109 8.516 1 98.69 88 ASP B C 1
ATOM 4770 O O . ASP B 1 88 ? -20.016 25.891 7.574 1 98.69 88 ASP B O 1
ATOM 4774 N N . TRP B 1 89 ? -19.359 23.906 8.406 1 98.81 89 TRP B N 1
ATOM 4775 C CA . TRP B 1 89 ? -18.844 23.469 7.109 1 98.81 89 TRP B CA 1
ATOM 4776 C C . TRP B 1 89 ? -19.953 22.828 6.277 1 98.81 89 TRP B C 1
ATOM 4778 O O . TRP B 1 89 ? -20.141 23.172 5.113 1 98.81 89 TRP B O 1
ATOM 4788 N N . PHE B 1 90 ? -20.656 21.859 6.895 1 98.69 90 PHE B N 1
ATOM 4789 C CA . PHE B 1 90 ? -21.75 21.203 6.195 1 98.69 90 PHE B CA 1
ATOM 4790 C C . PHE B 1 90 ? -22.969 22.109 6.113 1 98.69 90 PHE B C 1
ATOM 4792 O O . PHE B 1 90 ? -23.438 22.422 5.02 1 98.69 90 PHE B O 1
ATOM 4799 N N . ARG B 1 91 ? -23.406 22.5 7.285 1 98.12 91 ARG B N 1
ATOM 4800 C CA . ARG B 1 91 ? -24.484 23.484 7.477 1 98.12 91 ARG B CA 1
ATOM 4801 C C . ARG B 1 91 ? -24.125 24.453 8.594 1 98.12 91 ARG B C 1
ATOM 4803 O O . ARG B 1 91 ? -23.375 24.125 9.508 1 98.12 91 ARG B O 1
ATOM 4810 N N . LYS B 1 92 ? -24.703 25.641 8.43 1 97.81 92 LYS B N 1
ATOM 4811 C CA . LYS B 1 92 ? -24.531 26.594 9.516 1 97.81 92 LYS B CA 1
ATOM 4812 C C . LYS B 1 92 ? -25.078 26.047 10.828 1 97.81 92 LYS B C 1
ATOM 4814 O O . LYS B 1 92 ? -26.094 25.344 10.844 1 97.81 92 LYS B O 1
ATOM 4819 N N . ASP B 1 93 ? -24.359 26.281 11.867 1 97.19 93 ASP B N 1
ATOM 4820 C CA . ASP B 1 93 ? -24.75 25.953 13.242 1 97.19 93 ASP B CA 1
ATOM 4821 C C . ASP B 1 93 ? -24.625 24.453 13.492 1 97.19 93 ASP B C 1
ATOM 4823 O O . ASP B 1 93 ? -25.266 23.906 14.398 1 97.19 93 ASP B O 1
ATOM 4827 N N . GLU B 1 94 ? -23.938 23.734 12.617 1 97.62 94 GLU B N 1
ATOM 4828 C CA . GLU B 1 94 ? -23.578 22.344 12.836 1 97.62 94 GLU B CA 1
ATOM 4829 C C . GLU B 1 94 ? -22.062 22.156 12.922 1 97.62 94 GLU B C 1
ATOM 4831 O O . GLU B 1 94 ? -21.312 22.953 12.352 1 97.62 94 GLU B O 1
ATOM 4836 N N . SER B 1 95 ? -21.672 21.172 13.711 1 98.12 95 SER B N 1
ATOM 4837 C CA . SER B 1 95 ? -20.25 20.859 13.836 1 98.12 95 SER B CA 1
ATOM 4838 C C . SER B 1 95 ? -20 19.359 13.734 1 98.12 95 SER B C 1
ATOM 4840 O O . SER B 1 95 ? -20.906 18.562 13.984 1 98.12 95 SER B O 1
ATOM 4842 N N . TYR B 1 96 ? -18.875 18.969 13.305 1 98.31 96 TYR B N 1
ATOM 4843 C CA . TYR B 1 96 ? -18.375 17.594 13.391 1 98.31 96 TYR B CA 1
ATOM 4844 C C . TYR B 1 96 ? -16.906 17.562 13.805 1 98.31 96 TYR B C 1
ATOM 4846 O O . TYR B 1 96 ? -16.25 18.609 13.867 1 98.31 96 TYR B O 1
ATOM 4854 N N . PHE B 1 97 ? -16.406 16.375 14.18 1 98.69 97 PHE B N 1
ATOM 4855 C CA . PHE B 1 97 ? -15.062 16.234 14.727 1 98.69 97 PHE B CA 1
ATOM 4856 C C . PHE B 1 97 ? -14.281 15.18 13.953 1 98.69 97 PHE B C 1
ATOM 4858 O O . PHE B 1 97 ? -14.828 14.141 13.578 1 98.69 97 PHE B O 1
ATOM 4865 N N . HIS B 1 98 ? -13.086 15.469 13.578 1 98.62 98 HIS B N 1
ATOM 4866 C CA . HIS B 1 98 ? -12.102 14.523 13.047 1 98.62 98 HIS B CA 1
ATOM 4867 C C . HIS B 1 98 ? -11.094 14.117 14.125 1 98.62 98 HIS B C 1
ATOM 4869 O O . HIS B 1 98 ? -10.102 14.812 14.352 1 98.62 98 HIS B O 1
ATOM 4875 N N . PRO B 1 99 ? -11.297 12.961 14.766 1 98.62 99 PRO B N 1
ATOM 4876 C CA . PRO B 1 99 ? -10.469 12.555 15.906 1 98.62 99 PRO B CA 1
ATOM 4877 C C . PRO B 1 99 ? -9.172 11.875 15.484 1 98.62 99 PRO B C 1
ATOM 4879 O O . PRO B 1 99 ? -9.086 11.336 14.375 1 98.62 99 PRO B O 1
ATOM 4882 N N . PHE B 1 100 ? -8.234 11.953 16.344 1 98.06 100 PHE B N 1
ATOM 4883 C CA . PHE B 1 100 ? -7.031 11.148 16.172 1 98.06 100 PHE B CA 1
ATOM 4884 C C . PHE B 1 100 ? -7.16 9.812 16.906 1 98.06 100 PHE B C 1
ATOM 4886 O O . PHE B 1 100 ? -7.492 9.781 18.094 1 98.06 100 PHE B O 1
ATOM 4893 N N . GLY B 1 101 ? -6.848 8.797 16.219 1 97.19 101 GLY B N 1
ATOM 4894 C CA . GLY B 1 101 ? -6.961 7.473 16.812 1 97.19 101 GLY B CA 1
ATOM 4895 C C . GLY B 1 101 ? -8.211 6.727 16.375 1 97.19 101 GLY B C 1
ATOM 4896 O O . GLY B 1 101 ? -8.797 7.039 15.344 1 97.19 101 GLY B O 1
ATOM 4897 N N . ASP B 1 102 ? -8.672 5.855 17.156 1 97 102 ASP B N 1
ATOM 4898 C CA . ASP B 1 102 ? -9.719 4.914 16.766 1 97 102 ASP B CA 1
ATOM 4899 C C . ASP B 1 102 ? -11.109 5.48 17.047 1 97 102 ASP B C 1
ATOM 4901 O O . ASP B 1 102 ? -11.258 6.359 17.906 1 97 102 ASP B O 1
ATOM 4905 N N . VAL B 1 103 ? -12.047 5.047 16.312 1 97.94 103 VAL B N 1
ATOM 4906 C CA . VAL B 1 103 ? -13.469 5.156 16.625 1 97.94 103 VAL B CA 1
ATOM 4907 C C . VAL B 1 103 ? -14.062 3.764 16.844 1 97.94 103 VAL B C 1
ATOM 4909 O O . VAL B 1 103 ? -14.25 3.01 15.883 1 97.94 103 VAL B O 1
ATOM 4912 N N . GLY B 1 104 ? -14.273 3.492 18.062 1 96.88 104 GLY B N 1
ATOM 4913 C CA . GLY B 1 104 ? -14.766 2.168 18.391 1 96.88 104 GLY B CA 1
ATOM 4914 C C . GLY B 1 104 ? -13.758 1.068 18.141 1 96.88 104 GLY B C 1
ATOM 4915 O O . GLY B 1 104 ? -12.578 1.344 17.891 1 96.88 104 GLY B O 1
ATOM 4916 N N . GLN B 1 105 ? -14.211 -0.156 18.375 1 94.31 105 GLN B N 1
ATOM 4917 C CA . GLN B 1 105 ? -13.383 -1.337 18.156 1 94.31 105 GLN B CA 1
ATOM 4918 C C . GLN B 1 105 ? -14.062 -2.318 17.203 1 94.31 105 GLN B C 1
ATOM 4920 O O . GLN B 1 105 ? -15.297 -2.391 17.156 1 94.31 105 GLN B O 1
ATOM 4925 N N . ARG B 1 106 ? -13.258 -3 16.484 1 93.88 106 ARG B N 1
ATOM 4926 C CA . ARG B 1 106 ? -13.758 -4.051 15.617 1 93.88 106 ARG B CA 1
ATOM 4927 C C . ARG B 1 106 ? -14.57 -5.074 16.406 1 93.88 106 ARG B C 1
ATOM 4929 O O . ARG B 1 106 ? -14.234 -5.398 17.547 1 93.88 106 ARG B O 1
ATOM 4936 N N . VAL B 1 107 ? -15.57 -5.543 15.812 1 93.5 107 VAL B N 1
ATOM 4937 C CA . VAL B 1 107 ? -16.406 -6.602 16.375 1 93.5 107 VAL B CA 1
ATOM 4938 C C . VAL B 1 107 ? -16.328 -7.84 15.492 1 93.5 107 VAL B C 1
ATOM 4940 O O . VAL B 1 107 ? -16.844 -7.844 14.375 1 93.5 107 VAL B O 1
ATOM 4943 N N . GLU B 1 108 ? -15.68 -8.836 15.984 1 87.56 108 GLU B N 1
ATOM 4944 C CA . GLU B 1 108 ? -15.414 -10.031 15.188 1 87.56 108 GLU B CA 1
ATOM 4945 C C . GLU B 1 108 ? -14.648 -9.68 13.914 1 87.56 108 GLU B C 1
ATOM 4947 O O . GLU B 1 108 ? -13.578 -9.078 13.977 1 87.56 108 GLU B O 1
ATOM 4952 N N . LEU B 1 109 ? -15.32 -9.875 12.734 1 86.69 109 LEU B N 1
ATOM 4953 C CA . LEU B 1 109 ? -14.656 -9.641 11.461 1 86.69 109 LEU B CA 1
ATOM 4954 C C . LEU B 1 109 ? -15.086 -8.305 10.859 1 86.69 109 LEU B C 1
ATOM 4956 O O . LEU B 1 109 ? -14.664 -7.949 9.758 1 86.69 109 LEU B O 1
ATOM 4960 N N . SER B 1 110 ? -15.844 -7.543 11.656 1 93.38 110 SER B N 1
ATOM 4961 C CA . SER B 1 110 ? -16.438 -6.348 11.07 1 93.38 110 SER B CA 1
ATOM 4962 C C . SER B 1 110 ? -15.844 -5.078 11.672 1 93.38 110 SER B C 1
ATOM 4964 O O . SER B 1 110 ? -15.641 -5 12.891 1 93.38 110 SER B O 1
ATOM 4966 N N . ASP B 1 111 ? -15.594 -4.137 10.852 1 95.38 111 ASP B N 1
ATOM 4967 C CA . ASP B 1 111 ? -15.148 -2.818 11.297 1 95.38 111 ASP B CA 1
ATOM 4968 C C . ASP B 1 111 ? -16.219 -2.131 12.133 1 95.38 111 ASP B C 1
ATOM 4970 O O . ASP B 1 111 ? -17.422 -2.281 11.867 1 95.38 111 ASP B O 1
ATOM 4974 N N . PHE B 1 112 ? -15.805 -1.334 13.016 1 97.31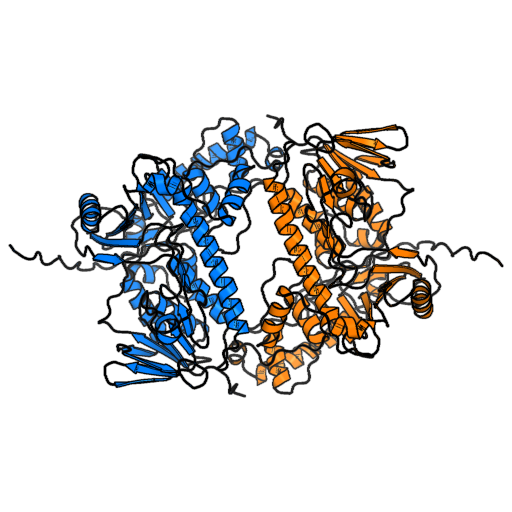 112 PHE B N 1
ATOM 4975 C CA . PHE B 1 112 ? -16.719 -0.667 13.938 1 97.31 112 PHE B CA 1
ATOM 4976 C C . PHE B 1 112 ? -17.75 0.148 13.172 1 97.31 112 PHE B C 1
ATOM 4978 O O . PHE B 1 112 ? -18.938 0.129 13.508 1 97.31 112 PHE B O 1
ATOM 4985 N N . TYR B 1 113 ? -17.297 0.914 12.156 1 97.75 113 TYR B N 1
ATOM 4986 C CA . TYR B 1 113 ? -18.203 1.799 11.438 1 97.75 113 TYR B CA 1
ATOM 4987 C C . TYR B 1 113 ? -19.375 1.021 10.859 1 97.75 113 TYR B C 1
ATOM 4989 O O . TYR B 1 113 ? -20.5 1.509 10.852 1 97.75 113 TYR B O 1
ATOM 4997 N N . GLN B 1 114 ? -19.094 -0.166 10.375 1 97.38 114 GLN B N 1
ATOM 4998 C CA . GLN B 1 114 ? -20.125 -1.01 9.773 1 97.38 114 GLN B CA 1
ATOM 4999 C C . GLN B 1 114 ? -21.141 -1.454 10.82 1 97.38 114 GLN B C 1
ATOM 5001 O O . GLN B 1 114 ? -22.344 -1.471 10.547 1 97.38 114 GLN B O 1
ATOM 5006 N N . CYS B 1 115 ? -20.672 -1.78 11.992 1 97.44 115 CYS B N 1
ATOM 5007 C CA . CYS B 1 115 ? -21.547 -2.164 13.094 1 97.44 115 CYS B CA 1
ATOM 5008 C C . CYS B 1 115 ? -22.406 -0.987 13.547 1 97.44 115 CYS B C 1
ATOM 5010 O O . CYS B 1 115 ? -23.594 -1.14 13.773 1 97.44 115 CYS B O 1
ATOM 5012 N N . TRP B 1 116 ? -21.719 0.13 13.695 1 97.75 116 TRP B N 1
ATOM 5013 C CA . TRP B 1 116 ? -22.406 1.358 14.07 1 97.75 116 TRP B CA 1
ATOM 5014 C C . TRP B 1 116 ? -23.5 1.703 13.055 1 97.75 116 TRP B C 1
ATOM 5016 O O . TRP B 1 116 ? -24.609 2.068 13.422 1 97.75 116 TRP B O 1
ATOM 5026 N N . ARG B 1 117 ? -23.203 1.592 11.719 1 96.94 117 ARG B N 1
ATOM 5027 C CA . ARG B 1 117 ? -24.156 1.909 10.656 1 96.94 117 ARG B CA 1
ATOM 5028 C C . ARG B 1 117 ? -25.375 0.996 10.719 1 96.94 117 ARG B C 1
ATOM 5030 O O . ARG B 1 117 ? -26.5 1.452 10.547 1 96.94 117 ARG B O 1
ATOM 5037 N N . LYS B 1 118 ? -25.141 -0.284 10.977 1 96.44 118 LYS B N 1
ATOM 5038 C CA . LYS B 1 118 ? -26.266 -1.194 11.164 1 96.44 118 LYS B CA 1
ATOM 5039 C C . LYS B 1 118 ? -27.172 -0.725 12.305 1 96.44 118 LYS B C 1
ATOM 5041 O O . LYS B 1 118 ? -28.391 -0.696 12.164 1 96.44 118 LYS B O 1
ATOM 5046 N N . ALA B 1 119 ? -26.578 -0.363 13.398 1 96.62 119 ALA B N 1
ATOM 5047 C CA . ALA B 1 119 ? -27.344 0.093 14.562 1 96.62 119 ALA B CA 1
ATOM 5048 C C . ALA B 1 119 ? -28.156 1.343 14.234 1 96.62 119 ALA B C 1
ATOM 5050 O O . ALA B 1 119 ? -29.328 1.447 14.617 1 96.62 119 ALA B O 1
ATOM 5051 N N . THR B 1 120 ? -27.531 2.252 13.555 1 96 120 THR B N 1
ATOM 5052 C CA . THR B 1 120 ? -28.219 3.502 13.242 1 96 120 THR B CA 1
ATOM 5053 C C . THR B 1 120 ? -29.359 3.268 12.258 1 96 120 THR B C 1
ATOM 5055 O O . THR B 1 120 ? -30.406 3.926 12.328 1 96 120 THR B O 1
ATOM 5058 N N . LEU B 1 121 ? -29.203 2.385 11.328 1 94.69 121 LEU B N 1
ATOM 5059 C CA . LEU B 1 121 ? -30.266 2.035 10.391 1 94.69 121 LEU B CA 1
ATOM 5060 C C . LEU B 1 121 ? -31.406 1.346 11.117 1 94.69 121 LEU B C 1
ATOM 5062 O O . LEU B 1 121 ? -32.562 1.423 10.672 1 94.69 121 LEU B O 1
ATOM 5066 N N . ALA B 1 122 ? -31.094 0.753 12.211 1 94.88 122 ALA B N 1
ATOM 5067 C CA . ALA B 1 122 ? -32.094 0.085 13.016 1 94.88 122 ALA B CA 1
ATOM 5068 C C . ALA B 1 122 ? -32.812 1.076 13.938 1 94.88 122 ALA B C 1
ATOM 5070 O O . ALA B 1 122 ? -33.688 0.693 14.711 1 94.88 122 ALA B O 1
ATOM 5071 N N . GLY B 1 123 ? -32.375 2.293 13.984 1 94.38 123 GLY B N 1
ATOM 5072 C CA . GLY B 1 123 ? -33.094 3.328 14.688 1 94.38 123 GLY B CA 1
ATOM 5073 C C . GLY B 1 123 ? -32.406 3.811 15.945 1 94.38 123 GLY B C 1
ATOM 5074 O O . GLY B 1 123 ? -32.906 4.719 16.625 1 94.38 123 GLY B O 1
ATOM 5075 N N . HIS B 1 124 ? -31.234 3.197 16.219 1 94.94 124 HIS B N 1
ATOM 5076 C CA . HIS B 1 124 ? -30.5 3.666 17.391 1 94.94 124 HIS B CA 1
ATOM 5077 C C . HIS B 1 124 ? -29.875 5.031 17.141 1 94.94 124 HIS B C 1
ATOM 5079 O O . HIS B 1 124 ? -29.344 5.281 16.062 1 94.94 124 HIS B O 1
ATOM 5085 N N . ASP B 1 125 ? -30.016 5.863 18.047 1 91.5 125 ASP B N 1
ATOM 5086 C CA . ASP B 1 125 ? -29.469 7.219 17.938 1 91.5 125 ASP B CA 1
ATOM 5087 C C . ASP B 1 125 ? -28.109 7.32 18.609 1 91.5 125 ASP B C 1
ATOM 5089 O O . ASP B 1 125 ? -28 7.715 19.781 1 91.5 125 ASP B O 1
ATOM 5093 N N . PHE B 1 126 ? -27.062 6.973 17.984 1 92.25 126 PHE B N 1
ATOM 5094 C CA . PHE B 1 126 ? -25.688 6.992 18.469 1 92.25 126 PHE B CA 1
ATOM 5095 C C . PHE B 1 126 ? -24.844 7.961 17.641 1 92.25 126 PHE B C 1
ATOM 5097 O O . PHE B 1 126 ? -24.516 7.684 16.484 1 92.25 126 PHE B O 1
ATOM 5104 N N . PRO B 1 127 ? -24.516 9.109 18.203 1 95.44 127 PRO B N 1
ATOM 5105 C CA . PRO B 1 127 ? -23.516 9.883 17.469 1 95.44 127 PRO B CA 1
ATOM 5106 C C . PRO B 1 127 ? -22.188 9.133 17.328 1 95.44 127 PRO B C 1
ATOM 5108 O O . PRO B 1 127 ? -21.656 8.609 18.312 1 95.44 127 PRO B O 1
ATOM 5111 N N . LEU B 1 128 ? -21.688 9.008 16.141 1 97.62 128 LEU B N 1
ATOM 5112 C CA . LEU B 1 128 ? -20.484 8.234 15.836 1 97.62 128 LEU B CA 1
ATOM 5113 C C . LEU B 1 128 ? -19.344 8.625 16.75 1 97.62 128 LEU B C 1
ATOM 5115 O O . LEU B 1 128 ? -18.625 7.762 17.25 1 97.62 128 LEU B O 1
ATOM 5119 N N . GLN B 1 129 ? -19.219 9.898 17.016 1 97.94 129 GLN B N 1
ATOM 5120 C CA . GLN B 1 129 ? -18.062 10.453 17.719 1 97.94 129 GLN B CA 1
ATOM 5121 C C . GLN B 1 129 ? -18.125 10.164 19.203 1 97.94 129 GLN B C 1
ATOM 5123 O O . GLN B 1 129 ? -17.141 10.359 19.922 1 97.94 129 GLN B O 1
ATOM 5128 N N . ASP B 1 130 ? -19.25 9.68 19.703 1 98.06 130 ASP B N 1
ATOM 5129 C CA . ASP B 1 130 ? -19.344 9.234 21.094 1 98.06 130 ASP B CA 1
ATOM 5130 C C . ASP B 1 130 ? -18.469 8.008 21.344 1 98.06 130 ASP B C 1
ATOM 5132 O O . ASP B 1 130 ? -18.203 7.641 22.484 1 98.06 130 ASP B O 1
ATOM 5136 N N . PHE B 1 131 ? -18.047 7.426 20.25 1 98.44 131 PHE B N 1
ATOM 5137 C CA . PHE B 1 131 ? -17.25 6.211 20.359 1 98.44 131 PHE B CA 1
ATOM 5138 C C . PHE B 1 131 ? -15.781 6.504 20.078 1 98.44 131 PHE B C 1
ATOM 5140 O O . PHE B 1 131 ? -14.969 5.582 19.969 1 98.44 131 PHE B O 1
ATOM 5147 N N . ALA B 1 132 ? -15.367 7.691 19.906 1 98.56 132 ALA B N 1
ATOM 5148 C CA . ALA B 1 132 ? -13.992 8.125 19.688 1 98.56 132 ALA B CA 1
ATOM 5149 C C . ALA B 1 132 ? -13.398 8.727 20.969 1 98.56 132 ALA B C 1
ATOM 5151 O O . ALA B 1 132 ? -13.742 9.852 21.344 1 98.56 132 ALA B O 1
ATOM 5152 N N . PRO B 1 133 ? -12.5 8.031 21.578 1 98.56 133 PRO B N 1
ATOM 5153 C CA . PRO B 1 133 ? -11.93 8.555 22.812 1 98.56 133 PRO B CA 1
ATOM 5154 C C . PRO B 1 133 ? -11.367 9.969 22.641 1 98.56 133 PRO B C 1
ATOM 5156 O O . PRO B 1 133 ? -11.547 10.812 23.531 1 98.56 133 PRO B O 1
ATOM 5159 N N . ALA B 1 134 ? -10.734 10.25 21.547 1 98.75 134 ALA B N 1
ATOM 5160 C CA . ALA B 1 134 ? -10.156 11.57 21.312 1 98.75 134 ALA B CA 1
ATOM 5161 C C . ALA B 1 134 ? -11.234 12.648 21.266 1 98.75 134 ALA B C 1
ATOM 5163 O O . ALA B 1 134 ? -11.062 13.734 21.812 1 98.75 134 ALA B O 1
ATOM 5164 N N . THR B 1 135 ? -12.359 12.352 20.641 1 98.69 135 THR B N 1
ATOM 5165 C CA . THR B 1 135 ? -13.461 13.305 20.547 1 98.69 135 THR B CA 1
ATOM 5166 C C . THR B 1 135 ? -14.055 13.578 21.938 1 98.69 135 THR B C 1
ATOM 5168 O O . THR B 1 135 ? -14.289 14.727 22.297 1 98.69 135 THR B O 1
ATOM 5171 N N . VAL B 1 136 ? -14.297 12.508 22.656 1 98.69 136 VAL B N 1
ATOM 5172 C CA . VAL B 1 136 ? -14.93 12.641 23.969 1 98.69 136 VAL B CA 1
ATOM 5173 C C . VAL B 1 136 ? -14.016 13.406 24.922 1 98.69 136 VAL B C 1
ATOM 5175 O O . VAL B 1 136 ? -14.461 14.305 25.641 1 98.69 136 VAL B O 1
ATOM 5178 N N . MET B 1 137 ? -12.75 13.109 24.859 1 98.81 137 MET B N 1
ATOM 5179 C CA . MET B 1 137 ? -11.781 13.852 25.672 1 98.81 137 MET B CA 1
ATOM 5180 C C . MET B 1 137 ? -11.734 15.312 25.25 1 98.81 137 MET B C 1
ATOM 5182 O O . MET B 1 137 ? -11.766 16.203 26.109 1 98.81 137 MET B O 1
ATOM 5186 N N . ALA B 1 138 ? -11.672 15.562 23.969 1 98.69 138 ALA B N 1
ATOM 5187 C CA . ALA B 1 138 ? -11.555 16.922 23.438 1 98.69 138 ALA B CA 1
ATOM 5188 C C . ALA B 1 138 ? -12.75 17.766 23.859 1 98.69 138 ALA B C 1
ATOM 5190 O O . ALA B 1 138 ? -12.578 18.891 24.344 1 98.69 138 ALA B O 1
ATOM 5191 N N . HIS B 1 139 ? -13.938 17.266 23.672 1 98.06 139 HIS B N 1
ATOM 5192 C CA . HIS B 1 139 ? -15.156 18.016 23.969 1 98.06 139 HIS B CA 1
ATOM 5193 C C . HIS B 1 139 ? -15.289 18.281 25.469 1 98.06 139 HIS B C 1
ATOM 5195 O O . HIS B 1 139 ? -15.867 19.297 25.875 1 98.06 139 HIS B O 1
ATOM 5201 N N . ALA B 1 140 ? -14.68 17.406 26.266 1 98.12 140 ALA B N 1
ATOM 5202 C CA . ALA B 1 140 ? -14.719 17.578 27.703 1 98.12 140 ALA B CA 1
ATOM 5203 C C . ALA B 1 140 ? -13.555 18.453 28.188 1 98.12 140 ALA B C 1
ATOM 5205 O O . ALA B 1 140 ? -13.461 18.766 29.375 1 98.12 140 ALA B O 1
ATOM 5206 N N . GLY B 1 141 ? -12.625 18.828 27.312 1 97.81 141 GLY B N 1
ATOM 5207 C CA . GLY B 1 141 ? -11.445 19.594 27.672 1 97.81 141 GLY B CA 1
ATOM 5208 C C . GLY B 1 141 ? -10.453 18.812 28.5 1 97.81 141 GLY B C 1
ATOM 5209 O O . GLY B 1 141 ? -9.75 19.391 29.344 1 97.81 141 GLY B O 1
ATOM 5210 N N . ARG B 1 142 ? -10.531 17.516 28.344 1 98.06 142 ARG B N 1
ATOM 5211 C CA . ARG B 1 142 ? -9.719 16.625 29.172 1 98.06 142 ARG B CA 1
ATOM 5212 C C . ARG B 1 142 ? -8.617 15.969 28.359 1 98.06 142 ARG B C 1
ATOM 5214 O O . ARG B 1 142 ? -8.742 15.828 27.141 1 98.06 142 ARG B O 1
ATOM 5221 N N . PHE B 1 143 ? -7.547 15.594 29.062 1 98 143 PHE B N 1
ATOM 5222 C CA . PHE B 1 143 ? -6.434 14.992 28.344 1 98 143 PHE B CA 1
ATOM 5223 C C . PHE B 1 143 ? -5.613 14.094 29.266 1 98 143 PHE B C 1
ATOM 5225 O O . PHE B 1 143 ? -5.43 14.398 30.438 1 98 143 PHE B O 1
ATOM 5232 N N . MET B 1 144 ? -5.203 13.047 28.688 1 96.38 144 MET B N 1
ATOM 5233 C CA . MET B 1 144 ? -4.195 12.125 29.188 1 96.38 144 MET B CA 1
ATOM 5234 C C . MET B 1 144 ? -3.451 11.445 28.047 1 96.38 144 MET B C 1
ATOM 5236 O O . MET B 1 144 ? -3.969 11.352 26.938 1 96.38 144 MET B O 1
ATOM 5240 N N . LEU B 1 145 ? -2.221 11.055 28.344 1 95.94 145 LEU B N 1
ATOM 5241 C CA . LEU B 1 145 ? -1.499 10.297 27.328 1 95.94 145 LEU B CA 1
ATOM 5242 C C . LEU B 1 145 ? -2.119 8.914 27.125 1 95.94 145 LEU B C 1
ATOM 5244 O O . LEU B 1 145 ? -2.043 8.07 28.016 1 95.94 145 LEU B O 1
ATOM 5248 N N . PRO B 1 146 ? -2.592 8.625 25.938 1 92.88 146 PRO B N 1
ATOM 5249 C CA . PRO B 1 146 ? -3.324 7.375 25.75 1 92.88 146 PRO B CA 1
ATOM 5250 C C . PRO B 1 146 ? -2.443 6.141 25.938 1 92.88 146 PRO B C 1
ATOM 5252 O O . PRO B 1 146 ? -2.902 5.121 26.453 1 92.88 146 PRO B O 1
ATOM 5255 N N . PHE B 1 147 ? -1.222 6.219 25.484 1 88.62 147 PHE B N 1
ATOM 5256 C CA . PHE B 1 147 ? -0.358 5.047 25.578 1 88.62 147 PHE B CA 1
ATOM 5257 C C . PHE B 1 147 ? -0.067 4.691 27.031 1 88.62 147 PHE B C 1
ATOM 5259 O O . PHE B 1 147 ? 0.355 3.57 27.328 1 88.62 147 PHE B O 1
ATOM 5266 N N . LYS B 1 148 ? -0.31 5.598 27.969 1 88.94 148 LYS B N 1
ATOM 5267 C CA . LYS B 1 148 ? -0.155 5.34 29.391 1 88.94 148 LYS B CA 1
ATOM 5268 C C . LYS B 1 148 ? -1.447 4.801 30 1 88.94 148 LYS B C 1
ATOM 5270 O O . LYS B 1 148 ? -1.486 4.445 31.172 1 88.94 148 LYS B O 1
ATOM 5275 N N . ALA B 1 149 ? -2.41 4.859 29.281 1 89.94 149 ALA B N 1
ATOM 5276 C CA . ALA B 1 149 ? -3.711 4.355 29.703 1 89.94 149 ALA B CA 1
ATOM 5277 C C . ALA B 1 149 ? -4.121 3.127 28.906 1 89.94 149 ALA B C 1
ATOM 5279 O O . ALA B 1 149 ? -5.25 3.045 28.422 1 89.94 149 ALA B O 1
ATOM 5280 N N . ARG B 1 150 ? -3.104 2.246 28.984 1 84.19 150 ARG B N 1
ATOM 5281 C CA . ARG B 1 150 ? -3.367 1.014 28.25 1 84.19 150 ARG B CA 1
ATOM 5282 C C . ARG B 1 150 ? -4.488 0.215 28.906 1 84.19 150 ARG B C 1
ATOM 5284 O O . ARG B 1 150 ? -4.723 0.336 30.109 1 84.19 150 ARG B O 1
ATOM 5291 N N . ASN B 1 151 ? -5.48 -0.316 28.297 1 90.94 151 ASN B N 1
ATOM 5292 C CA . ASN B 1 151 ? -6.566 -1.164 28.781 1 90.94 151 ASN B CA 1
ATOM 5293 C C . ASN B 1 151 ? -7.73 -0.335 29.328 1 90.94 151 ASN B C 1
ATOM 5295 O O . ASN B 1 151 ? -8.406 -0.75 30.266 1 90.94 151 ASN B O 1
ATOM 5299 N N . THR B 1 152 ? -7.645 0.872 29.062 1 95.69 152 THR B N 1
ATOM 5300 C CA . THR B 1 152 ? -8.773 1.741 29.391 1 95.69 152 THR B CA 1
ATOM 5301 C C . THR B 1 152 ? -9.539 2.113 28.125 1 95.69 152 THR B C 1
ATOM 5303 O O . THR B 1 152 ? -9.062 1.881 27 1 95.69 152 THR B O 1
ATOM 5306 N N . PRO B 1 153 ? -10.664 2.729 28.266 1 95.94 153 PRO B N 1
ATOM 5307 C CA . PRO B 1 153 ? -11.5 3.08 27.125 1 95.94 153 PRO B CA 1
ATOM 5308 C C . PRO B 1 153 ? -10.867 4.16 26.234 1 95.94 153 PRO B C 1
ATOM 5310 O O . PRO B 1 153 ? -11.344 4.406 25.125 1 95.94 153 PRO B O 1
ATOM 5313 N N . ILE B 1 154 ? -9.805 4.812 26.703 1 97.31 154 ILE B N 1
ATOM 5314 C CA . ILE B 1 154 ? -9.25 5.895 25.891 1 97.31 154 ILE B CA 1
ATOM 5315 C C . ILE B 1 154 ? -7.996 5.406 25.172 1 97.31 154 ILE B C 1
ATOM 5317 O O . ILE B 1 154 ? -7.312 6.188 24.5 1 97.31 154 ILE B O 1
ATOM 5321 N N . ALA B 1 155 ? -7.676 4.102 25.281 1 95.94 155 ALA B N 1
ATOM 5322 C CA . ALA B 1 155 ? -6.43 3.529 24.781 1 95.94 155 ALA B CA 1
ATOM 5323 C C . ALA B 1 155 ? -6.301 3.727 23.281 1 95.94 155 ALA B C 1
ATOM 5325 O O . ALA B 1 155 ? -5.188 3.844 22.75 1 95.94 155 ALA B O 1
ATOM 5326 N N . GLY B 1 156 ? -7.383 3.789 22.609 1 96.25 156 GLY B N 1
ATOM 5327 C CA . GLY B 1 156 ? -7.367 3.881 21.156 1 96.25 156 GLY B CA 1
ATOM 5328 C C . GLY B 1 156 ? -7.16 5.297 20.641 1 96.25 156 GLY B C 1
ATOM 5329 O O . GLY B 1 156 ? -7.031 5.516 19.438 1 96.25 156 GLY B O 1
ATOM 5330 N N . ALA B 1 157 ? -7.035 6.289 21.547 1 97.88 157 ALA B N 1
ATOM 5331 C CA . ALA B 1 157 ? -6.832 7.676 21.141 1 97.88 157 ALA B CA 1
ATOM 5332 C C . ALA B 1 157 ? -5.387 7.91 20.703 1 97.88 157 ALA B C 1
ATOM 5334 O O . ALA B 1 157 ? -4.488 7.152 21.078 1 97.88 157 ALA B O 1
ATOM 5335 N N . SER B 1 158 ? -5.238 8.812 19.859 1 97.5 158 SER B N 1
ATOM 5336 C CA . SER B 1 158 ? -3.941 9.375 19.5 1 97.5 158 SER B CA 1
ATOM 5337 C C . SER B 1 158 ? -3.912 10.883 19.703 1 97.5 158 SER B C 1
ATOM 5339 O O . SER B 1 158 ? -4.93 11.484 20.047 1 97.5 158 SER B O 1
ATOM 5341 N N . TYR B 1 159 ? -2.775 11.398 19.641 1 97.94 159 TYR B N 1
ATOM 5342 C CA . TYR B 1 159 ? -2.668 12.844 19.844 1 97.94 159 TYR B CA 1
ATOM 5343 C C . TYR B 1 159 ? -1.508 13.422 19.047 1 97.94 159 TYR B C 1
ATOM 5345 O O . TYR B 1 159 ? -0.703 12.68 18.484 1 97.94 159 TYR B O 1
ATOM 5353 N N . ALA B 1 160 ? -1.5 14.719 18.938 1 97.81 160 ALA B N 1
ATOM 5354 C CA . ALA B 1 160 ? -0.441 15.547 18.359 1 97.81 160 ALA B CA 1
ATOM 5355 C C . ALA B 1 160 ? -0.266 16.844 19.156 1 97.81 160 ALA B C 1
ATOM 5357 O O . ALA B 1 160 ? -0.542 16.875 20.359 1 97.81 160 ALA B O 1
ATOM 5358 N N . LEU B 1 161 ? 0.333 17.828 18.562 1 97.75 161 LEU B N 1
ATOM 5359 C CA . LEU B 1 161 ? 0.643 19.031 19.328 1 97.75 161 LEU B CA 1
ATOM 5360 C C . LEU B 1 161 ? 0.234 20.281 18.547 1 97.75 161 LEU B C 1
ATOM 5362 O O . LEU B 1 161 ? 0.276 20.281 17.312 1 97.75 161 LEU B O 1
ATOM 5366 N N . HIS B 1 162 ? -0.185 21.25 19.25 1 97.12 162 HIS B N 1
ATOM 5367 C CA . HIS B 1 162 ? -0.069 22.625 18.812 1 97.12 162 HIS B CA 1
ATOM 5368 C C . HIS B 1 162 ? 1.291 23.219 19.188 1 97.12 162 HIS B C 1
ATOM 5370 O O . HIS B 1 162 ? 1.71 23.141 20.344 1 97.12 162 HIS B O 1
ATOM 5376 N N . VAL B 1 163 ? 1.913 23.797 18.156 1 95.94 163 VAL B N 1
ATOM 5377 C CA . VAL B 1 163 ? 3.293 24.188 18.438 1 95.94 163 VAL B CA 1
ATOM 5378 C C . VAL B 1 163 ? 3.529 25.625 17.953 1 95.94 163 VAL B C 1
ATOM 5380 O O . VAL B 1 163 ? 2.748 26.156 17.156 1 95.94 163 VAL B O 1
ATOM 5383 N N . ASP B 1 164 ? 4.566 26.203 18.531 1 93.56 164 ASP B N 1
ATOM 5384 C CA . ASP B 1 164 ? 5.133 27.438 18 1 93.56 164 ASP B CA 1
ATOM 5385 C C . ASP B 1 164 ? 6.172 27.156 16.906 1 93.56 164 ASP B C 1
ATOM 5387 O O . ASP B 1 164 ? 7.273 26.688 17.219 1 93.56 164 ASP B O 1
ATOM 5391 N N . ALA B 1 165 ? 5.836 27.484 15.703 1 91 165 ALA B N 1
ATOM 5392 C CA . ALA B 1 165 ? 6.668 27.109 14.555 1 91 165 ALA B CA 1
ATOM 5393 C C . ALA B 1 165 ? 8.086 27.656 14.711 1 91 165 ALA B C 1
ATOM 5395 O O . ALA B 1 165 ? 9.055 26.969 14.375 1 91 165 ALA B O 1
ATOM 5396 N N . LYS B 1 166 ? 8.203 28.844 15.156 1 90.12 166 LYS B N 1
ATOM 5397 C CA . LYS B 1 166 ? 9.516 29.469 15.328 1 90.12 166 LYS B CA 1
ATOM 5398 C C . LYS B 1 166 ? 10.344 28.734 16.375 1 90.12 166 LYS B C 1
ATOM 5400 O O . LYS B 1 166 ? 11.531 28.5 16.188 1 90.12 166 LYS B O 1
ATOM 5405 N N . ARG B 1 167 ? 9.703 28.375 17.438 1 93.25 167 ARG B N 1
ATOM 5406 C CA . ARG B 1 167 ? 10.398 27.672 18.516 1 93.25 167 ARG B CA 1
ATOM 5407 C C . ARG B 1 167 ? 10.758 26.25 18.094 1 93.25 167 ARG B C 1
ATOM 5409 O O . ARG B 1 167 ? 11.781 25.719 18.516 1 93.25 167 ARG B O 1
ATOM 5416 N N . VAL B 1 168 ? 9.891 25.641 17.297 1 94.5 168 VAL B N 1
ATOM 5417 C CA . VAL B 1 168 ? 10.203 24.328 16.781 1 94.5 168 VAL B CA 1
ATOM 5418 C C . VAL B 1 168 ? 11.477 24.391 15.938 1 94.5 168 VAL B C 1
ATOM 5420 O O . VAL B 1 168 ? 12.383 23.562 16.109 1 94.5 168 VAL B O 1
ATOM 5423 N N . ALA B 1 169 ? 11.516 25.344 15.031 1 93.69 169 ALA B N 1
ATOM 5424 C CA . ALA B 1 169 ? 12.695 25.5 14.188 1 93.69 169 ALA B CA 1
ATOM 5425 C C . ALA B 1 169 ? 13.945 25.719 15.031 1 93.69 169 ALA B C 1
ATOM 5427 O O . ALA B 1 169 ? 14.992 25.125 14.766 1 93.69 169 ALA B O 1
ATOM 5428 N N . GLN B 1 170 ? 13.82 26.547 16.047 1 94.5 170 GLN B N 1
ATOM 5429 C CA . GLN B 1 170 ? 14.953 26.828 16.922 1 94.5 170 GLN B CA 1
ATOM 5430 C C . GLN B 1 170 ? 15.391 25.562 17.672 1 94.5 170 GLN B C 1
ATOM 5432 O O . GLN B 1 170 ? 16.578 25.297 17.812 1 94.5 170 GLN B O 1
ATOM 5437 N N . PHE B 1 171 ? 14.414 24.891 18.188 1 96.94 171 PHE B N 1
ATOM 5438 C CA . PHE B 1 171 ? 14.703 23.656 18.906 1 96.94 171 PHE B CA 1
ATOM 5439 C C . PHE B 1 171 ? 15.43 22.656 18.016 1 96.94 171 PHE B C 1
ATOM 5441 O O . PHE B 1 171 ? 16.453 22.094 18.391 1 96.94 171 PHE B O 1
ATOM 5448 N N . LEU B 1 172 ? 14.914 22.5 16.797 1 97.31 172 LEU B N 1
ATOM 5449 C CA . LEU B 1 172 ? 15.477 21.516 15.875 1 97.31 172 LEU B CA 1
ATOM 5450 C C . LEU B 1 172 ? 16.844 21.969 15.359 1 97.31 172 LEU B C 1
ATOM 5452 O O . LEU B 1 172 ? 17.703 21.156 15.062 1 97.31 172 LEU B O 1
ATOM 5456 N N . ARG B 1 173 ? 17.016 23.297 15.219 1 97.06 173 ARG B N 1
ATOM 5457 C CA . ARG B 1 173 ? 18.328 23.828 14.898 1 97.06 173 ARG B CA 1
ATOM 5458 C C . ARG B 1 173 ? 19.375 23.375 15.914 1 97.06 173 ARG B C 1
ATOM 5460 O O . ARG B 1 173 ? 20.422 22.859 15.539 1 97.06 173 ARG B O 1
ATOM 5467 N N . GLY B 1 174 ? 19.047 23.594 17.203 1 97.69 174 GLY B N 1
ATOM 5468 C CA . GLY B 1 174 ? 19.953 23.125 18.234 1 97.69 174 GLY B CA 1
ATOM 5469 C C . GLY B 1 174 ? 20.234 21.641 18.156 1 97.69 174 GLY B C 1
ATOM 5470 O O . GLY B 1 174 ? 21.391 21.219 18.281 1 97.69 174 GLY B O 1
ATOM 5471 N N . HIS B 1 175 ? 19.188 20.875 17.953 1 97.12 175 HIS B N 1
ATOM 5472 C CA . HIS B 1 175 ? 19.297 19.422 17.828 1 97.12 175 HIS B CA 1
ATOM 5473 C C . HIS B 1 175 ? 20.219 19.031 16.672 1 97.12 175 HIS B C 1
ATOM 5475 O O . HIS B 1 175 ? 21.062 18.156 16.828 1 97.12 175 HIS B O 1
ATOM 5481 N N . ALA B 1 176 ? 20.047 19.703 15.539 1 97.5 176 ALA B N 1
ATOM 5482 C CA . ALA B 1 176 ? 20.797 19.406 14.328 1 97.5 176 ALA B CA 1
ATOM 5483 C C . ALA B 1 176 ? 22.25 19.859 14.461 1 97.5 176 ALA B C 1
ATOM 5485 O O . ALA B 1 176 ? 23.172 19.125 14.102 1 97.5 176 ALA B O 1
ATOM 5486 N N . GLU B 1 177 ? 22.453 21.047 15 1 97.62 177 GLU B N 1
ATOM 5487 C CA . GLU B 1 177 ? 23.812 21.594 15.172 1 97.62 177 GLU B CA 1
ATOM 5488 C C . GLU B 1 177 ? 24.625 20.719 16.125 1 97.62 177 GLU B C 1
ATOM 5490 O O . GLU B 1 177 ? 25.812 20.5 15.898 1 97.62 177 GLU B O 1
ATOM 5495 N N . ALA B 1 178 ? 23.969 20.219 17.109 1 96.81 178 ALA B N 1
ATOM 5496 C CA . ALA B 1 178 ? 24.641 19.328 18.062 1 96.81 178 ALA B CA 1
ATOM 5497 C C . ALA B 1 178 ? 25.094 18.031 17.391 1 96.81 178 ALA B C 1
ATOM 5499 O O . ALA B 1 178 ? 25.953 17.328 17.906 1 96.81 178 ALA B O 1
ATOM 5500 N N . ARG B 1 179 ? 24.625 17.797 16.25 1 95.88 179 ARG B N 1
ATOM 5501 C CA . ARG B 1 179 ? 24.922 16.562 15.531 1 95.88 179 ARG B CA 1
ATOM 5502 C C . ARG B 1 179 ? 25.719 16.844 14.266 1 95.88 179 ARG B C 1
ATOM 5504 O O . ARG B 1 179 ? 25.766 16.016 13.352 1 95.88 179 ARG B O 1
ATOM 5511 N N . GLY B 1 180 ? 26.156 18.062 14.141 1 95.94 180 GLY B N 1
ATOM 5512 C CA . GLY B 1 180 ? 27.188 18.328 13.148 1 95.94 180 GLY B CA 1
ATOM 5513 C C . GLY B 1 180 ? 26.703 19.172 11.992 1 95.94 180 GLY B C 1
ATOM 5514 O O . GLY B 1 180 ? 27.469 19.484 11.086 1 95.94 180 GLY B O 1
ATOM 5515 N N . VAL B 1 181 ? 25.484 19.625 11.984 1 98 181 VAL B N 1
ATOM 5516 C CA . VAL B 1 181 ? 25 20.484 10.906 1 98 181 VAL B CA 1
ATOM 5517 C C . VAL B 1 181 ? 25.609 21.875 11.023 1 98 181 VAL B C 1
ATOM 5519 O O . VAL B 1 181 ? 25.656 22.438 12.117 1 98 181 VAL B O 1
ATOM 5522 N N . LYS B 1 182 ? 26.109 22.328 9.906 1 98.25 182 LYS B N 1
ATOM 5523 C CA . LYS B 1 182 ? 26.641 23.688 9.867 1 98.25 182 LYS B CA 1
ATOM 5524 C C . LYS B 1 182 ? 25.578 24.688 9.445 1 98.25 182 LYS B C 1
ATOM 5526 O O . LYS B 1 182 ? 25.016 24.594 8.352 1 98.25 182 LYS B O 1
ATOM 5531 N N . ARG B 1 183 ? 25.234 25.578 10.312 1 98.44 183 ARG B N 1
ATOM 5532 C CA . ARG B 1 183 ? 24.375 26.688 9.953 1 98.44 183 ARG B CA 1
ATOM 5533 C C . ARG B 1 183 ? 25.172 27.844 9.367 1 98.44 183 ARG B C 1
ATOM 5535 O O . ARG B 1 183 ? 26.203 28.234 9.93 1 98.44 183 ARG B O 1
ATOM 5542 N N . THR B 1 184 ? 24.766 28.344 8.289 1 98.38 184 THR B N 1
ATOM 5543 C CA . THR B 1 184 ? 25.375 29.516 7.672 1 98.38 184 THR B CA 1
ATOM 5544 C C . THR B 1 184 ? 24.344 30.641 7.527 1 98.38 184 THR B C 1
ATOM 5546 O O . THR B 1 184 ? 23.328 30.469 6.859 1 98.38 184 THR B O 1
ATOM 5549 N N . GLU B 1 185 ? 24.594 31.75 8.172 1 97.44 185 GLU B N 1
ATOM 5550 C CA . GLU B 1 185 ? 23.734 32.938 8.047 1 97.44 185 GLU B CA 1
ATOM 5551 C C . GLU B 1 185 ? 24.016 33.656 6.746 1 97.44 185 GLU B C 1
ATOM 5553 O O . GLU B 1 185 ? 25.156 34.031 6.457 1 97.44 185 GLU B O 1
ATOM 5558 N N . GLY B 1 186 ? 23.016 33.844 5.945 1 96.81 186 GLY B N 1
ATOM 5559 C CA . GLY B 1 186 ? 23.156 34.594 4.707 1 96.81 186 GLY B CA 1
ATOM 5560 C C . GLY B 1 186 ? 21.953 34.5 3.801 1 96.81 186 GLY B C 1
ATOM 5561 O O . GLY B 1 186 ? 21.094 33.625 3.975 1 96.81 186 GLY B O 1
ATOM 5562 N N . ILE B 1 187 ? 21.891 35.469 2.916 1 96.75 187 ILE B N 1
ATOM 5563 C CA . ILE B 1 187 ? 20.844 35.5 1.901 1 96.75 187 ILE B CA 1
ATOM 5564 C C . ILE B 1 187 ? 21.422 35.094 0.548 1 96.75 187 ILE B C 1
ATOM 5566 O O . ILE B 1 187 ? 22.406 35.688 0.077 1 96.75 187 ILE B O 1
ATOM 5570 N N . VAL B 1 188 ? 20.844 34.094 -0.029 1 97.94 188 VAL B N 1
ATOM 5571 C CA . VAL B 1 188 ? 21.297 33.656 -1.348 1 97.94 188 VAL B CA 1
ATOM 5572 C C . VAL B 1 188 ? 20.859 34.688 -2.404 1 97.94 188 VAL B C 1
ATOM 5574 O O . VAL B 1 188 ? 19.672 35 -2.518 1 97.94 188 VAL B O 1
ATOM 5577 N N . THR B 1 189 ? 21.75 35.156 -3.195 1 97.38 189 THR B N 1
ATOM 5578 C CA . THR B 1 189 ? 21.422 36.188 -4.18 1 97.38 189 THR B CA 1
ATOM 5579 C C . THR B 1 189 ? 21.609 35.656 -5.598 1 97.38 189 THR B C 1
ATOM 5581 O O . THR B 1 189 ? 21.062 36.219 -6.555 1 97.38 189 THR B O 1
ATOM 5584 N N . ASP B 1 190 ? 22.438 34.625 -5.723 1 97.81 190 ASP B N 1
ATOM 5585 C CA . ASP B 1 190 ? 22.688 34.062 -7.047 1 97.81 190 ASP B CA 1
ATOM 5586 C C . ASP B 1 190 ? 22.906 32.531 -6.965 1 97.81 190 ASP B C 1
ATOM 5588 O O . ASP B 1 190 ? 23.375 32.031 -5.949 1 97.81 190 ASP B O 1
ATOM 5592 N N . VAL B 1 191 ? 22.453 31.859 -7.996 1 98.69 191 VAL B N 1
ATOM 5593 C CA . VAL B 1 191 ? 22.578 30.422 -8.117 1 98.69 191 VAL B CA 1
ATOM 5594 C C . VAL B 1 191 ? 23.25 30.078 -9.445 1 98.69 191 VAL B C 1
ATOM 5596 O O . VAL B 1 191 ? 22.734 30.406 -10.516 1 98.69 191 VAL B O 1
ATOM 5599 N N . ALA B 1 192 ? 24.391 29.422 -9.422 1 98.56 192 ALA B N 1
ATOM 5600 C CA . ALA B 1 192 ? 25.109 29.016 -10.633 1 98.56 192 ALA B CA 1
ATOM 5601 C C . ALA B 1 192 ? 24.797 27.562 -10.984 1 98.56 192 ALA B C 1
ATOM 5603 O O . ALA B 1 192 ? 24.703 26.719 -10.102 1 98.56 192 ALA B O 1
ATOM 5604 N N . LEU B 1 193 ? 24.672 27.297 -12.227 1 98.38 193 LEU B N 1
ATOM 5605 C CA . LEU B 1 193 ? 24.5 25.938 -12.742 1 98.38 193 LEU B CA 1
ATOM 5606 C C . LEU B 1 193 ? 25.766 25.469 -13.461 1 98.38 193 LEU B C 1
ATOM 5608 O O . LEU B 1 193 ? 26.453 26.266 -14.102 1 98.38 193 LEU B O 1
ATOM 5612 N N . ASP B 1 194 ? 26.062 24.266 -13.344 1 97.94 194 ASP B N 1
ATOM 5613 C CA . ASP B 1 194 ? 27.203 23.719 -14.086 1 97.94 194 ASP B CA 1
ATOM 5614 C C . ASP B 1 194 ? 26.766 23.25 -15.469 1 97.94 194 ASP B C 1
ATOM 5616 O O . ASP B 1 194 ? 25.656 23.531 -15.914 1 97.94 194 ASP B O 1
ATOM 5620 N N . ALA B 1 195 ? 27.641 22.5 -16.188 1 96.75 195 ALA B N 1
ATOM 5621 C CA . ALA B 1 195 ? 27.406 22.109 -17.578 1 96.75 195 ALA B CA 1
ATOM 5622 C C . ALA B 1 195 ? 26.281 21.078 -17.688 1 96.75 195 ALA B C 1
ATOM 5624 O O . ALA B 1 195 ? 25.641 20.969 -18.734 1 96.75 195 ALA B O 1
ATOM 5625 N N . ARG B 1 196 ? 25.953 20.453 -16.641 1 95.12 196 ARG B N 1
ATOM 5626 C CA . ARG B 1 196 ? 24.906 19.438 -16.609 1 95.12 196 ARG B CA 1
ATOM 5627 C C . ARG B 1 196 ? 23.547 20.078 -16.297 1 95.12 196 ARG B C 1
ATOM 5629 O O . ARG B 1 196 ? 22.516 19.406 -16.359 1 95.12 196 ARG B O 1
ATOM 5636 N N . GLY B 1 197 ? 23.562 21.297 -15.977 1 97.94 197 GLY B N 1
ATOM 5637 C CA . GLY B 1 197 ? 22.344 21.953 -15.523 1 97.94 197 GLY B CA 1
ATOM 5638 C C . GLY B 1 197 ? 22.078 21.766 -14.047 1 97.94 197 GLY B C 1
ATOM 5639 O O . GLY B 1 197 ? 21 22.078 -13.555 1 97.94 197 GLY B O 1
ATOM 5640 N N . PHE B 1 198 ? 23.094 21.203 -13.359 1 98.5 198 PHE B N 1
ATOM 5641 C CA . PHE B 1 198 ? 23 21.031 -11.914 1 98.5 198 PHE B CA 1
ATOM 5642 C C . PHE B 1 198 ? 23.344 22.344 -11.195 1 98.5 198 PHE B C 1
ATOM 5644 O O . PHE B 1 198 ? 24.203 23.094 -11.656 1 98.5 198 PHE B O 1
ATOM 5651 N N . VAL B 1 199 ? 22.672 22.578 -10.102 1 98.75 199 VAL B N 1
ATOM 5652 C CA . VAL B 1 199 ? 23.094 23.672 -9.234 1 98.75 199 VAL B CA 1
ATOM 5653 C C . VAL B 1 199 ? 24.5 23.391 -8.703 1 98.75 199 VAL B C 1
ATOM 5655 O O . VAL B 1 199 ? 24.766 22.297 -8.18 1 98.75 199 VAL B O 1
ATOM 5658 N N . SER B 1 200 ? 25.438 24.344 -8.891 1 98.12 200 SER B N 1
ATOM 5659 C CA . SER B 1 200 ? 26.812 24.109 -8.492 1 98.12 200 SER B CA 1
ATOM 5660 C C . SER B 1 200 ? 27.219 24.984 -7.305 1 98.12 200 SER B C 1
ATOM 5662 O O . SER B 1 200 ? 27.875 24.516 -6.375 1 98.12 200 SER B O 1
ATOM 5664 N N . THR B 1 201 ? 26.797 26.219 -7.395 1 98.12 201 THR B N 1
ATOM 5665 C CA . THR B 1 201 ? 27.297 27.172 -6.41 1 98.12 201 THR B CA 1
ATOM 5666 C C . THR B 1 201 ? 26.219 28.203 -6.066 1 98.12 201 THR B C 1
ATOM 5668 O O . THR B 1 201 ? 25.531 28.703 -6.953 1 98.12 201 THR B O 1
ATOM 5671 N N . LEU B 1 202 ? 26.078 28.5 -4.719 1 98.75 202 LEU B N 1
ATOM 5672 C CA . LEU B 1 202 ? 25.25 29.609 -4.234 1 98.75 202 LEU B CA 1
ATOM 5673 C C . LEU B 1 202 ? 26.125 30.797 -3.852 1 98.75 202 LEU B C 1
ATOM 5675 O O . LEU B 1 202 ? 27.188 30.641 -3.258 1 98.75 202 LEU B O 1
ATOM 5679 N N . THR B 1 203 ? 25.703 31.953 -4.273 1 98.69 203 THR B N 1
ATOM 5680 C CA . THR B 1 203 ? 26.359 33.188 -3.83 1 98.69 203 THR B CA 1
ATOM 5681 C C . THR B 1 203 ? 25.469 33.938 -2.832 1 98.69 203 THR B C 1
ATOM 5683 O O . THR B 1 203 ? 24.297 34.156 -3.094 1 98.69 203 THR B O 1
ATOM 5686 N N . LEU B 1 204 ? 26.062 34.219 -1.706 1 98.19 204 LEU B N 1
ATOM 5687 C CA . LEU B 1 204 ? 25.359 34.938 -0.671 1 98.19 204 LEU B CA 1
ATOM 5688 C C . LEU B 1 204 ? 25.5 36.469 -0.887 1 98.19 204 LEU B C 1
ATOM 5690 O O . LEU B 1 204 ? 26.375 36.906 -1.633 1 98.19 204 LEU B O 1
ATOM 5694 N N . LYS B 1 205 ? 24.656 37.219 -0.276 1 97.19 205 LYS B N 1
ATOM 5695 C CA . LYS B 1 205 ? 24.641 38.688 -0.41 1 97.19 205 LYS B CA 1
ATOM 5696 C C . LYS B 1 205 ? 25.984 39.281 -0.035 1 97.19 205 LYS B C 1
ATOM 5698 O O . LYS B 1 205 ? 26.391 40.281 -0.626 1 97.19 205 LYS B O 1
ATOM 5703 N N . ASP B 1 206 ? 26.766 38.719 0.907 1 96.94 206 ASP B N 1
ATOM 5704 C CA . ASP B 1 206 ? 28.031 39.25 1.362 1 96.94 206 ASP B CA 1
ATOM 5705 C C . ASP B 1 206 ? 29.188 38.781 0.502 1 96.94 206 ASP B C 1
ATOM 5707 O O . ASP B 1 206 ? 30.359 39.031 0.815 1 96.94 206 ASP B O 1
ATOM 5711 N N . GLY B 1 207 ? 28.922 37.938 -0.478 1 96.81 207 GLY B N 1
ATOM 5712 C CA . GLY B 1 207 ? 29.938 37.531 -1.436 1 96.81 207 GLY B CA 1
ATOM 5713 C C . GLY B 1 207 ? 30.453 36.125 -1.199 1 96.81 207 GLY B C 1
ATOM 5714 O O . GLY B 1 207 ? 31.078 35.531 -2.08 1 96.81 207 GLY B O 1
ATOM 5715 N N . ARG B 1 208 ? 30.188 35.5 -0.07 1 97.75 208 ARG B N 1
ATOM 5716 C CA . ARG B 1 208 ? 30.578 34.125 0.184 1 97.75 208 ARG B CA 1
ATOM 5717 C C . ARG B 1 208 ? 29.891 33.156 -0.786 1 97.75 208 ARG B C 1
ATOM 5719 O O . ARG B 1 208 ? 28.781 33.438 -1.257 1 97.75 208 ARG B O 1
ATOM 5726 N N . THR B 1 209 ? 30.562 32.156 -1.069 1 98.38 209 THR B N 1
ATOM 5727 C CA . THR B 1 209 ? 30 31.125 -1.945 1 98.38 209 THR B CA 1
ATOM 5728 C C . THR B 1 209 ? 29.906 29.781 -1.225 1 98.38 209 THR B C 1
ATOM 5730 O O . THR B 1 209 ? 30.719 29.5 -0.333 1 98.38 209 THR B O 1
ATOM 5733 N N . ILE B 1 210 ? 28.922 29.062 -1.527 1 98.5 210 ILE B N 1
ATOM 5734 C CA . ILE B 1 210 ? 28.719 27.734 -0.97 1 98.5 210 ILE B CA 1
ATOM 5735 C C . ILE B 1 210 ? 28.594 26.719 -2.102 1 98.5 210 ILE B C 1
ATOM 5737 O O . ILE B 1 210 ? 27.719 26.844 -2.961 1 98.5 210 ILE B O 1
ATOM 5741 N N . ASP B 1 211 ? 29.484 25.75 -2.137 1 98.25 211 ASP B N 1
ATOM 5742 C CA . ASP B 1 211 ? 29.422 24.625 -3.064 1 98.25 211 ASP B CA 1
ATOM 5743 C C . ASP B 1 211 ? 28.859 23.375 -2.379 1 98.25 211 ASP B C 1
ATOM 5745 O O . ASP B 1 211 ? 29.141 23.141 -1.198 1 98.25 211 ASP B O 1
ATOM 5749 N N . ALA B 1 212 ? 28.094 22.594 -3.088 1 98.38 212 ALA B N 1
ATOM 5750 C CA . ALA B 1 212 ? 27.594 21.312 -2.605 1 98.38 212 ALA B CA 1
ATOM 5751 C C . ALA B 1 212 ? 27.297 20.359 -3.766 1 98.38 212 ALA B C 1
ATOM 5753 O O . ALA B 1 212 ? 27.281 20.781 -4.926 1 98.38 212 ALA B O 1
ATOM 5754 N N . ASP B 1 213 ? 27.125 19.125 -3.486 1 98.06 213 ASP B N 1
ATOM 5755 C CA . ASP B 1 213 ? 26.812 18.109 -4.496 1 98.06 213 ASP B CA 1
ATOM 5756 C C . ASP B 1 213 ? 25.312 18.016 -4.727 1 98.06 213 ASP B C 1
ATOM 5758 O O . ASP B 1 213 ? 24.875 17.641 -5.816 1 98.06 213 ASP B O 1
ATOM 5762 N N . PHE B 1 214 ? 24.562 18.25 -3.689 1 98.56 214 PHE B N 1
ATOM 5763 C CA . PHE B 1 214 ? 23.109 18.141 -3.68 1 98.56 214 PHE B CA 1
ATOM 5764 C C . PHE B 1 214 ? 22.484 19.25 -2.842 1 98.56 214 PHE B C 1
ATOM 5766 O O . PHE B 1 214 ? 23.062 19.688 -1.846 1 98.56 214 PHE B O 1
ATOM 5773 N N . PHE B 1 215 ? 21.281 19.656 -3.275 1 98.94 215 PHE B N 1
ATOM 5774 C CA . PHE B 1 215 ? 20.641 20.781 -2.623 1 98.94 215 PHE B CA 1
ATOM 5775 C C . PHE B 1 215 ? 19.203 20.438 -2.23 1 98.94 215 PHE B C 1
ATOM 5777 O O . PHE B 1 215 ? 18.484 19.781 -2.984 1 98.94 215 PHE B O 1
ATOM 5784 N N . ILE B 1 216 ? 18.797 20.859 -1.076 1 98.88 216 ILE B N 1
ATOM 5785 C CA . ILE B 1 216 ? 17.406 20.781 -0.623 1 98.88 216 ILE B CA 1
ATOM 5786 C C . ILE B 1 216 ? 16.812 22.172 -0.529 1 98.88 216 ILE B C 1
ATOM 5788 O O . ILE B 1 216 ? 17.266 23 0.257 1 98.88 216 ILE B O 1
ATOM 5792 N N . ASP B 1 217 ? 15.836 22.406 -1.35 1 98.88 217 ASP B N 1
ATOM 5793 C CA . ASP B 1 217 ? 15.188 23.703 -1.439 1 98.88 217 ASP B CA 1
ATOM 5794 C C . ASP B 1 217 ? 14.07 23.828 -0.407 1 98.88 217 ASP B C 1
ATOM 5796 O O . ASP B 1 217 ? 12.953 23.359 -0.634 1 98.88 217 ASP B O 1
ATOM 5800 N N . CYS B 1 218 ? 14.344 24.5 0.62 1 98.12 218 CYS B N 1
ATOM 5801 C CA . CYS B 1 218 ? 13.383 24.844 1.66 1 98.12 218 CYS B CA 1
ATOM 5802 C C . CYS B 1 218 ? 13.141 26.344 1.71 1 98.12 218 CYS B C 1
ATOM 5804 O O . CYS B 1 218 ? 12.977 26.922 2.789 1 98.12 218 CYS B O 1
ATOM 5806 N N . SER B 1 219 ? 13.117 26.953 0.557 1 96.94 219 SER B N 1
ATOM 5807 C CA . SER B 1 219 ? 13.039 28.406 0.469 1 96.94 219 SER B CA 1
ATOM 5808 C C . SER B 1 219 ? 11.594 28.875 0.373 1 96.94 219 SER B C 1
ATOM 5810 O O . SER B 1 219 ? 11.32 29.938 -0.201 1 96.94 219 SER B O 1
ATOM 5812 N N . GLY B 1 220 ? 10.672 28.047 0.826 1 94.44 220 GLY B N 1
ATOM 5813 C CA . GLY B 1 220 ? 9.273 28.453 0.895 1 94.44 220 GLY B CA 1
ATOM 5814 C C . GLY B 1 220 ? 8.633 28.625 -0.47 1 94.44 220 GLY B C 1
ATOM 5815 O O . GLY B 1 220 ? 8.945 27.891 -1.405 1 94.44 220 GLY B O 1
ATOM 5816 N N . PHE B 1 221 ? 7.707 29.547 -0.581 1 93.62 221 PHE B N 1
ATOM 5817 C CA . PHE B 1 221 ? 6.938 29.766 -1.801 1 93.62 221 PHE B CA 1
ATOM 5818 C C . PHE B 1 221 ? 7.824 30.344 -2.898 1 93.62 221 PHE B C 1
ATOM 5820 O O . PHE B 1 221 ? 7.48 30.281 -4.082 1 93.62 221 PHE B O 1
ATOM 5827 N N . ARG B 1 222 ? 8.945 30.906 -2.482 1 94.25 222 ARG B N 1
ATOM 5828 C CA . ARG B 1 222 ? 9.852 31.484 -3.473 1 94.25 222 ARG B CA 1
ATOM 5829 C C . ARG B 1 222 ? 10.422 30.391 -4.383 1 94.25 222 ARG B C 1
ATOM 5831 O O . ARG B 1 222 ? 10.68 30.641 -5.562 1 94.25 222 ARG B O 1
ATOM 5838 N N . ALA B 1 223 ? 10.617 29.188 -3.785 1 97.56 223 ALA B N 1
ATOM 5839 C CA . ALA B 1 223 ? 11.172 28.078 -4.543 1 97.56 223 ALA B CA 1
ATOM 5840 C C . ALA B 1 223 ? 12.414 28.5 -5.32 1 97.56 223 ALA B C 1
ATOM 5842 O O . ALA B 1 223 ? 12.484 28.328 -6.539 1 97.56 223 ALA B O 1
ATOM 5843 N N . LEU B 1 224 ? 13.375 28.953 -4.59 1 98.19 224 LEU B N 1
ATOM 5844 C CA . LEU B 1 224 ? 14.531 29.656 -5.125 1 98.19 224 LEU B CA 1
ATOM 5845 C C . LEU B 1 224 ? 15.32 28.75 -6.07 1 98.19 224 LEU B C 1
ATOM 5847 O O . LEU B 1 224 ? 15.797 29.203 -7.113 1 98.19 224 LEU B O 1
ATOM 5851 N N . LEU B 1 225 ? 15.477 27.5 -5.676 1 98.81 225 LEU B N 1
ATOM 5852 C CA . LEU B 1 225 ? 16.297 26.594 -6.469 1 98.81 225 LEU B CA 1
ATOM 5853 C C . LEU B 1 225 ? 15.453 25.812 -7.457 1 98.81 225 LEU B C 1
ATOM 5855 O O . LEU B 1 225 ? 15.641 25.922 -8.672 1 98.81 225 LEU B O 1
ATOM 5859 N N . ILE B 1 226 ? 14.414 25.141 -7.016 1 98.81 226 ILE B N 1
ATOM 5860 C CA . ILE B 1 226 ? 13.68 24.141 -7.781 1 98.81 226 ILE B CA 1
ATOM 5861 C C . ILE B 1 226 ? 12.898 24.828 -8.906 1 98.81 226 ILE B C 1
ATOM 5863 O O . ILE B 1 226 ? 12.727 24.25 -9.984 1 98.81 226 ILE B O 1
ATOM 5867 N N . GLU B 1 227 ? 12.414 26.047 -8.633 1 98.12 227 GLU B N 1
ATOM 5868 C CA . GLU B 1 227 ? 11.609 26.719 -9.656 1 98.12 227 GLU B CA 1
ATOM 5869 C C . GLU B 1 227 ? 12.391 27.844 -10.32 1 98.12 227 GLU B C 1
ATOM 5871 O O . GLU B 1 227 ? 12.586 27.844 -11.539 1 98.12 227 GLU B O 1
ATOM 5876 N N . LYS B 1 228 ? 12.891 28.812 -9.539 1 98.06 228 LYS B N 1
ATOM 5877 C CA . LYS B 1 228 ? 13.547 29.984 -10.117 1 98.06 228 LYS B CA 1
ATOM 5878 C C . LYS B 1 228 ? 14.797 29.594 -10.891 1 98.06 228 LYS B C 1
ATOM 5880 O O . LYS B 1 228 ? 15.055 30.125 -11.977 1 98.06 228 LYS B O 1
ATOM 5885 N N . ALA B 1 229 ? 15.586 28.672 -10.297 1 98.38 229 ALA B N 1
ATOM 5886 C CA . ALA B 1 229 ? 16.844 28.297 -10.945 1 98.38 229 ALA B CA 1
ATOM 5887 C C . ALA B 1 229 ? 16.609 27.203 -11.977 1 98.38 229 ALA B C 1
ATOM 5889 O O . ALA B 1 229 ? 17.188 27.234 -13.07 1 98.38 229 ALA B O 1
ATOM 5890 N N . LEU B 1 230 ? 15.703 26.172 -11.656 1 98.38 230 LEU B N 1
ATOM 5891 C CA . LEU B 1 230 ? 15.672 24.969 -12.484 1 98.38 230 LEU B CA 1
ATOM 5892 C C . LEU B 1 230 ? 14.391 24.906 -13.312 1 98.38 230 LEU B C 1
ATOM 5894 O O . LEU B 1 230 ? 14.305 24.141 -14.273 1 98.38 230 LEU B O 1
ATOM 5898 N N . GLY B 1 231 ? 13.398 25.656 -12.977 1 97 231 GLY B N 1
ATOM 5899 C CA . GLY B 1 231 ? 12.164 25.641 -13.75 1 97 231 GLY B CA 1
ATOM 5900 C C . GLY B 1 231 ? 11.461 24.297 -13.727 1 97 231 GLY B C 1
ATOM 5901 O O . GLY B 1 231 ? 11.141 23.75 -14.773 1 97 231 GLY B O 1
ATOM 5902 N N . SER B 1 232 ? 11.086 23.828 -12.586 1 95.88 232 SER B N 1
ATOM 5903 C CA . SER B 1 232 ? 10.578 22.469 -12.422 1 95.88 232 SER B CA 1
ATOM 5904 C C . SER B 1 232 ? 9.094 22.391 -12.766 1 95.88 232 SER B C 1
ATOM 5906 O O . SER B 1 232 ? 8.562 21.297 -12.992 1 95.88 232 SER B O 1
ATOM 5908 N N . GLY B 1 233 ? 8.383 23.5 -12.82 1 96.06 233 GLY B N 1
ATOM 5909 C CA . GLY B 1 233 ? 6.965 23.5 -13.164 1 96.06 233 GLY B CA 1
ATOM 5910 C C . GLY B 1 233 ? 6.059 23.328 -11.961 1 96.06 233 GLY B C 1
ATOM 5911 O O . GLY B 1 233 ? 6.52 22.938 -10.883 1 96.06 233 GLY B O 1
ATOM 5912 N N . TYR B 1 234 ? 4.766 23.641 -12.125 1 97.06 234 TYR B N 1
ATOM 5913 C CA . TYR B 1 234 ? 3.801 23.625 -11.031 1 97.06 234 TYR B CA 1
ATOM 5914 C C . TYR B 1 234 ? 2.414 23.234 -11.531 1 97.06 234 TYR B C 1
ATOM 5916 O O . TYR B 1 234 ? 1.923 23.797 -12.516 1 97.06 234 TYR B O 1
ATOM 5924 N N . THR B 1 235 ? 1.835 22.219 -10.984 1 97.88 235 THR B N 1
ATOM 5925 C CA . THR B 1 235 ? 0.446 21.859 -11.25 1 97.88 235 THR B CA 1
ATOM 5926 C C . THR B 1 235 ? -0.496 22.641 -10.336 1 97.88 235 THR B C 1
ATOM 5928 O O . THR B 1 235 ? -0.502 22.438 -9.125 1 97.88 235 THR B O 1
ATOM 5931 N N . ASP B 1 236 ? -1.274 23.422 -10.93 1 97.88 236 ASP B N 1
ATOM 5932 C CA . ASP B 1 236 ? -2.178 24.312 -10.211 1 97.88 236 ASP B CA 1
ATOM 5933 C C . ASP B 1 236 ? -3.463 23.594 -9.812 1 97.88 236 ASP B C 1
ATOM 5935 O O . ASP B 1 236 ? -4.051 22.875 -10.617 1 97.88 236 ASP B O 1
ATOM 5939 N N . TRP B 1 237 ? -3.912 23.75 -8.57 1 98.12 237 TRP B N 1
ATOM 5940 C CA . TRP B 1 237 ? -5.117 23.094 -8.078 1 98.12 237 TRP B CA 1
ATOM 5941 C C . TRP B 1 237 ? -6.176 24.125 -7.68 1 98.12 237 TRP B C 1
ATOM 5943 O O . TRP B 1 237 ? -7.102 23.812 -6.934 1 98.12 237 TRP B O 1
ATOM 5953 N N . SER B 1 238 ? -6.055 25.344 -8.18 1 97.25 238 SER B N 1
ATOM 5954 C CA . SER B 1 238 ? -6.977 26.422 -7.832 1 97.25 238 SER B CA 1
ATOM 5955 C C . SER B 1 238 ? -8.383 26.141 -8.344 1 97.25 238 SER B C 1
ATOM 5957 O O . SER B 1 238 ? -9.344 26.797 -7.938 1 97.25 238 SER B O 1
ATOM 5959 N N . ASN B 1 239 ? -8.539 25.188 -9.211 1 96.44 239 ASN B N 1
ATOM 5960 C CA . ASN B 1 239 ? -9.867 24.797 -9.695 1 96.44 239 ASN B CA 1
ATOM 5961 C C . ASN B 1 239 ? -10.609 23.953 -8.672 1 96.44 239 ASN B C 1
ATOM 5963 O O . ASN B 1 239 ? -11.828 23.797 -8.758 1 96.44 239 ASN B O 1
ATOM 5967 N N . TYR B 1 240 ? -9.883 23.359 -7.727 1 97.12 240 TYR B N 1
ATOM 5968 C CA . TYR B 1 240 ? -10.477 22.531 -6.684 1 97.12 240 TYR B CA 1
ATOM 5969 C C . TYR B 1 240 ? -10.461 23.25 -5.34 1 97.12 240 TYR B C 1
ATOM 5971 O O . TYR B 1 240 ? -11.32 23 -4.492 1 97.12 240 TYR B O 1
ATOM 5979 N N . LEU B 1 241 ? -9.461 24.016 -5.105 1 98.12 241 LEU B N 1
ATOM 5980 C CA . LEU B 1 241 ? -9.234 24.766 -3.873 1 98.12 241 LEU B CA 1
ATOM 5981 C C . LEU B 1 241 ? -9.195 26.266 -4.148 1 98.12 241 LEU B C 1
ATOM 5983 O O . LEU B 1 241 ? -8.18 26.797 -4.613 1 98.12 241 LEU B O 1
ATOM 5987 N N . PHE B 1 242 ? -10.18 26.953 -3.713 1 98.31 242 PHE B N 1
ATOM 5988 C CA . PHE B 1 242 ? -10.422 28.297 -4.207 1 98.31 242 PHE B CA 1
ATOM 5989 C C . PHE B 1 242 ? -9.719 29.328 -3.332 1 98.31 242 PHE B C 1
ATOM 5991 O O . PHE B 1 242 ? -9.531 30.484 -3.74 1 98.31 242 PHE B O 1
ATOM 5998 N N . CYS B 1 243 ? -9.398 28.969 -2.074 1 98.38 243 CYS B N 1
ATOM 5999 C CA . CYS B 1 243 ? -8.719 29.922 -1.2 1 98.38 243 CYS B CA 1
ATOM 6000 C C . CYS B 1 243 ? -7.281 30.141 -1.651 1 98.38 243 CYS B C 1
ATOM 6002 O O . CYS B 1 243 ? -6.609 29.203 -2.09 1 98.38 243 CYS B O 1
ATOM 6004 N N . ASP B 1 244 ? -6.824 31.406 -1.525 1 97.81 244 ASP B N 1
ATOM 6005 C CA . ASP B 1 244 ? -5.488 31.734 -2.016 1 97.81 244 ASP B CA 1
ATOM 6006 C C . ASP B 1 244 ? -4.789 32.719 -1.093 1 97.81 244 ASP B C 1
ATOM 6008 O O . ASP B 1 244 ? -3.752 33.281 -1.452 1 97.81 244 ASP B O 1
ATOM 6012 N N . ARG B 1 245 ? -5.414 33 0.107 1 96.69 245 ARG B N 1
ATOM 6013 C CA . ARG B 1 245 ? -4.852 33.906 1.104 1 96.69 245 ARG B CA 1
ATOM 6014 C C . ARG B 1 245 ? -5.098 33.375 2.516 1 96.69 245 ARG B C 1
ATOM 6016 O O . ARG B 1 245 ? -6.078 32.688 2.762 1 96.69 245 ARG B O 1
ATOM 6023 N N . ALA B 1 246 ? -4.172 33.75 3.348 1 95.69 246 ALA B N 1
ATOM 6024 C CA . ALA B 1 246 ? -4.355 33.531 4.781 1 95.69 246 ALA B CA 1
ATOM 6025 C C . ALA B 1 246 ? -3.951 34.781 5.578 1 95.69 246 ALA B C 1
ATOM 6027 O O . ALA B 1 246 ? -3.008 35.469 5.207 1 95.69 246 ALA B O 1
ATOM 6028 N N . ILE B 1 247 ? -4.688 35.062 6.578 1 95.69 247 ILE B N 1
ATOM 6029 C CA . ILE B 1 247 ? -4.32 36.062 7.566 1 95.69 247 ILE B CA 1
ATOM 6030 C C . ILE B 1 247 ? -4.023 35.406 8.906 1 95.69 247 ILE B C 1
ATOM 6032 O O . ILE B 1 247 ? -4.797 34.562 9.367 1 95.69 247 ILE B O 1
ATOM 6036 N N . ALA B 1 248 ? -2.939 35.75 9.5 1 93.62 248 ALA B N 1
ATOM 6037 C CA . ALA B 1 248 ? -2.584 35.188 10.797 1 93.62 248 ALA B CA 1
ATOM 6038 C C . ALA B 1 248 ? -2.508 36.281 11.867 1 93.62 248 ALA B C 1
ATOM 6040 O O . ALA B 1 248 ? -2.035 37.406 11.594 1 93.62 248 ALA B O 1
ATOM 6041 N N . ALA B 1 249 ? -3.006 36 13.016 1 94 249 ALA B N 1
ATOM 6042 C CA . ALA B 1 249 ? -2.912 36.844 14.195 1 94 249 A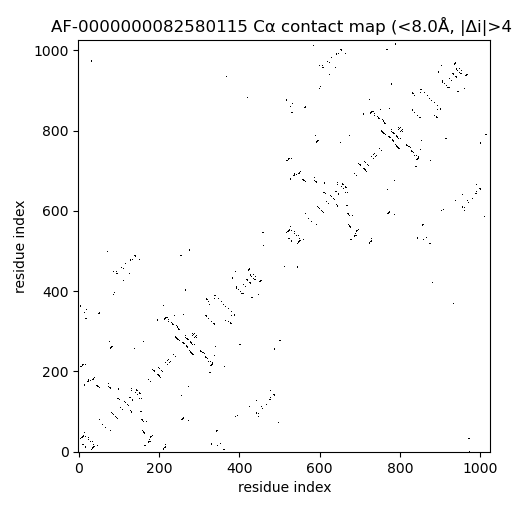LA B CA 1
ATOM 6043 C C . ALA B 1 249 ? -2.729 36 15.461 1 94 249 ALA B C 1
ATOM 6045 O O . ALA B 1 249 ? -3.188 34.844 15.531 1 94 249 ALA B O 1
ATOM 6046 N N . GLN B 1 250 ? -2.004 36.562 16.422 1 93.81 250 GLN B N 1
ATOM 6047 C CA . GLN B 1 250 ? -1.81 35.938 17.719 1 93.81 250 GLN B CA 1
ATOM 6048 C C . GLN B 1 250 ? -2.502 36.688 18.828 1 93.81 250 GLN B C 1
ATOM 6050 O O . GLN B 1 250 ? -2.494 37.938 18.844 1 93.81 250 GLN B O 1
ATOM 6055 N N . THR B 1 251 ? -3.115 36 19.734 1 94.94 251 THR B N 1
ATOM 6056 C CA . THR B 1 251 ? -3.775 36.625 20.875 1 94.94 251 THR B CA 1
ATOM 6057 C C . THR B 1 251 ? -3.258 36.031 22.172 1 94.94 251 THR B C 1
ATOM 6059 O O . THR B 1 251 ? -2.688 34.938 22.188 1 94.94 251 THR B O 1
ATOM 6062 N N . GLU B 1 252 ? -3.457 36.75 23.188 1 94.56 252 GLU B N 1
ATOM 6063 C CA . GLU B 1 252 ? -3.297 36.188 24.531 1 94.56 252 GLU B CA 1
ATOM 6064 C C . GLU B 1 252 ? -4.297 35.062 24.766 1 94.56 252 GLU B C 1
ATOM 6066 O O . GLU B 1 252 ? -5.336 35 24.109 1 94.56 252 GLU B O 1
ATOM 6071 N N . ASN B 1 253 ? -3.877 34.156 25.688 1 94 253 ASN B N 1
ATOM 6072 C CA . ASN B 1 253 ? -4.816 33.125 26.062 1 94 253 ASN B CA 1
ATOM 6073 C C . ASN B 1 253 ? -5.961 33.688 26.906 1 94 253 ASN B C 1
ATOM 6075 O O . ASN B 1 253 ? -5.758 34.562 27.734 1 94 253 ASN B O 1
ATOM 6079 N N . VAL B 1 254 ? -7.164 33.219 26.703 1 93.94 254 VAL B N 1
ATOM 6080 C CA . VAL B 1 254 ? -8.312 33.656 27.5 1 93.94 254 VAL B CA 1
ATOM 6081 C C . VAL B 1 254 ? -8.781 32.5 28.375 1 93.94 254 VAL B C 1
ATOM 6083 O O . VAL B 1 254 ? -9.812 32.625 29.047 1 93.94 254 VAL B O 1
ATOM 6086 N N . GLY B 1 255 ? -8.164 31.5 28.578 1 90.81 255 GLY B N 1
ATOM 6087 C CA . GLY B 1 255 ? -8.516 30.312 29.359 1 90.81 255 GLY B CA 1
ATOM 6088 C C . GLY B 1 255 ? -7.68 29.094 29.031 1 90.81 255 GLY B C 1
ATOM 6089 O O . GLY B 1 255 ? -6.664 29.219 28.328 1 90.81 255 GLY B O 1
ATOM 6090 N N . PRO B 1 256 ? -8.148 28 29.609 1 93.5 256 PRO B N 1
ATOM 6091 C CA . PRO B 1 256 ? -7.414 26.766 29.328 1 93.5 256 PRO B CA 1
ATOM 6092 C C . PRO B 1 256 ? -7.43 26.406 27.844 1 93.5 256 PRO B C 1
ATOM 6094 O O . PRO B 1 256 ? -8.453 26.594 27.172 1 93.5 256 PRO B O 1
ATOM 6097 N N . PRO B 1 257 ? -6.32 25.969 27.359 1 95 257 PRO B N 1
ATOM 6098 C CA . PRO B 1 257 ? -6.281 25.578 25.953 1 95 257 PRO B CA 1
ATOM 6099 C C . PRO B 1 257 ? -7.152 24.359 25.656 1 95 257 PRO B C 1
ATOM 6101 O O . PRO B 1 257 ? -7.039 23.344 26.328 1 95 257 PRO B O 1
ATOM 6104 N N . ARG B 1 258 ? -7.957 24.5 24.656 1 95.25 258 ARG B N 1
ATOM 6105 C CA . ARG B 1 258 ? -8.719 23.344 24.172 1 95.25 258 ARG B CA 1
ATOM 6106 C C . ARG B 1 258 ? -7.82 22.344 23.469 1 95.25 258 ARG B C 1
ATOM 6108 O O . ARG B 1 258 ? -6.918 22.734 22.719 1 95.25 258 ARG B O 1
ATOM 6115 N N . PRO B 1 259 ? -8.016 21.031 23.688 1 98 259 PRO B N 1
ATOM 6116 C CA . PRO B 1 259 ? -7.109 20.047 23.109 1 98 259 PRO B CA 1
ATOM 6117 C C . PRO B 1 259 ? -7.484 19.672 21.672 1 98 259 PRO B C 1
ATOM 6119 O O . PRO B 1 259 ? -7.473 18.5 21.312 1 98 259 PRO B O 1
ATOM 6122 N N . TYR B 1 260 ? -7.875 20.594 20.859 1 98.19 260 TYR B N 1
ATOM 6123 C CA . TYR B 1 260 ? -8.164 20.391 19.453 1 98.19 260 TYR B CA 1
ATOM 6124 C C . TYR B 1 260 ? -8.055 21.703 18.672 1 98.19 260 TYR B C 1
ATOM 6126 O O . TYR B 1 260 ? -8.078 22.781 19.266 1 98.19 260 TYR B O 1
ATOM 6134 N N . THR B 1 261 ? -7.879 21.656 17.422 1 97.75 261 THR B N 1
ATOM 6135 C CA . THR B 1 261 ? -7.949 22.797 16.516 1 97.75 261 THR B CA 1
ATOM 6136 C C . THR B 1 261 ? -9.391 23.094 16.125 1 97.75 261 THR B C 1
ATOM 6138 O O . THR B 1 261 ? -10.172 22.172 15.852 1 97.75 261 THR B O 1
ATOM 6141 N N . LEU B 1 262 ? -9.75 24.312 16.188 1 97.62 262 LEU B N 1
ATOM 6142 C CA . LEU B 1 262 ? -11.031 24.734 15.633 1 97.62 262 LEU B CA 1
ATOM 6143 C C . LEU B 1 262 ? -10.867 25.188 14.18 1 97.62 262 LEU B C 1
ATOM 6145 O O . LEU B 1 262 ? -9.992 26 13.875 1 97.62 262 LEU B O 1
ATOM 6149 N N . ALA B 1 263 ? -11.586 24.625 13.312 1 98.06 263 ALA B N 1
ATOM 6150 C CA . ALA B 1 263 ? -11.766 25.094 11.945 1 98.06 263 ALA B CA 1
ATOM 6151 C C . ALA B 1 263 ? -13.211 25.516 11.695 1 98.06 263 ALA B C 1
ATOM 6153 O O . ALA B 1 263 ? -14.102 24.672 11.578 1 98.06 263 ALA B O 1
ATOM 6154 N N . GLU B 1 264 ? -13.422 26.797 11.625 1 98.5 264 GLU B N 1
ATOM 6155 C CA . GLU B 1 264 ? -14.766 27.344 11.484 1 98.5 264 GLU B CA 1
ATOM 6156 C C . GLU B 1 264 ? -14.969 27.984 10.117 1 98.5 264 GLU B C 1
ATOM 6158 O O . GLU B 1 264 ? -14.297 28.953 9.773 1 98.5 264 GLU B O 1
ATOM 6163 N N . ALA B 1 265 ? -15.906 27.422 9.344 1 98.69 265 ALA B N 1
ATOM 6164 C CA . ALA B 1 265 ? -16.203 27.969 8.023 1 98.69 265 ALA B CA 1
ATOM 6165 C C . ALA B 1 265 ? -16.766 29.391 8.133 1 98.69 265 ALA B C 1
ATOM 6167 O O . ALA B 1 265 ? -17.562 29.672 9.023 1 98.69 265 ALA B O 1
ATOM 6168 N N . GLN B 1 266 ? -16.281 30.266 7.297 1 98.25 266 GLN B N 1
ATOM 6169 C CA . GLN B 1 266 ? -16.75 31.641 7.172 1 98.25 266 GLN B CA 1
ATOM 6170 C C . GLN B 1 266 ? -17.484 31.859 5.844 1 98.25 266 GLN B C 1
ATOM 6172 O O . GLN B 1 266 ? -17.875 30.891 5.184 1 98.25 266 GLN B O 1
ATOM 6177 N N . ASP B 1 267 ? -17.656 33.094 5.438 1 98.06 267 ASP B N 1
ATOM 6178 C CA . ASP B 1 267 ? -18.469 33.406 4.254 1 98.06 267 ASP B CA 1
ATOM 6179 C C . ASP B 1 267 ? -17.719 33.031 2.975 1 98.06 267 ASP B C 1
ATOM 6181 O O . ASP B 1 267 ? -18.328 32.719 1.954 1 98.06 267 ASP B O 1
ATOM 6185 N N . ALA B 1 268 ? -16.406 33.156 2.994 1 98.56 268 ALA B N 1
ATOM 6186 C CA . ALA B 1 268 ? -15.586 32.812 1.834 1 98.56 268 ALA B CA 1
ATOM 6187 C C . ALA B 1 268 ? -14.266 32.188 2.264 1 98.56 268 ALA B C 1
ATOM 6189 O O . ALA B 1 268 ? -13.195 32.625 1.847 1 98.56 268 ALA B O 1
ATOM 6190 N N . GLY B 1 269 ? -14.328 31.078 2.969 1 98.25 269 GLY B N 1
ATOM 6191 C CA . GLY B 1 269 ? -13.172 30.391 3.541 1 98.25 269 GLY B CA 1
ATOM 6192 C C . GLY B 1 269 ? -13.414 29.906 4.957 1 98.25 269 GLY B C 1
ATOM 6193 O O . GLY B 1 269 ? -14.477 29.375 5.27 1 98.25 269 GLY B O 1
ATOM 6194 N N . TRP B 1 270 ? -12.406 30 5.789 1 98.31 270 TRP B N 1
ATOM 6195 C CA . TRP B 1 270 ? -12.539 29.469 7.141 1 98.31 270 TRP B CA 1
ATOM 6196 C C . TRP B 1 270 ? -11.469 30.062 8.062 1 98.31 270 TRP B C 1
ATOM 6198 O O . TRP B 1 270 ? -10.477 30.625 7.594 1 98.31 270 TRP B O 1
ATOM 6208 N N . ARG B 1 271 ? -11.703 30.016 9.32 1 97.12 271 ARG B N 1
ATOM 6209 C CA . ARG B 1 271 ? -10.75 30.484 10.328 1 97.12 271 ARG B CA 1
ATOM 6210 C C . ARG B 1 271 ? -10.289 29.328 11.219 1 97.12 271 ARG B C 1
ATOM 6212 O O . ARG B 1 271 ? -11.023 28.359 11.414 1 97.12 271 ARG B O 1
ATOM 6219 N N . TRP B 1 272 ? -9.086 29.469 11.742 1 96.69 272 TRP B N 1
ATOM 6220 C CA . TRP B 1 272 ? -8.594 28.484 12.695 1 96.69 272 TRP B CA 1
ATOM 6221 C C . TRP B 1 272 ? -8.281 29.109 14.039 1 96.69 272 TRP B C 1
ATOM 6223 O O . TRP B 1 272 ? -8.117 30.328 14.141 1 96.69 272 TRP B O 1
ATOM 6233 N N . ARG B 1 273 ? -8.336 28.391 15.047 1 96.06 273 ARG B N 1
ATOM 6234 C CA . ARG B 1 273 ? -7.879 28.703 16.406 1 96.06 273 ARG B CA 1
ATOM 6235 C C . ARG B 1 273 ? -7.016 27.594 16.969 1 96.06 273 ARG B C 1
ATOM 6237 O O . ARG B 1 273 ? -7.461 26.438 17.062 1 96.06 273 ARG B O 1
ATOM 6244 N N . ILE B 1 274 ? -5.812 27.875 17.359 1 95.88 274 ILE B N 1
ATOM 6245 C CA . ILE B 1 274 ? -4.805 26.922 17.828 1 95.88 274 ILE B CA 1
ATOM 6246 C C . ILE B 1 274 ? -4.211 27.406 19.141 1 95.88 274 ILE B C 1
ATOM 6248 O O . ILE B 1 274 ? -3.359 28.297 19.172 1 95.88 274 ILE B O 1
ATOM 6252 N N . PRO B 1 275 ? -4.586 26.828 20.219 1 95.81 275 PRO B N 1
ATOM 6253 C CA . PRO B 1 275 ? -4.113 27.312 21.516 1 95.81 275 PRO B CA 1
ATOM 6254 C C . PRO B 1 275 ? -2.781 26.703 21.922 1 95.81 275 PRO B C 1
ATOM 6256 O O . PRO B 1 275 ? -2.621 25.469 21.859 1 95.81 275 PRO B O 1
ATOM 6259 N N . LEU B 1 276 ? -1.843 27.5 22.297 1 96.25 276 LEU B N 1
ATOM 6260 C CA . LEU B 1 276 ? -0.576 27.109 22.891 1 96.25 276 LEU B CA 1
ATOM 6261 C C . LEU B 1 276 ? -0.535 27.484 24.375 1 96.25 276 LEU B C 1
ATOM 6263 O O . LEU B 1 276 ? -1.533 27.953 24.922 1 96.25 276 LEU B O 1
ATOM 6267 N N . GLN B 1 277 ? 0.596 27.203 25.031 1 96.38 277 GLN B N 1
ATOM 6268 C CA . GLN B 1 277 ? 0.677 27.5 26.453 1 96.38 277 GLN B CA 1
ATOM 6269 C C . GLN B 1 277 ? 0.775 29 26.703 1 96.38 277 GLN B C 1
ATOM 6271 O O . GLN B 1 277 ? 0.245 29.5 27.688 1 96.38 277 GLN B O 1
ATOM 6276 N N . HIS B 1 278 ? 1.418 29.766 25.75 1 94.38 278 HIS B N 1
ATOM 6277 C CA . HIS B 1 278 ? 1.707 31.156 26.062 1 94.38 278 HIS B CA 1
ATOM 6278 C C . HIS B 1 278 ? 0.809 32.094 25.25 1 94.38 278 HIS B C 1
ATOM 6280 O O . HIS B 1 278 ? 0.716 33.281 25.562 1 94.38 278 HIS B O 1
ATOM 6286 N N . ARG B 1 279 ? 0.203 31.625 24.219 1 94.38 279 ARG B N 1
ATOM 6287 C CA . ARG B 1 279 ? -0.638 32.406 23.344 1 94.38 279 ARG B CA 1
ATOM 6288 C C . ARG B 1 279 ? -1.55 31.531 22.5 1 94.38 279 ARG B C 1
ATOM 6290 O O . ARG B 1 279 ? -1.439 30.297 22.547 1 94.38 279 ARG B O 1
ATOM 6297 N N . THR B 1 280 ? -2.473 32.125 21.797 1 95.25 280 THR B N 1
ATOM 6298 C CA . THR B 1 280 ? -3.342 31.438 20.859 1 95.25 280 THR B CA 1
ATOM 6299 C C . THR B 1 280 ? -3.127 31.938 19.438 1 95.25 280 THR B C 1
ATOM 6301 O O . THR B 1 280 ? -3.104 33.125 19.188 1 95.25 280 THR B O 1
ATOM 6304 N N . GLY B 1 281 ? -2.838 30.969 18.516 1 94.38 281 GLY B N 1
ATOM 6305 C CA . GLY B 1 281 ? -2.783 31.312 17.109 1 94.38 281 GLY B CA 1
ATOM 6306 C C . GLY B 1 281 ? -4.148 31.312 16.438 1 94.38 281 GLY B C 1
ATOM 6307 O O . GLY B 1 281 ? -4.969 30.438 16.688 1 94.38 281 GLY B O 1
ATOM 6308 N N . ASN B 1 282 ? -4.422 32.375 15.664 1 95.31 282 ASN B N 1
ATOM 6309 C CA . ASN B 1 282 ? -5.648 32.531 14.891 1 95.31 282 ASN B CA 1
ATOM 6310 C C . ASN B 1 282 ? -5.355 32.844 13.422 1 95.31 282 ASN B C 1
ATOM 6312 O O . ASN B 1 282 ? -4.32 33.406 13.102 1 95.31 282 ASN B O 1
ATOM 6316 N N . GLY B 1 283 ? -6.246 32.406 12.625 1 95.75 283 GLY B N 1
ATOM 6317 C CA . GLY B 1 283 ? -6.09 32.781 11.219 1 95.75 283 GLY B CA 1
ATOM 6318 C C . GLY B 1 283 ? -7.379 32.688 10.43 1 95.75 283 GLY B C 1
ATOM 6319 O O . GLY B 1 283 ? -8.391 32.188 10.938 1 95.75 283 GLY B O 1
ATOM 6320 N N . HIS B 1 284 ? -7.387 33.312 9.297 1 97.31 284 HIS B N 1
ATOM 6321 C CA . HIS B 1 284 ? -8.484 33.312 8.336 1 97.31 284 HIS B CA 1
ATOM 6322 C C . HIS B 1 284 ? -7.988 33 6.934 1 97.31 284 HIS B C 1
ATOM 6324 O O . HIS B 1 284 ? -7.219 33.75 6.355 1 97.31 284 HIS B O 1
ATOM 6330 N N . VAL B 1 285 ? -8.312 31.828 6.41 1 97.62 285 VAL B N 1
ATOM 6331 C CA . VAL B 1 285 ? -8.039 31.422 5.031 1 97.62 285 VAL B CA 1
ATOM 6332 C C . VAL B 1 285 ? -9.227 31.781 4.148 1 97.62 285 VAL B C 1
ATOM 6334 O O . VAL B 1 285 ? -10.375 31.453 4.465 1 97.62 285 VAL B O 1
ATOM 6337 N N . TYR B 1 286 ? -8.984 32.5 3.07 1 98.31 286 TYR B N 1
ATOM 6338 C CA . TYR B 1 286 ? -10.109 32.969 2.279 1 98.31 286 TYR B CA 1
ATOM 6339 C C . TYR B 1 286 ? -9.742 33.062 0.802 1 98.31 286 TYR B C 1
ATOM 6341 O O . TYR B 1 286 ? -8.57 32.906 0.437 1 98.31 286 TYR B O 1
ATOM 6349 N N . SER B 1 287 ? -10.758 33.156 -0.037 1 98.62 287 SER B N 1
ATOM 6350 C CA . SER B 1 287 ? -10.609 33.344 -1.477 1 98.62 287 SER B CA 1
ATOM 6351 C C . SER B 1 287 ? -10.68 34.812 -1.85 1 98.62 287 SER B C 1
ATOM 6353 O O . SER B 1 287 ? -11.711 35.469 -1.645 1 98.62 287 SER B O 1
ATOM 6355 N N . SER B 1 288 ? -9.648 35.281 -2.467 1 98.31 288 SER B N 1
ATOM 6356 C CA . SER B 1 288 ? -9.602 36.688 -2.861 1 98.31 288 SER B CA 1
ATOM 6357 C C . SER B 1 288 ? -10.633 37 -3.938 1 98.31 288 SER B C 1
ATOM 6359 O O . SER B 1 288 ? -10.93 38.156 -4.203 1 98.31 288 SER B O 1
ATOM 6361 N N . GLU B 1 289 ? -11.141 35.969 -4.551 1 98.31 289 GLU B N 1
ATOM 6362 C CA . GLU B 1 289 ? -12.227 36.125 -5.512 1 98.31 289 GLU B CA 1
ATOM 6363 C C . GLU B 1 289 ? -13.492 36.656 -4.828 1 98.31 289 GLU B C 1
ATOM 6365 O O . GLU B 1 289 ? -14.281 37.375 -5.434 1 98.31 289 GLU B O 1
ATOM 6370 N N . PHE B 1 290 ? -13.68 36.406 -3.547 1 98.69 290 PHE B N 1
ATOM 6371 C CA . PHE B 1 290 ? -14.977 36.625 -2.912 1 98.69 290 PHE B CA 1
ATOM 6372 C C . PHE B 1 290 ? -14.828 37.562 -1.711 1 98.69 290 PHE B C 1
ATOM 6374 O O . PHE B 1 290 ? -15.828 38.031 -1.175 1 98.69 290 PHE B O 1
ATOM 6381 N N . MET B 1 291 ? -13.609 37.688 -1.279 1 98.19 291 MET B N 1
ATOM 6382 C CA . MET B 1 291 ? -13.391 38.438 -0.047 1 98.19 291 MET B CA 1
ATOM 6383 C C . MET B 1 291 ? -12.07 39.219 -0.101 1 98.19 291 MET B C 1
ATOM 6385 O O . MET B 1 291 ? -11.031 38.625 -0.439 1 98.19 291 MET B O 1
ATOM 6389 N N . SER B 1 292 ? -12.133 40.5 0.264 1 98.31 292 SER B N 1
ATOM 6390 C CA . SER B 1 292 ? -10.914 41.281 0.275 1 98.31 292 SER B CA 1
ATOM 6391 C C . SER B 1 292 ? -10.086 41.031 1.527 1 98.31 292 SER B C 1
ATOM 6393 O O . SER B 1 292 ? -10.609 40.531 2.525 1 98.31 292 SER B O 1
ATOM 6395 N N . ASP B 1 293 ? -8.836 41.438 1.466 1 98.12 293 ASP B N 1
ATOM 6396 C CA . ASP B 1 293 ? -7.965 41.312 2.627 1 98.12 293 ASP B CA 1
ATOM 6397 C C . ASP B 1 293 ? -8.523 42.094 3.814 1 98.12 293 ASP B C 1
ATOM 6399 O O . ASP B 1 293 ? -8.461 41.625 4.953 1 98.12 293 ASP B O 1
ATOM 6403 N N . GLU B 1 294 ? -9.039 43.219 3.535 1 97.88 294 GLU B N 1
ATOM 6404 C CA . GLU B 1 294 ? -9.578 44.062 4.586 1 97.88 294 GLU B CA 1
ATOM 6405 C C . GLU B 1 294 ? -10.781 43.406 5.258 1 97.88 294 GLU B C 1
ATOM 6407 O O . GLU B 1 294 ? -10.891 43.406 6.488 1 97.88 294 GLU B O 1
ATOM 6412 N N . GLU B 1 295 ? -11.641 42.938 4.457 1 98.19 295 GLU B N 1
ATOM 6413 C CA . GLU B 1 295 ? -12.828 42.281 4.988 1 98.19 295 GLU B CA 1
ATOM 6414 C C . GLU B 1 295 ? -12.453 41.062 5.824 1 98.19 295 GLU B C 1
ATOM 6416 O O . GLU B 1 295 ? -12.977 40.875 6.926 1 98.19 295 GLU B O 1
ATOM 6421 N N . ALA B 1 296 ? -11.609 40.25 5.289 1 98.19 296 ALA B N 1
ATOM 6422 C CA . ALA B 1 296 ? -11.156 39.031 5.988 1 98.19 296 ALA B CA 1
ATOM 6423 C C . ALA B 1 296 ? -10.492 39.406 7.316 1 98.19 296 ALA B C 1
ATOM 6425 O O . ALA B 1 296 ? -10.695 38.719 8.32 1 98.19 296 ALA B O 1
ATOM 6426 N N . THR B 1 297 ? -9.68 40.469 7.328 1 97.62 297 THR B N 1
ATOM 6427 C CA . THR B 1 297 ? -9.008 40.938 8.539 1 97.62 297 THR B CA 1
ATOM 6428 C C . THR B 1 297 ? -10.023 41.375 9.578 1 97.62 297 THR B C 1
ATOM 6430 O O . THR B 1 297 ? -9.906 41.031 10.758 1 97.62 297 THR B O 1
ATOM 6433 N N . ARG B 1 298 ? -10.977 42.125 9.117 1 97.69 298 ARG B N 1
ATOM 6434 C CA . ARG B 1 298 ? -12.016 42.594 10.023 1 97.69 298 ARG B CA 1
ATOM 6435 C C . ARG B 1 298 ? -12.758 41.406 10.664 1 97.69 298 ARG B C 1
ATOM 6437 O O . ARG B 1 298 ? -12.969 41.406 11.883 1 97.69 298 ARG B O 1
ATOM 6444 N N . ILE B 1 299 ? -13.141 40.5 9.859 1 97.62 299 ILE B N 1
ATOM 6445 C CA . ILE B 1 299 ? -13.859 39.312 10.344 1 97.62 299 ILE B CA 1
ATOM 6446 C C . ILE B 1 299 ? -13.023 38.594 11.383 1 97.62 299 ILE B C 1
ATOM 6448 O O . ILE B 1 299 ? -13.516 38.219 12.445 1 97.62 299 ILE B O 1
ATOM 6452 N N . LEU B 1 300 ? -11.766 38.375 11.078 1 97.31 300 LEU B N 1
ATOM 6453 C CA . LEU B 1 300 ? -10.867 37.656 11.992 1 97.31 300 LEU B CA 1
ATOM 6454 C C . LEU B 1 300 ? -10.773 38.406 13.328 1 97.31 300 LEU B C 1
ATOM 6456 O O . LEU B 1 300 ? -10.977 37.781 14.383 1 97.31 300 LEU B O 1
ATOM 6460 N N . LEU B 1 301 ? -10.539 39.688 13.289 1 97 301 LEU B N 1
ATOM 6461 C CA . LEU B 1 301 ? -10.297 40.469 14.492 1 97 301 LEU B CA 1
ATOM 6462 C C . LEU B 1 301 ? -11.562 40.594 15.328 1 97 301 LEU B C 1
ATOM 6464 O O . LEU B 1 301 ? -11.5 40.719 16.562 1 97 301 LEU B O 1
ATOM 6468 N N . GLU B 1 302 ? -12.695 40.5 14.672 1 96.94 302 GLU B N 1
ATOM 6469 C CA . GLU B 1 302 ? -13.977 40.531 15.383 1 96.94 302 GLU B CA 1
ATOM 6470 C C . GLU B 1 302 ? -14.219 39.219 16.125 1 96.94 302 GLU B C 1
ATOM 6472 O O . GLU B 1 302 ? -14.93 39.188 17.125 1 96.94 302 GLU B O 1
ATOM 6477 N N . LYS B 1 303 ? -13.609 38.25 15.695 1 95.94 303 LYS B N 1
ATOM 6478 C CA . LYS B 1 303 ? -13.969 36.906 16.203 1 95.94 303 LYS B CA 1
ATOM 6479 C C . LYS B 1 303 ? -12.891 36.375 17.141 1 95.94 303 LYS B C 1
ATOM 6481 O O . LYS B 1 303 ? -13.125 35.438 17.891 1 95.94 303 LYS B O 1
ATOM 6486 N N . VAL B 1 304 ? -11.695 36.906 17.062 1 95 304 VAL B N 1
ATOM 6487 C CA . VAL B 1 304 ? -10.633 36.375 17.938 1 95 304 VAL B CA 1
ATOM 6488 C C . VAL B 1 304 ? -11 36.625 19.391 1 95 304 VAL B C 1
ATOM 6490 O O . VAL B 1 304 ? -11.727 37.594 19.703 1 95 304 VAL B O 1
ATOM 6493 N N . GLU B 1 305 ? -10.539 35.75 20.219 1 93.94 305 GLU B N 1
ATOM 6494 C CA . GLU B 1 305 ? -10.68 35.844 21.672 1 93.94 305 GLU B CA 1
ATOM 6495 C C . GLU B 1 305 ? -9.375 36.312 22.328 1 93.94 305 GLU B C 1
ATOM 6497 O O . GLU B 1 305 ? -8.32 35.719 22.062 1 93.94 305 GLU B O 1
ATOM 6502 N N . GLY B 1 306 ? -9.461 37.344 23.109 1 92.88 306 GLY B N 1
ATOM 6503 C CA . GLY B 1 306 ? -8.266 37.844 23.75 1 92.88 306 GLY B CA 1
ATOM 6504 C C . GLY B 1 306 ? -7.645 39.031 23.016 1 92.88 306 GLY B C 1
ATOM 6505 O O . GLY B 1 306 ? -8.023 39.344 21.891 1 92.88 306 GLY B O 1
ATOM 6506 N N . GLU B 1 307 ? -6.668 39.656 23.672 1 94.88 307 GLU B N 1
ATOM 6507 C CA . GLU B 1 307 ? -5.969 40.812 23.078 1 94.88 307 GLU B CA 1
ATOM 6508 C C . GLU B 1 307 ? -4.984 40.344 22 1 94.88 307 GLU B C 1
ATOM 6510 O O . GLU B 1 307 ? -4.223 39.406 22.203 1 94.88 307 GLU B O 1
ATOM 6515 N N . VAL B 1 308 ? -5.062 41.031 20.844 1 94.56 308 VAL B N 1
ATOM 6516 C CA . VAL B 1 308 ? -4.137 40.719 19.75 1 94.56 308 VAL B CA 1
ATOM 6517 C C . VAL B 1 308 ? -2.727 41.156 20.141 1 94.56 308 VAL B C 1
ATOM 6519 O O . VAL B 1 308 ? -2.514 42.312 20.516 1 94.56 308 VAL B O 1
ATOM 6522 N N . VAL B 1 309 ? -1.784 40.281 20.016 1 92.69 309 VAL B N 1
ATOM 6523 C CA . VAL B 1 309 ? -0.427 40.594 20.453 1 92.69 309 VAL B CA 1
ATOM 6524 C C . VAL B 1 309 ? 0.522 40.562 19.25 1 92.69 309 VAL B C 1
ATOM 6526 O O . VAL B 1 309 ? 1.65 41.062 19.344 1 92.69 309 VAL B O 1
ATOM 6529 N N . ALA B 1 310 ? 0.146 40.031 18.188 1 90.06 310 ALA B N 1
ATOM 6530 C CA . ALA B 1 310 ? 0.917 40 16.938 1 90.06 310 ALA B CA 1
ATOM 6531 C C . ALA B 1 310 ? 0 39.906 15.727 1 90.06 310 ALA B C 1
ATOM 6533 O O . ALA B 1 310 ? -1.017 39.219 15.773 1 90.06 310 ALA B O 1
ATOM 6534 N N . GLY B 1 311 ? 0.479 40.5 14.602 1 87.81 311 GLY B N 1
ATOM 6535 C CA . GLY B 1 311 ? -0.349 40.531 13.406 1 87.81 311 GLY B CA 1
ATOM 6536 C C . GLY B 1 311 ? -1.363 41.656 13.406 1 87.81 311 GLY B C 1
ATOM 6537 O O . GLY B 1 311 ? -1.271 42.562 14.227 1 87.81 311 GLY B O 1
ATOM 6538 N N . PRO B 1 312 ? -2.229 41.594 12.469 1 93.31 312 PRO B N 1
ATOM 6539 C CA . PRO B 1 312 ? -2.492 40.594 11.422 1 93.31 312 PRO B CA 1
ATOM 6540 C C . PRO B 1 312 ? -1.468 40.656 10.289 1 93.31 312 PRO B C 1
ATOM 6542 O O . PRO B 1 312 ? -0.951 41.75 9.977 1 93.31 312 PRO B O 1
ATOM 6545 N N . MET B 1 313 ? -1.188 39.531 9.742 1 91.69 313 MET B N 1
ATOM 6546 C CA . MET B 1 313 ? -0.291 39.375 8.594 1 91.69 313 MET B CA 1
ATOM 6547 C C . MET B 1 313 ? -0.963 38.625 7.465 1 91.69 313 MET B C 1
ATOM 6549 O O . MET B 1 313 ? -1.45 37.5 7.668 1 91.69 313 MET B O 1
ATOM 6553 N N . VAL B 1 314 ? -1.003 39.188 6.273 1 94.06 314 VAL B N 1
ATOM 6554 C CA . VAL B 1 314 ? -1.604 38.562 5.117 1 94.06 314 VAL B CA 1
ATOM 6555 C C . VAL B 1 314 ? -0.551 37.719 4.383 1 94.06 314 VAL B C 1
ATOM 6557 O O . VAL B 1 314 ? 0.555 38.219 4.125 1 94.06 314 VAL B O 1
ATOM 6560 N N . VAL B 1 315 ? -0.857 36.5 4.051 1 92.94 315 VAL B N 1
ATOM 6561 C CA . VAL B 1 315 ? 0.033 35.625 3.316 1 92.94 315 VAL B CA 1
ATOM 6562 C C . VAL B 1 315 ? -0.681 35.094 2.076 1 92.94 315 VAL B C 1
ATOM 6564 O O . VAL B 1 315 ? -1.543 34.219 2.178 1 92.94 315 VAL B O 1
ATOM 6567 N N . PRO B 1 316 ? -0.289 35.562 0.908 1 94.75 316 PRO B N 1
ATOM 6568 C CA . PRO B 1 316 ? -0.816 34.938 -0.31 1 94.75 316 PRO B CA 1
ATOM 6569 C C . PRO B 1 316 ? -0.208 33.562 -0.582 1 94.75 316 PRO B C 1
ATOM 6571 O O . PRO B 1 316 ? 0.95 33.312 -0.235 1 94.75 316 PRO B O 1
ATOM 6574 N N . PHE B 1 317 ? -0.964 32.656 -1.15 1 94.88 317 PHE B N 1
ATOM 6575 C CA . PHE B 1 317 ? -0.44 31.344 -1.542 1 94.88 317 PHE B CA 1
ATOM 6576 C C . PHE B 1 317 ? -1.175 30.812 -2.766 1 94.88 317 PHE B C 1
ATOM 6578 O O . PHE B 1 317 ? -2.219 31.344 -3.148 1 94.88 317 PHE B O 1
ATOM 6585 N N . ARG B 1 318 ? -0.538 29.844 -3.395 1 95 318 ARG B N 1
ATOM 6586 C CA . ARG B 1 318 ? -1.12 29.125 -4.516 1 95 318 ARG B CA 1
ATOM 6587 C C . ARG B 1 318 ? -1.177 27.625 -4.227 1 95 318 ARG B C 1
ATOM 6589 O O . ARG B 1 318 ? -0.154 27 -3.924 1 95 318 ARG B O 1
ATOM 6596 N N . THR B 1 319 ? -2.375 27.062 -4.355 1 97.38 319 THR B N 1
ATOM 6597 C CA . THR B 1 319 ? -2.516 25.641 -4.109 1 97.38 319 THR B CA 1
ATOM 6598 C C . THR B 1 319 ? -2.016 24.828 -5.305 1 97.38 319 THR B C 1
ATOM 6600 O O . THR B 1 319 ? -2.209 25.234 -6.453 1 97.38 319 THR B O 1
ATOM 6603 N N . GLY B 1 320 ? -1.344 23.797 -5.031 1 98.12 320 GLY B N 1
ATOM 6604 C CA . GLY B 1 320 ? -0.802 22.938 -6.086 1 98.12 320 GLY B CA 1
ATOM 6605 C C . GLY B 1 320 ? 0.42 22.156 -5.648 1 98.12 320 GLY B C 1
ATOM 6606 O O . GLY B 1 320 ? 0.707 22.062 -4.453 1 98.12 320 GLY B O 1
ATOM 6607 N N . VAL B 1 321 ? 1.085 21.578 -6.586 1 98.5 321 VAL B N 1
ATOM 6608 C CA . VAL B 1 321 ? 2.281 20.781 -6.312 1 98.5 321 VAL B CA 1
ATOM 6609 C C . VAL B 1 321 ? 3.254 20.906 -7.484 1 98.5 321 VAL B C 1
ATOM 6611 O O . VAL B 1 321 ? 2.834 21.062 -8.633 1 98.5 321 VAL B O 1
ATOM 6614 N N . ARG B 1 322 ? 4.516 20.891 -7.195 1 98 322 ARG B N 1
ATOM 6615 C CA . ARG B 1 322 ? 5.535 20.891 -8.234 1 98 322 ARG B CA 1
ATOM 6616 C C . ARG B 1 322 ? 5.379 19.672 -9.148 1 98 322 ARG B C 1
ATOM 6618 O O . ARG B 1 322 ? 5.102 18.562 -8.688 1 98 322 ARG B O 1
ATOM 6625 N N . GLU B 1 323 ? 5.559 19.891 -10.43 1 96.75 323 GLU B N 1
ATOM 6626 C CA . GLU B 1 323 ? 5.57 18.766 -11.359 1 96.75 323 GLU B CA 1
ATOM 6627 C C . GLU B 1 323 ? 6.75 17.844 -11.094 1 96.75 323 GLU B C 1
ATOM 6629 O O . GLU B 1 323 ? 6.602 16.609 -11.133 1 96.75 323 GLU B O 1
ATOM 6634 N N . ARG B 1 324 ? 7.867 18.422 -10.922 1 97.56 324 ARG B N 1
ATOM 6635 C CA . ARG B 1 324 ? 9.07 17.719 -10.5 1 97.56 324 ARG B CA 1
ATOM 6636 C C . ARG B 1 324 ? 9.562 18.234 -9.156 1 97.56 324 ARG B C 1
ATOM 6638 O O . ARG B 1 324 ? 10.328 19.203 -9.102 1 97.56 324 ARG B O 1
ATOM 6645 N N . ILE B 1 325 ? 9.188 17.562 -8.078 1 98.81 325 ILE B N 1
ATOM 6646 C CA . ILE B 1 325 ? 9.578 17.922 -6.727 1 98.81 325 ILE B CA 1
ATOM 6647 C C . ILE B 1 325 ? 11.086 17.734 -6.555 1 98.81 325 ILE B C 1
ATOM 6649 O O . ILE B 1 325 ? 11.734 18.516 -5.844 1 98.81 325 ILE B O 1
ATOM 6653 N N . TRP B 1 326 ? 11.57 16.719 -7.141 1 98.88 326 TRP B N 1
ATOM 6654 C CA . TRP B 1 326 ? 13 16.484 -7.305 1 98.88 326 TRP B CA 1
ATOM 6655 C C . TRP B 1 326 ? 13.406 16.609 -8.766 1 98.88 326 TRP B C 1
ATOM 6657 O O . TRP B 1 326 ? 12.859 15.922 -9.633 1 98.88 326 TRP B O 1
ATOM 6667 N N . TYR B 1 327 ? 14.32 17.5 -9.102 1 98.75 327 TYR B N 1
ATOM 6668 C CA . TYR B 1 327 ? 14.836 17.703 -10.453 1 98.75 327 TYR B CA 1
ATOM 6669 C C . TYR B 1 327 ? 16.344 17.938 -10.43 1 98.75 327 TYR B C 1
ATOM 6671 O O . TYR B 1 327 ? 16.828 18.844 -9.758 1 98.75 327 TYR B O 1
ATOM 6679 N N . ARG B 1 328 ? 17.078 17.047 -11.18 1 98.44 328 ARG B N 1
ATOM 6680 C CA . ARG B 1 328 ? 18.531 17.109 -11.188 1 98.44 328 ARG B CA 1
ATOM 6681 C C . ARG B 1 328 ? 19.094 16.938 -9.781 1 98.44 328 ARG B C 1
ATOM 6683 O O . ARG B 1 328 ? 18.812 15.953 -9.109 1 98.44 328 ARG B O 1
ATOM 6690 N N . ASN B 1 329 ? 19.891 17.906 -9.289 1 98.81 329 ASN B N 1
ATOM 6691 C CA . ASN B 1 329 ? 20.453 17.719 -7.961 1 98.81 329 ASN B CA 1
ATOM 6692 C C . ASN B 1 329 ? 19.766 18.594 -6.922 1 98.81 329 ASN B C 1
ATOM 6694 O O . ASN B 1 329 ? 20.375 18.984 -5.926 1 98.81 329 ASN B O 1
ATOM 6698 N N . VAL B 1 330 ? 18.438 18.922 -7.16 1 98.94 330 VAL B N 1
ATOM 6699 C CA . VAL B 1 330 ? 17.672 19.75 -6.227 1 98.94 330 VAL B CA 1
ATOM 6700 C C . VAL B 1 330 ? 16.391 19.016 -5.82 1 98.94 330 VAL B C 1
ATOM 6702 O O . VAL B 1 330 ? 15.633 18.562 -6.68 1 98.94 330 VAL B O 1
ATOM 6705 N N . LEU B 1 331 ? 16.219 18.875 -4.566 1 98.94 331 LEU B N 1
ATOM 6706 C CA . LEU B 1 331 ? 14.984 18.344 -3.98 1 98.94 331 LEU B CA 1
ATOM 6707 C C . LEU B 1 331 ? 14.219 19.438 -3.24 1 98.94 331 LEU B C 1
ATOM 6709 O O . LEU B 1 331 ? 14.789 20.125 -2.391 1 98.94 331 LEU B O 1
ATOM 6713 N N . ALA B 1 332 ? 12.961 19.562 -3.588 1 98.88 332 ALA B N 1
ATOM 6714 C CA . ALA B 1 332 ? 12.125 20.547 -2.896 1 98.88 332 ALA B CA 1
ATOM 6715 C C . ALA B 1 332 ? 11.438 19.906 -1.688 1 98.88 332 ALA B C 1
ATOM 6717 O O . ALA B 1 332 ? 10.828 18.844 -1.796 1 98.88 332 ALA B O 1
ATOM 6718 N N . ILE B 1 333 ? 11.523 20.562 -0.544 1 98.56 333 ILE B N 1
ATOM 6719 C CA . ILE B 1 333 ? 10.867 20.125 0.687 1 98.56 333 ILE B CA 1
ATOM 6720 C C . ILE B 1 333 ? 10.094 21.281 1.296 1 98.56 333 ILE B C 1
ATOM 6722 O O . ILE B 1 333 ? 10.625 22.391 1.444 1 98.56 333 ILE B O 1
ATOM 6726 N N . GLY B 1 334 ? 8.867 21.047 1.741 1 96.56 334 GLY B N 1
ATOM 6727 C CA . GLY B 1 334 ? 8.016 22.094 2.287 1 96.56 334 GLY B CA 1
ATOM 6728 C C . GLY B 1 334 ? 7.234 22.844 1.223 1 96.56 334 GLY B C 1
ATOM 6729 O O . GLY B 1 334 ? 6.781 22.25 0.241 1 96.56 334 GLY B O 1
ATOM 6730 N N . LEU B 1 335 ? 7.109 24.172 1.396 1 95.88 335 LEU B N 1
ATOM 6731 C CA . LEU B 1 335 ? 6.254 25 0.55 1 95.88 335 LEU B CA 1
ATOM 6732 C C . LEU B 1 335 ? 6.824 25.094 -0.86 1 95.88 335 LEU B C 1
ATOM 6734 O O . LEU B 1 335 ? 6.098 25.406 -1.807 1 95.88 335 LEU B O 1
ATOM 6738 N N . SER B 1 336 ? 8.125 24.828 -1.018 1 97.88 336 SER B N 1
ATOM 6739 C CA . SER B 1 336 ? 8.703 24.828 -2.355 1 97.88 336 SER B CA 1
ATOM 6740 C C . SER B 1 336 ? 8.219 23.641 -3.18 1 97.88 336 SER B C 1
ATOM 6742 O O . SER B 1 336 ? 8.297 23.656 -4.41 1 97.88 336 SER B O 1
ATOM 6744 N N . SER B 1 337 ? 7.746 22.594 -2.525 1 98.12 337 SER B N 1
ATOM 6745 C CA . SER B 1 337 ? 7.273 21.375 -3.186 1 98.12 337 SER B CA 1
ATOM 6746 C C . SER B 1 337 ? 5.824 21.516 -3.639 1 98.12 337 SER B C 1
ATOM 6748 O O . SER B 1 337 ? 5.445 21.016 -4.695 1 98.12 337 SER B O 1
ATOM 6750 N N . GLY B 1 338 ? 5.113 22.062 -2.869 1 97.31 338 GLY B N 1
ATOM 6751 C CA . GLY B 1 338 ? 3.674 22.188 -3.057 1 97.31 338 GLY B CA 1
ATOM 6752 C C . GLY B 1 338 ? 2.947 22.641 -1.809 1 97.31 338 GLY B C 1
ATOM 6753 O O . GLY B 1 338 ? 3.529 22.688 -0.724 1 97.31 338 GLY B O 1
ATOM 6754 N N . PHE B 1 339 ? 1.746 23.047 -2.055 1 96.5 339 PHE B N 1
ATOM 6755 C CA . PHE B 1 339 ? 0.925 23.531 -0.948 1 96.5 339 PHE B CA 1
ATOM 6756 C C . PHE B 1 339 ? -0.553 23.266 -1.221 1 96.5 339 PHE B C 1
ATOM 6758 O O . PHE B 1 339 ? -1.071 23.656 -2.271 1 96.5 339 PHE B O 1
ATOM 6765 N N . ILE B 1 340 ? -1.237 22.656 -0.376 1 95.56 340 ILE B N 1
ATOM 6766 C CA . ILE B 1 340 ? -2.66 22.359 -0.523 1 95.56 340 ILE B CA 1
ATOM 6767 C C . ILE B 1 340 ? -3.48 23.438 0.196 1 95.56 340 ILE B C 1
ATOM 6769 O O . ILE B 1 340 ? -4.199 24.203 -0.44 1 95.56 340 ILE B O 1
ATOM 6773 N N . GLU B 1 341 ? -3.414 23.562 1.46 1 92.56 341 GLU B N 1
ATOM 6774 C CA . GLU B 1 341 ? -3.986 24.516 2.406 1 92.56 341 GLU B CA 1
ATOM 6775 C C . GLU B 1 341 ? -3.688 24.109 3.848 1 92.56 341 GLU B C 1
ATOM 6777 O O . GLU B 1 341 ? -3.34 22.969 4.113 1 92.56 341 GLU B O 1
ATOM 6782 N N . PRO B 1 342 ? -3.756 25.031 4.691 1 92 342 PRO B N 1
ATOM 6783 C CA . PRO B 1 342 ? -3.385 24.625 6.047 1 92 342 PRO B CA 1
ATOM 6784 C C . PRO B 1 342 ? -4.535 23.953 6.793 1 92 342 PRO B C 1
ATOM 6786 O O . PRO B 1 342 ? -4.555 23.938 8.031 1 92 342 PRO B O 1
ATOM 6789 N N . LEU B 1 343 ? -5.48 23.453 5.988 1 95.12 343 LEU B N 1
ATOM 6790 C CA . LEU B 1 343 ? -6.547 22.641 6.562 1 95.12 343 LEU B CA 1
ATOM 6791 C C . LEU B 1 343 ? -6.047 21.234 6.863 1 95.12 343 LEU B C 1
ATOM 6793 O O . LEU B 1 343 ? -5.395 20.609 6.023 1 95.12 343 LEU B O 1
ATOM 6797 N N . GLU B 1 344 ? -6.191 20.641 8.039 1 94.12 344 GLU B N 1
ATOM 6798 C CA . GLU B 1 344 ? -5.836 19.297 8.477 1 94.12 344 GLU B CA 1
ATOM 6799 C C . GLU B 1 344 ? -4.34 19.188 8.734 1 94.12 344 GLU B C 1
ATOM 6801 O O . GLU B 1 344 ? -3.824 18.078 8.938 1 94.12 344 GLU B O 1
ATOM 6806 N N . SER B 1 345 ? -3.582 20.219 8.656 1 91.25 345 SER B N 1
ATOM 6807 C CA . SER B 1 345 ? -2.193 20.266 9.102 1 91.25 345 SER B CA 1
ATOM 6808 C C . SER B 1 345 ? -1.338 19.234 8.375 1 91.25 345 SER B C 1
ATOM 6810 O O . SER B 1 345 ? -0.586 18.5 9.008 1 91.25 345 SER B O 1
ATOM 6812 N N . THR B 1 346 ? -1.374 19.203 7.062 1 92 346 THR B N 1
ATOM 6813 C CA . THR B 1 346 ? -0.73 18.109 6.324 1 92 346 THR B CA 1
ATOM 6814 C C . THR B 1 346 ? 0.673 18.516 5.883 1 92 346 THR B C 1
ATOM 6816 O O . THR B 1 346 ? 1.474 17.672 5.48 1 92 346 THR B O 1
ATOM 6819 N N . ALA B 1 347 ? 1.042 19.797 5.969 1 91.81 347 ALA B N 1
ATOM 6820 C CA . ALA B 1 347 ? 2.279 20.297 5.375 1 91.81 347 ALA B CA 1
ATOM 6821 C C . ALA B 1 347 ? 3.5 19.641 6.02 1 91.81 347 ALA B C 1
ATOM 6823 O O . ALA B 1 347 ? 4.402 19.172 5.32 1 91.81 347 ALA B O 1
ATOM 6824 N N . ILE B 1 348 ? 3.523 19.625 7.324 1 92.56 348 ILE B N 1
ATOM 6825 C CA . ILE B 1 348 ? 4.676 19.062 8.031 1 92.56 348 ILE B CA 1
ATOM 6826 C C . ILE B 1 348 ? 4.785 17.562 7.738 1 92.56 348 ILE B C 1
ATOM 6828 O O . ILE B 1 348 ? 5.887 17.031 7.621 1 92.56 348 ILE B O 1
ATOM 6832 N N . HIS B 1 349 ? 3.609 16.938 7.688 1 93.81 349 HIS B N 1
ATOM 6833 C CA . HIS B 1 349 ? 3.602 15.516 7.355 1 93.81 349 HIS B CA 1
ATOM 6834 C C . HIS B 1 349 ? 4.293 15.258 6.02 1 93.81 349 HIS B C 1
ATOM 6836 O O . HIS B 1 349 ? 5.086 14.328 5.895 1 93.81 349 HIS B O 1
ATOM 6842 N N . LEU B 1 350 ? 4.043 16.062 5.07 1 96.31 350 LEU B N 1
ATOM 6843 C CA . LEU B 1 350 ? 4.59 15.883 3.729 1 96.31 350 LEU B CA 1
ATOM 6844 C C . LEU B 1 350 ? 6.09 16.156 3.713 1 96.31 350 LEU B C 1
ATOM 6846 O O . LEU B 1 350 ? 6.812 15.633 2.857 1 96.31 350 LEU B O 1
ATOM 6850 N N . ILE B 1 351 ? 6.605 16.953 4.684 1 96.56 351 ILE B N 1
ATOM 6851 C CA . ILE B 1 351 ? 8.039 17.188 4.816 1 96.56 351 ILE B CA 1
ATOM 6852 C C . ILE B 1 351 ? 8.727 15.883 5.238 1 96.56 351 ILE B C 1
ATOM 6854 O O . ILE B 1 351 ? 9.695 15.453 4.605 1 96.56 351 ILE B O 1
ATOM 6858 N N . TYR B 1 352 ? 8.203 15.367 6.242 1 93.81 352 TYR B N 1
ATOM 6859 C CA . TYR B 1 352 ? 8.836 14.156 6.758 1 93.81 352 TYR B CA 1
ATOM 6860 C C . TYR B 1 352 ? 8.695 13 5.777 1 93.81 352 TYR B C 1
ATOM 6862 O O . TYR B 1 352 ? 9.625 12.203 5.609 1 93.81 352 TYR B O 1
ATOM 6870 N N . ARG B 1 353 ? 7.543 12.883 5.137 1 95.31 353 ARG B N 1
ATOM 6871 C CA . ARG B 1 353 ? 7.367 11.875 4.094 1 95.31 353 ARG B CA 1
ATOM 6872 C C . ARG B 1 353 ? 8.398 12.055 2.982 1 95.31 353 ARG B C 1
ATOM 6874 O O . ARG B 1 353 ? 8.961 11.078 2.488 1 95.31 353 ARG B O 1
ATOM 6881 N N . GLY B 1 354 ? 8.547 13.273 2.596 1 97.56 354 GLY B N 1
ATOM 6882 C CA . GLY B 1 354 ? 9.555 13.578 1.594 1 97.56 354 GLY B CA 1
ATOM 6883 C C . GLY B 1 354 ? 10.953 13.133 1.992 1 97.56 354 GLY B C 1
ATOM 6884 O O . GLY B 1 354 ? 11.688 12.578 1.175 1 97.56 354 GLY B O 1
ATOM 6885 N N . MET B 1 355 ? 11.281 13.312 3.244 1 97.44 355 MET B N 1
ATOM 6886 C CA . MET B 1 355 ? 12.602 12.922 3.732 1 97.44 355 MET B CA 1
ATOM 6887 C C . MET B 1 355 ? 12.742 11.398 3.754 1 97.44 355 MET B C 1
ATOM 6889 O O . MET B 1 355 ? 13.812 10.867 3.463 1 97.44 355 MET B O 1
ATOM 6893 N N . ASP B 1 356 ? 11.672 10.742 4.117 1 95.38 356 ASP B N 1
ATOM 6894 C CA . ASP B 1 356 ? 11.688 9.281 4.086 1 95.38 356 ASP B CA 1
ATOM 6895 C C . ASP B 1 356 ? 12.008 8.766 2.686 1 95.38 356 ASP B C 1
ATOM 6897 O O . ASP B 1 356 ? 12.852 7.879 2.525 1 95.38 356 ASP B O 1
ATOM 6901 N N . PHE B 1 357 ? 11.352 9.297 1.708 1 96.75 357 PHE B N 1
ATOM 6902 C CA . PHE B 1 357 ? 11.57 8.859 0.335 1 96.75 357 PHE B CA 1
ATOM 6903 C C . PHE B 1 357 ? 12.945 9.297 -0.159 1 96.75 357 PHE B C 1
ATOM 6905 O O . PHE B 1 357 ? 13.578 8.602 -0.957 1 96.75 357 PHE B O 1
ATOM 6912 N N . PHE B 1 358 ? 13.414 10.453 0.333 1 97.62 358 PHE B N 1
ATOM 6913 C CA . PHE B 1 358 ? 14.766 10.867 -0.031 1 97.62 358 PHE B CA 1
ATOM 6914 C C . PHE B 1 358 ? 15.789 9.836 0.411 1 97.62 358 PHE B C 1
ATOM 6916 O O . PHE B 1 358 ? 16.688 9.469 -0.359 1 97.62 358 PHE B O 1
ATOM 6923 N N . PHE B 1 359 ? 15.617 9.383 1.632 1 95.38 359 PHE B N 1
ATOM 6924 C CA . PHE B 1 359 ? 16.547 8.383 2.137 1 95.38 359 PHE B CA 1
ATOM 6925 C C . PHE B 1 359 ? 16.438 7.09 1.345 1 95.38 359 PHE B C 1
ATOM 6927 O O . PHE B 1 359 ? 17.453 6.445 1.05 1 95.38 359 PHE B O 1
ATOM 6934 N N . ARG B 1 360 ? 15.281 6.77 0.978 1 95.5 360 ARG B N 1
ATOM 6935 C CA . ARG B 1 360 ? 15.055 5.539 0.224 1 95.5 360 ARG B CA 1
ATOM 6936 C C . ARG B 1 360 ? 15.703 5.617 -1.154 1 95.5 360 ARG B C 1
ATOM 6938 O O . ARG B 1 360 ? 16.203 4.613 -1.669 1 95.5 360 ARG B O 1
ATOM 6945 N N . PHE B 1 361 ? 15.672 6.832 -1.732 1 97.44 361 PHE B N 1
ATOM 6946 C CA . PHE B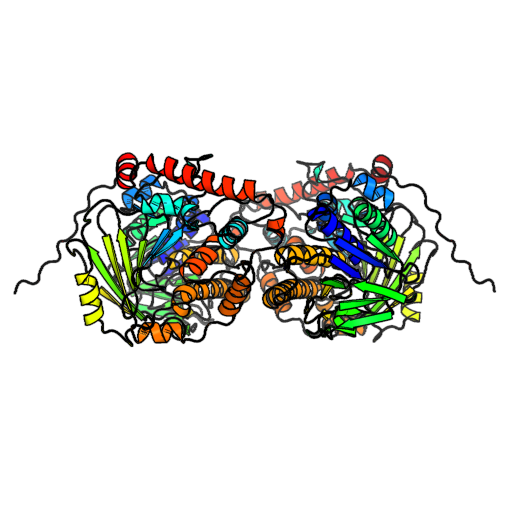 1 361 ? 16.188 7.027 -3.084 1 97.44 361 PHE B CA 1
ATOM 6947 C C . PHE B 1 361 ? 17.453 7.867 -3.068 1 97.44 361 PHE B C 1
ATOM 6949 O O . PHE B 1 361 ? 17.703 8.633 -3.996 1 97.44 361 PHE B O 1
ATOM 6956 N N . LEU B 1 362 ? 18.203 7.789 -1.973 1 96.56 362 LEU B N 1
ATOM 6957 C CA . LEU B 1 362 ? 19.406 8.594 -1.788 1 96.56 362 LEU B CA 1
ATOM 6958 C C . LEU B 1 362 ? 20.328 8.461 -2.992 1 96.56 362 LEU B C 1
ATOM 6960 O O . LEU B 1 362 ? 20.75 7.355 -3.344 1 96.56 362 LEU B O 1
ATOM 6964 N N . PRO B 1 363 ? 20.672 9.594 -3.619 1 96.56 363 PRO B N 1
ATOM 6965 C CA . PRO B 1 363 ? 21.5 9.547 -4.828 1 96.56 363 PRO B CA 1
ATOM 6966 C C . PRO B 1 363 ? 22.984 9.617 -4.523 1 96.56 363 PRO B C 1
ATOM 6968 O O . PRO B 1 363 ? 23.375 9.906 -3.387 1 96.56 363 PRO B O 1
ATOM 6971 N N . ASP B 1 364 ? 23.812 9.281 -5.465 1 96 364 ASP B N 1
ATOM 6972 C CA . ASP B 1 364 ? 25.203 9.734 -5.527 1 96 364 ASP B CA 1
ATOM 6973 C C . ASP B 1 364 ? 25.312 11.039 -6.32 1 96 364 ASP B C 1
ATOM 6975 O O . ASP B 1 364 ? 24.312 11.711 -6.574 1 96 364 ASP B O 1
ATOM 6979 N N . ARG B 1 365 ? 26.469 11.422 -6.688 1 95.62 365 ARG B N 1
ATOM 6980 C CA . ARG B 1 365 ? 26.703 12.719 -7.309 1 95.62 365 ARG B CA 1
ATOM 6981 C C . ARG B 1 365 ? 26.141 12.758 -8.719 1 95.62 365 ARG B C 1
ATOM 6983 O O . ARG B 1 365 ? 26.031 13.836 -9.32 1 95.62 365 ARG B O 1
ATOM 6990 N N . HIS B 1 366 ? 25.766 11.594 -9.281 1 94.94 366 HIS B N 1
ATOM 6991 C CA . HIS B 1 366 ? 25.219 11.539 -10.625 1 94.94 366 HIS B CA 1
ATOM 6992 C C . HIS B 1 366 ? 23.719 11.859 -10.633 1 94.94 366 HIS B C 1
ATOM 6994 O O . HIS B 1 366 ? 23.172 12.266 -11.656 1 94.94 366 HIS B O 1
ATOM 7000 N N . CYS B 1 367 ? 23.078 11.672 -9.508 1 96.94 367 CYS B N 1
ATOM 7001 C CA . CYS B 1 367 ? 21.656 11.977 -9.375 1 96.94 367 CYS B CA 1
ATOM 7002 C C . CYS B 1 367 ? 20.859 11.352 -10.523 1 96.94 367 CYS B C 1
ATOM 7004 O O . CYS B 1 367 ? 20.172 12.055 -11.258 1 96.94 367 CYS B O 1
ATOM 7006 N N . ASP B 1 368 ? 20.938 10.039 -10.633 1 97.12 368 ASP B N 1
ATOM 7007 C CA . ASP B 1 368 ? 20.25 9.305 -11.688 1 97.12 368 ASP B CA 1
ATOM 7008 C C . ASP B 1 368 ? 18.781 9.711 -11.766 1 97.12 368 ASP B C 1
ATOM 7010 O O . ASP B 1 368 ? 18.062 9.656 -10.773 1 97.12 368 ASP B O 1
ATOM 7014 N N . PRO B 1 369 ? 18.281 10.117 -12.961 1 97.5 369 PRO B N 1
ATOM 7015 C CA . PRO B 1 369 ? 16.906 10.602 -13.102 1 97.5 369 PRO B CA 1
ATOM 7016 C C . PRO B 1 369 ? 15.875 9.547 -12.711 1 97.5 369 PRO B C 1
ATOM 7018 O O . PRO B 1 369 ? 14.75 9.891 -12.336 1 97.5 369 PRO B O 1
ATOM 7021 N N . ALA B 1 370 ? 16.172 8.273 -12.773 1 97.69 370 ALA B N 1
ATOM 7022 C CA . ALA B 1 370 ? 15.227 7.223 -12.414 1 97.69 370 ALA B CA 1
ATOM 7023 C C . ALA B 1 370 ? 14.844 7.312 -10.938 1 97.69 370 ALA B C 1
ATOM 7025 O O . ALA B 1 370 ? 13.711 7.008 -10.562 1 97.69 370 ALA B O 1
ATOM 7026 N N . LEU B 1 371 ? 15.812 7.672 -10.086 1 98.19 371 LEU B N 1
ATOM 7027 C CA . LEU B 1 371 ? 15.547 7.863 -8.664 1 98.19 371 LEU B CA 1
ATOM 7028 C C . LEU B 1 371 ? 14.594 9.031 -8.445 1 98.19 371 LEU B C 1
ATOM 7030 O O . LEU B 1 371 ? 13.617 8.914 -7.707 1 98.19 371 LEU B O 1
ATOM 7034 N N . ALA B 1 372 ? 14.883 10.141 -9.141 1 98.38 372 ALA B N 1
ATOM 7035 C CA . ALA B 1 372 ? 14.039 11.328 -9.047 1 98.38 372 ALA B CA 1
ATOM 7036 C C . ALA B 1 372 ? 12.625 11.031 -9.562 1 98.38 372 ALA B C 1
ATOM 7038 O O . ALA B 1 372 ? 11.641 11.469 -8.961 1 98.38 372 ALA B O 1
ATOM 7039 N N . ASP B 1 373 ? 12.586 10.328 -10.664 1 97.75 373 ASP B N 1
ATOM 7040 C CA . ASP B 1 373 ? 11.289 10.008 -11.258 1 97.75 373 ASP B CA 1
ATOM 7041 C C . ASP B 1 373 ? 10.422 9.211 -10.281 1 97.75 373 ASP B C 1
ATOM 7043 O O . ASP B 1 373 ? 9.219 9.469 -10.164 1 97.75 373 ASP B O 1
ATOM 7047 N N . GLU B 1 374 ? 11.008 8.25 -9.641 1 97.5 374 GLU B N 1
ATOM 7048 C CA . GLU B 1 374 ? 10.25 7.449 -8.688 1 97.5 374 GLU B CA 1
ATOM 7049 C C . GLU B 1 374 ? 9.852 8.273 -7.465 1 97.5 374 GLU B C 1
ATOM 7051 O O . GLU B 1 374 ? 8.727 8.156 -6.965 1 97.5 374 GLU B O 1
ATOM 7056 N N . TYR B 1 375 ? 10.766 9.102 -6.949 1 97.94 375 TYR B N 1
ATOM 7057 C CA . TYR B 1 375 ? 10.445 10.023 -5.867 1 97.94 375 TYR B CA 1
ATOM 7058 C C . TYR B 1 375 ? 9.242 10.891 -6.23 1 97.94 375 TYR B C 1
ATOM 7060 O O . TYR B 1 375 ? 8.297 11.008 -5.449 1 97.94 375 TYR B O 1
ATOM 7068 N N . ASN B 1 376 ? 9.336 11.5 -7.391 1 98.38 376 ASN B N 1
ATOM 7069 C CA . ASN B 1 376 ? 8.281 12.383 -7.867 1 98.38 376 ASN B CA 1
ATOM 7070 C C . ASN B 1 376 ? 6.941 11.656 -7.98 1 98.38 376 ASN B C 1
ATOM 7072 O O . ASN B 1 376 ? 5.914 12.164 -7.531 1 98.38 376 ASN B O 1
ATOM 7076 N N . ARG B 1 377 ? 6.992 10.477 -8.555 1 96.12 377 ARG B N 1
ATOM 7077 C CA . ARG B 1 377 ? 5.77 9.688 -8.688 1 96.12 377 ARG B CA 1
ATOM 7078 C C . ARG B 1 377 ? 5.125 9.445 -7.328 1 96.12 377 ARG B C 1
ATOM 7080 O O . ARG B 1 377 ? 3.92 9.656 -7.16 1 96.12 377 ARG B O 1
ATOM 7087 N N . ARG B 1 378 ? 5.871 9.078 -6.367 1 95.25 378 ARG B N 1
ATOM 7088 C CA . ARG B 1 378 ? 5.363 8.719 -5.047 1 95.25 378 ARG B CA 1
ATOM 7089 C C . ARG B 1 378 ? 4.852 9.945 -4.301 1 95.25 378 ARG B C 1
ATOM 7091 O O . ARG B 1 378 ? 3.764 9.922 -3.725 1 95.25 378 ARG B O 1
ATOM 7098 N N . MET B 1 379 ? 5.602 10.953 -4.309 1 97.12 379 MET B N 1
ATOM 7099 C CA . MET B 1 379 ? 5.234 12.148 -3.557 1 97.12 379 MET B CA 1
ATOM 7100 C C . MET B 1 379 ? 4.012 12.82 -4.168 1 97.12 379 MET B C 1
ATOM 7102 O O . MET B 1 379 ? 3.123 13.273 -3.447 1 97.12 379 MET B O 1
ATOM 7106 N N . VAL B 1 380 ? 3.98 12.898 -5.477 1 97.06 380 VAL B N 1
ATOM 7107 C CA . VAL B 1 380 ? 2.836 13.523 -6.133 1 97.06 380 VAL B CA 1
ATOM 7108 C C . VAL B 1 380 ? 1.571 12.719 -5.836 1 97.06 380 VAL B C 1
ATOM 7110 O O . VAL B 1 380 ? 0.494 13.297 -5.652 1 97.06 380 VAL B O 1
ATOM 7113 N N . ALA B 1 381 ? 1.703 11.414 -5.785 1 94.94 381 ALA B N 1
ATOM 7114 C CA . ALA B 1 381 ? 0.562 10.586 -5.418 1 94.94 381 ALA B CA 1
ATOM 7115 C C . ALA B 1 381 ? 0.069 10.914 -4.012 1 94.94 381 ALA B C 1
ATOM 7117 O O . ALA B 1 381 ? -1.139 10.961 -3.768 1 94.94 381 ALA B O 1
ATOM 7118 N N . ASP B 1 382 ? 0.962 11.109 -3.053 1 95.94 382 ASP B N 1
ATOM 7119 C CA . ASP B 1 382 ? 0.583 11.492 -1.696 1 95.94 382 ASP B CA 1
ATOM 7120 C C . ASP B 1 382 ? -0.126 12.844 -1.684 1 95.94 382 ASP B C 1
ATOM 7122 O O . ASP B 1 382 ? -1.169 13 -1.045 1 95.94 382 ASP B O 1
ATOM 7126 N N . TYR B 1 383 ? 0.464 13.797 -2.43 1 97.25 383 TYR B N 1
ATOM 7127 C CA . TYR B 1 383 ? -0.16 15.109 -2.529 1 97.25 383 TYR B CA 1
ATOM 7128 C C . TYR B 1 383 ? -1.58 15 -3.07 1 97.25 383 TYR B C 1
ATOM 7130 O O . TYR B 1 383 ? -2.498 15.648 -2.559 1 97.25 383 TYR B O 1
ATOM 7138 N N . THR B 1 384 ? -1.744 14.227 -4.047 1 96.88 384 THR B N 1
ATOM 7139 C CA . THR B 1 384 ? -3.033 14.102 -4.719 1 96.88 384 THR B CA 1
ATOM 7140 C C . THR B 1 384 ? -4.07 13.477 -3.789 1 96.88 384 THR B C 1
ATOM 7142 O O . THR B 1 384 ? -5.219 13.93 -3.742 1 96.88 384 THR B O 1
ATOM 7145 N N . GLU B 1 385 ? -3.682 12.477 -3.113 1 96.62 385 GLU B N 1
ATOM 7146 C CA . GLU B 1 385 ? -4.598 11.836 -2.172 1 96.62 385 GLU B CA 1
ATOM 7147 C C . GLU B 1 385 ? -5 12.797 -1.057 1 96.62 385 GLU B C 1
ATOM 7149 O O . GLU B 1 385 ? -6.164 12.836 -0.656 1 96.62 385 GLU B O 1
ATOM 7154 N N . ILE B 1 386 ? -4.078 13.516 -0.566 1 96.94 386 ILE B N 1
ATOM 7155 C CA . ILE B 1 386 ? -4.352 14.477 0.497 1 96.94 386 ILE B CA 1
ATOM 7156 C C . ILE B 1 386 ? -5.234 15.602 -0.039 1 96.94 386 ILE B C 1
ATOM 7158 O O . ILE B 1 386 ? -6.148 16.062 0.648 1 96.94 386 ILE B O 1
ATOM 7162 N N . ARG B 1 387 ? -4.922 16.031 -1.296 1 97.56 387 ARG B N 1
ATOM 7163 C CA . ARG B 1 387 ? -5.785 17.016 -1.938 1 97.56 387 ARG B CA 1
ATOM 7164 C C . ARG B 1 387 ? -7.234 16.547 -1.949 1 97.56 387 ARG B C 1
ATOM 7166 O O . ARG B 1 387 ? -8.141 17.297 -1.603 1 97.56 387 ARG B O 1
ATOM 7173 N N . ASP B 1 388 ? -7.465 15.305 -2.344 1 97.75 388 ASP B N 1
ATOM 7174 C CA . ASP B 1 388 ? -8.82 14.773 -2.408 1 97.75 388 ASP B CA 1
ATOM 7175 C C . ASP B 1 388 ? -9.508 14.844 -1.047 1 97.75 388 ASP B C 1
ATOM 7177 O O . ASP B 1 388 ? -10.68 15.211 -0.957 1 97.75 388 ASP B O 1
ATOM 7181 N N . PHE B 1 389 ? -8.797 14.508 -0.015 1 98 389 PHE B N 1
ATOM 7182 C CA . PHE B 1 389 ? -9.359 14.539 1.329 1 98 389 PHE B CA 1
ATOM 7183 C C . PHE B 1 389 ? -9.742 15.961 1.718 1 98 389 PHE B C 1
ATOM 7185 O O . PHE B 1 389 ? -10.797 16.188 2.322 1 98 389 PHE B O 1
ATOM 7192 N N . ILE B 1 390 ? -8.883 16.906 1.364 1 98.12 390 ILE B N 1
ATOM 7193 C CA . ILE B 1 390 ? -9.148 18.297 1.701 1 98.12 390 ILE B CA 1
ATOM 7194 C C . ILE B 1 390 ? -10.336 18.812 0.89 1 98.12 390 ILE B C 1
ATOM 7196 O O . ILE B 1 390 ? -11.227 19.469 1.43 1 98.12 390 ILE B O 1
ATOM 7200 N N . VAL B 1 391 ? -10.367 18.516 -0.379 1 98.56 391 VAL B N 1
ATOM 7201 C CA . VAL B 1 391 ? -11.445 18.953 -1.266 1 98.56 391 VAL B CA 1
ATOM 7202 C C . VAL B 1 391 ? -12.781 18.422 -0.748 1 98.56 391 VAL B C 1
ATOM 7204 O O . VAL B 1 391 ? -13.805 19.094 -0.862 1 98.56 391 VAL B O 1
ATOM 7207 N N . LEU B 1 392 ? -12.773 17.266 -0.138 1 98.5 392 LEU B N 1
ATOM 7208 C CA . LEU B 1 392 ? -13.953 16.625 0.434 1 98.5 392 LEU B CA 1
ATOM 7209 C C . LEU B 1 392 ? -14.664 17.562 1.401 1 98.5 392 LEU B C 1
ATOM 7211 O O . LEU B 1 392 ? -15.898 17.594 1.452 1 98.5 392 LEU B O 1
ATOM 7215 N N . HIS B 1 393 ? -13.945 18.359 2.195 1 98.56 393 HIS B N 1
ATOM 7216 C CA . HIS B 1 393 ? -14.523 19.281 3.18 1 98.56 393 HIS B CA 1
ATOM 7217 C C . HIS B 1 393 ? -15.328 20.375 2.504 1 98.56 393 HIS B C 1
ATOM 7219 O O . HIS B 1 393 ? -16.203 20.984 3.121 1 98.56 393 HIS B O 1
ATOM 7225 N N . TYR B 1 394 ? -14.984 20.672 1.238 1 98.69 394 TYR B N 1
ATOM 7226 C CA . TYR B 1 394 ? -15.586 21.797 0.53 1 98.69 394 TYR B CA 1
ATOM 7227 C C . TYR B 1 394 ? -16.719 21.328 -0.376 1 98.69 394 TYR B C 1
ATOM 7229 O O . TYR B 1 394 ? -17.859 21.797 -0.25 1 98.69 394 TYR B O 1
ATOM 7237 N N . CYS B 1 395 ? -16.422 20.391 -1.217 1 98.5 395 CYS B N 1
ATOM 7238 C CA . CYS B 1 395 ? -17.281 20.078 -2.354 1 98.5 395 CYS B CA 1
ATOM 7239 C C . CYS B 1 395 ? -18.547 19.359 -1.902 1 98.5 395 CYS B C 1
ATOM 7241 O O . CYS B 1 395 ? -19.531 19.281 -2.654 1 98.5 395 CYS B O 1
ATOM 7243 N N . THR B 1 396 ? -18.578 18.891 -0.669 1 98.5 396 THR B N 1
ATOM 7244 C CA . THR B 1 396 ? -19.734 18.141 -0.192 1 98.5 396 THR B CA 1
ATOM 7245 C C . THR B 1 396 ? -20.609 19 0.724 1 98.5 396 THR B C 1
ATOM 7247 O O . THR B 1 396 ? -21.484 18.484 1.419 1 98.5 396 THR B O 1
ATOM 7250 N N . THR B 1 397 ? -20.391 20.297 0.812 1 98.75 397 THR B N 1
ATOM 7251 C CA . THR B 1 397 ? -21.109 21.234 1.664 1 98.75 397 THR B CA 1
ATOM 7252 C C . THR B 1 397 ? -22.578 21.328 1.238 1 98.75 397 THR B C 1
ATOM 7254 O O . THR B 1 397 ? -22.906 21.125 0.064 1 98.75 397 THR B O 1
ATOM 7257 N N . ALA B 1 398 ? -23.469 21.578 2.213 1 98.38 398 ALA B N 1
ATOM 7258 C CA . ALA B 1 398 ? -24.859 21.891 1.929 1 98.38 398 ALA B CA 1
ATOM 7259 C C . ALA B 1 398 ? -25.109 23.391 1.991 1 98.38 398 ALA B C 1
ATOM 7261 O O . ALA B 1 398 ? -26.25 23.844 1.821 1 98.38 398 ALA B O 1
ATOM 7262 N N . ARG B 1 399 ? -24.047 24.094 2.227 1 98.25 399 ARG B N 1
ATOM 7263 C CA . ARG B 1 399 ? -24.172 25.547 2.332 1 98.25 399 ARG B CA 1
ATOM 7264 C C . ARG B 1 399 ? -24.469 26.172 0.974 1 98.25 399 ARG B C 1
ATOM 7266 O O . ARG B 1 399 ? -23.938 25.75 -0.049 1 98.25 399 ARG B O 1
ATOM 7273 N N . ASP B 1 400 ? -25.328 27.078 0.941 1 97.75 400 ASP B N 1
ATOM 7274 C CA . ASP B 1 400 ? -25.672 27.844 -0.251 1 97.75 400 ASP B CA 1
ATOM 7275 C C . ASP B 1 400 ? -25.891 29.328 0.085 1 97.75 400 ASP B C 1
ATOM 7277 O O . ASP B 1 400 ? -26.484 30.062 -0.703 1 97.75 400 ASP B O 1
ATOM 7281 N N . ASP B 1 401 ? -25.438 29.672 1.207 1 98.25 401 ASP B N 1
ATOM 7282 C CA . ASP B 1 401 ? -25.781 30.984 1.753 1 98.25 401 ASP B CA 1
ATOM 7283 C C . ASP B 1 401 ? -24.875 32.062 1.177 1 98.25 401 ASP B C 1
ATOM 7285 O O . ASP B 1 401 ? -25.219 33.25 1.223 1 98.25 401 ASP B O 1
ATOM 7289 N N . THR B 1 402 ? -23.672 31.781 0.691 1 98.56 402 THR B N 1
ATOM 7290 C CA . THR B 1 402 ? -22.781 32.75 0.082 1 98.56 402 THR B CA 1
ATOM 7291 C C . THR B 1 402 ? -22.344 32.312 -1.307 1 98.56 402 THR B C 1
ATOM 7293 O O . THR B 1 402 ? -22.406 31.109 -1.621 1 98.56 402 THR B O 1
ATOM 7296 N N . PRO B 1 403 ? -21.875 33.219 -2.127 1 98.56 403 PRO B N 1
ATOM 7297 C CA . PRO B 1 403 ? -21.391 32.844 -3.451 1 98.56 403 PRO B CA 1
ATOM 7298 C C . PRO B 1 403 ? -20.234 31.844 -3.381 1 98.56 403 PRO B C 1
ATOM 7300 O O . PRO B 1 403 ? -20.141 30.938 -4.215 1 98.56 403 PRO B O 1
ATOM 7303 N N . PHE B 1 404 ? -19.422 31.953 -2.43 1 98.62 404 PHE B N 1
ATOM 7304 C CA . PHE B 1 404 ? -18.281 31.062 -2.26 1 98.62 404 PHE B CA 1
ATOM 7305 C C . PHE B 1 404 ? -18.75 29.625 -2.027 1 98.62 404 PHE B C 1
ATOM 7307 O O . PHE B 1 404 ? -18.266 28.703 -2.686 1 98.62 404 PHE B O 1
ATOM 7314 N N . TRP B 1 405 ? -19.625 29.453 -1.165 1 98.69 405 TRP B N 1
ATOM 7315 C CA . TRP B 1 405 ? -20.047 28.094 -0.8 1 98.69 405 TRP B CA 1
ATOM 7316 C C . TRP B 1 405 ? -20.906 27.484 -1.899 1 98.69 405 TRP B C 1
ATOM 7318 O O . TRP B 1 405 ? -20.906 26.266 -2.082 1 98.69 405 TRP B O 1
ATOM 7328 N N . ARG B 1 406 ? -21.672 28.344 -2.656 1 98.75 406 ARG B N 1
ATOM 7329 C CA . ARG B 1 406 ? -22.359 27.828 -3.834 1 98.75 406 ARG B CA 1
ATOM 7330 C C . ARG B 1 406 ? -21.359 27.328 -4.875 1 98.75 406 ARG B C 1
ATOM 7332 O O . ARG B 1 406 ? -21.578 26.297 -5.512 1 98.75 406 ARG B O 1
ATOM 7339 N N . LYS B 1 407 ? -20.234 28.047 -5.004 1 98.62 407 LYS B N 1
ATOM 7340 C CA . LYS B 1 407 ? -19.188 27.594 -5.918 1 98.62 407 LYS B CA 1
ATOM 7341 C C . LYS B 1 407 ? -18.594 26.266 -5.469 1 98.62 407 LYS B C 1
ATOM 7343 O O . LYS B 1 407 ? -18.359 25.375 -6.285 1 98.62 407 LYS B O 1
ATOM 7348 N N . CYS B 1 408 ? -18.359 26.125 -4.184 1 98.62 408 CYS B N 1
ATOM 7349 C CA . CYS B 1 408 ? -17.828 24.875 -3.641 1 98.62 408 CYS B CA 1
ATOM 7350 C C . CYS B 1 408 ? -18.797 23.719 -3.885 1 98.62 408 CYS B C 1
ATOM 7352 O O . CYS B 1 408 ? -18.406 22.672 -4.371 1 98.62 408 CYS B O 1
ATOM 7354 N N . ARG B 1 409 ? -20.062 24 -3.574 1 98.06 409 ARG B N 1
ATOM 7355 C CA . ARG B 1 409 ? -21.109 22.984 -3.693 1 98.06 409 ARG B CA 1
ATOM 7356 C C . ARG B 1 409 ? -21.234 22.5 -5.133 1 98.06 409 ARG B C 1
ATOM 7358 O O . ARG B 1 409 ? -21.484 21.312 -5.375 1 98.06 409 ARG B O 1
ATOM 7365 N N . ASP B 1 410 ? -21.047 23.391 -6.098 1 98.12 410 ASP B N 1
ATOM 7366 C CA . ASP B 1 410 ? -21.406 23.109 -7.488 1 98.12 410 ASP B CA 1
ATOM 7367 C C . ASP B 1 410 ? -20.156 22.75 -8.305 1 98.12 410 ASP B C 1
ATOM 7369 O O . ASP B 1 410 ? -20.25 22.469 -9.5 1 98.12 410 ASP B O 1
ATOM 7373 N N . MET B 1 411 ? -19.016 22.688 -7.664 1 98 411 MET B N 1
ATOM 7374 C CA . MET B 1 411 ? -17.766 22.453 -8.398 1 98 411 MET B CA 1
ATOM 7375 C C . MET B 1 411 ? -17.703 21.031 -8.914 1 98 411 MET B C 1
ATOM 7377 O O . MET B 1 411 ? -18.391 20.141 -8.398 1 98 411 MET B O 1
ATOM 7381 N N . ASP B 1 412 ? -16.875 20.844 -9.922 1 97 412 ASP B N 1
ATOM 7382 C CA . ASP B 1 412 ? -16.547 19.484 -10.344 1 97 412 ASP B CA 1
ATOM 7383 C C . ASP B 1 412 ? -15.57 18.828 -9.359 1 97 412 ASP B C 1
ATOM 7385 O O . ASP B 1 412 ? -14.633 19.484 -8.883 1 97 412 ASP B O 1
ATOM 7389 N N . TRP B 1 413 ? -15.891 17.594 -8.992 1 97.81 413 TRP B N 1
ATOM 7390 C CA . TRP B 1 413 ? -15.008 16.844 -8.109 1 97.81 413 TRP B CA 1
ATOM 7391 C C . TRP B 1 413 ? -13.852 16.219 -8.883 1 97.81 413 TRP B C 1
ATOM 7393 O O . TRP B 1 413 ? -14.008 15.867 -10.055 1 97.81 413 TRP B O 1
ATOM 7403 N N . PRO B 1 414 ? -12.672 16.062 -8.266 1 97.44 414 PRO B N 1
ATOM 7404 C CA . PRO B 1 414 ? -11.711 15.125 -8.859 1 97.44 414 PRO B CA 1
ATOM 7405 C C . PRO B 1 414 ? -12.297 13.727 -9.016 1 97.44 414 PRO B C 1
ATOM 7407 O O . PRO B 1 414 ? -13.016 13.242 -8.141 1 97.44 414 PRO B O 1
ATOM 7410 N N . ASP B 1 415 ? -11.992 13.039 -10.117 1 96.69 415 ASP B N 1
ATOM 7411 C CA . ASP B 1 415 ? -12.547 11.719 -10.398 1 96.69 415 ASP B CA 1
ATOM 7412 C C . ASP B 1 415 ? -12.211 10.734 -9.281 1 96.69 415 ASP B C 1
ATOM 7414 O O . ASP B 1 415 ? -13.062 9.938 -8.875 1 96.69 415 ASP B O 1
ATOM 7418 N N . SER B 1 416 ? -10.992 10.789 -8.797 1 95.75 416 SER B N 1
ATOM 7419 C CA . SER B 1 416 ? -10.562 9.883 -7.742 1 95.75 416 SER B CA 1
ATOM 7420 C C . SER B 1 416 ? -11.398 10.07 -6.48 1 95.75 416 SER B C 1
ATOM 7422 O O . SER B 1 416 ? -11.734 9.102 -5.801 1 95.75 416 SER B O 1
ATOM 7424 N N . LEU B 1 417 ? -11.75 11.289 -6.16 1 97.81 417 LEU B N 1
ATOM 7425 C CA . LEU B 1 417 ? -12.578 11.562 -4.992 1 97.81 417 LEU B CA 1
ATOM 7426 C C . LEU B 1 417 ? -14.008 11.07 -5.207 1 97.81 417 LEU B C 1
ATOM 7428 O O . LEU B 1 417 ? -14.609 10.492 -4.305 1 97.81 417 LEU B O 1
ATOM 7432 N N . LYS B 1 418 ? -14.539 11.336 -6.387 1 97.5 418 LYS B N 1
ATOM 7433 C CA . LYS B 1 418 ? -15.883 10.867 -6.715 1 97.5 418 LYS B CA 1
ATOM 7434 C C . LYS B 1 418 ? -16 9.359 -6.531 1 97.5 418 LYS B C 1
ATOM 7436 O O . LYS B 1 418 ? -16.969 8.867 -5.957 1 97.5 418 LYS B O 1
ATOM 7441 N N . GLU B 1 419 ? -15.023 8.648 -6.988 1 96.69 419 GLU B N 1
ATOM 7442 C CA . GLU B 1 419 ? -15.008 7.195 -6.883 1 96.69 419 GLU B CA 1
ATOM 7443 C C . GLU B 1 419 ? -14.984 6.746 -5.426 1 96.69 419 GLU B C 1
ATOM 7445 O O . GLU B 1 419 ? -15.672 5.797 -5.047 1 96.69 419 GLU B O 1
ATOM 7450 N N . ARG B 1 420 ? -14.227 7.406 -4.609 1 96.88 420 ARG B N 1
ATOM 7451 C CA . ARG B 1 420 ? -14.125 7.082 -3.191 1 96.88 420 ARG B CA 1
ATOM 7452 C C . ARG B 1 420 ? -15.461 7.297 -2.488 1 96.88 420 ARG B C 1
ATOM 7454 O O . ARG B 1 420 ? -15.883 6.469 -1.675 1 96.88 420 ARG B O 1
ATOM 7461 N N . VAL B 1 421 ? -16.062 8.375 -2.811 1 98.12 421 VAL B N 1
ATOM 7462 C CA . VAL B 1 421 ? -17.297 8.742 -2.135 1 98.12 421 VAL B CA 1
ATOM 7463 C C . VAL B 1 421 ? -18.422 7.797 -2.57 1 98.12 421 VAL B C 1
ATOM 7465 O O . VAL B 1 421 ? -19.234 7.359 -1.748 1 98.12 421 VAL B O 1
ATOM 7468 N N . GLU B 1 422 ? -18.453 7.465 -3.854 1 97.75 422 GLU B N 1
ATOM 7469 C CA . GLU B 1 422 ? -19.484 6.551 -4.348 1 97.75 422 GLU B CA 1
ATOM 7470 C C . GLU B 1 422 ? -19.328 5.16 -3.742 1 97.75 422 GLU B C 1
ATOM 7472 O O . GLU B 1 422 ? -20.312 4.5 -3.408 1 97.75 422 GLU B O 1
ATOM 7477 N N . LEU B 1 423 ? -18.094 4.703 -3.621 1 98.06 423 LEU B N 1
ATOM 7478 C CA . LEU B 1 423 ? -17.828 3.43 -2.961 1 98.06 423 LEU B CA 1
ATOM 7479 C C . LEU B 1 423 ? -18.344 3.449 -1.522 1 98.06 423 LEU B C 1
ATOM 7481 O O . LEU B 1 423 ? -19.031 2.525 -1.092 1 98.06 423 LEU B O 1
ATOM 7485 N N . PHE B 1 424 ? -18.078 4.512 -0.836 1 98.19 424 PHE B N 1
ATOM 7486 C CA . PHE B 1 424 ? -18.5 4.648 0.55 1 98.19 424 PHE B CA 1
ATOM 7487 C C . PHE B 1 424 ? -20.031 4.684 0.641 1 98.19 424 PHE B C 1
ATOM 7489 O O . PHE B 1 424 ? -20.609 4.062 1.529 1 98.19 424 PHE B O 1
ATOM 7496 N N . ARG B 1 425 ? -20.672 5.414 -0.256 1 97.94 425 ARG B N 1
ATOM 7497 C CA . ARG B 1 425 ? -22.125 5.562 -0.261 1 97.94 425 ARG B CA 1
ATOM 7498 C C . ARG B 1 425 ? -22.812 4.211 -0.436 1 97.94 425 ARG B C 1
ATOM 7500 O O . ARG B 1 425 ? -23.938 4.016 0.033 1 97.94 425 ARG B O 1
ATOM 7507 N N . SER B 1 426 ? -22.125 3.328 -1.07 1 97.19 426 SER B N 1
ATOM 7508 C CA . SER B 1 426 ? -22.703 2.016 -1.326 1 97.19 426 SER B CA 1
ATOM 7509 C C . SER B 1 426 ? -23 1.274 -0.024 1 97.19 426 SER B C 1
ATOM 7511 O O . SER B 1 426 ? -24.156 1.012 0.307 1 97.19 426 SER B O 1
ATOM 7513 N N . ASN B 1 427 ? -21.969 1.03 0.779 1 97 427 ASN B N 1
ATOM 7514 C CA . ASN B 1 427 ? -22.203 0.274 2.006 1 97 427 ASN B CA 1
ATOM 7515 C C . ASN B 1 427 ? -21.156 0.612 3.072 1 97 427 ASN B C 1
ATOM 7517 O O . ASN B 1 427 ? -20.891 -0.197 3.963 1 97 427 ASN B O 1
ATOM 7521 N N . GLY B 1 428 ? -20.469 1.722 2.93 1 97.44 428 GLY B N 1
ATOM 7522 C CA . GLY B 1 428 ? -19.516 2.17 3.932 1 97.44 428 GLY B CA 1
ATOM 7523 C C . GLY B 1 428 ? -18.109 1.657 3.686 1 97.44 428 GLY B C 1
ATOM 7524 O O . GLY B 1 428 ? -17.219 1.891 4.492 1 97.44 428 GLY B O 1
ATOM 7525 N N . THR B 1 429 ? -17.891 0.968 2.582 1 96.88 429 THR B N 1
ATOM 7526 C CA . THR B 1 429 ? -16.562 0.469 2.227 1 96.88 429 THR B CA 1
ATOM 7527 C C . THR B 1 429 ? -15.648 1.617 1.811 1 96.88 429 THR B C 1
ATOM 7529 O O . THR B 1 429 ? -16.078 2.523 1.089 1 96.88 429 THR B O 1
ATOM 7532 N N . LEU B 1 430 ? -14.453 1.563 2.316 1 96 430 LEU B N 1
ATOM 7533 C CA . LEU B 1 430 ? -13.477 2.592 1.99 1 96 430 LEU B CA 1
ATOM 7534 C C . LEU B 1 430 ? -12.352 2.02 1.136 1 96 430 LEU B C 1
ATOM 7536 O O . LEU B 1 430 ? -11.938 0.872 1.329 1 96 430 LEU B O 1
ATOM 7540 N N . ARG B 1 431 ? -11.898 2.832 0.238 1 92.94 431 ARG B N 1
ATOM 7541 C CA . ARG B 1 431 ? -10.75 2.477 -0.588 1 92.94 431 ARG B CA 1
ATOM 7542 C C . ARG B 1 431 ? -9.469 2.473 0.234 1 92.94 431 ARG B C 1
ATOM 7544 O O . ARG B 1 431 ? -9.266 3.336 1.091 1 92.94 431 ARG B O 1
ATOM 7551 N N . GLU B 1 432 ? -8.641 1.56 -0.096 1 82.88 432 GLU B N 1
ATOM 7552 C CA . GLU B 1 432 ? -7.32 1.577 0.52 1 82.88 432 GLU B CA 1
ATOM 7553 C C . GLU B 1 432 ? -6.492 2.756 0.014 1 82.88 432 GLU B C 1
ATOM 7555 O O . GLU B 1 432 ? -6.48 3.043 -1.185 1 82.88 432 GLU B O 1
ATOM 7560 N N . GLY B 1 433 ? -5.914 3.402 0.865 1 77.06 433 GLY B N 1
ATOM 7561 C CA . GLY B 1 433 ? -5.129 4.566 0.485 1 77.06 433 GLY B CA 1
ATOM 7562 C C . GLY B 1 433 ? -3.656 4.258 0.295 1 77.06 433 GLY B C 1
ATOM 7563 O O . GLY B 1 433 ? -3.174 3.211 0.732 1 77.06 433 GLY B O 1
ATOM 7564 N N . LEU B 1 434 ? -2.961 5.18 -0.41 1 75.5 434 LEU B N 1
ATOM 7565 C CA . LEU B 1 434 ? -1.514 5.129 -0.595 1 75.5 434 LEU B CA 1
ATOM 7566 C C . LEU B 1 434 ? -0.795 5.828 0.555 1 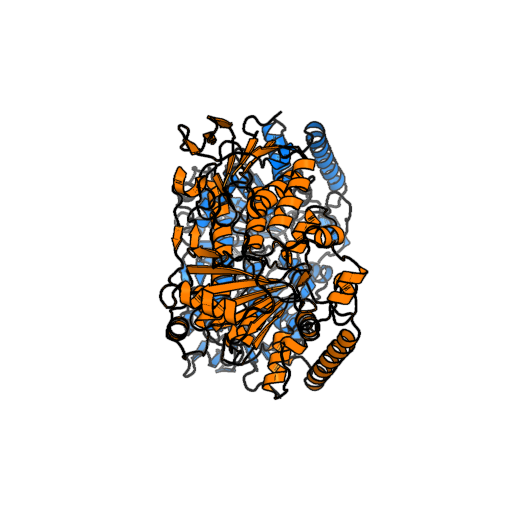75.5 434 LEU B C 1
ATOM 7568 O O . LEU B 1 434 ? 0.204 5.316 1.068 1 75.5 434 LEU B O 1
ATOM 7572 N N . ASP B 1 435 ? -1.415 6.977 0.836 1 78.19 435 ASP B N 1
ATOM 7573 C CA . ASP B 1 435 ? -0.816 7.754 1.918 1 78.19 435 ASP B CA 1
ATOM 7574 C C . ASP B 1 435 ? -1.181 7.168 3.279 1 78.19 435 ASP B C 1
ATOM 7576 O O . ASP B 1 435 ? -2.275 6.633 3.457 1 78.19 435 ASP B O 1
ATOM 7580 N N . GLU B 1 436 ? -0.333 7.324 4.23 1 74.62 436 GLU B N 1
ATOM 7581 C CA . GLU B 1 436 ? -0.51 6.734 5.555 1 74.62 436 GLU B CA 1
ATOM 7582 C C . GLU B 1 436 ? -1.255 7.688 6.484 1 74.62 436 GLU B C 1
ATOM 7584 O O . GLU B 1 436 ? -1.551 7.34 7.633 1 74.62 436 GLU B O 1
ATOM 7589 N N . LEU B 1 437 ? -1.575 8.781 5.898 1 88.5 437 LEU B N 1
ATOM 7590 C CA . LEU B 1 437 ? -2.076 9.836 6.777 1 88.5 437 LEU B CA 1
ATOM 7591 C C . LEU B 1 437 ? -3.562 9.648 7.059 1 88.5 437 LEU B C 1
ATOM 7593 O O . LEU B 1 437 ? -3.955 9.367 8.195 1 88.5 437 LEU B O 1
ATOM 7597 N N . PHE B 1 438 ? -4.34 9.734 6.039 1 93.5 438 PHE B N 1
ATOM 7598 C CA . PHE B 1 438 ? -5.785 9.648 6.215 1 93.5 438 PHE B CA 1
ATOM 7599 C C . PHE B 1 438 ? -6.27 8.219 5.996 1 93.5 438 PHE B C 1
ATOM 7601 O O . PHE B 1 438 ? -6.457 7.789 4.855 1 93.5 438 PHE B O 1
ATOM 7608 N N . ARG B 1 439 ? -6.5 7.586 7.125 1 92.69 439 ARG B N 1
ATOM 7609 C CA . ARG B 1 439 ? -6.996 6.211 7.082 1 92.69 439 ARG B CA 1
ATOM 7610 C C . ARG B 1 439 ? -8.508 6.168 7.289 1 92.69 439 ARG B C 1
ATOM 7612 O O . ARG B 1 439 ? -9.195 7.168 7.082 1 92.69 439 ARG B O 1
ATOM 7619 N N . SER B 1 440 ? -9 5.066 7.582 1 95.12 440 SER B N 1
ATOM 7620 C CA . SER B 1 440 ? -10.445 4.832 7.574 1 95.12 440 SER B CA 1
ATOM 7621 C C . SER B 1 440 ? -11.164 5.793 8.508 1 95.12 440 SER B C 1
ATOM 7623 O O . SER B 1 440 ? -12.188 6.375 8.141 1 95.12 440 SER B O 1
ATOM 7625 N N . VAL B 1 441 ? -10.602 6.066 9.664 1 96.56 441 VAL B N 1
ATOM 7626 C CA . VAL B 1 441 ? -11.242 6.922 10.656 1 96.56 441 VAL B CA 1
ATOM 7627 C C . VAL B 1 441 ? -11.375 8.344 10.109 1 96.56 441 VAL B C 1
ATOM 7629 O O . VAL B 1 441 ? -12.398 8.992 10.305 1 96.56 441 VAL B O 1
ATOM 7632 N N . SER B 1 442 ? -10.305 8.781 9.461 1 97.38 442 SER B N 1
ATOM 7633 C CA . SER B 1 442 ? -10.352 10.117 8.883 1 97.38 442 SER B CA 1
ATOM 7634 C C . SER B 1 442 ? -11.461 10.234 7.84 1 97.38 442 SER B C 1
ATOM 7636 O O . SER B 1 442 ? -12.266 11.164 7.887 1 97.38 442 SER B O 1
ATOM 7638 N N . TRP B 1 443 ? -11.555 9.273 6.996 1 97.5 443 TRP B N 1
ATOM 7639 C CA . TRP B 1 443 ? -12.5 9.328 5.891 1 97.5 443 TRP B CA 1
ATOM 7640 C C . TRP B 1 443 ? -13.938 9.242 6.398 1 97.5 443 TRP B C 1
ATOM 7642 O O . TRP B 1 443 ? -14.766 10.109 6.094 1 97.5 443 TRP B O 1
ATOM 7652 N N . PHE B 1 444 ? -14.25 8.211 7.25 1 97.44 444 PHE B N 1
ATOM 7653 C CA . PHE B 1 444 ? -15.664 8.094 7.59 1 97.44 444 PHE B CA 1
ATOM 7654 C C . PHE B 1 444 ? -16.078 9.18 8.578 1 97.44 444 PHE B C 1
ATOM 7656 O O . PHE B 1 444 ? -17.25 9.508 8.688 1 97.44 444 PHE B O 1
ATOM 7663 N N . SER B 1 445 ? -15.086 9.82 9.32 1 98.06 445 SER B N 1
ATOM 7664 C CA . SER B 1 445 ? -15.43 10.93 10.195 1 98.06 445 SER B CA 1
ATOM 7665 C C . SER B 1 445 ? -15.844 12.164 9.391 1 98.06 445 SER B C 1
ATOM 7667 O O . SER B 1 445 ? -16.844 12.812 9.703 1 98.06 445 SER B O 1
ATOM 7669 N N . VAL B 1 446 ? -15.086 12.461 8.336 1 98.38 446 VAL B N 1
ATOM 7670 C CA . VAL B 1 446 ? -15.375 13.648 7.535 1 98.38 446 VAL B CA 1
ATOM 7671 C C . VAL B 1 446 ? -16.578 13.383 6.637 1 98.38 446 VAL B C 1
ATOM 7673 O O . VAL B 1 446 ? -17.453 14.242 6.488 1 98.38 446 VAL B O 1
ATOM 7676 N N . LEU B 1 447 ? -16.672 12.164 6.094 1 98.5 447 LEU B N 1
ATOM 7677 C CA . LEU B 1 447 ? -17.828 11.828 5.273 1 98.5 447 LEU B CA 1
ATOM 7678 C C . LEU B 1 447 ? -19.109 11.938 6.078 1 98.5 447 LEU B C 1
ATOM 7680 O O . LEU B 1 447 ? -20.062 12.602 5.652 1 98.5 447 LEU B O 1
ATOM 7684 N N . GLU B 1 448 ? -19.109 11.391 7.285 1 97.56 448 GLU B N 1
ATOM 7685 C CA . GLU B 1 448 ? -20.266 11.5 8.172 1 97.56 448 GLU B CA 1
ATOM 7686 C C . GLU B 1 448 ? -20.531 12.945 8.562 1 97.56 448 GLU B C 1
ATOM 7688 O O . GLU B 1 448 ? -21.688 13.398 8.57 1 97.56 448 GLU B O 1
ATOM 7693 N N . GLY B 1 449 ? -19.438 13.617 8.898 1 98 449 GLY B N 1
ATOM 7694 C CA . GLY B 1 449 ? -19.562 15.008 9.297 1 98 449 GLY B CA 1
ATOM 7695 C C . GLY B 1 449 ? -20.125 15.898 8.203 1 98 449 GLY B C 1
ATOM 7696 O O . GLY B 1 449 ? -20.766 16.906 8.492 1 98 449 GLY B O 1
ATOM 7697 N N . MET B 1 450 ? -19.922 15.492 6.957 1 98.44 450 MET B N 1
ATOM 7698 C CA . MET B 1 450 ? -20.359 16.281 5.816 1 98.44 450 MET B CA 1
ATOM 7699 C C . MET B 1 450 ? -21.656 15.734 5.238 1 98.44 450 MET B C 1
ATOM 7701 O O . MET B 1 450 ? -22.031 16.062 4.113 1 98.44 450 MET B O 1
ATOM 7705 N N . GLY B 1 451 ? -22.25 14.859 5.934 1 97 451 GLY B N 1
ATOM 7706 C CA . GLY B 1 451 ? -23.609 14.438 5.625 1 97 451 GLY B CA 1
ATOM 7707 C C . GLY B 1 451 ? -23.656 13.289 4.637 1 97 451 GLY B C 1
ATOM 7708 O O . GLY B 1 451 ? -24.703 13.031 4.035 1 97 451 GLY B O 1
ATOM 7709 N N . ILE B 1 452 ? -22.578 12.617 4.449 1 97.81 452 ILE B N 1
ATOM 7710 C CA . ILE B 1 452 ? -22.562 11.484 3.523 1 97.81 452 ILE B CA 1
ATOM 7711 C C . ILE B 1 452 ? -22.578 10.18 4.305 1 97.81 452 ILE B C 1
ATOM 7713 O O . ILE B 1 452 ? -21.625 9.852 5.016 1 97.81 452 ILE B O 1
ATOM 7717 N N . ARG B 1 453 ? -23.594 9.438 4.195 1 96.06 453 ARG B N 1
ATOM 7718 C CA . ARG B 1 453 ? -23.75 8.148 4.852 1 96.06 453 ARG B CA 1
ATOM 7719 C C . ARG B 1 453 ? -24.016 7.043 3.834 1 96.06 453 ARG B C 1
ATOM 7721 O O . ARG B 1 453 ? -24.688 7.27 2.828 1 96.06 453 ARG B O 1
ATOM 7728 N N . PRO B 1 454 ? -23.578 5.926 4.152 1 97.19 454 PRO B N 1
ATOM 7729 C CA . PRO B 1 454 ? -23.844 4.809 3.242 1 97.19 454 PRO B CA 1
ATOM 7730 C C . PRO B 1 454 ? -25.312 4.398 3.227 1 97.19 454 PRO B C 1
ATOM 7732 O O . PRO B 1 454 ? -26 4.539 4.234 1 97.19 454 PRO B O 1
ATOM 7735 N N . ARG B 1 455 ? -25.703 3.898 2.133 1 95.62 455 ARG B N 1
ATOM 7736 C CA . ARG B 1 455 ? -27.078 3.451 1.949 1 95.62 455 ARG B CA 1
ATOM 7737 C C . ARG B 1 455 ? -27.375 2.215 2.793 1 95.62 455 ARG B C 1
ATOM 7739 O O . ARG B 1 455 ? -28.516 1.98 3.186 1 95.62 455 ARG B O 1
ATOM 7746 N N . THR B 1 456 ? -26.406 1.448 2.998 1 96.12 456 THR B N 1
ATOM 7747 C CA . THR B 1 456 ? -26.469 0.224 3.787 1 96.12 456 THR B CA 1
ATOM 7748 C C . THR B 1 456 ? -25.156 -0.037 4.5 1 96.12 456 THR B C 1
ATOM 7750 O O . THR B 1 456 ? -24.406 0.899 4.816 1 96.12 456 THR B O 1
ATOM 7753 N N . TYR B 1 457 ? -24.953 -1.234 5.023 1 96.69 457 TYR B N 1
ATOM 7754 C CA . TYR B 1 457 ? -23.734 -1.662 5.703 1 96.69 457 TYR B CA 1
ATOM 7755 C C . TYR B 1 457 ? -23.172 -2.936 5.078 1 96.69 457 TYR B C 1
ATOM 7757 O O . TYR B 1 457 ? -23.828 -3.549 4.223 1 96.69 457 TYR B O 1
ATOM 7765 N N . HIS B 1 458 ? -22 -3.262 5.383 1 96.12 458 HIS B N 1
ATOM 7766 C CA . HIS B 1 458 ? -21.359 -4.461 4.863 1 96.12 458 HIS B CA 1
ATOM 7767 C C . HIS B 1 458 ? -22.062 -5.723 5.359 1 96.12 458 HIS B C 1
ATOM 7769 O O . HIS B 1 458 ? -22.266 -5.891 6.562 1 96.12 458 HIS B O 1
ATOM 7775 N N . PRO B 1 459 ? -22.281 -6.656 4.535 1 93.88 459 PRO B N 1
ATOM 7776 C CA . PRO B 1 459 ? -23.125 -7.797 4.887 1 93.88 459 PRO B CA 1
ATOM 7777 C C . PRO B 1 459 ? -22.516 -8.672 5.98 1 93.88 459 PRO B C 1
ATOM 7779 O O . PRO B 1 459 ? -23.25 -9.367 6.695 1 93.88 459 PRO B O 1
ATOM 7782 N N . LEU B 1 460 ? -21.266 -8.664 6.176 1 91.88 460 LEU B N 1
ATOM 7783 C CA . LEU B 1 460 ? -20.609 -9.484 7.184 1 91.88 460 LEU B CA 1
ATOM 7784 C C . LEU B 1 460 ? -21.109 -9.148 8.578 1 91.88 460 LEU B C 1
ATOM 7786 O O . LEU B 1 460 ? -21.031 -9.977 9.492 1 91.88 460 LEU B O 1
ATOM 7790 N N . VAL B 1 461 ? -21.656 -7.949 8.75 1 93.94 461 VAL B N 1
ATOM 7791 C CA . VAL B 1 461 ? -22.141 -7.48 10.047 1 93.94 461 VAL B CA 1
ATOM 7792 C C . VAL B 1 461 ? -23.344 -8.305 10.477 1 93.94 461 VAL B C 1
ATOM 7794 O O . VAL B 1 461 ? -23.656 -8.398 11.664 1 93.94 461 VAL B O 1
ATOM 7797 N N . ASP B 1 462 ? -23.984 -8.953 9.555 1 91.88 462 ASP B N 1
ATOM 7798 C CA . ASP B 1 462 ? -25.219 -9.68 9.828 1 91.88 462 ASP B CA 1
ATOM 7799 C C . ASP B 1 462 ? -24.938 -10.961 10.617 1 91.88 462 ASP B C 1
ATOM 7801 O O . ASP B 1 462 ? -25.859 -11.586 11.148 1 91.88 462 ASP B O 1
ATOM 7805 N N . ARG B 1 463 ? -23.688 -11.305 10.727 1 88.5 463 ARG B N 1
ATOM 7806 C CA . ARG B 1 463 ? -23.312 -12.469 11.523 1 88.5 463 ARG B CA 1
ATOM 7807 C C . ARG B 1 463 ? -23.391 -12.156 13.016 1 88.5 463 ARG B C 1
ATOM 7809 O O . ARG B 1 463 ? -23.422 -13.07 13.844 1 88.5 463 ARG B O 1
ATOM 7816 N N . ILE B 1 464 ? -23.422 -10.883 13.367 1 91.69 464 ILE B N 1
ATOM 7817 C CA . ILE B 1 464 ? -23.359 -10.445 14.758 1 91.69 464 ILE B CA 1
ATOM 7818 C C . ILE B 1 464 ? -24.766 -10.367 15.336 1 91.69 464 ILE B C 1
ATOM 7820 O O . ILE B 1 464 ? -25.688 -9.867 14.688 1 91.69 464 ILE B O 1
ATOM 7824 N N . ASP B 1 465 ? -24.938 -10.898 16.547 1 92.31 465 ASP B N 1
ATOM 7825 C CA . ASP B 1 465 ? -26.203 -10.797 17.25 1 92.31 465 ASP B CA 1
ATOM 7826 C C . ASP B 1 465 ? -26.562 -9.336 17.531 1 92.31 465 ASP B C 1
ATOM 7828 O O . ASP B 1 465 ? -25.797 -8.609 18.156 1 92.31 465 ASP B O 1
ATOM 7832 N N . GLU B 1 466 ? -27.766 -8.938 17.141 1 93.19 466 GLU B N 1
ATOM 7833 C CA . GLU B 1 466 ? -28.156 -7.527 17.188 1 93.19 466 GLU B CA 1
ATOM 7834 C C . GLU B 1 466 ? -28.281 -7.031 18.625 1 93.19 466 GLU B C 1
ATOM 7836 O O . GLU B 1 466 ? -27.812 -5.941 18.953 1 93.19 466 GLU B O 1
ATOM 7841 N N . ALA B 1 467 ? -28.938 -7.84 19.406 1 94 467 ALA B N 1
ATOM 7842 C CA . ALA B 1 467 ? -29.141 -7.418 20.781 1 94 467 ALA B CA 1
ATOM 7843 C C . ALA B 1 467 ? -27.812 -7.207 21.516 1 94 467 ALA B C 1
ATOM 7845 O O . ALA B 1 467 ? -27.641 -6.223 22.234 1 94 467 ALA B O 1
ATOM 7846 N N . MET B 1 468 ? -26.984 -8.109 21.25 1 94.88 468 MET B N 1
ATOM 7847 C CA . MET B 1 468 ? -25.656 -8.016 21.844 1 94.88 468 MET B CA 1
ATOM 7848 C C . MET B 1 468 ? -24.906 -6.797 21.328 1 94.88 468 MET B C 1
ATOM 7850 O O . MET B 1 468 ? -24.25 -6.086 22.078 1 94.88 468 MET B O 1
ATOM 7854 N N . LEU B 1 469 ? -25 -6.574 20.047 1 95.62 469 LEU B N 1
ATOM 7855 C CA . LEU B 1 469 ? -24.328 -5.457 19.406 1 95.62 469 LEU B CA 1
ATOM 7856 C C . LEU B 1 469 ? -24.797 -4.125 19.969 1 95.62 469 LEU B C 1
ATOM 7858 O O . LEU B 1 469 ? -23.984 -3.289 20.375 1 95.62 469 LEU B O 1
ATOM 7862 N N . TYR B 1 470 ? -26.109 -3.932 20.109 1 95.88 470 TYR B N 1
ATOM 7863 C CA . TYR B 1 470 ? -26.672 -2.658 20.547 1 95.88 470 TYR B CA 1
ATOM 7864 C C . TYR B 1 470 ? -26.406 -2.41 22.016 1 95.88 470 TYR B C 1
ATOM 7866 O O . TYR B 1 470 ? -26.062 -1.29 22.422 1 95.88 470 TYR B O 1
ATOM 7874 N N . ALA B 1 471 ? -26.469 -3.492 22.766 1 96 471 ALA B N 1
ATOM 7875 C CA . ALA B 1 471 ? -26.141 -3.373 24.188 1 96 471 ALA B CA 1
ATOM 7876 C C . ALA B 1 471 ? -24.672 -3.037 24.391 1 96 471 ALA B C 1
ATOM 7878 O O . ALA B 1 471 ? -24.328 -2.252 25.281 1 96 471 ALA B O 1
ATOM 7879 N N . GLY B 1 472 ? -23.891 -3.678 23.562 1 96.62 472 GLY B N 1
ATOM 7880 C CA . GLY B 1 472 ? -22.469 -3.404 23.625 1 96.62 472 GLY B CA 1
ATOM 7881 C C . GLY B 1 472 ? -22.125 -1.966 23.297 1 96.62 472 GLY B C 1
ATOM 7882 O O . GLY B 1 472 ? -21.266 -1.361 23.938 1 96.62 472 GLY B O 1
ATOM 7883 N N . LEU B 1 473 ? -22.766 -1.42 22.328 1 96.88 473 LEU B N 1
ATOM 7884 C CA . LEU B 1 473 ? -22.547 -0.033 21.938 1 96.88 473 LEU B CA 1
ATOM 7885 C C . LEU B 1 473 ? -22.969 0.922 23.047 1 96.88 473 LEU B C 1
ATOM 7887 O O . LEU B 1 473 ? -22.234 1.872 23.359 1 96.88 473 LEU B O 1
ATOM 7891 N N . ASP B 1 474 ? -24.078 0.636 23.641 1 96.31 474 ASP B N 1
ATOM 7892 C CA . ASP B 1 474 ? -24.562 1.469 24.734 1 96.31 474 ASP B CA 1
ATOM 7893 C C . ASP B 1 474 ? -23.578 1.462 25.906 1 96.31 474 ASP B C 1
ATOM 7895 O O . ASP B 1 474 ? -23.234 2.52 26.438 1 96.31 474 ASP B O 1
ATOM 7899 N N . LYS B 1 475 ? -23.156 0.304 26.188 1 96.94 475 LYS B N 1
ATOM 7900 C CA . LYS B 1 475 ? -22.219 0.142 27.312 1 96.94 475 LYS B CA 1
ATOM 7901 C C . LYS B 1 475 ? -20.891 0.835 27.016 1 96.94 475 LYS B C 1
ATOM 7903 O O . LYS B 1 475 ? -20.344 1.507 27.891 1 96.94 475 LYS B O 1
ATOM 7908 N N . ALA B 1 476 ? -20.391 0.635 25.828 1 97 476 ALA B N 1
ATOM 7909 C CA . ALA B 1 476 ? -19.125 1.23 25.438 1 97 476 ALA B CA 1
ATOM 7910 C C . ALA B 1 476 ? -19.188 2.752 25.516 1 97 476 ALA B C 1
ATOM 7912 O O . ALA B 1 476 ? -18.234 3.393 25.984 1 97 476 ALA B O 1
ATOM 7913 N N . ARG B 1 477 ? -20.25 3.289 25.031 1 97.06 477 ARG B N 1
ATOM 7914 C CA . ARG B 1 477 ? -20.438 4.734 25.031 1 97.06 477 ARG B CA 1
ATOM 7915 C C . ARG B 1 477 ? -20.453 5.277 26.453 1 97.06 477 ARG B C 1
ATOM 7917 O O . ARG B 1 477 ? -19.781 6.27 26.75 1 97.06 477 ARG B O 1
ATOM 7924 N N . GLU B 1 478 ? -21.109 4.605 27.312 1 97.19 478 GLU B N 1
ATOM 7925 C CA . GLU B 1 478 ? -21.234 5.031 28.703 1 97.19 478 GLU B CA 1
ATOM 7926 C C . GLU B 1 478 ? -19.891 4.898 29.438 1 97.19 478 GLU B C 1
ATOM 7928 O O . GLU B 1 478 ? -19.531 5.773 30.234 1 97.19 478 GLU B O 1
ATOM 7933 N N . GLN B 1 479 ? -19.266 3.832 29.156 1 97.81 479 GLN B N 1
ATOM 7934 C CA . GLN B 1 479 ? -17.984 3.588 29.797 1 97.81 479 GLN B CA 1
ATOM 7935 C C . GLN B 1 479 ? -16.953 4.641 29.391 1 97.81 479 GLN B C 1
ATOM 7937 O O . GLN B 1 479 ? -16.203 5.133 30.234 1 97.81 479 GLN B O 1
ATOM 7942 N N . LEU B 1 480 ? -16.906 4.93 28.141 1 98.25 480 LEU B N 1
ATOM 7943 C CA . LEU B 1 480 ? -15.969 5.934 27.641 1 98.25 480 LEU B CA 1
ATOM 7944 C C . LEU B 1 480 ? -16.25 7.297 28.266 1 98.25 480 LEU B C 1
ATOM 7946 O O . LEU B 1 480 ? -15.344 7.945 28.797 1 98.25 480 LEU B O 1
ATOM 7950 N N . ALA B 1 481 ? -17.516 7.727 28.266 1 98.06 481 ALA B N 1
ATOM 7951 C CA . ALA B 1 481 ? -17.906 9.016 28.844 1 98.06 481 ALA B CA 1
ATOM 7952 C C . ALA B 1 481 ? -17.578 9.07 30.328 1 98.06 481 ALA B C 1
ATOM 7954 O O . ALA B 1 481 ? -17.078 10.086 30.828 1 98.06 481 ALA B O 1
ATOM 7955 N N . GLY B 1 482 ? -17.891 7.969 31 1 98.19 482 GLY B N 1
ATOM 7956 C CA . GLY B 1 482 ? -17.609 7.898 32.438 1 98.19 482 GLY B CA 1
ATOM 7957 C C . GLY B 1 482 ? -16.141 8 32.75 1 98.19 482 GLY B C 1
ATOM 7958 O O . GLY B 1 482 ? -15.75 8.703 33.688 1 98.19 482 GLY B O 1
ATOM 7959 N N . PHE B 1 483 ? -15.344 7.32 32 1 98.19 483 PHE B N 1
ATOM 7960 C CA . PHE B 1 483 ? -13.906 7.34 32.25 1 98.19 483 PHE B CA 1
ATOM 7961 C C . PHE B 1 483 ? -13.336 8.727 31.984 1 98.19 483 PHE B C 1
ATOM 7963 O O . PHE B 1 483 ? -12.516 9.219 32.75 1 98.19 483 PHE B O 1
ATOM 7970 N N . VAL B 1 484 ? -13.742 9.352 30.922 1 98.44 484 VAL B N 1
ATOM 7971 C CA . VAL B 1 484 ? -13.203 10.641 30.5 1 98.44 484 VAL B CA 1
ATOM 7972 C C . VAL B 1 484 ? -13.516 11.703 31.547 1 98.44 484 VAL B C 1
ATOM 7974 O O . VAL B 1 484 ? -12.703 12.602 31.797 1 98.44 484 VAL B O 1
ATOM 7977 N N . ARG B 1 485 ? -14.641 11.578 32.219 1 97.5 485 ARG B N 1
ATOM 7978 C CA . ARG B 1 485 ? -15.047 12.547 33.219 1 97.5 485 ARG B CA 1
ATOM 7979 C C . ARG B 1 485 ? -14.047 12.594 34.375 1 97.5 485 ARG B C 1
ATOM 7981 O O . ARG B 1 485 ? -13.945 13.602 35.062 1 97.5 485 ARG B O 1
ATOM 7988 N N . GLN B 1 486 ? -13.289 11.547 34.469 1 97.06 486 GLN B N 1
ATOM 7989 C CA . GLN B 1 486 ? -12.367 11.438 35.594 1 97.06 486 GLN B CA 1
ATOM 7990 C C . GLN B 1 486 ? -10.977 11.93 35.219 1 97.06 486 GLN B C 1
ATOM 7992 O O . GLN B 1 486 ? -10.102 12.047 36.062 1 97.06 486 GLN B O 1
ATOM 7997 N N . LEU B 1 487 ? -10.742 12.227 34.031 1 97.81 487 LEU B N 1
ATOM 7998 C CA . LEU B 1 487 ? -9.43 12.656 33.562 1 97.81 487 LEU B CA 1
ATOM 7999 C C . LEU B 1 487 ? -9.164 14.102 33.938 1 97.81 487 LEU B C 1
ATOM 8001 O O . LEU B 1 487 ? -10.102 14.883 34.156 1 97.81 487 LEU B O 1
ATOM 8005 N N . PRO B 1 488 ? -7.93 14.445 34.094 1 97.5 488 PRO B N 1
ATOM 8006 C CA . PRO B 1 488 ? -7.625 15.859 34.281 1 97.5 488 PRO B CA 1
ATOM 8007 C C . PRO B 1 488 ? -7.941 16.703 33.031 1 97.5 488 PRO B C 1
ATOM 8009 O O . PRO B 1 488 ? -8.031 16.172 31.938 1 97.5 488 PRO B O 1
ATOM 8012 N N . THR B 1 489 ? -8.164 18 33.281 1 97.69 489 THR B N 1
ATOM 8013 C CA . THR B 1 489 ? -8.195 18.906 32.125 1 97.69 489 THR B CA 1
ATOM 8014 C C . THR B 1 489 ? -6.836 18.969 31.453 1 97.69 489 THR B C 1
ATOM 8016 O O . THR B 1 489 ? -5.82 18.609 32.031 1 97.69 489 THR B O 1
ATOM 8019 N N . GLN B 1 490 ? -6.82 19.375 30.203 1 97.94 490 GLN B N 1
ATOM 8020 C CA . GLN B 1 490 ? -5.531 19.531 29.531 1 97.94 490 GLN B CA 1
ATOM 8021 C C . GLN B 1 490 ? -4.605 20.453 30.328 1 97.94 490 GLN B C 1
ATOM 8023 O O . GLN B 1 490 ? -3.416 20.156 30.469 1 97.94 490 GLN B O 1
ATOM 8028 N N . GLN B 1 491 ? -5.184 21.562 30.906 1 97.75 491 GLN B N 1
ATOM 8029 C CA . GLN B 1 491 ? -4.367 22.5 31.656 1 97.75 491 GLN B CA 1
ATOM 8030 C C . GLN B 1 491 ? -3.756 21.844 32.875 1 97.75 491 GLN B C 1
ATOM 8032 O O . GLN B 1 491 ? -2.58 22.047 33.188 1 97.75 491 GLN B O 1
ATOM 8037 N N . GLN B 1 492 ? -4.582 21.078 33.562 1 98 492 GLN B N 1
ATOM 8038 C CA . GLN B 1 492 ? -4.078 20.359 34.719 1 98 492 GLN B CA 1
ATOM 8039 C C . GLN B 1 492 ? -2.945 19.406 34.344 1 98 492 GLN B C 1
ATOM 8041 O O . GLN B 1 492 ? -1.95 19.297 35.062 1 98 492 GLN B O 1
ATOM 8046 N N . PHE B 1 493 ? -3.125 18.719 33.281 1 97.94 493 PHE B N 1
ATOM 8047 C CA . PHE B 1 493 ? -2.1 17.797 32.781 1 97.94 493 PHE B CA 1
ATOM 8048 C C . PHE B 1 493 ? -0.814 18.547 32.469 1 97.94 493 PHE B C 1
ATOM 8050 O O . PHE B 1 493 ? 0.273 18.141 32.875 1 97.94 493 PHE B O 1
ATOM 8057 N N . ILE B 1 494 ? -0.932 19.625 31.688 1 97.94 494 ILE B N 1
ATOM 8058 C CA . ILE B 1 494 ? 0.219 20.438 31.312 1 97.94 494 ILE B CA 1
ATOM 8059 C C . ILE B 1 494 ? 0.93 20.953 32.562 1 97.94 494 ILE B C 1
ATOM 8061 O O . ILE B 1 494 ? 2.152 20.828 32.688 1 97.94 494 ILE B O 1
ATOM 8065 N N . ASP B 1 495 ? 0.199 21.438 33.531 1 97.69 495 ASP B N 1
ATOM 8066 C CA . ASP B 1 495 ? 0.763 21.984 34.75 1 97.69 495 ASP B CA 1
ATOM 8067 C C . ASP B 1 495 ? 1.557 20.922 35.5 1 97.69 495 ASP B C 1
ATOM 8069 O O . ASP B 1 495 ? 2.596 21.219 36.094 1 97.69 495 ASP B O 1
ATOM 8073 N N . ALA B 1 496 ? 1.049 19.781 35.438 1 97.25 496 ALA B N 1
ATOM 8074 C CA . ALA B 1 496 ? 1.638 18.703 36.219 1 97.25 496 ALA B CA 1
ATOM 8075 C C . ALA B 1 496 ? 2.863 18.109 35.531 1 97.25 496 ALA B C 1
ATOM 8077 O O . ALA B 1 496 ? 3.787 17.641 36.188 1 97.25 496 ALA B O 1
ATOM 8078 N N . HIS B 1 497 ? 2.924 18.172 34.219 1 96.56 497 HIS B N 1
ATOM 8079 C CA . HIS B 1 497 ? 3.889 17.297 33.562 1 96.56 497 HIS B CA 1
ATOM 8080 C C . HIS B 1 497 ? 4.82 18.094 32.656 1 96.56 497 HIS B C 1
ATOM 8082 O O . HIS B 1 497 ? 5.941 17.656 32.375 1 96.56 497 HIS B O 1
ATOM 8088 N N . CYS B 1 498 ? 4.352 19.234 32.094 1 97 498 CYS B N 1
ATOM 8089 C CA . CYS B 1 498 ? 5.16 19.859 31.047 1 97 498 CYS B CA 1
ATOM 8090 C C . CYS B 1 498 ? 4.898 21.359 30.969 1 97 498 CYS B C 1
ATOM 8092 O O . CYS B 1 498 ? 4.891 21.953 29.891 1 97 498 CYS B O 1
ATOM 8094 N N . ARG B 1 499 ? 4.629 21.984 32.062 1 97.12 499 ARG B N 1
ATOM 8095 C CA . ARG B 1 499 ? 4.41 23.422 32.125 1 97.12 499 ARG B CA 1
ATOM 8096 C C . ARG B 1 499 ? 5.621 24.188 31.594 1 97.12 499 ARG B C 1
ATOM 8098 O O . ARG B 1 499 ? 6.75 23.938 32.031 1 97.12 499 ARG B O 1
ATOM 8105 N N . ALA B 1 500 ? 5.359 25.078 30.641 1 96.75 500 ALA B N 1
ATOM 8106 C CA . ALA B 1 500 ? 6.434 25.859 30.047 1 96.75 500 ALA B CA 1
ATOM 8107 C C . ALA B 1 500 ? 6.711 27.109 30.875 1 96.75 500 ALA B C 1
ATOM 8109 O O . ALA B 1 500 ? 5.844 27.578 31.625 1 96.75 500 ALA B O 1
ATOM 8110 N N . GLU B 1 501 ? 7.914 27.641 30.719 1 93.94 501 GLU B N 1
ATOM 8111 C CA . GLU B 1 501 ? 8.25 28.922 31.344 1 93.94 501 GLU B CA 1
ATOM 8112 C C . GLU B 1 501 ? 7.469 30.062 30.688 1 93.94 501 GLU B C 1
ATOM 8114 O O . GLU B 1 501 ? 7.191 30.016 29.484 1 93.94 501 GLU B O 1
ATOM 8119 N N . LYS B 1 502 ? 7.23 31 31.453 1 91.19 502 LYS B N 1
ATOM 8120 C CA . LYS B 1 502 ? 6.484 32.156 30.938 1 91.19 502 LYS B CA 1
ATOM 8121 C C . LYS B 1 502 ? 7.285 32.906 29.891 1 91.19 502 LYS B C 1
ATOM 8123 O O . LYS B 1 502 ? 8.492 33.094 30.031 1 91.19 502 LYS B O 1
ATOM 8128 N N . VAL B 1 503 ? 6.605 33.281 28.812 1 89.62 503 VAL B N 1
ATOM 8129 C CA . VAL B 1 503 ? 7.203 34.062 27.734 1 89.62 503 VAL B CA 1
ATOM 8130 C C . VAL B 1 503 ? 6.547 35.438 27.672 1 89.62 503 VAL B C 1
ATOM 8132 O O . VAL B 1 503 ? 5.336 35.562 27.844 1 89.62 503 VAL B O 1
ATOM 8135 N N . ASP B 1 504 ? 7.371 36.469 27.5 1 80.81 504 ASP B N 1
ATOM 8136 C CA . ASP B 1 504 ? 6.852 37.844 27.344 1 80.81 504 ASP B CA 1
ATOM 8137 C C . ASP B 1 504 ? 6.332 38.062 25.922 1 80.81 504 ASP B C 1
ATOM 8139 O O . ASP B 1 504 ? 7.082 37.969 24.953 1 80.81 504 ASP B O 1
ATOM 8143 N N . LEU B 1 505 ? 5.047 38.188 25.812 1 81.12 505 LEU B N 1
ATOM 8144 C CA . LEU B 1 505 ? 4.449 38.5 24.516 1 81.12 505 LEU B CA 1
ATOM 8145 C C . LEU B 1 505 ? 4.539 39.969 24.188 1 81.12 505 LEU B C 1
ATOM 8147 O O . LEU B 1 505 ? 4.426 40.812 25.078 1 81.12 505 LEU B O 1
ATOM 8151 N N . ALA B 1 506 ? 5.254 40.344 23.047 1 66.12 506 ALA B N 1
ATOM 8152 C CA . ALA B 1 506 ? 5.422 41.75 22.672 1 66.12 506 ALA B CA 1
ATOM 8153 C C . ALA B 1 506 ? 4.074 42.438 22.562 1 66.12 506 ALA B C 1
ATOM 8155 O O . ALA B 1 506 ? 3.086 41.844 22.141 1 66.12 506 ALA B O 1
ATOM 8156 N N . ARG B 1 507 ? 3.781 43.469 23.297 1 58.31 507 ARG B N 1
ATOM 8157 C CA . ARG B 1 507 ? 2.596 44.312 23.156 1 58.31 507 ARG B CA 1
ATOM 8158 C C . ARG B 1 507 ? 2.65 45.125 21.875 1 58.31 507 ARG B C 1
ATOM 8160 O O . ARG B 1 507 ? 3.684 45.719 21.547 1 58.31 507 ARG B O 1
ATOM 8167 N N . PRO B 1 508 ? 1.712 44.719 20.906 1 52.19 508 PRO B N 1
ATOM 8168 C CA . PRO B 1 508 ? 1.748 45.531 19.703 1 52.19 508 PRO B CA 1
ATOM 8169 C C . PRO B 1 508 ? 1.908 47.031 20.016 1 52.19 508 PRO B C 1
ATOM 8171 O O . PRO B 1 508 ? 1.354 47.531 21.016 1 52.19 508 PRO B O 1
ATOM 8174 N N . VAL B 1 509 ? 3.096 47.656 19.688 1 41.25 509 VAL B N 1
ATOM 8175 C CA . VAL B 1 509 ? 3.209 49.125 19.812 1 41.25 509 VAL B CA 1
ATOM 8176 C C . VAL B 1 509 ? 2 49.781 19.172 1 41.25 509 VAL B C 1
ATOM 8178 O O . VAL B 1 509 ? 1.77 49.656 17.969 1 41.25 509 VAL B O 1
ATOM 8181 N N . MET B 1 510 ? 1.017 50 19.828 1 39.66 510 MET B N 1
ATOM 8182 C CA . MET B 1 510 ? -0.046 50.844 19.297 1 39.66 510 MET B CA 1
ATOM 8183 C C . MET B 1 510 ? 0.533 52.094 18.625 1 39.66 510 MET B C 1
ATOM 8185 O O . MET B 1 510 ? 1.37 52.781 19.203 1 39.66 510 MET B O 1
ATOM 8189 N N . ALA B 1 511 ? 0.752 52.219 17.281 1 39.59 511 ALA B N 1
ATOM 8190 C CA . ALA B 1 511 ? 0.965 53.562 16.719 1 39.59 511 ALA B CA 1
ATOM 8191 C C . ALA B 1 511 ? 0.141 54.625 17.469 1 39.59 511 ALA B C 1
ATOM 8193 O O . ALA B 1 511 ? -1.073 54.469 17.625 1 39.59 511 ALA B O 1
ATOM 8194 N N . GLY B 1 512 ? 0.551 55.188 18.516 1 30.66 512 GLY B N 1
ATOM 8195 C CA . GLY B 1 512 ? -0.166 56.375 18.953 1 30.66 512 GLY B CA 1
ATOM 8196 C C . GLY B 1 512 ? -0.858 57.094 17.812 1 30.66 512 GLY B C 1
ATOM 8197 O O . GLY B 1 512 ? -0.424 57 16.656 1 30.66 512 GLY B O 1
ATOM 8198 N N . ALA B 1 513 ? -2.018 57.812 18.141 1 28.86 513 ALA B N 1
ATOM 8199 C CA . ALA B 1 513 ? -2.639 58.812 17.266 1 28.86 513 ALA B CA 1
ATOM 8200 C C . ALA B 1 513 ? -1.603 59.781 16.719 1 28.86 513 ALA B C 1
ATOM 8202 O O . ALA B 1 513 ? -0.698 60.188 17.438 1 28.86 513 ALA B O 1
#

Organism: NCBI:txid68569

Foldseek 3Di:
DPPPLFWAEEEEEELFLLRLLLLLVVLQVQLPHRYAYEYEDAPPDDDPCLWFDAAQVVVVSCVSSVHDPLQLQQQFLKFKAFWEKEACLQHHPAIFTQGAFDQADDDDPGHPVQLVQQCVVVPDDDDSCLRALSSLLLVVLFDDDLCVVPPASNVRTGMTITGRRVSSSVVSNVSSVVSRYHYDHFAFDDWDADPVLHTAWTAGPVGDIDGTLFYEYPPALPLVPCPVSRNQAWDFPCLLPQWFKKWKWKFFDPDDFRNHWYWYQDQFFTKIWGDGNGIIIIMTTGHCVFDPPVRSVVVRVVPDDHHTQDDGDMDGHTATAGQQCDDFRYHYAFNSGGDQDPPPRCRSVLSVVLSVLCVVLPDGSRPPVVSSVVSSVLSVLVSVVVNLLVSLSQCLHPDDPHPNSVCSVPGDHDPVSVVQLVVCQAANDGDDGSDPRQDSSSVVSSCVSNPRHHPHHDPVSVVDDSVCSVVVVVVSSVSSSVVSVPGHRSVVVCVVRRHYDHDDRHHPPPPDD/DPPPLFWAEEEEEELFLLRLLLLLVVLQVQLPHRYAYEYEDAPPDDDPCLWFDAAQVVVVSCVSSVHDPLQLQQQFLKFKAFWEKEACLQHHPAIFTQGAFDQADDDDPGHPVQLVQQCVVVPDDDDSCLRALSSLLLVVLFDDDLCVVPPASNVRTGMTITGRRVSSSVVSNVSSVVSRYHYDHFAFDDWDADPVLHTAWTAGPVGDIDGTLFYEYPPALPLVPCPVSRNQAWDFPCLLPQWFKKWKWKFADPDDFRNHKYWYQDQFFTKIWGDGNGIIIIMTTGHCVFDPPVRSVVVRVVPDDHHTQDDGDMDGHTATAGQQCDDFRYHYAFNSGGDQDPPPSCRSVLSVVLSVLCVVLPDGSRPPVVSSVVSSVLSVLQSVVVNLLVSLSQCLHPDDPHPNSVCSVPGDHDPVSVVQLVVCQAANDGDDGSDPRQDSSSVVSSCVSNPRHHPHHDPVSVVDDSVVSVVVVVVSSVSSSVVSVPGHRSVVVCVVRRHYDHDDRHHPPPPDD

InterPro domains:
  IPR006905 Flavin-dependent halogenase [PF04820] (9-465)
  IPR033856 Flavin-dependent tryptophan halogenase [PIRSF011396] (6-500)
  IPR036188 FAD/NAD(P)-binding domain superfamily [G3DSA:3.50.50.60] (1-504)
  IPR036188 FAD/NAD(P)-binding domain superfamily [SSF51905] (9-424)
  IPR050816 Flavin-dependent halogenases [PTHR43747] (1-500)

Secondary structure (DSSP, 8-state):
---TTS--EEEEE--SHHHHHHHHHHHHHHTT-SSEEEEEE-TTS----S-EE--HHHHHHHHHTT--HHHHHHHTT-EEE-EEEEESSSSTT-EEEEESB-SS--BTTB-HHHHHHHHHHTT----GGGG-HHHHHHHHTB---GGGSTTSTTTTB--EEEE-HHHHHHHHHHHHHTTT-EEEE--EEEEEE-TTS-EEEEEETTS-EEE-SEEEE--GGG-IIIIIIT---EEE-TTT----EEEEEEE---SSPPSSEEEEEETTEEEEEEE-SS-EEEEEEE-TTT--HHHHHHHHHHH--S-EEEEEEEEE---EEES-SEETTEEE-GGGTEE--SGGG-HHHHHHHHHHHHHHT---TT--HHHHHHHHHHHHHHHHHHHHHHHHHHHT----SSHHHHHHHHSPPPHHHHHHHHHHHHHS--PPPSSSSS-HHHHHHHHHHTT---SS--GGGGGS-HHHHHHHHHHHHHHHHHHHTTSPBHHHHHHHHTPPPP-----------/---TTS--EEEEE--SHHHHHHHHHHHHHHTT-SSEEEEEE-TTS----S-EE--HHHHHHHHHTT--HHHHHHHTT-EEE-EEEEESSSSTT-EEEEESB-SS--BTTB-HHHHHHHHHHTT----GGGG-HHHHHHHHTB---GGGSTTSTTTTB--EEEE-HHHHHHHHHHHHHTTT-EEEE--EEEEEE-TTS-EEEEEETTS-EEE-SEEEE--GGG-IIIIIIT---EEE-TTT----EEEEEEE---SSPPSSEEEEEETTEEEEEEE-SS-EEEEEEE-TTT--HHHHHHHHHHH--S-EEEEEEEEE---EEES-SEETTEEE-GGGTEE--SGGG-HHHHHHHHHHHHHHT---TT--HHHHHHHHHHHHHHHHHHHHHHHHHHHT----SSHHHHHHHHSPPPHHHHHHHHHHHHHS--PPPSSSSS-HHHHHHHHHHTT---SS--GGGGGS-HHHHHHHHHHHHHHHHHHHHTSPBHHHHHHHHTPPPP-----------

Solvent-accessible surface area (backbone atoms only — not comparable to full-atom values): 52841 Å² total; per-residue (Å²): 129,81,62,87,50,49,41,59,27,36,33,30,37,23,64,38,54,45,23,22,49,53,45,27,52,48,27,62,73,39,67,72,43,84,48,46,45,35,37,36,22,41,90,84,54,80,70,82,65,56,55,37,57,51,40,48,68,53,51,51,51,39,52,73,66,70,47,59,60,53,60,50,32,22,72,25,32,30,31,55,22,18,33,37,37,38,32,33,45,29,38,80,93,39,71,35,57,44,51,28,48,39,54,54,61,65,52,91,94,31,54,29,67,40,51,52,45,49,42,43,74,71,67,48,89,69,68,72,56,60,41,14,35,17,42,52,24,32,77,67,35,26,41,72,66,24,84,78,34,66,92,44,74,41,33,52,25,37,49,26,37,21,39,36,38,64,42,44,23,52,52,32,41,53,60,13,42,76,40,64,40,40,78,39,82,41,47,77,72,44,76,42,61,46,97,84,67,30,68,40,37,38,30,28,72,88,66,54,70,48,75,40,54,34,36,35,26,19,42,31,81,68,16,56,49,49,38,72,69,63,60,37,57,68,45,75,35,53,86,68,42,65,51,36,36,34,32,25,32,30,18,37,63,81,64,76,46,51,26,36,36,40,38,35,43,54,71,38,44,31,31,41,42,42,37,32,69,74,30,24,26,27,35,34,37,25,17,68,90,76,40,52,71,65,57,50,49,50,54,45,67,71,64,56,64,56,58,72,37,40,72,78,43,81,43,77,53,70,29,28,34,35,65,35,31,36,51,73,40,31,36,35,35,34,50,33,21,33,36,79,59,84,70,86,30,48,60,64,55,52,29,54,51,49,49,53,49,44,64,71,48,44,59,44,60,78,32,57,62,49,42,33,51,52,49,30,55,55,50,51,51,39,51,49,54,51,45,41,60,56,38,52,64,44,46,48,25,70,38,64,88,34,73,48,36,39,50,32,38,69,49,76,71,58,66,70,44,51,53,44,51,49,26,21,35,52,27,58,46,74,75,86,66,88,49,85,75,68,46,70,56,47,50,56,30,49,36,48,49,40,72,48,65,40,76,47,44,47,61,74,47,71,76,52,58,61,70,60,49,54,52,48,50,54,49,51,36,50,49,35,54,57,54,46,71,69,45,44,36,36,52,55,42,35,64,73,67,36,59,49,78,90,71,87,74,62,69,60,77,70,78,73,133,129,82,62,86,50,49,41,59,28,37,33,30,37,22,64,36,55,44,23,22,49,52,44,28,53,50,28,61,73,41,65,72,41,83,48,47,44,36,37,35,23,40,92,84,54,78,69,81,66,60,57,37,57,51,37,49,68,54,52,52,51,39,51,72,67,70,47,58,61,54,58,49,34,22,71,25,32,31,31,56,23,19,35,36,39,37,32,33,45,27,38,80,94,39,69,35,58,44,50,28,47,38,54,56,61,66,53,90,94,32,54,28,67,40,51,53,45,49,43,43,75,71,66,47,88,70,67,72,56,61,41,13,35,17,42,51,22,31,78,67,36,26,42,74,66,25,84,78,34,66,92,43,72,42,34,52,25,38,51,26,36,22,42,36,41,66,42,45,22,51,52,31,40,54,58,14,43,76,41,63,39,41,76,40,82,43,49,76,72,45,78,42,61,47,97,84,67,28,68,40,36,38,30,28,72,89,65,52,70,49,73,39,54,33,36,35,26,21,43,31,81,66,16,57,48,47,38,72,69,63,60,37,56,70,45,76,36,53,86,68,42,68,51,36,34,33,32,26,34,31,18,38,63,81,63,75,47,51,27,34,36,39,38,35,44,55,70,39,44,31,30,40,40,43,35,30,70,74,31,23,28,27,34,34,39,24,15,69,90,75,39,52,72,66,57,51,48,51,54,44,67,71,65,57,64,56,58,69,36,41,70,78,43,81,43,79,53,71,28,27,35,33,65,36,30,36,51,72,40,32,35,34,36,34,52,33,21,32,36,79,58,83,70,86,31,48,60,66,55,53,30,54,52,48,50,53,48,44,63,73,49,46,59,45,60,77,35,56,63,48,44,32,51,52,48,27,54,53,52,52,51,40,51,51,54,51,46,42,58,56,39,51,62,43,46,50,26,72,38,65,87,34,74,49,36,39,49,31,38,68,50,78,71,58,67,72,45,51,52,45,50,48,26,22,36,53,26,59,46,74,74,86,65,88,48,85,74,68,46,70,55,47,50,57,31,48,36,48,47,40,71,50,66,39,77,46,46,46,60,74,45,71,77,54,59,62,70,60,50,55,51,47,50,54,49,49,34,50,51,36,56,57,54,45,70,69,46,44,36,35,53,58,41,34,64,73,67,35,58,50,76,90,69,87,74,62,68,59,76,68,78,72,133

Nearest PDB structures (foldseek):
  6y1w-assembly1_B  TM=9.663E-01  e=1.852E-59  Xanthomonas campestris pv. campestris str. B100
  6frl-assembly1_B  TM=9.678E-01  e=2.448E-59  Brevundimonas sp. BAL3
  6frl-assembly1_A  TM=9.693E-01  e=4.520E-59  Brevundimonas sp. BAL3
  4z44-assembly1_A-2  TM=9.222E-01  e=2.229E-50  Pseudomonas fluorescens
  8fox-assembly1_A  TM=9.315E-01  e=7.950E-46  uncultured bacterium

Radius of gyration: 31.8 Å; Cα contacts (8 Å, |Δi|>4): 2141; chains: 2; bounding box: 72×111×70 Å

Sequence (1026 aa):
MNNPDALRKVCIVGGGTAGWIAAAVMAHHMKGRLFEIELVESDDIGTIGVGESTIPPFMELIAKLDIDEQDFVRQVQASFKLGIEFKDWFRKDESYFHPFGDVGQRVELSDFYQCWRKATLAGHDFPLQDFAPATVMAHAGRFMLPFKARNTPIAGASYALHVDAKRVAQFLRGHAEARGVKRTEGIVTDVALDARGFVSTLTLKDGRTIDADFFIDCSGFRALLIEKALGSGYTDWSNYLFCDRAIAAQTENVGPPRPYTLAEAQDAGWRWRIPLQHRTGNGHVYSSEFMSDEEATRILLEKVEGEVVAGPMVVPFRTGVRERIWYRNVLAIGLSSGFIEPLESTAIHLIYRGMDFFFRFLPDRHCDPALADEYNRRMVADYTEIRDFIVLHYCTTARDDTPFWRKCRDMDWPDSLKERVELFRSNGTLREGLDELFRSVSWFSVLEGMGIRPRTYHPLVDRIDEAMLYAGLDKAREQLAGFVRQLPTQQQFIDAHCRAEKVDLARPVMAGAMNNPDALRKVCIVGGGTAGWIAAAVMAHHMKGRLFEIELVESDDIGTIGVGESTIPPFMELIAKLDIDEQDFVRQVQASFKLGIEFKDWFRKDESYFHPFGDVGQRVELSDFYQCWRKATLAGHDFPLQDFAPATVMAHAGRFMLPFKARNTPIAGASYALHVDAKRVAQFLRGHAEARGVKRTEGIVTDVALDARGFVSTLTLKDGRTIDADFFIDCSGFRALLIEKALGSGYTDWSNYLFCDRAIAAQTENVGPPRPYTLAEAQDAGWRWRIPLQHRTGNGHVYSSEFMSDEEATRILLEKVEGEVVAGPMVVPFRTGVRERIWYRNVLAIGLSSGFIEPLESTAIHLIYRGMDFFFRFLPDRHCDPALADEYNRRMVADYTEIRDFIVLHYCTTARDDTPFWRKCRDMDWPDSLKERVELFRSNGTLREGLDELFRSVSWFSVLEGMGIRPRTYHPLVDRIDEAMLYAGLDKAREQLAGFVRQLPTQQQFIDAHCRAEKVDLARPVMAGA